Protein AF-0000000082537103 (afdb_homodimer)

Structure (mmCIF, N/CA/C/O backbone):
data_AF-0000000082537103-model_v1
#
loop_
_entity.id
_entity.type
_entity.pdbx_description
1 polymer 'Bleomycin hydrolase (PepC)'
#
loop_
_atom_site.group_PDB
_atom_site.id
_atom_site.type_symbol
_atom_site.label_atom_id
_atom_site.label_alt_id
_atom_site.label_comp_id
_atom_site.label_asym_id
_atom_site.label_entity_id
_atom_site.label_seq_id
_atom_site.pdbx_PDB_ins_code
_atom_site.Cartn_x
_atom_site.Cartn_y
_atom_site.Cartn_z
_atom_site.occupancy
_atom_site.B_iso_or_equiv
_atom_site.auth_seq_id
_atom_site.auth_comp_id
_atom_site.auth_asym_id
_atom_site.auth_atom_id
_atom_site.pdbx_PDB_model_num
ATOM 1 N N . MET A 1 1 ? -29.672 19.719 -20.484 1 39.75 1 MET A N 1
ATOM 2 C CA . MET A 1 1 ? -29.484 18.828 -19.328 1 39.75 1 MET A CA 1
ATOM 3 C C . MET A 1 1 ? -29.109 19.625 -18.094 1 39.75 1 MET A C 1
ATOM 5 O O . MET A 1 1 ? -28.25 20.516 -18.156 1 39.75 1 MET A O 1
ATOM 9 N N . SER A 1 2 ? -29.969 19.797 -17.219 1 52.91 2 SER A N 1
ATOM 10 C CA . SER A 1 2 ? -29.797 20.672 -16.062 1 52.91 2 SER A CA 1
ATOM 11 C C . SER A 1 2 ? -28.438 20.453 -15.414 1 52.91 2 SER A C 1
ATOM 13 O O . SER A 1 2 ? -28 19.312 -15.227 1 52.91 2 SER A O 1
ATOM 15 N N . THR A 1 3 ? -27.625 21.406 -15.469 1 69.75 3 THR A N 1
ATOM 16 C CA . THR A 1 3 ? -26.25 21.422 -15 1 69.75 3 THR A CA 1
ATOM 17 C C . THR A 1 3 ? -26.188 21.203 -13.484 1 69.75 3 THR A C 1
ATOM 19 O O . THR A 1 3 ? -26.906 21.859 -12.734 1 69.75 3 THR A O 1
ATOM 22 N N . TYR A 1 4 ? -25.859 20.062 -13.016 1 80.81 4 TYR A N 1
ATOM 23 C CA . TYR A 1 4 ? -25.641 19.766 -11.609 1 80.81 4 TYR A CA 1
ATOM 24 C C . TYR A 1 4 ? -24.562 20.672 -11.023 1 80.81 4 TYR A C 1
ATOM 26 O O . TYR A 1 4 ? -23.516 20.875 -11.641 1 80.81 4 TYR A O 1
ATOM 34 N N . LYS A 1 5 ? -24.906 21.391 -9.984 1 77.5 5 LYS A N 1
ATOM 35 C CA . LYS A 1 5 ? -23.938 22.203 -9.273 1 77.5 5 LYS A CA 1
ATOM 36 C C . LYS A 1 5 ? -23.578 21.594 -7.922 1 77.5 5 LYS A C 1
ATOM 38 O O . LYS A 1 5 ? -24.453 21.359 -7.09 1 77.5 5 LYS A O 1
ATOM 43 N N . SER A 1 6 ? -22.344 21.328 -7.789 1 82.62 6 SER A N 1
ATOM 44 C CA . SER A 1 6 ? -21.844 20.781 -6.527 1 82.62 6 SER A CA 1
ATOM 45 C C . SER A 1 6 ? -22.109 21.734 -5.371 1 82.62 6 SER A C 1
ATOM 47 O O . SER A 1 6 ? -22.016 22.953 -5.531 1 82.62 6 SER A O 1
ATOM 49 N N . ALA A 1 7 ? -22.531 21.219 -4.242 1 80.19 7 ALA A N 1
ATOM 50 C CA . ALA A 1 7 ? -22.781 22.031 -3.057 1 80.19 7 ALA A CA 1
ATOM 51 C C . ALA A 1 7 ? -21.828 21.672 -1.922 1 80.19 7 ALA A C 1
ATOM 53 O O . ALA A 1 7 ? -21.531 20.5 -1.715 1 80.19 7 ALA A O 1
ATOM 54 N N . PRO A 1 8 ? -21.281 22.719 -1.324 1 85.19 8 PRO A N 1
ATOM 55 C CA . PRO A 1 8 ? -20.516 22.438 -0.11 1 85.19 8 PRO A CA 1
ATOM 56 C C . PRO A 1 8 ? -21.312 21.688 0.939 1 85.19 8 PRO A C 1
ATOM 58 O O . PRO A 1 8 ? -22.547 21.688 0.895 1 85.19 8 PRO A O 1
ATOM 61 N N . LEU A 1 9 ? -20.672 21.047 1.822 1 89.88 9 LEU A N 1
ATOM 62 C CA . LEU A 1 9 ? -21.328 20.297 2.891 1 89.88 9 LEU A CA 1
ATOM 63 C C . LEU A 1 9 ? -22.156 21.219 3.764 1 89.88 9 LEU A C 1
ATOM 65 O O . LEU A 1 9 ? -21.703 22.297 4.164 1 89.88 9 LEU A O 1
ATOM 69 N N . ASP A 1 10 ? -23.391 20.859 3.957 1 89.38 10 ASP A N 1
ATOM 70 C CA . ASP A 1 10 ? -24.312 21.562 4.848 1 89.38 10 ASP A CA 1
ATOM 71 C C . ASP A 1 10 ? -24.297 20.938 6.246 1 89.38 10 ASP A C 1
ATOM 73 O O . ASP A 1 10 ? -24.828 19.844 6.449 1 89.38 10 ASP A O 1
ATOM 77 N N . THR A 1 11 ? -23.797 21.703 7.238 1 91.81 11 THR A N 1
ATOM 78 C CA . THR A 1 11 ? -23.688 21.188 8.594 1 91.81 11 THR A CA 1
ATOM 79 C C . THR A 1 11 ? -25.078 20.906 9.18 1 91.81 11 THR A C 1
ATOM 81 O O . THR A 1 11 ? -25.234 20.047 10.055 1 91.81 11 THR A O 1
ATOM 84 N N . ASP A 1 12 ? -26.109 21.656 8.672 1 93.5 12 ASP A N 1
ATOM 85 C CA . ASP A 1 12 ? -27.469 21.422 9.141 1 93.5 12 ASP A CA 1
ATOM 86 C C . ASP A 1 12 ? -27.984 20.047 8.695 1 93.5 12 ASP A C 1
ATOM 88 O O . ASP A 1 12 ? -28.75 19.406 9.406 1 93.5 12 ASP A O 1
ATOM 92 N N . PHE A 1 13 ? -27.578 19.719 7.527 1 94.75 13 PHE A N 1
ATOM 93 C CA . PHE A 1 13 ? -27.906 18.375 7.07 1 94.75 13 PHE A CA 1
ATOM 94 C C . PHE A 1 13 ? -27.312 17.328 8 1 94.75 13 PHE A C 1
ATOM 96 O O . PHE A 1 13 ? -27.984 16.359 8.367 1 94.75 13 PHE A O 1
ATOM 103 N N . VAL A 1 14 ? -26.047 17.484 8.422 1 96.06 14 VAL A N 1
ATOM 104 C CA . VAL A 1 14 ? -25.375 16.547 9.328 1 96.06 14 VAL A CA 1
ATOM 105 C C . VAL A 1 14 ? -26.125 16.5 10.656 1 96.06 14 VAL A C 1
ATOM 107 O O . VAL A 1 14 ? -26.375 15.422 11.203 1 96.06 14 VAL A O 1
ATOM 110 N N . ARG A 1 15 ? -26.547 17.672 11.133 1 95.94 15 ARG A N 1
ATOM 111 C CA . ARG A 1 15 ? -27.297 17.766 12.391 1 95.94 15 ARG A CA 1
ATOM 112 C C . ARG A 1 15 ? -28.594 16.953 12.312 1 95.94 15 ARG A C 1
ATOM 114 O O . ARG A 1 15 ? -28.953 16.266 13.266 1 95.94 15 ARG A O 1
ATOM 121 N N . LYS A 1 16 ? -29.266 17.125 11.219 1 96.12 16 LYS A N 1
ATOM 122 C CA . LYS A 1 16 ? -30.531 16.422 11.031 1 96.12 16 LYS A CA 1
ATOM 123 C C . LYS A 1 16 ? -30.312 14.914 11.016 1 96.12 16 LYS A C 1
ATOM 125 O O . LYS A 1 16 ? -31.078 14.164 11.633 1 96.12 16 LYS A O 1
ATOM 130 N N . VAL A 1 17 ? -29.344 14.484 10.312 1 95.94 17 VAL A N 1
ATOM 131 C CA . VAL A 1 17 ? -29.047 13.062 10.219 1 95.94 17 VAL A CA 1
ATOM 132 C C . VAL A 1 17 ? -28.703 12.508 11.594 1 95.94 17 VAL A C 1
ATOM 134 O O . VAL A 1 17 ? -29.188 11.445 11.984 1 95.94 17 VAL A O 1
ATOM 137 N N . VAL A 1 18 ? -27.859 13.219 12.336 1 95.44 18 VAL A N 1
ATOM 138 C CA . VAL A 1 18 ? -27.438 12.773 13.664 1 95.44 18 VAL A CA 1
ATOM 139 C C . VAL A 1 18 ? -28.641 12.695 14.594 1 95.44 18 VAL A C 1
ATOM 141 O O . VAL A 1 18 ? -28.766 11.75 15.383 1 95.44 18 VAL A O 1
ATOM 144 N N . ALA A 1 19 ? -29.531 13.664 14.492 1 94.69 19 ALA A N 1
ATOM 145 C CA . ALA A 1 19 ? -30.75 13.633 15.281 1 94.69 19 ALA A CA 1
ATOM 146 C C . ALA A 1 19 ? -31.578 12.398 14.961 1 94.69 19 ALA A C 1
ATOM 148 O O . ALA A 1 19 ? -32.156 11.789 15.859 1 94.69 19 ALA A O 1
ATOM 149 N N . ASP A 1 20 ? -31.641 12.062 13.719 1 94 20 ASP A N 1
ATOM 150 C CA . ASP A 1 20 ? -32.375 10.875 13.297 1 94 20 ASP A CA 1
ATOM 151 C C . ASP A 1 20 ? -31.734 9.602 13.867 1 94 20 ASP A C 1
ATOM 153 O O . ASP A 1 20 ? -32.438 8.672 14.242 1 94 20 ASP A O 1
ATOM 157 N N . ILE A 1 21 ? -30.469 9.555 13.938 1 92.06 21 ILE A N 1
ATOM 158 C CA . ILE A 1 21 ? -29.734 8.422 14.492 1 92.06 21 ILE A CA 1
ATOM 159 C C . ILE A 1 21 ? -30.078 8.273 15.977 1 92.06 21 ILE A C 1
ATOM 161 O O . ILE A 1 21 ? -30.328 7.16 16.453 1 92.06 21 ILE A O 1
ATOM 165 N N . ASP A 1 22 ? -30.109 9.375 16.656 1 92.19 22 ASP A N 1
ATOM 166 C CA . ASP A 1 22 ? -30.312 9.375 18.109 1 92.19 22 ASP A CA 1
ATOM 167 C C . ASP A 1 22 ? -31.75 8.984 18.469 1 92.19 22 ASP A C 1
ATOM 169 O O . ASP A 1 22 ? -32.031 8.594 19.594 1 92.19 22 ASP A O 1
ATOM 173 N N . ASN A 1 23 ? -32.594 9.148 17.516 1 92.88 23 ASN A N 1
ATOM 174 C CA . ASN A 1 23 ? -34 8.828 17.75 1 92.88 23 ASN A CA 1
ATOM 175 C C . ASN A 1 23 ? -34.219 7.32 17.734 1 92.88 23 ASN A C 1
ATOM 177 O O . ASN A 1 23 ? -35.312 6.852 18.109 1 92.88 23 ASN A O 1
ATOM 181 N N . GLU A 1 24 ? -33.219 6.512 17.375 1 91.19 24 GLU A N 1
ATOM 182 C CA . GLU A 1 24 ? -33.312 5.055 17.375 1 91.19 24 GLU A CA 1
ATOM 183 C C . GLU A 1 24 ? -32.469 4.445 18.469 1 91.19 24 GLU A C 1
ATOM 185 O O . GLU A 1 24 ? -31.234 4.375 18.344 1 91.19 24 GLU A O 1
ATOM 190 N N . PRO A 1 25 ? -33.062 3.934 19.453 1 89.19 25 PRO A N 1
ATOM 191 C CA . PRO A 1 25 ? -32.344 3.414 20.609 1 89.19 25 PRO A CA 1
ATOM 192 C C . PRO A 1 25 ? -31.281 2.383 20.219 1 89.19 25 PRO A C 1
ATOM 194 O O . PRO A 1 25 ? -30.219 2.316 20.844 1 89.19 25 PRO A O 1
ATOM 197 N N . LYS A 1 26 ? -31.547 1.601 19.25 1 90.06 26 LYS A N 1
ATOM 198 C CA . LYS A 1 26 ? -30.578 0.593 18.812 1 90.06 26 LYS A CA 1
ATOM 199 C C . LYS A 1 26 ? -29.266 1.237 18.375 1 90.06 26 LYS A C 1
ATOM 201 O O . LYS A 1 26 ? -28.203 0.664 18.562 1 90.06 26 LYS A O 1
ATOM 206 N N . ASN A 1 27 ? -29.344 2.4 17.812 1 91.25 27 ASN A N 1
ATOM 207 C CA . ASN A 1 27 ? -28.156 3.107 17.344 1 91.25 27 ASN A CA 1
ATOM 208 C C . ASN A 1 27 ? -27.297 3.582 18.516 1 91.25 27 ASN A C 1
ATOM 210 O O . ASN A 1 27 ? -26.062 3.602 18.422 1 91.25 27 ASN A O 1
ATOM 214 N N . VAL A 1 28 ? -27.953 3.912 19.547 1 88.06 28 VAL A N 1
ATOM 215 C CA . VAL A 1 28 ? -27.234 4.363 20.734 1 88.06 28 VAL A CA 1
ATOM 216 C C . VAL A 1 28 ? -26.438 3.205 21.328 1 88.06 28 VAL A C 1
ATOM 218 O O . VAL A 1 28 ? -25.266 3.369 21.688 1 88.06 28 VAL A O 1
ATOM 221 N N . VAL A 1 29 ? -27.047 2.078 21.375 1 88.88 29 VAL A N 1
ATOM 222 C CA . VAL A 1 29 ? -26.375 0.89 21.891 1 88.88 29 VAL A CA 1
ATOM 223 C C . VAL A 1 29 ? -25.203 0.519 20.984 1 88.88 29 VAL A C 1
ATOM 225 O O . VAL A 1 29 ? -24.125 0.189 21.469 1 88.88 29 VAL A O 1
ATOM 228 N N . SER A 1 30 ? -25.453 0.594 19.719 1 90.88 30 SER A N 1
ATOM 229 C CA . SER A 1 30 ? -24.406 0.286 18.75 1 90.88 30 SER A CA 1
ATOM 230 C C . SER A 1 30 ? -23.219 1.238 18.891 1 90.88 30 SER A C 1
ATOM 232 O O . SER A 1 30 ? -22.062 0.805 18.906 1 90.88 30 SER A O 1
ATOM 234 N N . ALA A 1 31 ? -23.516 2.488 19 1 90.12 31 ALA A N 1
ATOM 235 C CA . ALA A 1 31 ? -22.469 3.492 19.156 1 90.12 31 ALA A CA 1
ATOM 236 C C . ALA A 1 31 ? -21.641 3.23 20.406 1 90.12 31 ALA A C 1
ATOM 238 O O . ALA A 1 31 ? -20.406 3.295 20.375 1 90.12 31 ALA A O 1
ATOM 239 N N . ASN A 1 32 ? -22.25 2.869 21.516 1 89.25 32 ASN A N 1
ATOM 240 C CA . ASN A 1 32 ? -21.562 2.547 22.75 1 89.25 32 ASN A CA 1
ATOM 241 C C . ASN A 1 32 ? -20.672 1.313 22.594 1 89.25 32 ASN A C 1
ATOM 243 O O . ASN A 1 32 ? -19.578 1.264 23.141 1 89.25 32 ASN A O 1
ATOM 247 N N . ALA A 1 33 ? -21.172 0.396 21.891 1 91.81 33 ALA A N 1
ATOM 248 C CA . ALA A 1 33 ? -20.406 -0.831 21.672 1 91.81 33 ALA A CA 1
ATOM 249 C C . ALA A 1 33 ? -19.125 -0.55 20.891 1 91.81 33 ALA A C 1
ATOM 251 O O . ALA A 1 33 ? -18.047 -1.004 21.266 1 91.81 33 ALA A O 1
ATOM 252 N N . PHE A 1 34 ? -19.234 0.26 19.859 1 91.12 34 PHE A N 1
ATOM 253 C CA . PHE A 1 34 ? -18.078 0.557 19.016 1 91.12 34 PHE A CA 1
ATOM 254 C C . PHE A 1 34 ? -17.062 1.406 19.766 1 91.12 34 PHE A C 1
ATOM 256 O O . PHE A 1 34 ? -15.867 1.357 19.453 1 91.12 34 PHE A O 1
ATOM 263 N N . GLN A 1 35 ? -17.484 2.182 20.688 1 89.44 35 GLN A N 1
ATOM 264 C CA . GLN A 1 35 ? -16.578 2.986 21.5 1 89.44 35 GLN A CA 1
ATOM 265 C C . GLN A 1 35 ? -15.82 2.123 22.5 1 89.44 35 GLN A C 1
ATOM 267 O O . GLN A 1 35 ? -14.781 2.529 23.016 1 89.44 35 GLN A O 1
ATOM 272 N N . SER A 1 36 ? -16.266 0.846 22.719 1 90.5 36 SER A N 1
ATOM 273 C CA . SER A 1 36 ? -15.734 0.029 23.797 1 90.5 36 SER A CA 1
ATOM 274 C C . SER A 1 36 ? -14.992 -1.19 23.266 1 90.5 36 SER A C 1
ATOM 276 O O . SER A 1 36 ? -14.18 -1.787 23.969 1 90.5 36 SER A O 1
ATOM 278 N N . VAL A 1 37 ? -15.391 -1.58 22.078 1 91.06 37 VAL A N 1
ATOM 279 C CA . VAL A 1 37 ? -14.898 -2.85 21.547 1 91.06 37 VAL A CA 1
ATOM 280 C C . VAL A 1 37 ? -14.328 -2.646 20.156 1 91.06 37 VAL A C 1
ATOM 282 O O . VAL A 1 37 ? -14.789 -1.774 19.406 1 91.06 37 VAL A O 1
ATOM 285 N N . GLU A 1 38 ? -13.32 -3.521 19.891 1 90.25 38 GLU A N 1
ATOM 286 C CA . GLU A 1 38 ? -12.734 -3.475 18.562 1 90.25 38 GLU A CA 1
ATOM 287 C C . GLU A 1 38 ? -13.781 -3.799 17.484 1 90.25 38 GLU A C 1
ATOM 289 O O . GLU A 1 38 ? -14.594 -4.703 17.672 1 90.25 38 GLU A O 1
ATOM 294 N N . PHE A 1 39 ? -13.711 -3.115 16.375 1 91.75 39 PHE A N 1
ATOM 295 C CA . PHE A 1 39 ? -14.695 -3.186 15.297 1 91.75 39 PHE A CA 1
ATOM 296 C C . PHE A 1 39 ? -14.898 -4.625 14.852 1 91.75 39 PHE A C 1
ATOM 298 O O . PHE A 1 39 ? -16.031 -5.105 14.781 1 91.75 39 PHE A O 1
ATOM 305 N N . SER A 1 40 ? -13.836 -5.348 14.609 1 88.62 40 SER A N 1
ATOM 306 C CA . SER A 1 40 ? -13.898 -6.684 14.039 1 88.62 40 SER A CA 1
ATOM 307 C C . SER A 1 40 ? -14.594 -7.66 14.977 1 88.62 40 SER A C 1
ATOM 309 O O . SER A 1 40 ? -15.281 -8.586 14.531 1 88.62 40 SER A O 1
ATOM 311 N N . LYS A 1 41 ? -14.445 -7.461 16.219 1 90.56 41 LYS A N 1
ATOM 312 C CA . LYS A 1 41 ? -15.062 -8.328 17.219 1 90.56 41 LYS A CA 1
ATOM 313 C C . LYS A 1 41 ? -16.578 -8.094 17.281 1 90.56 41 LYS A C 1
ATOM 315 O O . LYS A 1 41 ? -17.344 -9.031 17.516 1 90.56 41 LYS A O 1
ATOM 320 N N . LEU A 1 42 ? -16.922 -6.898 17 1 91.31 42 LEU A N 1
ATOM 321 C CA . LEU A 1 42 ? -18.312 -6.527 17.156 1 91.31 42 LEU A CA 1
ATOM 322 C C . LEU A 1 42 ? -19.141 -7.004 15.977 1 91.31 42 LEU A C 1
ATOM 324 O O . LEU A 1 42 ? -20.328 -7.309 16.125 1 91.31 42 LEU A O 1
ATOM 328 N N . VAL A 1 43 ? -18.516 -7.113 14.852 1 94.31 43 VAL A N 1
ATOM 329 C CA . VAL A 1 43 ? -19.312 -7.383 13.656 1 94.31 43 VAL A CA 1
ATOM 330 C C . VAL A 1 43 ? -19.172 -8.859 13.273 1 94.31 43 VAL A C 1
ATOM 332 O O . VAL A 1 43 ? -19.797 -9.312 12.312 1 94.31 43 VAL A O 1
ATOM 335 N N . LEU A 1 44 ? -18.438 -9.648 13.992 1 94.81 44 LEU A N 1
ATOM 336 C CA . LEU A 1 44 ? -18.266 -11.07 13.711 1 94.81 44 LEU A CA 1
ATOM 337 C C . LEU A 1 44 ? -19.578 -11.82 13.922 1 94.81 44 LEU A C 1
ATOM 339 O O . LEU A 1 44 ? -20.234 -11.656 14.945 1 94.81 44 LEU A O 1
ATOM 343 N N . ASN A 1 45 ? -20.016 -12.578 12.898 1 95.62 45 ASN A N 1
ATOM 344 C CA . ASN A 1 45 ? -21.219 -13.391 12.977 1 95.62 45 ASN A CA 1
ATOM 345 C C . ASN A 1 45 ? -20.953 -14.734 13.656 1 95.62 45 ASN A C 1
ATOM 347 O O . ASN A 1 45 ? -20.5 -15.68 13 1 95.62 45 ASN A O 1
ATOM 351 N N . HIS A 1 46 ? -21.359 -14.867 14.867 1 93.88 46 HIS A N 1
ATOM 352 C CA . HIS A 1 46 ? -21.031 -16.047 15.656 1 93.88 46 HIS A CA 1
ATOM 353 C C . HIS A 1 46 ? -21.844 -17.25 15.195 1 93.88 46 HIS A C 1
ATOM 355 O O . HIS A 1 46 ? -21.422 -18.391 15.383 1 93.88 46 HIS A O 1
ATOM 361 N N . SER A 1 47 ? -22.984 -17 14.586 1 93.81 47 SER A N 1
ATOM 362 C CA . SER A 1 47 ? -23.781 -18.109 14.07 1 93.81 47 SER A CA 1
ATOM 363 C C . SER A 1 47 ? -23.047 -18.828 12.938 1 93.81 47 SER A C 1
ATOM 365 O O . SER A 1 47 ? -23.172 -20.047 12.789 1 93.81 47 SER A O 1
ATOM 367 N N . VAL A 1 48 ? -22.312 -18.109 12.172 1 92.88 48 VAL A N 1
ATOM 368 C CA . VAL A 1 48 ? -21.516 -18.672 11.086 1 92.88 48 VAL A CA 1
ATOM 369 C C . VAL A 1 48 ? -20.281 -19.375 11.656 1 92.88 48 VAL A C 1
ATOM 371 O O . VAL A 1 48 ? -19.953 -20.484 11.25 1 92.88 48 VAL A O 1
ATOM 374 N N . LEU A 1 49 ? -19.734 -18.766 12.656 1 92.31 49 LEU A N 1
ATOM 375 C CA . LEU A 1 49 ? -18.547 -19.328 13.289 1 92.31 49 LEU A CA 1
ATOM 376 C C . LEU A 1 49 ? -18.859 -20.672 13.953 1 92.31 49 LEU A C 1
ATOM 378 O O . LEU A 1 49 ? -18.078 -21.609 13.844 1 92.31 49 LEU A O 1
ATOM 382 N N . ASP A 1 50 ? -20 -20.734 14.555 1 92.25 50 ASP A N 1
ATOM 383 C CA . ASP A 1 50 ? -20.375 -21.922 15.312 1 92.25 50 ASP A CA 1
ATOM 384 C C . ASP A 1 50 ? -20.656 -23.109 14.383 1 92.25 50 ASP A C 1
ATOM 386 O O . ASP A 1 50 ? -20.5 -24.266 14.781 1 92.25 50 ASP A O 1
ATOM 390 N N . LYS A 1 51 ? -21 -22.797 13.18 1 90.75 51 LYS A N 1
ATOM 391 C CA . LYS A 1 51 ? -21.359 -23.859 12.234 1 90.75 51 LYS A CA 1
ATOM 392 C C . LYS A 1 51 ? -20.156 -24.25 11.375 1 90.75 51 LYS A C 1
ATOM 394 O O . LYS A 1 51 ? -20.188 -25.281 10.703 1 90.75 51 LYS A O 1
ATOM 399 N N . ALA A 1 52 ? -19.203 -23.453 11.43 1 91.12 52 ALA A N 1
ATOM 400 C CA . ALA A 1 52 ? -18.047 -23.688 10.57 1 91.12 52 ALA A CA 1
ATOM 401 C C . ALA A 1 52 ? -17.203 -24.859 11.078 1 91.12 52 ALA A C 1
ATOM 403 O O . ALA A 1 52 ? -16.984 -24.984 12.281 1 91.12 52 ALA A O 1
ATOM 404 N N . ASP A 1 53 ? -16.844 -25.797 10.203 1 91.69 53 ASP A N 1
ATOM 405 C CA . ASP A 1 53 ? -15.914 -26.875 10.516 1 91.69 53 ASP A CA 1
ATOM 406 C C . ASP A 1 53 ? -14.969 -27.125 9.344 1 91.69 53 ASP A C 1
ATOM 408 O O . ASP A 1 53 ? -15.305 -26.859 8.195 1 91.69 53 ASP A O 1
ATOM 412 N N . HIS A 1 54 ? -13.945 -27.656 9.609 1 93.62 54 HIS A N 1
ATOM 413 C CA . HIS A 1 54 ? -12.93 -27.922 8.602 1 93.62 54 HIS A CA 1
ATOM 414 C C . HIS A 1 54 ? -12.938 -29.391 8.188 1 93.62 54 HIS A C 1
ATOM 416 O O . HIS A 1 54 ? -11.875 -30 8.039 1 93.62 54 HIS A O 1
ATOM 422 N N . VAL A 1 55 ? -14.086 -30.016 8.078 1 91.94 55 VAL A N 1
ATOM 423 C CA . VAL A 1 55 ? -14.25 -31.391 7.633 1 91.94 55 VAL A CA 1
ATOM 424 C C . VAL A 1 55 ? -14.758 -31.422 6.191 1 91.94 55 VAL A C 1
ATOM 426 O O . VAL A 1 55 ? -15.719 -30.719 5.852 1 91.94 55 VAL A O 1
ATOM 429 N N . PHE A 1 56 ? -14.125 -32.188 5.379 1 93.06 56 PHE A N 1
ATOM 430 C CA . PHE A 1 56 ? -14.43 -32.188 3.955 1 93.06 56 PHE A CA 1
ATOM 431 C C . PHE A 1 56 ? -14.656 -33.625 3.467 1 93.06 56 PHE A C 1
ATOM 433 O O . PHE A 1 56 ? -13.953 -34.531 3.891 1 93.06 56 PHE A O 1
ATOM 440 N N . SER A 1 57 ? -15.547 -33.781 2.609 1 90.81 57 SER A N 1
ATOM 441 C CA . SER A 1 57 ? -15.891 -35.094 2.102 1 90.81 57 SER A CA 1
ATOM 442 C C . SER A 1 57 ? -14.836 -35.594 1.128 1 90.81 57 SER A C 1
ATOM 444 O O . SER A 1 57 ? -14.594 -36.812 1.038 1 90.81 57 SER A O 1
ATOM 446 N N . HIS A 1 58 ? -14.242 -34.719 0.333 1 90.19 58 HIS A N 1
ATOM 447 C CA . HIS A 1 58 ? -13.242 -35.062 -0.669 1 90.19 58 HIS A CA 1
ATOM 448 C C . HIS A 1 58 ? -12.008 -34.156 -0.533 1 90.19 58 HIS A C 1
ATOM 450 O O . HIS A 1 58 ? -12.125 -32.938 -0.404 1 90.19 58 HIS A O 1
ATOM 456 N N . GLN A 1 59 ? -10.953 -34.75 -0.414 1 90.81 59 GLN A N 1
ATOM 457 C CA . GLN A 1 59 ? -9.711 -33.969 -0.362 1 90.81 59 GLN A CA 1
ATOM 458 C C . GLN A 1 59 ? -8.555 -34.781 -0.961 1 90.81 59 GLN A C 1
ATOM 460 O O . GLN A 1 59 ? -8.586 -36 -0.985 1 90.81 59 GLN A O 1
ATOM 465 N N . ILE A 1 60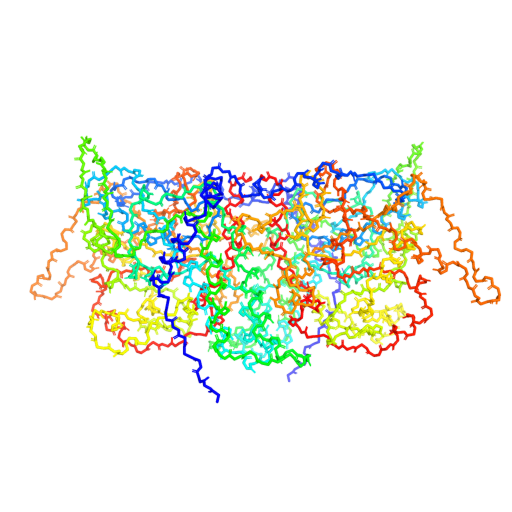 ? -7.648 -34.062 -1.472 1 89.06 60 ILE A N 1
ATOM 466 C CA . ILE A 1 60 ? -6.438 -34.688 -1.976 1 89.06 60 ILE A CA 1
ATOM 467 C C . ILE A 1 60 ? -5.695 -35.375 -0.828 1 89.06 60 ILE A C 1
ATOM 469 O O . ILE A 1 60 ? -5.578 -34.812 0.264 1 89.06 60 ILE A O 1
ATOM 473 N N . THR A 1 61 ? -5.488 -36.562 -0.756 1 68.38 61 THR A N 1
ATOM 474 C CA . THR A 1 61 ? -5.129 -37.531 0.277 1 68.38 61 THR A CA 1
ATOM 475 C C . THR A 1 61 ? -3.867 -37.094 1.015 1 68.38 61 THR A C 1
ATOM 477 O O . THR A 1 61 ? -3.676 -37.438 2.186 1 68.38 61 THR A O 1
ATOM 480 N N . ASP A 1 62 ? -2.93 -36.562 0.493 1 64.31 62 ASP A N 1
ATOM 481 C CA . ASP A 1 62 ? -1.68 -36.406 1.235 1 64.31 62 ASP A CA 1
ATOM 482 C C . ASP A 1 62 ? -1.679 -35.156 2.086 1 64.31 62 ASP A C 1
ATOM 484 O O . ASP A 1 62 ? -2.078 -34.094 1.62 1 64.31 62 ASP A O 1
ATOM 488 N N . GLU A 1 63 ? -1.679 -35.469 3.404 1 67.62 63 GLU A N 1
ATOM 489 C CA . GLU A 1 63 ? -1.598 -34.406 4.395 1 67.62 63 GLU A CA 1
ATOM 490 C C . GLU A 1 63 ? -0.297 -33.625 4.254 1 67.62 63 GLU A C 1
ATOM 492 O O . GLU A 1 63 ? 0.789 -34.219 4.234 1 67.62 63 GLU A O 1
ATOM 497 N N . VAL A 1 64 ? -0.338 -32.5 3.871 1 86.31 64 VAL A N 1
ATOM 498 C CA . VAL A 1 64 ? 0.842 -31.641 3.816 1 86.31 64 VAL A CA 1
ATOM 499 C C . VAL A 1 64 ? 0.63 -30.406 4.699 1 86.31 64 VAL A C 1
ATOM 501 O O . VAL A 1 64 ? -0.508 -30.047 5 1 86.31 64 VAL A O 1
ATOM 504 N N . GLU A 1 65 ? 1.725 -30 5.219 1 88.81 65 GLU A N 1
ATOM 505 C CA . GLU A 1 65 ? 1.676 -28.703 5.898 1 88.81 65 GLU A CA 1
ATOM 506 C C . GLU A 1 65 ? 1.482 -27.562 4.906 1 88.81 65 GLU A C 1
ATOM 508 O O . GLU A 1 65 ? 2.012 -27.609 3.795 1 88.81 65 GLU A O 1
ATOM 513 N N . ALA A 1 66 ? 0.757 -26.578 5.375 1 92.62 66 ALA A N 1
ATOM 514 C CA . ALA A 1 66 ? 0.553 -25.422 4.504 1 92.62 66 ALA A CA 1
ATOM 515 C C . ALA A 1 66 ? 1.875 -24.734 4.195 1 92.62 66 ALA A C 1
ATOM 517 O O . ALA A 1 66 ? 2.738 -24.609 5.066 1 92.62 66 ALA A O 1
ATOM 518 N N . VAL A 1 67 ? 2.014 -24.312 3.016 1 92.38 67 VAL A N 1
ATOM 519 C CA . VAL A 1 67 ? 3.215 -23.594 2.58 1 92.38 67 VAL A CA 1
ATOM 520 C C . VAL A 1 67 ? 3.275 -22.234 3.244 1 92.38 67 VAL A C 1
ATOM 522 O O . VAL A 1 67 ? 2.242 -21.672 3.615 1 92.38 67 VAL A O 1
ATOM 525 N N . ASP A 1 68 ? 4.477 -21.734 3.445 1 92 68 ASP A N 1
ATOM 526 C CA . ASP A 1 68 ? 4.684 -20.438 4.082 1 92 68 ASP A CA 1
ATOM 527 C C . ASP A 1 68 ? 5.578 -19.531 3.227 1 92 68 ASP A C 1
ATOM 529 O O . ASP A 1 68 ? 6.777 -19.781 3.102 1 92 68 ASP A O 1
ATOM 533 N N . GLN A 1 69 ? 4.965 -18.516 2.754 1 91.75 69 GLN A N 1
ATOM 534 C CA . GLN A 1 69 ? 5.723 -17.562 1.949 1 91.75 69 GLN A CA 1
ATOM 535 C C . GLN A 1 69 ? 6.527 -16.609 2.832 1 91.75 69 GLN A C 1
ATOM 537 O O . GLN A 1 69 ? 7.402 -15.891 2.346 1 91.75 69 GLN A O 1
ATOM 542 N N . GLU A 1 70 ? 6.25 -16.625 4.156 1 90.44 70 GLU A N 1
ATOM 543 C CA . GLU A 1 70 ? 6.867 -15.695 5.098 1 90.44 70 GLU A CA 1
ATOM 544 C C . GLU A 1 70 ? 6.602 -14.25 4.691 1 90.44 70 GLU A C 1
ATOM 546 O O . GLU A 1 70 ? 5.527 -13.93 4.18 1 90.44 70 GLU A O 1
ATOM 551 N N . SER A 1 71 ? 7.434 -13.328 5.039 1 88.06 71 SER A N 1
ATOM 552 C CA . SER A 1 71 ? 7.215 -11.922 4.707 1 88.06 71 SER A CA 1
ATOM 553 C C . SER A 1 71 ? 7.699 -11.602 3.299 1 88.06 71 SER A C 1
ATOM 555 O O . SER A 1 71 ? 8.594 -10.773 3.115 1 88.06 71 SER A O 1
ATOM 557 N N . ALA A 1 72 ? 7.074 -12.32 2.342 1 90.38 72 ALA A N 1
ATOM 558 C CA . ALA A 1 72 ? 7.398 -12.164 0.926 1 90.38 72 ALA A CA 1
ATOM 559 C C . ALA A 1 72 ? 6.141 -12.266 0.064 1 90.38 72 ALA A C 1
ATOM 561 O O . ALA A 1 72 ? 5.227 -13.031 0.375 1 90.38 72 ALA A O 1
ATOM 562 N N . GLY A 1 73 ? 6 -11.484 -0.962 1 90.12 73 GLY A N 1
ATOM 563 C CA . GLY A 1 73 ? 4.855 -11.5 -1.859 1 90.12 73 GLY A CA 1
ATOM 564 C C . GLY A 1 73 ? 4.934 -12.594 -2.91 1 90.12 73 GLY A C 1
ATOM 565 O O . GLY A 1 73 ? 4.969 -12.305 -4.109 1 90.12 73 GLY A O 1
ATOM 566 N N . LEU A 1 74 ? 4.887 -13.812 -2.465 1 93.94 74 LEU A N 1
ATOM 567 C CA . LEU A 1 74 ? 5.148 -14.938 -3.357 1 93.94 74 LEU A CA 1
ATOM 568 C C . LEU A 1 74 ? 3.939 -15.859 -3.438 1 93.94 74 LEU A C 1
ATOM 570 O O . LEU A 1 74 ? 4.074 -17.047 -3.758 1 93.94 74 LEU A O 1
ATOM 574 N N . CYS A 1 75 ? 2.719 -15.383 -3.156 1 94.62 75 CYS A N 1
ATOM 575 C CA . CYS A 1 75 ? 1.524 -16.219 -3.121 1 94.62 75 CYS A CA 1
ATOM 576 C C . CYS A 1 75 ? 1.327 -16.938 -4.449 1 94.62 75 CYS A C 1
ATOM 578 O O . CYS A 1 75 ? 0.935 -18.109 -4.473 1 94.62 75 CYS A O 1
ATOM 580 N N . TRP A 1 76 ? 1.584 -16.344 -5.555 1 93.69 76 TRP A N 1
ATOM 581 C CA . TRP A 1 76 ? 1.425 -16.906 -6.887 1 93.69 76 TRP A CA 1
ATOM 582 C C . TRP A 1 76 ? 2.395 -18.062 -7.105 1 93.69 76 TRP A C 1
ATOM 584 O O . TRP A 1 76 ? 2.041 -19.062 -7.73 1 93.69 76 TRP A O 1
ATOM 594 N N . MET A 1 77 ? 3.518 -17.922 -6.629 1 95.56 77 MET A N 1
ATOM 595 C CA . MET A 1 77 ? 4.547 -18.953 -6.711 1 95.56 77 MET A CA 1
ATOM 596 C C . MET A 1 77 ? 4.219 -20.125 -5.789 1 95.56 77 MET A C 1
ATOM 598 O O . MET A 1 77 ? 4.375 -21.281 -6.168 1 95.56 77 MET A O 1
ATOM 602 N N . CYS A 1 78 ? 3.74 -19.781 -4.555 1 95.75 78 CYS A N 1
ATOM 603 C CA . CYS A 1 78 ? 3.316 -20.828 -3.619 1 95.75 78 CYS A CA 1
ATOM 604 C C . CYS A 1 78 ? 2.195 -21.672 -4.211 1 95.75 78 CYS A C 1
ATOM 606 O O . CYS A 1 78 ? 2.213 -22.891 -4.105 1 95.75 78 CYS A O 1
ATOM 608 N N . GLY A 1 79 ? 1.27 -20.969 -4.805 1 95 79 GLY A N 1
ATOM 609 C CA . GLY A 1 79 ? 0.18 -21.703 -5.438 1 95 79 GLY A CA 1
ATOM 610 C C . GLY A 1 79 ? 0.646 -22.641 -6.523 1 95 79 GLY A C 1
ATOM 611 O O . GLY A 1 79 ? 0.254 -23.812 -6.547 1 95 79 GLY A O 1
ATOM 612 N N . GLY A 1 80 ? 1.488 -22.156 -7.395 1 95.06 80 GLY A N 1
ATOM 613 C CA . GLY A 1 80 ? 2.006 -23 -8.469 1 95.06 80 GLY A CA 1
ATOM 614 C C . GLY A 1 80 ? 2.812 -24.172 -7.965 1 95.06 80 GLY A C 1
ATOM 615 O O . GLY A 1 80 ? 2.631 -25.312 -8.438 1 95.06 80 GLY A O 1
ATOM 616 N N . LEU A 1 81 ? 3.66 -23.953 -7.051 1 96.06 81 LEU A N 1
ATOM 617 C CA . LEU A 1 81 ? 4.512 -25 -6.516 1 96.06 81 LEU A CA 1
ATOM 618 C C . LEU A 1 81 ? 3.686 -26.031 -5.742 1 96.06 81 LEU A C 1
ATOM 620 O O . LEU A 1 81 ? 4.039 -27.203 -5.695 1 96.06 81 LEU A O 1
ATOM 624 N N . SER A 1 82 ? 2.598 -25.594 -5.172 1 93.38 82 SER A N 1
ATOM 625 C CA . SER A 1 82 ? 1.725 -26.516 -4.457 1 93.38 82 SER A CA 1
ATOM 626 C C . SER A 1 82 ? 1.096 -27.531 -5.402 1 93.38 82 SER A C 1
ATOM 628 O O . SER A 1 82 ? 0.85 -28.672 -5.023 1 93.38 82 SER A O 1
ATOM 630 N N . MET A 1 83 ? 0.821 -27.156 -6.586 1 92.94 83 MET A N 1
ATOM 631 C CA . MET A 1 83 ? 0.324 -28.109 -7.582 1 92.94 83 MET A CA 1
ATOM 632 C C . MET A 1 83 ? 1.353 -29.203 -7.859 1 92.94 83 MET A C 1
ATOM 634 O O . MET A 1 83 ? 1.009 -30.375 -7.918 1 92.94 83 MET A O 1
ATOM 638 N N . CYS A 1 84 ? 2.605 -28.797 -7.945 1 92.69 84 CYS A N 1
ATOM 639 C CA . CYS A 1 84 ? 3.697 -29.719 -8.234 1 92.69 84 CYS A CA 1
ATOM 640 C C . CYS A 1 84 ? 4.027 -30.578 -7.016 1 92.69 84 CYS A C 1
ATOM 642 O O . CYS A 1 84 ? 4.32 -31.766 -7.148 1 92.69 84 CYS A O 1
ATOM 644 N N . ARG A 1 85 ? 4.016 -29.953 -5.902 1 93.62 85 ARG A N 1
ATOM 645 C CA . ARG A 1 85 ? 4.473 -30.547 -4.648 1 93.62 85 ARG A CA 1
ATOM 646 C C . ARG A 1 85 ? 3.752 -31.875 -4.371 1 93.62 85 ARG A C 1
ATOM 648 O O . ARG A 1 85 ? 4.391 -32.875 -4.062 1 93.62 85 ARG A O 1
ATOM 655 N N . ARG A 1 86 ? 2.492 -31.875 -4.508 1 87 86 ARG A N 1
ATOM 656 C CA . ARG A 1 86 ? 1.71 -33.062 -4.227 1 87 86 ARG A CA 1
ATOM 657 C C . ARG A 1 86 ? 2.053 -34.188 -5.203 1 87 86 ARG A C 1
ATOM 659 O O . ARG A 1 86 ? 2.117 -35.375 -4.816 1 87 86 ARG A O 1
ATOM 666 N N . SER A 1 87 ? 2.219 -33.844 -6.363 1 86.94 87 SER A N 1
ATOM 667 C CA . SER A 1 87 ? 2.594 -34.812 -7.379 1 86.94 87 SER A CA 1
ATOM 668 C C . SER A 1 87 ? 3.947 -35.469 -7.062 1 86.94 87 SER A C 1
ATOM 670 O O . SER A 1 87 ? 4.117 -36.656 -7.195 1 86.94 87 SER A O 1
ATOM 672 N N . VAL A 1 88 ? 4.898 -34.688 -6.621 1 92 88 VAL A N 1
ATOM 673 C CA . VAL A 1 88 ? 6.23 -35.156 -6.281 1 92 88 VAL A CA 1
ATOM 674 C C . VAL A 1 88 ? 6.152 -36.094 -5.062 1 92 88 VAL A C 1
ATOM 676 O O . VAL A 1 88 ? 6.754 -37.156 -5.051 1 92 88 VAL A O 1
ATOM 679 N N . ILE A 1 89 ? 5.41 -35.688 -4.105 1 90.44 89 ILE A N 1
ATOM 680 C CA . ILE A 1 89 ? 5.234 -36.469 -2.889 1 90.44 89 ILE A CA 1
ATOM 681 C C . ILE A 1 89 ? 4.676 -37.844 -3.244 1 90.44 89 ILE A C 1
ATOM 683 O O . ILE A 1 89 ? 5.184 -38.875 -2.779 1 90.44 89 ILE A O 1
ATOM 687 N N . ASN A 1 90 ? 3.693 -37.812 -4.07 1 84.38 90 ASN A N 1
ATOM 688 C CA . ASN A 1 90 ? 3.047 -39.062 -4.453 1 84.38 90 ASN A CA 1
ATOM 689 C C . ASN A 1 90 ? 3.969 -39.938 -5.301 1 84.38 90 ASN A C 1
ATOM 691 O O . ASN A 1 90 ? 4.039 -41.156 -5.102 1 84.38 90 ASN A O 1
ATOM 695 N N . SER A 1 91 ? 4.625 -39.344 -6.199 1 84.62 91 SER A N 1
ATOM 696 C CA . SER A 1 91 ? 5.473 -40.094 -7.133 1 84.62 91 SER A CA 1
ATOM 697 C C . SER A 1 91 ? 6.664 -40.719 -6.422 1 84.62 91 SER A C 1
ATOM 699 O O . SER A 1 91 ? 7.102 -41.812 -6.785 1 84.62 91 SER A O 1
ATOM 701 N N . LEU A 1 92 ? 7.16 -40.062 -5.383 1 90.12 92 LEU A N 1
ATOM 702 C CA . LEU A 1 92 ? 8.383 -40.531 -4.734 1 90.12 92 LEU A CA 1
ATOM 703 C C . LEU A 1 92 ? 8.078 -41.125 -3.357 1 90.12 92 LEU A C 1
ATOM 705 O O . LEU A 1 92 ? 8.969 -41.656 -2.705 1 90.12 92 LEU A O 1
ATOM 709 N N . GLY A 1 93 ? 6.836 -40.969 -2.936 1 88.31 93 GLY A N 1
ATOM 710 C CA . GLY A 1 93 ? 6.449 -41.438 -1.623 1 88.31 93 GLY A CA 1
ATOM 711 C C . GLY A 1 93 ? 7.098 -40.688 -0.485 1 88.31 93 GLY A C 1
ATOM 712 O O . GLY A 1 93 ? 7.598 -41.281 0.468 1 88.31 93 GLY A O 1
ATOM 713 N N . LEU A 1 94 ? 7.086 -39.406 -0.575 1 90.38 94 LEU A N 1
ATOM 714 C CA . LEU A 1 94 ? 7.781 -38.562 0.385 1 90.38 94 LEU A CA 1
ATOM 715 C C . LEU A 1 94 ? 6.902 -38.281 1.599 1 90.38 94 LEU A C 1
ATOM 717 O O . LEU A 1 94 ? 5.707 -38.562 1.587 1 90.38 94 LEU A O 1
ATOM 721 N N . ASP A 1 95 ? 7.625 -37.719 2.607 1 82.44 95 ASP A N 1
ATOM 722 C CA . ASP A 1 95 ? 6.926 -37.312 3.82 1 82.44 95 ASP A CA 1
ATOM 723 C C . ASP A 1 95 ? 6.137 -36.031 3.594 1 82.44 95 ASP A C 1
ATOM 725 O O . ASP A 1 95 ? 6.387 -35.281 2.629 1 82.44 95 ASP A O 1
ATOM 729 N N . LYS A 1 96 ? 5.25 -35.688 4.621 1 76.06 96 LYS A N 1
ATOM 730 C CA . LYS A 1 96 ? 4.293 -34.594 4.531 1 76.06 96 LYS A CA 1
ATOM 731 C C . LYS A 1 96 ? 5 -33.219 4.609 1 76.06 96 LYS A C 1
ATOM 733 O O . LYS A 1 96 ? 4.43 -32.219 4.223 1 76.06 96 LYS A O 1
ATOM 738 N N . ASP A 1 97 ? 6.203 -33.25 4.996 1 79.75 97 ASP A N 1
ATOM 739 C CA . ASP A 1 97 ? 6.871 -31.969 5.238 1 79.75 97 ASP A CA 1
ATOM 740 C C . ASP A 1 97 ? 7.758 -31.578 4.059 1 79.75 97 ASP A C 1
ATOM 742 O O . ASP A 1 97 ? 8.547 -30.641 4.156 1 79.75 97 ASP A O 1
ATOM 746 N N . PHE A 1 98 ? 7.586 -32.344 2.947 1 90.94 98 PHE A N 1
ATOM 747 C CA . PHE A 1 98 ? 8.359 -32.031 1.759 1 90.94 98 PHE A CA 1
ATOM 748 C C . PHE A 1 98 ? 7.879 -30.719 1.145 1 90.94 98 PHE A C 1
ATOM 750 O O . PHE A 1 98 ? 6.676 -30.516 0.973 1 90.94 98 PHE A O 1
ATOM 757 N N . HIS A 1 99 ? 8.828 -29.844 0.812 1 93.25 99 HIS A N 1
ATOM 758 C CA . HIS A 1 99 ? 8.539 -28.578 0.126 1 93.25 99 HIS A CA 1
ATOM 759 C C . HIS A 1 99 ? 9.461 -28.375 -1.069 1 93.25 99 HIS A C 1
ATOM 761 O O . HIS A 1 99 ? 10.555 -28.938 -1.115 1 93.25 99 HIS A O 1
ATOM 767 N N . LEU A 1 100 ? 8.945 -27.672 -2.012 1 96.12 100 LEU A N 1
ATOM 768 C CA . LEU A 1 100 ? 9.75 -27.203 -3.133 1 96.12 100 LEU A CA 1
ATOM 769 C C . LEU A 1 100 ? 10.312 -25.812 -2.855 1 96.12 100 LEU A C 1
ATOM 771 O O . LEU A 1 100 ? 9.719 -25.047 -2.094 1 96.12 100 LEU A O 1
ATOM 775 N N . SER A 1 101 ? 11.414 -25.484 -3.455 1 96.69 101 SER A N 1
ATOM 776 C CA . SER A 1 101 ? 12.18 -24.297 -3.121 1 96.69 101 SER A CA 1
ATOM 777 C C . SER A 1 101 ? 11.547 -23.047 -3.729 1 96.69 101 SER A C 1
ATOM 779 O O . SER A 1 101 ? 11.547 -22.875 -4.949 1 96.69 101 SER A O 1
ATOM 781 N N . LEU A 1 102 ? 11.062 -22.156 -2.896 1 95.75 102 LEU A N 1
ATOM 782 C CA . LEU A 1 102 ? 10.648 -20.828 -3.326 1 95.75 102 LEU A CA 1
ATOM 783 C C . LEU A 1 102 ? 11.852 -19.969 -3.703 1 95.75 102 LEU A C 1
ATOM 785 O O . LEU A 1 102 ? 11.781 -19.156 -4.629 1 95.75 102 LEU A O 1
ATOM 789 N N . ASN A 1 103 ? 12.891 -20.219 -3.027 1 95.81 103 ASN A N 1
ATOM 790 C CA . ASN A 1 103 ? 14.117 -19.453 -3.186 1 95.81 103 ASN A CA 1
ATOM 791 C C . ASN A 1 103 ? 14.672 -19.547 -4.605 1 95.81 103 ASN A C 1
ATOM 793 O O . ASN A 1 103 ? 15.164 -18.562 -5.156 1 95.81 103 ASN A O 1
ATOM 797 N N . HIS A 1 104 ? 14.602 -20.75 -5.148 1 97.25 104 HIS A N 1
ATOM 798 C CA . HIS A 1 104 ? 15.109 -20.984 -6.492 1 97.25 104 HIS A CA 1
ATOM 799 C C . HIS A 1 104 ? 14.414 -20.094 -7.516 1 97.25 104 HIS A C 1
ATOM 801 O O . HIS A 1 104 ? 15.07 -19.375 -8.266 1 97.25 104 HIS A O 1
ATOM 807 N N . LEU A 1 105 ? 13.148 -20.078 -7.488 1 96.5 105 LEU A N 1
ATOM 808 C CA . LEU A 1 105 ? 12.391 -19.328 -8.469 1 96.5 105 LEU A CA 1
ATOM 809 C C . LEU A 1 105 ? 12.422 -17.828 -8.141 1 96.5 105 LEU A C 1
ATOM 811 O O . LEU A 1 105 ? 12.438 -17 -9.047 1 96.5 105 LEU A O 1
ATOM 815 N N . MET A 1 106 ? 12.422 -17.484 -6.875 1 96.06 106 MET A N 1
ATOM 816 C CA . MET A 1 106 ? 12.484 -16.078 -6.477 1 96.06 106 MET A CA 1
ATOM 817 C C . MET A 1 106 ? 13.773 -15.43 -6.973 1 96.06 106 MET A C 1
ATOM 819 O O . MET A 1 106 ? 13.75 -14.297 -7.465 1 96.06 106 MET A O 1
ATOM 823 N N . PHE A 1 107 ? 14.945 -16.141 -6.816 1 96.94 107 PHE A N 1
ATOM 824 C CA . PHE A 1 107 ? 16.219 -15.617 -7.289 1 96.94 107 PHE A CA 1
ATOM 825 C C . PHE A 1 107 ? 16.156 -15.273 -8.773 1 96.94 107 PHE A C 1
ATOM 827 O O . PHE A 1 107 ? 16.438 -14.148 -9.172 1 96.94 107 PHE A O 1
ATOM 834 N N . TRP A 1 108 ? 15.711 -16.188 -9.531 1 96.62 108 TRP A N 1
ATOM 835 C CA . TRP A 1 108 ? 15.695 -16.016 -10.984 1 96.62 108 TRP A CA 1
ATOM 836 C C . TRP A 1 108 ? 14.656 -14.977 -11.398 1 96.62 108 TRP A C 1
ATOM 838 O O . TRP A 1 108 ? 14.859 -14.242 -12.367 1 96.62 108 TRP A O 1
ATOM 848 N N . ASP A 1 109 ? 13.555 -14.922 -10.719 1 94.94 109 ASP A N 1
ATOM 849 C CA . ASP A 1 109 ? 12.539 -13.906 -10.992 1 94.94 109 ASP A CA 1
ATOM 850 C C . ASP A 1 109 ? 13.109 -12.5 -10.836 1 94.94 109 ASP A C 1
ATOM 852 O O . ASP A 1 109 ? 12.898 -11.641 -11.695 1 94.94 109 ASP A O 1
ATOM 856 N N . LYS A 1 110 ? 13.836 -12.297 -9.742 1 96.31 110 LYS A N 1
ATOM 857 C CA . LYS A 1 110 ? 14.391 -10.977 -9.477 1 96.31 110 LYS A CA 1
ATOM 858 C C . LYS A 1 110 ? 15.422 -10.586 -10.531 1 96.31 110 LYS A C 1
ATOM 860 O O . LYS A 1 110 ? 15.477 -9.438 -10.961 1 96.31 110 LYS A O 1
ATOM 865 N N . VAL A 1 111 ? 16.203 -11.531 -10.938 1 97 111 VAL A N 1
ATOM 866 C CA . VAL A 1 111 ? 17.219 -11.25 -11.953 1 97 111 VAL A CA 1
ATOM 867 C C . VAL A 1 111 ? 16.531 -10.93 -13.281 1 97 111 VAL A C 1
ATOM 869 O O . VAL A 1 111 ? 16.891 -9.969 -13.961 1 97 111 VAL A O 1
ATOM 872 N N . GLU A 1 112 ? 15.539 -11.75 -13.617 1 94.25 112 GLU A N 1
ATOM 873 C CA . GLU A 1 112 ? 14.805 -11.539 -14.859 1 94.25 112 GLU A CA 1
ATOM 874 C C . GLU A 1 112 ? 14.125 -10.18 -14.883 1 94.25 112 GLU A C 1
ATOM 876 O O . GLU A 1 112 ? 14.203 -9.453 -15.875 1 94.25 112 GLU A O 1
ATOM 881 N N . ARG A 1 113 ? 13.492 -9.844 -13.828 1 93.25 113 ARG A N 1
ATOM 882 C CA . ARG A 1 113 ? 12.797 -8.562 -13.734 1 93.25 113 ARG A CA 1
ATOM 883 C C . ARG A 1 113 ? 13.781 -7.398 -13.836 1 93.25 113 ARG A C 1
ATOM 885 O O . ARG A 1 113 ? 13.484 -6.379 -14.461 1 93.25 113 ARG A O 1
ATOM 892 N N . SER A 1 114 ? 14.891 -7.566 -13.172 1 96.5 114 SER A N 1
ATOM 893 C CA . SER A 1 114 ? 15.914 -6.527 -13.242 1 96.5 114 SER A CA 1
ATOM 894 C C . SER A 1 114 ? 16.438 -6.359 -14.664 1 96.5 114 SER A C 1
ATOM 896 O O . SER A 1 114 ? 16.562 -5.234 -15.156 1 96.5 114 SER A O 1
ATOM 898 N N . ASN A 1 115 ? 16.688 -7.469 -15.305 1 95.69 115 ASN A N 1
ATOM 899 C CA . ASN A 1 115 ? 17.125 -7.43 -16.703 1 95.69 115 ASN A CA 1
ATOM 900 C C . ASN A 1 115 ? 16.078 -6.77 -17.594 1 95.69 115 ASN A C 1
ATOM 902 O O . ASN A 1 115 ? 16.422 -5.98 -18.484 1 95.69 115 ASN A O 1
ATOM 906 N N . TYR A 1 116 ? 14.898 -7.109 -17.359 1 91.88 116 TYR A N 1
ATOM 907 C CA . TYR A 1 116 ? 13.805 -6.531 -18.125 1 91.88 116 TYR A CA 1
ATOM 908 C C . TYR A 1 116 ? 13.758 -5.02 -17.969 1 91.88 116 TYR A C 1
ATOM 910 O O . TYR A 1 116 ? 13.648 -4.281 -18.953 1 91.88 116 TYR A O 1
ATOM 918 N N . PHE A 1 117 ? 13.789 -4.586 -16.766 1 94.31 117 PHE A N 1
ATOM 919 C CA . PHE A 1 117 ? 13.734 -3.154 -16.469 1 94.31 117 PHE A CA 1
ATOM 920 C C . PHE A 1 117 ? 14.883 -2.424 -17.156 1 94.31 117 PHE A C 1
ATOM 922 O O . PHE A 1 117 ? 14.672 -1.39 -17.797 1 94.31 117 PHE A O 1
ATOM 929 N N . LEU A 1 118 ? 16.094 -2.951 -16.984 1 96 118 LEU A N 1
ATOM 930 C CA . LEU A 1 118 ? 17.266 -2.318 -17.562 1 96 118 LEU A CA 1
ATOM 931 C C . LEU A 1 118 ? 17.109 -2.197 -19.078 1 96 118 LEU A C 1
ATOM 933 O O . LEU A 1 118 ? 17.375 -1.139 -19.656 1 96 118 LEU A O 1
ATOM 937 N N . ASN A 1 119 ? 16.672 -3.24 -19.75 1 92.69 119 ASN A N 1
ATOM 938 C CA . ASN A 1 119 ? 16.406 -3.201 -21.188 1 92.69 119 ASN A CA 1
ATOM 939 C C . ASN A 1 119 ? 15.328 -2.188 -21.531 1 92.69 119 ASN A C 1
ATOM 941 O O . ASN A 1 119 ? 15.445 -1.464 -22.531 1 92.69 119 ASN A O 1
ATOM 945 N N . PHE A 1 120 ? 14.305 -2.158 -20.766 1 90.31 120 PHE A N 1
ATOM 946 C CA . PHE A 1 120 ? 13.203 -1.24 -21 1 90.31 120 PHE A CA 1
ATOM 947 C C . PHE A 1 120 ? 13.688 0.205 -21 1 90.31 120 PHE A C 1
ATOM 949 O O . PHE A 1 120 ? 13.32 0.988 -21.891 1 90.31 120 PHE A O 1
ATOM 956 N N . ILE A 1 121 ? 14.492 0.563 -20 1 93 121 ILE A N 1
ATOM 957 C CA . ILE A 1 121 ? 15.016 1.922 -19.891 1 93 121 ILE A CA 1
ATOM 958 C C . ILE A 1 121 ? 15.883 2.24 -21.109 1 93 121 ILE A C 1
ATOM 960 O O . ILE A 1 121 ? 15.766 3.32 -21.703 1 93 121 ILE A O 1
ATOM 964 N N . ILE A 1 122 ? 16.719 1.339 -21.531 1 93.25 122 ILE A N 1
ATOM 965 C CA . ILE A 1 122 ? 17.609 1.555 -22.672 1 93.25 122 ILE A CA 1
ATOM 966 C C . ILE A 1 122 ? 16.766 1.745 -23.938 1 93.25 122 ILE A C 1
ATOM 968 O O . ILE A 1 122 ? 17.016 2.668 -24.719 1 93.25 122 ILE A O 1
ATOM 972 N N . GLU A 1 123 ? 15.758 0.938 -24.125 1 89.38 123 GLU A N 1
ATOM 973 C CA . GLU A 1 123 ? 14.914 1.008 -25.312 1 89.38 123 GLU A CA 1
ATOM 974 C C . GLU A 1 123 ? 14.164 2.334 -25.375 1 89.38 123 GLU A C 1
ATOM 976 O O . GLU A 1 123 ? 13.875 2.838 -26.469 1 89.38 123 GLU A O 1
ATOM 981 N N . ASN A 1 124 ? 13.867 2.871 -24.234 1 88.44 124 ASN A N 1
ATOM 982 C CA . ASN A 1 124 ? 13.047 4.082 -24.188 1 88.44 124 ASN A CA 1
ATOM 983 C C . ASN A 1 124 ? 13.867 5.293 -23.75 1 88.44 124 ASN A C 1
ATOM 985 O O . ASN A 1 124 ? 13.312 6.309 -23.344 1 88.44 124 ASN A O 1
ATOM 989 N N . ARG A 1 125 ? 15.18 5.23 -23.859 1 89.62 125 ARG A N 1
ATOM 990 C CA . ARG A 1 125 ? 16.094 6.25 -23.359 1 89.62 125 ARG A CA 1
ATOM 991 C C . ARG A 1 125 ? 15.922 7.566 -24.109 1 89.62 125 ARG A C 1
ATOM 993 O O . ARG A 1 125 ? 16.375 8.617 -23.641 1 89.62 125 ARG A O 1
ATOM 1000 N N . HIS A 1 126 ? 15.227 7.555 -25.25 1 86.31 126 HIS A N 1
ATOM 1001 C CA . HIS A 1 126 ? 15.023 8.742 -26.062 1 86.31 126 HIS A CA 1
ATOM 1002 C C . HIS A 1 126 ? 13.82 9.547 -25.594 1 86.31 126 HIS A C 1
ATOM 1004 O O . HIS A 1 126 ? 13.633 10.695 -26 1 86.31 126 HIS A O 1
ATOM 1010 N N . LEU A 1 127 ? 13.016 8.953 -24.766 1 87.44 127 LEU A N 1
ATOM 1011 C CA . LEU A 1 127 ? 11.844 9.648 -24.234 1 87.44 127 LEU A CA 1
ATOM 1012 C C . LEU A 1 127 ? 12.25 10.633 -23.156 1 87.44 127 LEU A C 1
ATOM 1014 O O . LEU A 1 127 ? 13.297 10.477 -22.516 1 87.44 127 LEU A O 1
ATOM 1018 N N . PRO A 1 128 ? 11.375 11.672 -23.016 1 86.44 128 PRO A N 1
ATOM 1019 C CA . PRO A 1 128 ? 11.609 12.5 -21.844 1 86.44 128 PRO A CA 1
ATOM 1020 C C . PRO A 1 128 ? 11.594 11.703 -20.547 1 86.44 128 PRO A C 1
ATOM 1022 O O . PRO A 1 128 ? 10.805 10.766 -20.391 1 86.44 128 PRO A O 1
ATOM 1025 N N . PHE A 1 129 ? 12.469 12.031 -19.578 1 85.12 129 PHE A N 1
ATOM 1026 C CA . PHE A 1 129 ? 12.609 11.281 -18.328 1 85.12 129 PHE A CA 1
ATOM 1027 C C . PHE A 1 129 ? 11.305 11.305 -17.547 1 85.12 129 PHE A C 1
ATOM 1029 O O . PHE A 1 129 ? 11.047 10.406 -16.734 1 85.12 129 PHE A O 1
ATOM 1036 N N . ASP A 1 130 ? 10.5 12.336 -17.781 1 82.12 130 ASP A N 1
ATOM 1037 C CA . ASP A 1 130 ? 9.266 12.477 -17.016 1 82.12 130 ASP A CA 1
ATOM 1038 C C . ASP A 1 130 ? 8.062 12.008 -17.828 1 82.12 130 ASP A C 1
ATOM 1040 O O . ASP A 1 130 ? 6.922 12.375 -17.516 1 82.12 130 ASP A O 1
ATOM 1044 N N . SER A 1 131 ? 8.352 11.367 -18.891 1 84.81 131 SER A N 1
ATOM 1045 C CA . SER A 1 131 ? 7.258 10.758 -19.641 1 84.81 131 SER A CA 1
ATOM 1046 C C . SER A 1 131 ? 6.488 9.758 -18.781 1 84.81 131 SER A C 1
ATOM 1048 O O . SER A 1 131 ? 7.031 9.219 -17.812 1 84.81 131 SER A O 1
ATOM 1050 N N . ARG A 1 132 ? 5.258 9.531 -19.141 1 81.56 132 ARG A N 1
ATOM 1051 C CA . ARG A 1 132 ? 4.402 8.609 -18.406 1 81.56 132 ARG A CA 1
ATOM 1052 C C . ARG A 1 132 ? 5.004 7.211 -18.375 1 81.56 132 ARG A C 1
ATOM 1054 O O . ARG A 1 132 ? 4.918 6.516 -17.359 1 81.56 132 ARG A O 1
ATOM 1061 N N . LYS A 1 133 ? 5.551 6.816 -19.438 1 83.62 133 LYS A N 1
ATOM 1062 C CA . LYS A 1 133 ? 6.141 5.484 -19.547 1 83.62 133 LYS A CA 1
ATOM 1063 C C . LYS A 1 133 ? 7.289 5.312 -18.547 1 83.62 133 LYS A C 1
ATOM 1065 O O . LYS A 1 133 ? 7.359 4.309 -17.844 1 83.62 133 LYS A O 1
ATOM 1070 N N . ILE A 1 134 ? 8.156 6.293 -18.516 1 87.56 134 ILE A N 1
ATOM 1071 C CA . ILE A 1 134 ? 9.32 6.219 -17.641 1 87.56 134 ILE A CA 1
ATOM 1072 C C . ILE A 1 134 ? 8.875 6.375 -16.188 1 87.56 134 ILE A C 1
ATOM 1074 O O . ILE A 1 134 ? 9.359 5.664 -15.297 1 87.56 134 ILE A O 1
ATOM 1078 N N . ASP A 1 135 ? 7.902 7.238 -15.984 1 86.62 135 ASP A N 1
ATOM 1079 C CA . ASP A 1 135 ? 7.359 7.449 -14.641 1 86.62 135 ASP A CA 1
ATOM 1080 C C . ASP A 1 135 ? 6.738 6.168 -14.094 1 86.62 135 ASP A C 1
ATOM 1082 O O . ASP A 1 135 ? 6.992 5.789 -12.945 1 86.62 135 ASP A O 1
ATOM 1086 N N . SER A 1 136 ? 6.02 5.527 -14.867 1 82.88 136 SER A N 1
ATOM 1087 C CA . SER A 1 136 ? 5.379 4.277 -14.469 1 82.88 136 SER A CA 1
ATOM 1088 C C . SER A 1 136 ? 6.418 3.201 -14.156 1 82.88 136 SER A C 1
ATOM 1090 O O . SER A 1 136 ? 6.301 2.488 -13.156 1 82.88 136 SER A O 1
ATOM 1092 N N . ALA A 1 137 ? 7.438 3.121 -14.969 1 87.25 137 ALA A N 1
ATOM 1093 C CA . ALA A 1 137 ? 8.469 2.105 -14.797 1 87.25 137 ALA A CA 1
ATOM 1094 C C . ALA A 1 137 ? 9.266 2.348 -13.516 1 87.25 137 ALA A C 1
ATOM 1096 O O . ALA A 1 137 ? 9.641 1.398 -12.82 1 87.25 137 ALA A O 1
ATOM 1097 N N . THR A 1 138 ? 9.492 3.602 -13.188 1 91.56 138 THR A N 1
ATOM 1098 C CA . THR A 1 138 ? 10.352 3.914 -12.055 1 91.56 138 THR A CA 1
ATOM 1099 C C . THR A 1 138 ? 9.547 3.992 -10.766 1 91.56 138 THR A C 1
ATOM 1101 O O . THR A 1 138 ? 10.117 3.979 -9.672 1 91.56 138 THR A O 1
ATOM 1104 N N . SER A 1 139 ? 8.234 4.074 -10.828 1 86.44 139 SER A N 1
ATOM 1105 C CA . SER A 1 139 ? 7.391 4.074 -9.641 1 86.44 139 SER A CA 1
ATOM 1106 C C . SER A 1 139 ? 7.426 2.723 -8.938 1 86.44 139 SER A C 1
ATOM 1108 O O . SER A 1 139 ? 7.387 2.656 -7.707 1 86.44 139 SER A O 1
ATOM 1110 N N . HIS A 1 140 ? 7.539 1.67 -9.695 1 84 140 HIS A N 1
ATOM 1111 C CA . HIS A 1 140 ? 7.656 0.317 -9.164 1 84 140 HIS A CA 1
ATOM 1112 C C . HIS A 1 140 ? 8.562 -0.542 -10.039 1 84 140 HIS A C 1
ATOM 1114 O O . HIS A 1 140 ? 8.094 -1.487 -10.68 1 84 140 HIS A O 1
ATOM 1120 N N . PRO A 1 141 ? 9.812 -0.305 -9.883 1 90.88 141 PRO A N 1
ATOM 1121 C CA . PRO A 1 141 ? 10.742 -1.005 -10.773 1 90.88 141 PRO A CA 1
ATOM 1122 C C . PRO A 1 141 ? 10.656 -2.523 -10.633 1 90.88 141 PRO A C 1
ATOM 1124 O O . PRO A 1 141 ? 10.766 -3.246 -11.633 1 90.88 141 PRO A O 1
ATOM 1127 N N . ILE A 1 142 ? 10.516 -2.951 -9.406 1 90 142 ILE A N 1
ATOM 1128 C CA . ILE A 1 142 ? 10.375 -4.383 -9.164 1 90 142 ILE A CA 1
ATOM 1129 C C . ILE A 1 142 ? 9.516 -4.613 -7.926 1 90 142 ILE A C 1
ATOM 1131 O O . ILE A 1 142 ? 9.445 -3.756 -7.039 1 90 142 ILE A O 1
ATOM 1135 N N . SER A 1 143 ? 8.805 -5.715 -7.895 1 86.12 143 SER A N 1
ATOM 1136 C CA . SER A 1 143 ? 8.039 -6.195 -6.754 1 86.12 143 SER A CA 1
ATOM 1137 C C . SER A 1 143 ? 8.023 -7.719 -6.695 1 86.12 143 SER A C 1
ATOM 1139 O O . SER A 1 143 ? 8.594 -8.383 -7.562 1 86.12 143 SER A O 1
ATOM 1141 N N . ASP A 1 144 ? 7.484 -8.234 -5.641 1 89.75 144 ASP A N 1
ATOM 1142 C CA . ASP A 1 144 ? 7.398 -9.68 -5.488 1 89.75 144 ASP A CA 1
ATOM 1143 C C . ASP A 1 144 ? 6.246 -10.25 -6.316 1 89.75 144 ASP A C 1
ATOM 1145 O O . ASP A 1 144 ? 6.281 -11.422 -6.715 1 89.75 144 ASP A O 1
ATOM 1149 N N . GLY A 1 145 ? 5.328 -9.453 -6.551 1 87.19 145 GLY A N 1
ATOM 1150 C CA . GLY A 1 145 ? 4.059 -9.945 -7.07 1 87.19 145 GLY A CA 1
ATOM 1151 C C . GLY A 1 145 ? 4.18 -10.578 -8.438 1 87.19 145 GLY A C 1
ATOM 1152 O O . GLY A 1 145 ? 5.004 -10.164 -9.258 1 87.19 145 GLY A O 1
ATOM 1153 N N . GLY A 1 146 ? 3.34 -11.508 -8.727 1 88 146 GLY A N 1
ATOM 1154 C CA . GLY A 1 146 ? 3.24 -12.219 -9.992 1 88 146 GLY A CA 1
ATOM 1155 C C . GLY A 1 146 ? 1.91 -12.922 -10.18 1 88 146 GLY A C 1
ATOM 1156 O O . GLY A 1 146 ? 0.955 -12.656 -9.445 1 88 146 GLY A O 1
ATOM 1157 N N . TYR A 1 147 ? 1.931 -13.703 -11.227 1 89.31 147 TYR A N 1
ATOM 1158 C CA . TYR A 1 147 ? 0.708 -14.414 -11.578 1 89.31 147 TYR A CA 1
ATOM 1159 C C . TYR A 1 147 ? 1.029 -15.773 -12.203 1 89.31 147 TYR A C 1
ATOM 1161 O O . TYR A 1 147 ? 2.15 -16.266 -12.086 1 89.31 147 TYR A O 1
ATOM 1169 N N . TRP A 1 148 ? 0.028 -16.391 -12.68 1 91.69 148 TRP A N 1
ATOM 1170 C CA . TRP A 1 148 ? 0.193 -17.734 -13.25 1 91.69 148 TRP A CA 1
ATOM 1171 C C . TRP A 1 148 ? 1.204 -17.703 -14.391 1 91.69 148 TRP A C 1
ATOM 1173 O O . TRP A 1 148 ? 2.086 -18.562 -14.469 1 91.69 148 TRP A O 1
ATOM 1183 N N . HIS A 1 149 ? 1.109 -16.688 -15.25 1 87.75 149 HIS A N 1
ATOM 1184 C CA . HIS A 1 149 ? 1.995 -16.641 -16.406 1 87.75 149 HIS A CA 1
ATOM 1185 C C . HIS A 1 149 ? 3.449 -16.453 -15.984 1 87.75 149 HIS A C 1
ATOM 1187 O O . HIS A 1 149 ? 4.355 -17 -16.609 1 87.75 149 HIS A O 1
ATOM 1193 N N . THR A 1 150 ? 3.646 -15.656 -14.945 1 88.81 150 THR A N 1
ATOM 1194 C CA . THR A 1 150 ? 5 -15.469 -14.438 1 88.81 150 THR A CA 1
ATOM 1195 C C . THR A 1 150 ? 5.559 -16.781 -13.891 1 88.81 150 THR A C 1
ATOM 1197 O O . THR A 1 150 ? 6.711 -17.125 -14.156 1 88.81 150 THR A O 1
ATOM 1200 N N . PHE A 1 151 ? 4.742 -17.453 -13.156 1 92.81 151 PHE A N 1
ATOM 1201 C CA . PHE A 1 151 ? 5.148 -18.75 -12.609 1 92.81 151 PHE A CA 1
ATOM 1202 C C . PHE A 1 151 ? 5.488 -19.719 -13.727 1 92.81 151 PHE A C 1
ATOM 1204 O O . PHE A 1 151 ? 6.535 -20.375 -13.688 1 92.81 151 PHE A O 1
ATOM 1211 N N . TYR A 1 152 ? 4.574 -19.781 -14.656 1 91.38 152 TYR A N 1
ATOM 1212 C CA . TYR A 1 152 ? 4.746 -20.672 -15.789 1 91.38 152 TYR A CA 1
ATOM 1213 C C . TYR A 1 152 ? 6.066 -20.406 -16.5 1 91.38 152 TYR A C 1
ATOM 1215 O O . TYR A 1 152 ? 6.848 -21.328 -16.75 1 91.38 152 TYR A O 1
ATOM 1223 N N . ASP A 1 153 ? 6.332 -19.156 -16.781 1 89.31 153 ASP A N 1
ATOM 1224 C CA . ASP A 1 153 ? 7.543 -18.781 -17.5 1 89.31 153 ASP A CA 1
ATOM 1225 C C . ASP A 1 153 ? 8.797 -19.156 -16.719 1 89.31 153 ASP A C 1
ATOM 1227 O O . ASP A 1 153 ? 9.766 -19.672 -17.281 1 89.31 153 ASP A O 1
ATOM 1231 N N . LEU A 1 154 ? 8.789 -18.938 -15.477 1 93.19 154 LEU A N 1
ATOM 1232 C CA . LEU A 1 154 ? 9.945 -19.234 -14.633 1 93.19 154 LEU A CA 1
ATOM 1233 C C . LEU A 1 154 ? 10.227 -20.719 -14.578 1 93.19 154 LEU A C 1
ATOM 1235 O O . LEU A 1 154 ? 11.383 -21.156 -14.703 1 93.19 154 LEU A O 1
ATOM 1239 N N . VAL A 1 155 ? 9.203 -21.531 -14.422 1 93.75 155 VAL A N 1
ATOM 1240 C CA . VAL A 1 155 ? 9.391 -22.969 -14.305 1 93.75 155 VAL A CA 1
ATOM 1241 C C . VAL A 1 155 ? 9.875 -23.547 -15.633 1 93.75 155 VAL A C 1
ATOM 1243 O O . VAL A 1 155 ? 10.734 -24.422 -15.656 1 93.75 155 VAL A O 1
ATOM 1246 N N . GLN A 1 156 ? 9.305 -23 -16.703 1 90.38 156 GLN A N 1
ATOM 1247 C CA . GLN A 1 156 ? 9.703 -23.484 -18.016 1 90.38 156 GLN A CA 1
ATOM 1248 C C . GLN A 1 156 ? 11.18 -23.188 -18.297 1 90.38 156 GLN A C 1
ATOM 1250 O O . GLN A 1 156 ? 11.859 -23.969 -18.953 1 90.38 156 GLN A O 1
ATOM 1255 N N . LYS A 1 157 ? 11.617 -22.078 -17.781 1 91.56 157 LYS A N 1
ATOM 1256 C CA . LYS A 1 157 ? 12.977 -21.641 -18.094 1 91.56 157 LYS A CA 1
ATOM 1257 C C . LYS A 1 157 ? 13.969 -22.156 -17.062 1 91.56 157 LYS A C 1
ATOM 1259 O O . LYS A 1 157 ? 15.102 -22.5 -17.406 1 91.56 157 LYS A O 1
ATOM 1264 N N . TYR A 1 158 ? 13.586 -22.297 -15.773 1 95.31 158 TYR A N 1
ATOM 1265 C CA . TYR A 1 158 ? 14.57 -22.531 -14.719 1 95.31 158 TYR A CA 1
ATOM 1266 C C . TYR A 1 158 ? 14.258 -23.812 -13.953 1 95.31 158 TYR A C 1
ATOM 1268 O O . TYR A 1 158 ? 15.039 -24.234 -13.102 1 95.31 158 TYR A O 1
ATOM 1276 N N . GLY A 1 159 ? 13.125 -24.469 -14.203 1 95.12 159 GLY A N 1
ATOM 1277 C CA . GLY A 1 159 ? 12.75 -25.688 -13.508 1 95.12 159 GLY A CA 1
ATOM 1278 C C . GLY A 1 159 ? 12.43 -25.469 -12.047 1 95.12 159 GLY A C 1
ATOM 1279 O O . GLY A 1 159 ? 12.016 -24.375 -11.648 1 95.12 159 GLY A O 1
ATOM 1280 N N . ILE A 1 160 ? 12.453 -26.594 -11.273 1 96.69 160 ILE A N 1
ATOM 1281 C CA . ILE A 1 160 ? 12.18 -26.562 -9.844 1 96.69 160 ILE A CA 1
ATOM 1282 C C . ILE A 1 160 ? 13.164 -27.484 -9.117 1 96.69 160 ILE A C 1
ATOM 1284 O O . ILE A 1 160 ? 13.781 -28.359 -9.727 1 96.69 160 ILE A O 1
ATOM 1288 N N . VAL A 1 161 ? 13.391 -27.219 -7.852 1 97.25 161 VAL A N 1
ATOM 1289 C CA . VAL A 1 161 ? 14.266 -28.047 -7.016 1 97.25 161 VAL A CA 1
ATOM 1290 C C . VAL A 1 161 ? 13.633 -28.219 -5.637 1 97.25 161 VAL A C 1
ATOM 1292 O O . VAL A 1 161 ? 12.773 -27.438 -5.23 1 97.25 161 VAL A O 1
ATOM 1295 N N . PRO A 1 162 ? 14.008 -29.297 -4.922 1 96 162 PRO A N 1
ATOM 1296 C CA . PRO A 1 162 ? 13.562 -29.422 -3.533 1 96 162 PRO A CA 1
ATOM 1297 C C . PRO A 1 162 ? 14.039 -28.266 -2.656 1 96 162 PRO A C 1
ATOM 1299 O O . PRO A 1 162 ? 15.086 -27.672 -2.926 1 96 162 PRO A O 1
ATOM 1302 N N . ASP A 1 163 ? 13.281 -27.969 -1.655 1 95.12 163 ASP A N 1
ATOM 1303 C CA . ASP A 1 163 ? 13.594 -26.859 -0.75 1 95.12 163 ASP A CA 1
ATOM 1304 C C . ASP A 1 163 ? 14.969 -27.047 -0.112 1 95.12 163 ASP A C 1
ATOM 1306 O O . ASP A 1 163 ? 15.688 -26.078 0.113 1 95.12 163 ASP A O 1
ATOM 1310 N N . THR A 1 164 ? 15.375 -28.266 0.174 1 93.5 164 THR A N 1
ATOM 1311 C CA . THR A 1 164 ? 16.625 -28.562 0.872 1 93.5 164 THR A CA 1
ATOM 1312 C C . THR A 1 164 ? 17.828 -28.312 -0.037 1 93.5 164 THR A C 1
ATOM 1314 O O . THR A 1 164 ? 18.953 -28.234 0.434 1 93.5 164 THR A O 1
ATOM 1317 N N . VAL A 1 165 ? 17.578 -28.25 -1.288 1 94.69 165 VAL A N 1
ATOM 1318 C CA . VAL A 1 165 ? 18.641 -28 -2.252 1 94.69 165 VAL A CA 1
ATOM 1319 C C . VAL A 1 165 ? 18.953 -26.516 -2.305 1 94.69 165 VAL A C 1
ATOM 1321 O O . VAL A 1 165 ? 20.094 -26.109 -2.535 1 94.69 165 VAL A O 1
ATOM 1324 N N . PHE A 1 166 ? 18 -25.688 -2.16 1 95.12 166 PHE A N 1
ATOM 1325 C CA . PHE A 1 166 ? 18.141 -24.234 -2.115 1 95.12 166 PHE A CA 1
ATOM 1326 C C . PHE A 1 166 ? 17.172 -23.641 -1.103 1 95.12 166 PHE A C 1
ATOM 1328 O O . PHE A 1 166 ? 16.172 -23.016 -1.481 1 95.12 166 PHE A O 1
ATOM 1335 N N . LYS A 1 167 ? 17.562 -23.688 0.098 1 91.94 167 LYS A N 1
ATOM 1336 C CA . LYS A 1 167 ? 16.719 -23.344 1.229 1 91.94 167 LYS A CA 1
ATOM 1337 C C . LYS A 1 167 ? 16.75 -21.844 1.504 1 91.94 167 LYS A C 1
ATOM 1339 O O . LYS A 1 167 ? 17.812 -21.219 1.433 1 91.94 167 LYS A O 1
ATOM 1344 N N . ARG A 1 168 ? 15.617 -21.344 1.711 1 90.31 168 ARG A N 1
ATOM 1345 C CA . ARG A 1 168 ? 15.523 -19.953 2.121 1 90.31 168 ARG A CA 1
ATOM 1346 C C . ARG A 1 168 ? 15.961 -19.781 3.572 1 90.31 168 ARG A C 1
ATOM 1348 O O . ARG A 1 168 ? 15.523 -20.516 4.453 1 90.31 168 ARG A O 1
ATOM 1355 N N . ARG A 1 169 ? 16.703 -18.797 3.785 1 90.06 169 ARG A N 1
ATOM 1356 C CA . ARG A 1 169 ? 17.234 -18.547 5.121 1 90.06 169 ARG A CA 1
ATOM 1357 C C . ARG A 1 169 ? 16.812 -17.188 5.637 1 90.06 169 ARG A C 1
ATOM 1359 O O . ARG A 1 169 ? 15.969 -16.516 5.023 1 90.06 169 ARG A O 1
ATOM 1366 N N . VAL A 1 170 ? 17.328 -16.688 6.695 1 86.88 170 VAL A N 1
ATOM 1367 C CA . VAL A 1 170 ? 16.797 -15.648 7.555 1 86.88 170 VAL A CA 1
ATOM 1368 C C . VAL A 1 170 ? 16.516 -14.398 6.73 1 86.88 170 VAL A C 1
ATOM 1370 O O . VAL A 1 170 ? 15.359 -13.977 6.594 1 86.88 170 VAL A O 1
ATOM 1373 N N . SER A 1 171 ? 17.453 -13.875 6.023 1 81.62 171 SER A N 1
ATOM 1374 C CA . SER A 1 171 ? 17.281 -12.594 5.336 1 81.62 171 SER A CA 1
ATOM 1375 C C . SER A 1 171 ? 16.453 -12.766 4.07 1 81.62 171 SER A C 1
ATOM 1377 O O . SER A 1 171 ? 15.867 -11.797 3.57 1 81.62 171 SER A O 1
ATOM 1379 N N . GLY A 1 172 ? 16.406 -14.031 3.621 1 85.19 172 GLY A N 1
ATOM 1380 C CA . GLY A 1 172 ? 15.625 -14.305 2.428 1 85.19 172 GLY A CA 1
ATOM 1381 C C . GLY A 1 172 ? 14.141 -14.438 2.713 1 85.19 172 GLY A C 1
ATOM 1382 O O . GLY A 1 172 ? 13.32 -14.43 1.791 1 85.19 172 GLY A O 1
ATOM 1383 N N . LYS A 1 173 ? 13.859 -14.43 3.998 1 88.81 173 LYS A N 1
ATOM 1384 C CA . LYS A 1 173 ? 12.477 -14.633 4.406 1 88.81 173 LYS A CA 1
ATOM 1385 C C . LYS A 1 173 ? 11.688 -13.328 4.355 1 88.81 173 LYS A C 1
ATOM 1387 O O . LYS A 1 173 ? 10.453 -13.336 4.348 1 88.81 173 LYS A O 1
ATOM 1392 N N . ASN A 1 174 ? 12.367 -12.227 4.395 1 88.38 174 ASN A N 1
ATOM 1393 C CA . ASN A 1 174 ? 11.781 -10.898 4.25 1 88.38 174 ASN A CA 1
ATOM 1394 C C . ASN A 1 174 ? 12.352 -10.164 3.041 1 88.38 174 ASN A C 1
ATOM 1396 O O . ASN A 1 174 ? 13.508 -9.75 3.051 1 88.38 174 ASN A O 1
ATOM 1400 N N . THR A 1 175 ? 11.477 -9.945 2.051 1 92 175 THR A N 1
ATOM 1401 C CA . THR A 1 175 ? 12 -9.477 0.772 1 92 175 THR A CA 1
ATOM 1402 C C . THR A 1 175 ? 11.969 -7.953 0.699 1 92 175 THR A C 1
ATOM 1404 O O . THR A 1 175 ? 12.469 -7.359 -0.258 1 92 175 THR A O 1
ATOM 1407 N N . SER A 1 176 ? 11.445 -7.254 1.66 1 89 176 SER A N 1
ATOM 1408 C CA . SER A 1 176 ? 11.242 -5.809 1.587 1 89 176 SER A CA 1
ATOM 1409 C C . SER A 1 176 ? 12.57 -5.07 1.421 1 89 176 SER A C 1
ATOM 1411 O O . SER A 1 176 ? 12.711 -4.242 0.522 1 89 176 SER A O 1
ATOM 1413 N N . SER A 1 177 ? 13.531 -5.398 2.271 1 88.94 177 SER A N 1
ATOM 1414 C CA . SER A 1 177 ? 14.812 -4.691 2.248 1 88.94 177 SER A CA 1
ATOM 1415 C C . SER A 1 177 ? 15.562 -4.961 0.95 1 88.94 177 SER A C 1
ATOM 1417 O O . SER A 1 177 ? 16.125 -4.043 0.348 1 88.94 177 SER A O 1
ATOM 1419 N N . MET A 1 178 ? 15.594 -6.152 0.558 1 92.44 178 MET A N 1
ATOM 1420 C CA . MET A 1 178 ? 16.266 -6.512 -0.689 1 92.44 178 MET A CA 1
ATOM 1421 C C . MET A 1 178 ? 15.617 -5.805 -1.876 1 92.44 178 MET A C 1
ATOM 1423 O O . MET A 1 178 ? 16.312 -5.285 -2.748 1 92.44 178 MET A O 1
ATOM 1427 N N . ASN A 1 179 ? 14.312 -5.789 -1.903 1 93.88 179 ASN A N 1
ATOM 1428 C CA . ASN A 1 179 ? 13.594 -5.098 -2.969 1 93.88 179 ASN A CA 1
ATOM 1429 C C . ASN A 1 179 ? 13.953 -3.613 -3.016 1 93.88 179 ASN A C 1
ATOM 1431 O O . ASN A 1 179 ? 14.164 -3.055 -4.094 1 93.88 179 ASN A O 1
ATOM 1435 N N . LYS A 1 180 ? 14.039 -3.029 -1.887 1 93.38 180 LYS A N 1
ATOM 1436 C CA . LYS A 1 180 ? 14.367 -1.607 -1.822 1 93.38 180 LYS A CA 1
ATOM 1437 C C . LYS A 1 180 ? 15.75 -1.336 -2.408 1 93.38 180 LYS A C 1
ATOM 1439 O O . LYS A 1 180 ? 15.945 -0.349 -3.123 1 93.38 180 LYS A O 1
ATOM 1444 N N . LEU A 1 181 ? 16.703 -2.16 -2.078 1 95.94 181 LEU A N 1
ATOM 1445 C CA . LEU A 1 181 ? 18.047 -2.002 -2.596 1 95.94 181 LEU A CA 1
ATOM 1446 C C . LEU A 1 181 ? 18.078 -2.162 -4.113 1 95.94 181 LEU A C 1
ATOM 1448 O O . LEU A 1 181 ? 18.703 -1.362 -4.816 1 95.94 181 LEU A O 1
ATOM 1452 N N . ILE A 1 182 ? 17.375 -3.191 -4.559 1 97.38 182 ILE A N 1
ATOM 1453 C CA . ILE A 1 182 ? 17.344 -3.439 -5.996 1 97.38 182 ILE A CA 1
ATOM 1454 C C . ILE A 1 182 ? 16.641 -2.285 -6.703 1 97.38 182 ILE A C 1
ATOM 1456 O O . ILE A 1 182 ? 17.109 -1.796 -7.73 1 97.38 182 ILE A O 1
ATOM 1460 N N . GLN A 1 183 ? 15.555 -1.805 -6.164 1 96.69 183 GLN A N 1
ATOM 1461 C CA . GLN A 1 183 ? 14.82 -0.681 -6.73 1 96.69 183 GLN A CA 1
ATOM 1462 C C . GLN A 1 183 ? 15.703 0.561 -6.832 1 96.69 183 GLN A C 1
ATOM 1464 O O . GLN A 1 183 ? 15.672 1.269 -7.84 1 96.69 183 GLN A O 1
ATOM 1469 N N . TYR A 1 184 ? 16.438 0.829 -5.805 1 97.5 184 TYR A N 1
ATOM 1470 C CA . TYR A 1 184 ? 17.344 1.976 -5.824 1 97.5 184 TYR A CA 1
ATOM 1471 C C . TYR A 1 184 ? 18.312 1.884 -6.996 1 97.5 184 TYR A C 1
ATOM 1473 O O . TYR A 1 184 ? 18.5 2.855 -7.734 1 97.5 184 TYR A O 1
ATOM 1481 N N . LYS A 1 185 ? 18.938 0.72 -7.148 1 98.31 185 LYS A N 1
ATOM 1482 C CA . LYS A 1 185 ? 19.938 0.548 -8.203 1 98.31 185 LYS A CA 1
ATOM 1483 C C . LYS A 1 185 ? 19.297 0.669 -9.586 1 98.31 185 LYS A C 1
ATOM 1485 O O . LYS A 1 185 ? 19.906 1.225 -10.508 1 98.31 185 LYS A O 1
ATOM 1490 N N . LEU A 1 186 ? 18.125 0.152 -9.734 1 97.94 186 LEU A N 1
ATOM 1491 C CA . LEU A 1 186 ? 17.438 0.257 -11.008 1 97.94 186 LEU A CA 1
ATOM 1492 C C . LEU A 1 186 ? 17.078 1.709 -11.32 1 97.94 186 LEU A C 1
ATOM 1494 O O . LEU A 1 186 ? 17.266 2.166 -12.453 1 97.94 186 LEU A O 1
ATOM 1498 N N . ARG A 1 187 ? 16.609 2.43 -10.344 1 97.25 187 ARG A N 1
ATOM 1499 C CA . ARG A 1 187 ? 16.312 3.846 -10.523 1 97.25 187 ARG A CA 1
ATOM 1500 C C . ARG A 1 187 ? 17.578 4.645 -10.812 1 97.25 187 ARG A C 1
ATOM 1502 O O . ARG A 1 187 ? 17.578 5.566 -11.633 1 97.25 187 ARG A O 1
ATOM 1509 N N . GLU A 1 188 ? 18.641 4.309 -10.078 1 97.5 188 GLU A N 1
ATOM 1510 C CA . GLU A 1 188 ? 19.938 4.953 -10.32 1 97.5 188 GLU A CA 1
ATOM 1511 C C . GLU A 1 188 ? 20.375 4.762 -11.766 1 97.5 188 GLU A C 1
ATOM 1513 O O . GLU A 1 188 ? 20.812 5.711 -12.414 1 97.5 188 GLU A O 1
ATOM 1518 N N . PHE A 1 189 ? 20.266 3.561 -12.289 1 96.69 189 PHE A N 1
ATOM 1519 C CA . PHE A 1 189 ? 20.578 3.279 -13.688 1 96.69 189 PHE A CA 1
ATOM 1520 C C . PHE A 1 189 ? 19.75 4.164 -14.609 1 96.69 189 PHE A C 1
ATOM 1522 O O . PHE A 1 189 ? 20.281 4.781 -15.531 1 96.69 189 PHE A O 1
ATOM 1529 N N . ALA A 1 190 ? 18.469 4.188 -14.344 1 96 190 ALA A N 1
ATOM 1530 C CA . ALA A 1 190 ? 17.578 5 -15.164 1 96 190 ALA A CA 1
ATOM 1531 C C . ALA A 1 190 ? 18 6.465 -15.148 1 96 190 ALA A C 1
ATOM 1533 O O . ALA A 1 190 ? 18.016 7.125 -16.188 1 96 190 ALA A O 1
ATOM 1534 N N . SER A 1 191 ? 18.359 6.973 -14.008 1 95.19 191 SER A N 1
ATOM 1535 C CA . SER A 1 191 ? 18.75 8.375 -13.875 1 95.19 191 SER A CA 1
ATOM 1536 C C . SER A 1 191 ? 20 8.688 -14.695 1 95.19 191 SER A C 1
ATOM 1538 O O . SER A 1 191 ? 20.125 9.773 -15.266 1 95.19 191 SER A O 1
ATOM 1540 N N . ILE A 1 192 ? 20.922 7.777 -14.773 1 94.12 192 ILE A N 1
ATOM 1541 C CA . ILE A 1 192 ? 22.172 7.973 -15.5 1 94.12 192 ILE A CA 1
ATOM 1542 C C . ILE A 1 192 ? 21.906 7.891 -17 1 94.12 192 ILE A C 1
ATOM 1544 O O . ILE A 1 192 ? 22.344 8.758 -17.766 1 94.12 192 ILE A O 1
ATOM 1548 N N . VAL A 1 193 ? 21.156 6.883 -17.422 1 93.75 193 VAL A N 1
ATOM 1549 C CA . VAL A 1 193 ? 20.938 6.621 -18.844 1 93.75 193 VAL A CA 1
ATOM 1550 C C . VAL A 1 193 ? 20.047 7.715 -19.438 1 93.75 193 VAL A C 1
ATOM 1552 O O . VAL A 1 193 ? 20.219 8.117 -20.594 1 93.75 193 VAL A O 1
ATOM 1555 N N . MET A 1 194 ? 19.188 8.25 -18.641 1 90.44 194 MET A N 1
ATOM 1556 C CA . MET A 1 194 ? 18.219 9.234 -19.141 1 90.44 194 MET A CA 1
ATOM 1557 C C . MET A 1 194 ? 18.766 10.656 -18.969 1 90.44 194 MET A C 1
ATOM 1559 O O . MET A 1 194 ? 18.109 11.617 -19.359 1 90.44 194 MET A O 1
ATOM 1563 N N . SER A 1 195 ? 19.875 10.828 -18.266 1 79.62 195 SER A N 1
ATOM 1564 C CA . SER A 1 195 ? 20.453 12.125 -17.906 1 79.62 195 SER A CA 1
ATOM 1565 C C . SER A 1 195 ? 20.547 13.039 -19.109 1 79.62 195 SER A C 1
ATOM 1567 O O . SER A 1 195 ? 20.25 14.234 -19.031 1 79.62 195 SER A O 1
ATOM 1569 N N . PRO A 1 196 ? 21.047 12.469 -20.234 1 59.69 196 PRO A N 1
ATOM 1570 C CA . PRO A 1 196 ? 21.141 13.398 -21.359 1 59.69 196 PRO A CA 1
ATOM 1571 C C . PRO A 1 196 ? 19.812 14.039 -21.719 1 59.69 196 PRO A C 1
ATOM 1573 O O . PRO A 1 196 ? 19.766 15.07 -22.391 1 59.69 196 PRO A O 1
ATOM 1576 N N . ASN A 1 197 ? 18.781 13.445 -21.359 1 54.28 197 ASN A N 1
ATOM 1577 C CA . ASN A 1 197 ? 17.453 13.945 -21.656 1 54.28 197 ASN A CA 1
ATOM 1578 C C . ASN A 1 197 ? 16.906 14.82 -20.531 1 54.28 197 ASN A C 1
ATOM 1580 O O . ASN A 1 197 ? 15.734 15.195 -20.531 1 54.28 197 ASN A O 1
ATOM 1584 N N . LYS A 1 198 ? 17.969 14.969 -19.625 1 58.38 198 LYS A N 1
ATOM 1585 C CA . LYS A 1 198 ? 17.672 15.984 -18.625 1 58.38 198 LYS A CA 1
ATOM 1586 C C . LYS A 1 198 ? 18.047 17.375 -19.125 1 58.38 198 LYS A C 1
ATOM 1588 O O . LYS A 1 198 ? 18.859 17.516 -20.047 1 58.38 198 LYS A O 1
ATOM 1593 N N . PRO A 1 199 ? 17.266 18.312 -18.797 1 50.28 199 PRO A N 1
ATOM 1594 C CA . PRO A 1 199 ? 17.547 19.641 -19.359 1 50.28 199 PRO A CA 1
ATOM 1595 C C . PRO A 1 199 ? 19.031 19.969 -19.391 1 50.28 199 PRO A C 1
ATOM 1597 O O . PRO A 1 199 ? 19.469 20.828 -20.172 1 50.28 199 PRO A O 1
ATOM 1600 N N . VAL A 1 200 ? 19.797 19.312 -18.484 1 50 200 VAL A N 1
ATOM 1601 C CA . VAL A 1 200 ? 21.203 19.719 -18.531 1 50 200 VAL A CA 1
ATOM 1602 C C . VAL A 1 200 ? 21.969 18.812 -19.5 1 50 200 VAL A C 1
ATOM 1604 O O . VAL A 1 200 ? 21.672 17.625 -19.609 1 50 200 VAL A O 1
ATOM 1607 N N . ASN A 1 201 ? 22.656 19.312 -20.516 1 51.66 201 ASN A N 1
ATOM 1608 C CA . ASN A 1 201 ? 23.422 18.844 -21.656 1 51.66 201 ASN A CA 1
ATOM 1609 C C . ASN A 1 201 ? 24.422 17.75 -21.266 1 51.66 201 ASN A C 1
ATOM 1611 O O . ASN A 1 201 ? 25.578 18.031 -20.969 1 51.66 201 ASN A O 1
ATOM 1615 N N . THR A 1 202 ? 24 16.75 -20.625 1 59.22 202 THR A N 1
ATOM 1616 C CA . THR A 1 202 ? 25 15.711 -20.406 1 59.22 202 THR A CA 1
ATOM 1617 C C . THR A 1 202 ? 25.234 14.898 -21.672 1 59.22 202 THR A C 1
ATOM 1619 O O . THR A 1 202 ? 24.297 14.641 -22.438 1 59.22 202 THR A O 1
ATOM 1622 N N . PRO A 1 203 ? 26.516 14.766 -22.031 1 60.56 203 PRO A N 1
ATOM 1623 C CA . PRO A 1 203 ? 26.812 13.977 -23.219 1 60.56 203 PRO A CA 1
ATOM 1624 C C . PRO A 1 203 ? 26.062 12.641 -23.25 1 60.56 203 PRO A C 1
ATOM 1626 O O . PRO A 1 203 ? 25.891 12.008 -22.203 1 60.56 203 PRO A O 1
ATOM 1629 N N . GLN A 1 204 ? 25.5 12.398 -24.406 1 71.5 204 GLN A N 1
ATOM 1630 C CA . GLN A 1 204 ? 24.797 11.133 -24.609 1 71.5 204 GLN A CA 1
ATOM 1631 C C . GLN A 1 204 ? 25.766 9.953 -24.562 1 71.5 204 GLN A C 1
ATOM 1633 O O . GLN A 1 204 ? 26.844 10 -25.156 1 71.5 204 GLN A O 1
ATOM 1638 N N . LEU A 1 205 ? 25.531 9.055 -23.703 1 83.25 205 LEU A N 1
ATOM 1639 C CA . LEU A 1 205 ? 26.297 7.82 -23.609 1 83.25 205 LEU A CA 1
ATOM 1640 C C . LEU A 1 205 ? 26.188 7.02 -24.906 1 83.25 205 LEU A C 1
ATOM 1642 O O . LEU A 1 205 ? 25.125 6.98 -25.516 1 83.25 205 LEU A O 1
ATOM 1646 N N . SER A 1 206 ? 27.312 6.449 -25.375 1 86.69 206 SER A N 1
ATOM 1647 C CA . SER A 1 206 ? 27.266 5.527 -26.5 1 86.69 206 SER A CA 1
ATOM 1648 C C . SER A 1 206 ? 26.516 4.246 -26.141 1 86.69 206 SER A C 1
ATOM 1650 O O . SER A 1 206 ? 26.359 3.932 -24.953 1 86.69 206 SER A O 1
ATOM 1652 N N . LEU A 1 207 ? 26.016 3.596 -27.125 1 88.5 207 LEU A N 1
ATOM 1653 C CA . LEU A 1 207 ? 25.328 2.332 -26.891 1 88.5 207 LEU A CA 1
ATOM 1654 C C . LEU A 1 207 ? 26.25 1.333 -26.203 1 88.5 207 LEU A C 1
ATOM 1656 O O . LEU A 1 207 ? 25.812 0.531 -25.375 1 88.5 207 LEU A O 1
ATOM 1660 N N . SER A 1 208 ? 27.484 1.349 -26.625 1 90.69 208 SER A N 1
ATOM 1661 C CA . SER A 1 208 ? 28.469 0.478 -25.984 1 90.69 208 SER A CA 1
ATOM 1662 C C . SER A 1 208 ? 28.625 0.828 -24.516 1 90.69 208 SER A C 1
ATOM 1664 O O . SER A 1 208 ? 28.719 -0.063 -23.656 1 90.69 208 SER A O 1
ATOM 1666 N N . ASP A 1 209 ? 28.656 2.076 -24.234 1 91.69 209 ASP A N 1
ATOM 1667 C CA . ASP A 1 209 ? 28.75 2.52 -22.844 1 91.69 209 ASP A CA 1
ATOM 1668 C C . ASP A 1 209 ? 27.516 2.096 -22.062 1 91.69 209 ASP A C 1
ATOM 1670 O O . ASP A 1 209 ? 27.625 1.663 -20.906 1 91.69 209 ASP A O 1
ATOM 1674 N N . ILE A 1 210 ? 26.422 2.225 -22.688 1 93.69 210 ILE A N 1
ATOM 1675 C CA . ILE A 1 210 ? 25.156 1.879 -22.031 1 93.69 210 ILE A CA 1
ATOM 1676 C C . ILE A 1 210 ? 25.109 0.378 -21.75 1 93.69 210 ILE A C 1
ATOM 1678 O O . ILE A 1 210 ? 24.656 -0.052 -20.688 1 93.69 210 ILE A O 1
ATOM 1682 N N . GLN A 1 211 ? 25.547 -0.368 -22.672 1 92.88 211 GLN A N 1
ATOM 1683 C CA . GLN A 1 211 ? 25.594 -1.814 -22.484 1 92.88 211 GLN A CA 1
ATOM 1684 C C . GLN A 1 211 ? 26.531 -2.189 -21.344 1 92.88 211 GLN A C 1
ATOM 1686 O O . GLN A 1 211 ? 26.234 -3.092 -20.562 1 92.88 211 GLN A O 1
ATOM 1691 N N . GLY A 1 212 ? 27.688 -1.578 -21.344 1 94.81 212 GLY A N 1
ATOM 1692 C CA . GLY A 1 212 ? 28.594 -1.788 -20.219 1 94.81 212 GLY A CA 1
ATOM 1693 C C . GLY A 1 212 ? 27.984 -1.439 -18.875 1 94.81 212 GLY A C 1
ATOM 1694 O O . GLY A 1 212 ? 28.141 -2.174 -17.906 1 94.81 212 GLY A O 1
ATOM 1695 N N . LEU A 1 213 ? 27.297 -0.319 -18.844 1 95.62 213 LEU A N 1
ATOM 1696 C CA . LEU A 1 213 ? 26.609 0.109 -17.641 1 95.62 213 LEU A CA 1
ATOM 1697 C C . LEU A 1 213 ? 25.547 -0.901 -17.234 1 95.62 213 LEU A C 1
ATOM 1699 O O . LEU A 1 213 ? 25.391 -1.208 -16.047 1 95.62 213 LEU A O 1
ATOM 1703 N N . LYS A 1 214 ? 24.75 -1.361 -18.188 1 96.5 214 LYS A N 1
ATOM 1704 C CA . LYS A 1 214 ? 23.719 -2.371 -17.922 1 96.5 214 LYS A CA 1
ATOM 1705 C C . LYS A 1 214 ? 24.328 -3.602 -17.25 1 96.5 214 LYS A C 1
ATOM 1707 O O . LYS A 1 214 ? 23.781 -4.098 -16.266 1 96.5 214 LYS A O 1
ATOM 1712 N N . ASN A 1 215 ? 25.406 -4.086 -17.812 1 97 215 ASN A N 1
ATOM 1713 C CA . ASN A 1 215 ? 26.078 -5.262 -17.25 1 97 215 ASN A CA 1
ATOM 1714 C C . ASN A 1 215 ? 26.562 -5.004 -15.828 1 97 215 ASN A C 1
ATOM 1716 O O . ASN A 1 215 ? 26.453 -5.879 -14.969 1 97 215 ASN A O 1
ATOM 1720 N N . GLN A 1 216 ? 27.078 -3.855 -15.617 1 97.19 216 GLN A N 1
ATOM 1721 C CA . GLN A 1 216 ? 27.578 -3.492 -14.297 1 97.19 216 GLN A CA 1
ATOM 1722 C C . GLN A 1 216 ? 26.438 -3.479 -13.273 1 97.19 216 GLN A C 1
ATOM 1724 O O . GLN A 1 216 ? 26.578 -4.004 -12.172 1 97.19 216 GLN A O 1
ATOM 1729 N N . TYR A 1 217 ? 25.359 -2.855 -13.609 1 97.94 217 TYR A N 1
ATOM 1730 C CA . TYR A 1 217 ? 24.234 -2.768 -12.68 1 97.94 217 TYR A CA 1
ATOM 1731 C C . TYR A 1 217 ? 23.594 -4.133 -12.477 1 97.94 217 TYR A C 1
ATOM 1733 O O . TYR A 1 217 ? 23.203 -4.477 -11.359 1 97.94 217 TYR A O 1
ATOM 1741 N N . LEU A 1 218 ? 23.406 -4.898 -13.539 1 97.88 218 LEU A N 1
ATOM 1742 C CA . LEU A 1 218 ? 22.891 -6.246 -13.383 1 97.88 218 LEU A CA 1
ATOM 1743 C C . LEU A 1 218 ? 23.781 -7.086 -12.484 1 97.88 218 LEU A C 1
ATOM 1745 O O . LEU A 1 218 ? 23.297 -7.848 -11.648 1 97.88 218 LEU A O 1
ATOM 1749 N N . ALA A 1 219 ? 25.109 -6.957 -12.641 1 97.62 219 ALA A N 1
ATOM 1750 C CA . ALA A 1 219 ? 26.047 -7.66 -11.781 1 97.62 219 ALA A CA 1
ATOM 1751 C C . ALA A 1 219 ? 25.891 -7.254 -10.32 1 97.62 219 ALA A C 1
ATOM 1753 O O . ALA A 1 219 ? 25.969 -8.094 -9.422 1 97.62 219 ALA A O 1
ATOM 1754 N N . THR A 1 220 ? 25.719 -5.984 -10.086 1 97.44 220 THR A N 1
ATOM 1755 C CA . THR A 1 220 ? 25.5 -5.488 -8.734 1 97.44 220 THR A CA 1
ATOM 1756 C C . THR A 1 220 ? 24.234 -6.117 -8.125 1 97.44 220 THR A C 1
ATOM 1758 O O . THR A 1 220 ? 24.25 -6.539 -6.969 1 97.44 220 THR A O 1
ATOM 1761 N N . ILE A 1 221 ? 23.172 -6.184 -8.867 1 98.06 221 ILE A N 1
ATOM 1762 C CA . ILE A 1 221 ? 21.906 -6.75 -8.398 1 98.06 221 ILE A CA 1
ATOM 1763 C C . ILE A 1 221 ? 22.078 -8.242 -8.109 1 98.06 221 ILE A C 1
ATOM 1765 O O . ILE A 1 221 ? 21.609 -8.742 -7.086 1 98.06 221 ILE A O 1
ATOM 1769 N N . ILE A 1 222 ? 22.781 -8.906 -9.008 1 97.75 222 ILE A N 1
ATOM 1770 C CA . ILE A 1 222 ? 23.062 -10.32 -8.789 1 97.75 222 ILE A CA 1
ATOM 1771 C C . ILE A 1 222 ? 23.875 -10.484 -7.504 1 97.75 222 ILE A C 1
ATOM 1773 O O . ILE A 1 222 ? 23.641 -11.422 -6.73 1 97.75 222 ILE A O 1
ATOM 1777 N N . THR A 1 223 ? 24.828 -9.609 -7.246 1 96.5 223 THR A N 1
ATOM 1778 C CA . THR A 1 223 ? 25.625 -9.648 -6.023 1 96.5 223 THR A CA 1
ATOM 1779 C C . THR A 1 223 ? 24.734 -9.523 -4.793 1 96.5 223 THR A C 1
ATOM 1781 O O . THR A 1 223 ? 24.875 -10.281 -3.832 1 96.5 223 THR A O 1
ATOM 1784 N N . ILE A 1 224 ? 23.781 -8.602 -4.805 1 96.12 224 ILE A N 1
ATOM 1785 C CA . ILE A 1 224 ? 22.844 -8.414 -3.713 1 96.12 224 ILE A CA 1
ATOM 1786 C C . ILE A 1 224 ? 22.062 -9.703 -3.486 1 96.12 224 ILE A C 1
ATOM 1788 O O . ILE A 1 224 ? 21.938 -10.172 -2.352 1 96.12 224 ILE A O 1
ATOM 1792 N N . LEU A 1 225 ? 21.594 -10.273 -4.547 1 96.81 225 LEU A N 1
ATOM 1793 C CA . LEU A 1 225 ? 20.766 -11.469 -4.473 1 96.81 225 LEU A CA 1
ATOM 1794 C C . LEU A 1 225 ? 21.562 -12.656 -3.955 1 96.81 225 LEU A C 1
ATOM 1796 O O . LEU A 1 225 ? 21.094 -13.422 -3.115 1 96.81 225 LEU A O 1
ATOM 1800 N N . VAL A 1 226 ? 22.75 -12.812 -4.445 1 95.69 226 VAL A N 1
ATOM 1801 C CA . VAL A 1 226 ? 23.594 -13.938 -4.027 1 95.69 226 VAL A CA 1
ATOM 1802 C C . VAL A 1 226 ? 23.891 -13.836 -2.533 1 95.69 226 VAL A C 1
ATOM 1804 O O . VAL A 1 226 ? 23.875 -14.836 -1.817 1 95.69 226 VAL A O 1
ATOM 1807 N N . GLN A 1 227 ? 24.141 -12.68 -2.08 1 93.75 227 GLN A N 1
ATOM 1808 C CA . GLN A 1 227 ? 24.484 -12.484 -0.675 1 93.75 227 GLN A CA 1
ATOM 1809 C C . GLN A 1 227 ? 23.266 -12.711 0.222 1 93.75 227 GLN A C 1
ATOM 1811 O O . GLN A 1 227 ? 23.391 -13.336 1.28 1 93.75 227 GLN A O 1
ATOM 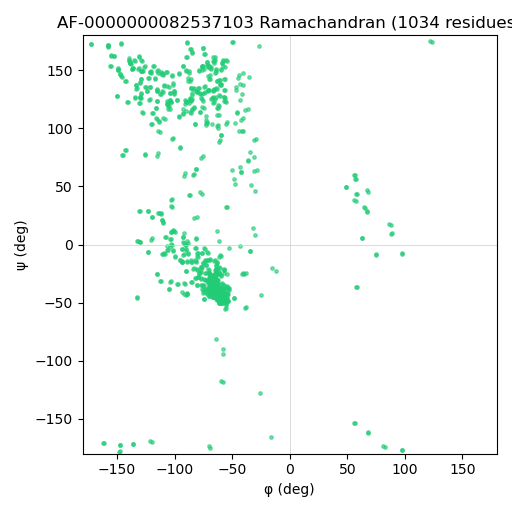1816 N N . ILE A 1 228 ? 22.109 -12.266 -0.161 1 94.31 228 ILE A N 1
ATOM 1817 C CA . ILE A 1 228 ? 20.938 -12.289 0.702 1 94.31 228 ILE A CA 1
ATOM 1818 C C . ILE A 1 228 ? 20.172 -13.602 0.505 1 94.31 228 ILE A C 1
ATOM 1820 O O . ILE A 1 228 ? 19.75 -14.227 1.477 1 94.31 228 ILE A O 1
ATOM 1824 N N . VAL A 1 229 ? 20 -14.039 -0.723 1 94.44 229 VAL A N 1
ATOM 1825 C CA . VAL A 1 229 ? 19.188 -15.188 -1.063 1 94.44 229 VAL A CA 1
ATOM 1826 C C . VAL A 1 229 ? 20.047 -16.453 -1.089 1 94.44 229 VAL A C 1
ATOM 1828 O O . VAL A 1 229 ? 19.625 -17.516 -0.613 1 94.44 229 VAL A O 1
ATOM 1831 N N . GLY A 1 230 ? 21.203 -16.328 -1.646 1 93.69 230 GLY A N 1
ATOM 1832 C CA . GLY A 1 230 ? 22.109 -17.469 -1.762 1 93.69 230 GLY A CA 1
ATOM 1833 C C . GLY A 1 230 ? 22.516 -17.75 -3.193 1 93.69 230 GLY A C 1
ATOM 1834 O O . GLY A 1 230 ? 22.047 -17.094 -4.125 1 93.69 230 GLY A O 1
ATOM 1835 N N . HIS A 1 231 ? 23.469 -18.734 -3.311 1 94.25 231 HIS A N 1
ATOM 1836 C CA . HIS A 1 231 ? 23.969 -19.125 -4.625 1 94.25 231 HIS A CA 1
ATOM 1837 C C . HIS A 1 231 ? 22.891 -19.812 -5.445 1 94.25 231 HIS A C 1
ATOM 1839 O O . HIS A 1 231 ? 22.281 -20.781 -4.992 1 94.25 231 HIS A O 1
ATOM 1845 N N . PRO A 1 232 ? 22.656 -19.297 -6.672 1 95.56 232 PRO A N 1
ATOM 1846 C CA . PRO A 1 232 ? 21.609 -19.906 -7.488 1 95.56 232 PRO A CA 1
ATOM 1847 C C . PRO A 1 232 ? 22 -21.281 -8.023 1 95.56 232 PRO A C 1
ATOM 1849 O O . PRO A 1 232 ? 23.188 -21.578 -8.141 1 95.56 232 PRO A O 1
ATOM 1852 N N . ILE A 1 233 ? 20.969 -22.031 -8.266 1 96.19 233 ILE A N 1
ATOM 1853 C CA . ILE A 1 233 ? 21.141 -23.266 -9.047 1 96.19 233 ILE A CA 1
ATOM 1854 C C . ILE A 1 233 ? 20.766 -23 -10.5 1 96.19 233 ILE A C 1
ATOM 1856 O O . ILE A 1 233 ? 19.656 -22.531 -10.797 1 96.19 233 ILE A O 1
ATOM 1860 N N . TYR A 1 234 ? 21.672 -23.281 -11.352 1 95.12 234 TYR A N 1
ATOM 1861 C CA . TYR A 1 234 ? 21.438 -23.016 -12.766 1 95.12 234 TYR A CA 1
ATOM 1862 C C . TYR A 1 234 ? 20.562 -24.094 -13.391 1 95.12 234 TYR A C 1
ATOM 1864 O O . TYR A 1 234 ? 20.562 -25.234 -12.922 1 95.12 234 TYR A O 1
ATOM 1872 N N . PRO A 1 235 ? 19.781 -23.703 -14.43 1 91.69 235 PRO A N 1
ATOM 1873 C CA . PRO A 1 235 ? 18.844 -24.656 -15.016 1 91.69 235 PRO A CA 1
ATOM 1874 C C . PRO A 1 235 ? 19.531 -25.891 -15.578 1 91.69 235 PRO A C 1
ATOM 1876 O O . PRO A 1 235 ? 18.938 -26.969 -15.633 1 91.69 235 PRO A O 1
ATOM 1879 N N . ASP A 1 236 ? 20.812 -25.75 -15.984 1 92.12 236 ASP A N 1
ATOM 1880 C CA . ASP A 1 236 ? 21.562 -26.844 -16.578 1 92.12 236 ASP A CA 1
ATOM 1881 C C . ASP A 1 236 ? 22.547 -27.438 -15.586 1 92.12 236 ASP A C 1
ATOM 1883 O O . ASP A 1 236 ? 23.328 -28.328 -15.93 1 92.12 236 ASP A O 1
ATOM 1887 N N . GLU A 1 237 ? 22.5 -26.953 -14.375 1 94.88 237 GLU A N 1
ATOM 1888 C CA . GLU A 1 237 ? 23.391 -27.469 -13.336 1 94.88 237 GLU A CA 1
ATOM 1889 C C . GLU A 1 237 ? 22.828 -28.734 -12.703 1 94.88 237 GLU A C 1
ATOM 1891 O O . GLU A 1 237 ? 21.641 -28.797 -12.383 1 94.88 237 GLU A O 1
ATOM 1896 N N . LYS A 1 238 ? 23.688 -29.688 -12.562 1 96.56 238 LYS A N 1
ATOM 1897 C CA . LYS A 1 238 ? 23.234 -30.938 -11.961 1 96.56 238 LYS A CA 1
ATOM 1898 C C . LYS A 1 238 ? 23.359 -30.906 -10.438 1 96.56 238 LYS A C 1
ATOM 1900 O O . LYS A 1 238 ? 24.297 -30.297 -9.906 1 96.56 238 LYS A O 1
ATOM 1905 N N . PHE A 1 239 ? 22.375 -31.469 -9.742 1 96.19 239 PHE A N 1
ATOM 1906 C CA . PHE A 1 239 ? 22.406 -31.656 -8.289 1 96.19 239 PHE A CA 1
ATOM 1907 C C . PHE A 1 239 ? 21.938 -33.062 -7.914 1 96.19 239 PHE A C 1
ATOM 1909 O O . PHE A 1 239 ? 21.359 -33.781 -8.734 1 96.19 239 PHE A O 1
ATOM 1916 N N . SER A 1 240 ? 22.359 -33.438 -6.754 1 95.81 240 SER A N 1
ATOM 1917 C CA . SER A 1 240 ? 21.859 -34.688 -6.172 1 95.81 240 SER A CA 1
ATOM 1918 C C . SER A 1 240 ? 21.031 -34.406 -4.922 1 95.81 240 SER A C 1
ATOM 1920 O O . SER A 1 240 ? 21.234 -33.406 -4.238 1 95.81 240 SER A O 1
ATOM 1922 N N . TRP A 1 241 ? 20.078 -35.281 -4.695 1 95.06 241 TRP A N 1
ATOM 1923 C CA . TRP A 1 241 ? 19.141 -35.062 -3.59 1 95.06 241 TRP A CA 1
ATOM 1924 C C . TRP A 1 241 ? 18.828 -36.406 -2.895 1 95.06 241 TRP A C 1
ATOM 1926 O O . TRP A 1 241 ? 18.484 -37.375 -3.547 1 95.06 241 TRP A O 1
ATOM 1936 N N . THR A 1 242 ? 19.109 -36.375 -1.615 1 93.62 242 THR A N 1
ATOM 1937 C CA . THR A 1 242 ? 18.766 -37.5 -0.762 1 93.62 242 THR A CA 1
ATOM 1938 C C . THR A 1 242 ? 17.5 -37.219 0.027 1 93.62 242 THR A C 1
ATOM 1940 O O . THR A 1 242 ? 17.312 -36.094 0.542 1 93.62 242 THR A O 1
ATOM 1943 N N . TYR A 1 243 ? 16.594 -38.188 0.011 1 92.31 243 TYR A N 1
ATOM 1944 C CA . TYR A 1 243 ? 15.32 -38 0.701 1 92.31 243 TYR A CA 1
ATOM 1945 C C . TYR A 1 243 ? 14.891 -39.281 1.429 1 92.31 243 TYR A C 1
ATOM 1947 O O . TYR A 1 243 ? 15.461 -40.344 1.205 1 92.31 243 TYR A O 1
ATOM 1955 N N . SER A 1 244 ? 14.047 -39.062 2.365 1 89.94 244 SER A N 1
ATOM 1956 C CA . SER A 1 244 ? 13.43 -40.156 3.078 1 89.94 244 SER A CA 1
ATOM 1957 C C . SER A 1 244 ? 11.984 -40.375 2.645 1 89.94 244 SER A C 1
ATOM 1959 O O . SER A 1 244 ? 11.242 -39.406 2.465 1 89.94 244 SER A O 1
ATOM 1961 N N . THR A 1 245 ? 11.586 -41.594 2.436 1 89.62 245 THR A N 1
ATOM 1962 C CA . THR A 1 245 ? 10.211 -41.906 2.09 1 89.62 245 THR A CA 1
ATOM 1963 C C . THR A 1 245 ? 9.352 -42.031 3.346 1 89.62 245 THR A C 1
ATOM 1965 O O . THR A 1 245 ? 9.883 -42.125 4.457 1 89.62 245 THR A O 1
ATOM 1968 N N . LYS A 1 246 ? 8.055 -42 3.174 1 85.25 246 LYS A N 1
ATOM 1969 C CA . LYS A 1 246 ? 7.102 -42.188 4.266 1 85.25 246 LYS A CA 1
ATOM 1970 C C . LYS A 1 246 ? 7.352 -43.5 5.02 1 85.25 246 LYS A C 1
ATOM 1972 O O . LYS A 1 246 ? 7.051 -43.594 6.211 1 85.25 246 LYS A O 1
ATOM 1977 N N . LYS A 1 247 ? 7.922 -44.438 4.422 1 86.31 247 LYS A N 1
ATOM 1978 C CA . LYS A 1 247 ? 8.211 -45.719 5.012 1 86.31 247 LYS A CA 1
ATOM 1979 C C . LYS A 1 247 ? 9.586 -45.75 5.672 1 86.31 247 LYS A C 1
ATOM 1981 O O . LYS A 1 247 ? 10.062 -46.781 6.109 1 86.31 247 LYS A O 1
ATOM 1986 N N . GLY A 1 248 ? 10.273 -44.625 5.582 1 86.44 248 GLY A N 1
ATOM 1987 C CA . GLY A 1 248 ? 11.555 -44.5 6.254 1 86.44 248 GLY A CA 1
ATOM 1988 C C . GLY A 1 248 ? 12.719 -44.969 5.406 1 86.44 248 GLY A C 1
ATOM 1989 O O . GLY A 1 248 ? 13.812 -45.219 5.926 1 86.44 248 GLY A O 1
ATOM 1990 N N . LYS A 1 249 ? 12.5 -45.219 4.215 1 90.19 249 LYS A N 1
ATOM 1991 C CA . LYS A 1 249 ? 13.578 -45.688 3.33 1 90.19 249 LYS A CA 1
ATOM 1992 C C . LYS A 1 249 ? 14.312 -44.469 2.721 1 90.19 249 LYS A C 1
ATOM 1994 O O . LYS A 1 249 ? 13.703 -43.469 2.412 1 90.19 249 LYS A O 1
ATOM 1999 N N . LYS A 1 250 ? 15.539 -44.781 2.545 1 91.5 250 LYS A N 1
ATOM 2000 C CA . LYS A 1 250 ? 16.391 -43.75 1.932 1 91.5 250 LYS A CA 1
ATOM 2001 C C . LYS A 1 250 ? 16.281 -43.812 0.409 1 91.5 250 LYS A C 1
ATOM 2003 O O . LYS A 1 250 ? 16.406 -44.875 -0.192 1 91.5 250 LYS A O 1
ATOM 2008 N N . GLY A 1 251 ? 15.938 -42.688 -0.224 1 91.81 251 GLY A N 1
ATOM 2009 C CA . GLY A 1 251 ? 16 -42.5 -1.666 1 91.81 251 GLY A CA 1
ATOM 2010 C C . GLY A 1 251 ? 17.078 -41.531 -2.098 1 91.81 251 GLY A C 1
ATOM 2011 O O . GLY A 1 251 ? 17.453 -40.625 -1.326 1 91.81 251 GLY A O 1
ATOM 2012 N N . ILE A 1 252 ? 17.656 -41.812 -3.334 1 93.19 252 ILE A N 1
ATOM 2013 C CA . ILE A 1 252 ? 18.672 -40.906 -3.867 1 93.19 252 ILE A CA 1
ATOM 2014 C C . ILE A 1 252 ? 18.391 -40.625 -5.336 1 93.19 252 ILE A C 1
ATOM 2016 O O . ILE A 1 252 ? 18.109 -41.531 -6.117 1 93.19 252 ILE A O 1
ATOM 2020 N N . ILE A 1 253 ? 18.312 -39.406 -5.664 1 94.31 253 ILE A N 1
ATOM 2021 C CA . ILE A 1 253 ? 18.312 -38.938 -7.043 1 94.31 253 ILE A CA 1
ATOM 2022 C C . ILE A 1 253 ? 19.672 -38.312 -7.367 1 94.31 253 ILE A C 1
ATOM 2024 O O . ILE A 1 253 ? 20.109 -37.375 -6.691 1 94.31 253 ILE A O 1
ATOM 2028 N N . THR A 1 254 ? 20.359 -38.906 -8.367 1 94.62 254 THR A N 1
ATOM 2029 C CA . THR A 1 254 ? 21.703 -38.438 -8.664 1 94.62 254 THR A CA 1
ATOM 2030 C C . THR A 1 254 ? 21.75 -37.688 -9.977 1 94.62 254 THR A C 1
ATOM 2032 O O . THR A 1 254 ? 21.141 -38.094 -10.969 1 94.62 254 THR A O 1
ATOM 2035 N N . ASP A 1 255 ? 22.422 -36.625 -10.008 1 95.44 255 ASP A N 1
ATOM 2036 C CA . ASP A 1 255 ? 22.812 -35.875 -11.188 1 95.44 255 ASP A CA 1
ATOM 2037 C C . ASP A 1 255 ? 21.594 -35.469 -12.023 1 95.44 255 ASP A C 1
ATOM 2039 O O . ASP A 1 255 ? 21.531 -35.781 -13.219 1 95.44 255 ASP A O 1
ATOM 2043 N N . ILE A 1 256 ? 20.75 -34.75 -11.438 1 96.62 256 ILE A N 1
ATOM 2044 C CA . ILE A 1 256 ? 19.547 -34.25 -12.125 1 96.62 256 ILE A CA 1
ATOM 2045 C C . ILE A 1 256 ? 19.578 -32.75 -12.188 1 96.62 256 ILE A C 1
ATOM 2047 O O . ILE A 1 256 ? 20.094 -32.094 -11.281 1 96.62 256 ILE A O 1
ATOM 2051 N N . THR A 1 257 ? 19.125 -32.188 -13.258 1 97.62 257 THR A N 1
ATOM 2052 C CA . THR A 1 257 ? 19.016 -30.734 -13.359 1 97.62 257 THR A CA 1
ATOM 2053 C C . THR A 1 257 ? 17.656 -30.25 -12.852 1 97.62 257 THR A C 1
ATOM 2055 O O . THR A 1 257 ? 16.719 -31.031 -12.734 1 97.62 257 THR A O 1
ATOM 2058 N N . PRO A 1 258 ? 17.531 -28.953 -12.523 1 97.06 258 PRO A N 1
ATOM 2059 C CA . PRO A 1 258 ? 16.234 -28.406 -12.141 1 97.06 258 PRO A CA 1
ATOM 2060 C C . PRO A 1 258 ? 15.148 -28.672 -13.188 1 97.06 258 PRO A C 1
ATOM 2062 O O . PRO A 1 258 ? 14.016 -29 -12.836 1 97.06 258 PRO A O 1
ATOM 2065 N N . LEU A 1 259 ? 15.492 -28.516 -14.438 1 94.88 259 LEU A N 1
ATOM 2066 C CA . LEU A 1 259 ? 14.547 -28.75 -15.523 1 94.88 259 LEU A CA 1
ATOM 2067 C C . LEU A 1 259 ? 14.156 -30.234 -15.578 1 94.88 259 LEU A C 1
ATOM 2069 O O . LEU A 1 259 ? 12.992 -30.562 -15.789 1 94.88 259 LEU A O 1
ATOM 2073 N N . GLU A 1 260 ? 15.133 -31.078 -15.398 1 95.25 260 GLU A N 1
ATOM 2074 C CA . GLU A 1 260 ? 14.852 -32.531 -15.391 1 95.25 260 GLU A CA 1
ATOM 2075 C C . GLU A 1 260 ? 13.992 -32.906 -14.188 1 95.25 260 GLU A C 1
ATOM 2077 O O . GLU A 1 260 ? 13.117 -33.75 -14.289 1 95.25 260 GLU A O 1
ATOM 2082 N N . PHE A 1 261 ? 14.312 -32.344 -13.047 1 95.56 261 PHE A N 1
ATOM 2083 C CA . PHE A 1 261 ? 13.492 -32.625 -11.867 1 95.56 261 PHE A CA 1
ATOM 2084 C C . PHE A 1 261 ? 12.039 -32.25 -12.133 1 95.56 261 PHE A C 1
ATOM 2086 O O . PHE A 1 261 ? 11.133 -33.031 -11.797 1 95.56 261 PHE A O 1
ATOM 2093 N N . TYR A 1 262 ? 11.789 -31.125 -12.742 1 93.88 262 TYR A N 1
ATOM 2094 C CA . TYR A 1 262 ? 10.445 -30.688 -13.109 1 93.88 262 TYR A CA 1
ATOM 2095 C C . TYR A 1 262 ? 9.797 -31.672 -14.07 1 93.88 262 TYR A C 1
ATOM 2097 O O . TYR A 1 262 ? 8.68 -32.156 -13.828 1 93.88 262 TYR A O 1
ATOM 2105 N N . THR A 1 263 ? 10.43 -32.062 -15.117 1 91.88 263 THR A N 1
ATOM 2106 C CA . THR A 1 263 ? 9.828 -32.844 -16.188 1 91.88 263 THR A CA 1
ATOM 2107 C C . THR A 1 263 ? 9.688 -34.312 -15.766 1 91.88 263 THR A C 1
ATOM 2109 O O . THR A 1 263 ? 8.727 -35 -16.156 1 91.88 263 THR A O 1
ATOM 2112 N N . GLN A 1 264 ? 10.594 -34.781 -14.898 1 92.12 264 GLN A N 1
ATOM 2113 C CA . GLN A 1 264 ? 10.625 -36.219 -14.625 1 92.12 264 GLN A CA 1
ATOM 2114 C C . GLN A 1 264 ? 9.977 -36.531 -13.281 1 92.12 264 GLN A C 1
ATOM 2116 O O . GLN A 1 264 ? 9.391 -37.625 -13.109 1 92.12 264 GLN A O 1
ATOM 2121 N N . LYS A 1 265 ? 10.102 -35.625 -12.414 1 90.44 265 LYS A N 1
ATOM 2122 C CA . LYS A 1 265 ? 9.672 -35.969 -11.062 1 90.44 265 LYS A CA 1
ATOM 2123 C C . LYS A 1 265 ? 8.344 -35.312 -10.727 1 90.44 265 LYS A C 1
ATOM 2125 O O . LYS A 1 265 ? 7.562 -35.812 -9.922 1 90.44 265 LYS A O 1
ATOM 2130 N N . CYS A 1 266 ? 7.98 -34.125 -11.07 1 87.69 266 CYS A N 1
ATOM 2131 C CA . CYS A 1 266 ? 6.73 -33.438 -10.805 1 87.69 266 CYS A CA 1
ATOM 2132 C C . CYS A 1 266 ? 5.57 -34.094 -11.547 1 87.69 266 CYS A C 1
ATOM 2134 O O . CYS A 1 266 ? 4.461 -34.156 -11.016 1 87.69 266 CYS A O 1
ATOM 2136 N N . LYS A 1 267 ? 5.645 -34.656 -12.648 1 80.31 267 LYS A N 1
ATOM 2137 C CA . LYS A 1 267 ? 4.656 -35.375 -13.461 1 80.31 267 LYS A CA 1
ATOM 2138 C C . LYS A 1 267 ? 3.525 -34.438 -13.883 1 80.31 267 LYS A C 1
ATOM 2140 O O . LYS A 1 267 ? 2.418 -34.875 -14.18 1 80.31 267 LYS A O 1
ATOM 2145 N N . ILE A 1 268 ? 3.592 -33.219 -13.625 1 89.31 268 ILE A N 1
ATOM 2146 C CA . ILE A 1 268 ? 2.674 -32.188 -14.109 1 89.31 268 ILE A CA 1
ATOM 2147 C C . ILE A 1 268 ? 3.352 -31.359 -15.203 1 89.31 268 ILE A C 1
ATOM 2149 O O . ILE A 1 268 ? 4.438 -30.812 -15 1 89.31 268 ILE A O 1
ATOM 2153 N N . ASN A 1 269 ? 2.775 -31.453 -16.344 1 91.56 269 ASN A N 1
ATOM 2154 C CA . ASN A 1 269 ? 3.201 -30.578 -17.422 1 91.56 269 ASN A CA 1
ATOM 2155 C C . ASN A 1 269 ? 2.314 -29.344 -17.531 1 91.56 269 ASN A C 1
ATOM 2157 O O . ASN A 1 269 ? 1.177 -29.422 -18 1 91.56 269 ASN A O 1
ATOM 2161 N N . PHE A 1 270 ? 2.838 -28.219 -17.203 1 92.12 270 PHE A N 1
ATOM 2162 C CA . PHE A 1 270 ? 2.033 -27 -17.109 1 92.12 270 PHE A CA 1
ATOM 2163 C C . PHE A 1 270 ? 1.58 -26.547 -18.484 1 92.12 270 PHE A C 1
ATOM 2165 O O . PHE A 1 270 ? 0.675 -25.719 -18.609 1 92.12 270 PHE A O 1
ATOM 2172 N N . ASP A 1 271 ? 2.135 -27.078 -19.562 1 90.12 271 ASP A N 1
ATOM 2173 C CA . ASP A 1 271 ? 1.666 -26.797 -20.922 1 90.12 271 ASP A CA 1
ATOM 2174 C C . ASP A 1 271 ? 0.247 -27.312 -21.141 1 90.12 271 ASP A C 1
ATOM 2176 O O . ASP A 1 271 ? -0.456 -26.875 -22.047 1 90.12 271 ASP A O 1
ATOM 2180 N N . ASP A 1 272 ? -0.107 -28.25 -20.328 1 93.31 272 ASP A N 1
ATOM 2181 C CA . ASP A 1 272 ? -1.415 -28.875 -20.484 1 93.31 272 ASP A CA 1
ATOM 2182 C C . ASP A 1 272 ? -2.48 -28.125 -19.688 1 93.31 272 ASP A C 1
ATOM 2184 O O . ASP A 1 272 ? -3.648 -28.516 -19.672 1 93.31 272 ASP A O 1
ATOM 2188 N N . TYR A 1 273 ? -2.131 -27.094 -19.078 1 94.56 273 TYR A N 1
ATOM 2189 C CA . TYR A 1 273 ? -3.072 -26.391 -18.219 1 94.56 273 TYR A CA 1
ATOM 2190 C C . TYR A 1 273 ? -3.473 -25.047 -18.812 1 94.56 273 TYR A C 1
ATOM 2192 O O . TYR A 1 273 ? -2.688 -24.422 -19.531 1 94.56 273 TYR A O 1
ATOM 2200 N N . VAL A 1 274 ? -4.688 -24.688 -18.562 1 95.06 274 VAL A N 1
ATOM 2201 C CA . VAL A 1 274 ? -5.234 -23.438 -19.094 1 95.06 274 VAL A CA 1
ATOM 2202 C C . VAL A 1 274 ? -5.82 -22.609 -17.953 1 95.06 274 VAL A C 1
ATOM 2204 O O . VAL A 1 274 ? -6.199 -23.156 -16.906 1 95.06 274 VAL A O 1
ATOM 2207 N N . LEU A 1 275 ? -5.832 -21.328 -18.141 1 95.25 275 LEU A N 1
ATOM 2208 C CA . LEU A 1 275 ? -6.461 -20.406 -17.203 1 95.25 275 LEU A CA 1
ATOM 2209 C C . LEU A 1 275 ? -7.945 -20.25 -17.516 1 95.25 275 LEU A C 1
ATOM 2211 O O . LEU A 1 275 ? -8.32 -19.984 -18.656 1 95.25 275 LEU A O 1
ATOM 2215 N N . ILE A 1 276 ? -8.766 -20.5 -16.516 1 97.44 276 ILE A N 1
ATOM 2216 C CA . ILE A 1 276 ? -10.211 -20.312 -16.594 1 97.44 276 ILE A CA 1
ATOM 2217 C C . ILE A 1 276 ? -10.633 -19.172 -15.672 1 97.44 276 ILE A C 1
ATOM 2219 O O . ILE A 1 276 ? -10.219 -19.109 -14.516 1 97.44 276 ILE A O 1
ATOM 2223 N N . MET A 1 277 ? -11.391 -18.234 -16.203 1 96.69 277 MET A N 1
ATOM 2224 C CA . MET A 1 277 ? -11.844 -17.141 -15.344 1 96.69 277 MET A CA 1
ATOM 2225 C C . MET A 1 277 ? -13.367 -17.109 -15.25 1 96.69 277 MET A C 1
ATOM 2227 O O . MET A 1 277 ? -14.055 -17.719 -16.078 1 96.69 277 MET A O 1
ATOM 2231 N N . ASN A 1 278 ? -13.891 -16.625 -14.242 1 98 278 ASN A N 1
ATOM 2232 C CA . ASN A 1 278 ? -15.297 -16.25 -14.094 1 98 278 ASN A CA 1
ATOM 2233 C C . ASN A 1 278 ? -15.469 -14.742 -13.953 1 98 278 ASN A C 1
ATOM 2235 O O . ASN A 1 278 ? -15.258 -14.188 -12.875 1 98 278 ASN A O 1
ATOM 2239 N N . ASP A 1 279 ? -15.758 -14.148 -15.016 1 96.5 279 ASP A N 1
ATOM 2240 C CA . ASP A 1 279 ? -16 -12.711 -15.141 1 96.5 279 ASP A CA 1
ATOM 2241 C C . ASP A 1 279 ? -17.422 -12.445 -15.656 1 96.5 279 ASP A C 1
ATOM 2243 O O . ASP A 1 279 ? -17.688 -12.578 -16.859 1 96.5 279 ASP A O 1
ATOM 2247 N N . PRO A 1 280 ? -18.297 -12.039 -14.75 1 96.81 280 PRO A N 1
ATOM 2248 C CA . PRO A 1 280 ? -19.703 -11.875 -15.156 1 96.81 280 PRO A CA 1
ATOM 2249 C C . PRO A 1 280 ? -19.953 -10.539 -15.852 1 96.81 280 PRO A C 1
ATOM 2251 O O . PRO A 1 280 ? -21.109 -10.227 -16.188 1 96.81 280 PRO A O 1
ATOM 2254 N N . ARG A 1 281 ? -18.953 -9.734 -16.109 1 93.62 281 ARG A N 1
ATOM 2255 C CA . ARG A 1 281 ? -19.172 -8.438 -16.75 1 93.62 281 ARG A CA 1
ATOM 2256 C C . ARG A 1 281 ? -19.609 -8.602 -18.203 1 93.62 281 ARG A C 1
ATOM 2258 O O . ARG A 1 281 ? -19.062 -9.438 -18.922 1 93.62 281 ARG A O 1
ATOM 2265 N N . GLN A 1 282 ? -20.484 -7.758 -18.625 1 89.56 282 GLN A N 1
ATOM 2266 C CA . GLN A 1 282 ? -21.094 -7.891 -19.938 1 89.56 282 GLN A CA 1
ATOM 2267 C C . GLN A 1 282 ? -20.062 -7.754 -21.062 1 89.56 282 GLN A C 1
ATOM 2269 O O . GLN A 1 282 ? -20.172 -8.391 -22.109 1 89.56 282 GLN A O 1
ATOM 2274 N N . ARG A 1 283 ? -19.094 -7 -20.844 1 89.06 283 ARG A N 1
ATOM 2275 C CA . ARG A 1 283 ? -18.094 -6.762 -21.859 1 89.06 283 ARG A CA 1
ATOM 2276 C C . ARG A 1 283 ? -17.203 -7.992 -22.062 1 89.06 283 ARG A C 1
ATOM 2278 O O . ARG A 1 283 ? -16.438 -8.062 -23.016 1 89.06 283 ARG A O 1
ATOM 2285 N N . HIS A 1 284 ? -17.375 -9 -21.219 1 93.62 284 HIS A N 1
ATOM 2286 C CA . HIS A 1 284 ? -16.609 -10.242 -21.328 1 93.62 284 HIS A CA 1
ATOM 2287 C C . HIS A 1 284 ? -17.547 -11.453 -21.391 1 93.62 284 HIS A C 1
ATOM 2289 O O . HIS A 1 284 ? -17.641 -12.219 -20.422 1 93.62 284 HIS A O 1
ATOM 2295 N N . PRO A 1 285 ? -18.094 -11.625 -22.562 1 95.94 285 PRO A N 1
ATOM 2296 C CA . PRO A 1 285 ? -19 -12.758 -22.688 1 95.94 285 PRO A CA 1
ATOM 2297 C C . PRO A 1 285 ? -18.344 -14.094 -22.344 1 95.94 285 PRO A C 1
ATOM 2299 O O . PRO A 1 285 ? -17.125 -14.258 -22.547 1 95.94 285 PRO A O 1
ATOM 2302 N N . TYR A 1 286 ? -19.156 -15.055 -21.906 1 97.56 286 TYR A N 1
ATOM 2303 C CA . TYR A 1 286 ? -18.688 -16.391 -21.578 1 97.56 286 TYR A CA 1
ATOM 2304 C C . TYR A 1 286 ? -18.328 -17.172 -22.844 1 97.56 286 TYR A C 1
ATOM 2306 O O . TYR A 1 286 ? -18.75 -16.812 -23.938 1 97.56 286 TYR A O 1
ATOM 2314 N N . ASN A 1 287 ? -17.5 -18.141 -22.688 1 97.62 287 ASN A N 1
ATOM 2315 C CA . ASN A 1 287 ? -17.047 -19.031 -23.75 1 97.62 287 ASN A CA 1
ATOM 2316 C C . ASN A 1 287 ? -16.25 -18.281 -24.797 1 97.62 287 ASN A C 1
ATOM 2318 O O . ASN A 1 287 ? -16.359 -18.578 -26 1 97.62 287 ASN A O 1
ATOM 2322 N N . ARG A 1 288 ? -15.586 -17.328 -24.375 1 96.75 288 ARG A N 1
ATOM 2323 C CA . ARG A 1 288 ? -14.609 -16.562 -25.156 1 96.75 288 ARG A CA 1
ATOM 2324 C C . ARG A 1 288 ? -13.297 -16.422 -24.406 1 96.75 288 ARG A C 1
ATOM 2326 O O . ARG A 1 288 ? -13.25 -16.625 -23.188 1 96.75 288 ARG A O 1
ATOM 2333 N N . THR A 1 289 ? -12.281 -16.109 -25.156 1 95.56 289 THR A N 1
ATOM 2334 C CA . THR A 1 289 ? -10.961 -15.984 -24.531 1 95.56 289 THR A CA 1
ATOM 2335 C C . THR A 1 289 ? -10.539 -14.523 -24.422 1 95.56 289 THR A C 1
ATOM 2337 O O . THR A 1 289 ? -10.938 -13.695 -25.25 1 95.56 289 THR A O 1
ATOM 2340 N N . TYR A 1 290 ? -9.789 -14.242 -23.406 1 93.44 290 TYR A N 1
ATOM 2341 C CA . TYR A 1 290 ? -9.297 -12.898 -23.125 1 93.44 290 TYR A CA 1
ATOM 2342 C C . TYR A 1 290 ? -7.805 -12.922 -22.797 1 93.44 290 TYR A C 1
ATOM 2344 O O . TYR A 1 290 ? -7.324 -13.82 -22.109 1 93.44 290 TYR A O 1
ATOM 2352 N N . GLU A 1 291 ? -7.102 -11.969 -23.359 1 88.44 291 GLU A N 1
ATOM 2353 C CA . GLU A 1 291 ? -5.656 -11.883 -23.172 1 88.44 291 GLU A CA 1
ATOM 2354 C C . GLU A 1 291 ? -5.301 -10.773 -22.188 1 88.44 291 GLU A C 1
ATOM 2356 O O . GLU A 1 291 ? -5.719 -9.625 -22.359 1 88.44 291 GLU A O 1
ATOM 2361 N N . LYS A 1 292 ? -4.621 -11.141 -21.234 1 82.44 292 LYS A N 1
ATOM 2362 C CA . LYS A 1 292 ? -4.152 -10.172 -20.234 1 82.44 292 LYS A CA 1
ATOM 2363 C C . LYS A 1 292 ? -2.928 -9.422 -20.75 1 82.44 292 LYS A C 1
ATOM 2365 O O . LYS A 1 292 ? -2.057 -10 -21.391 1 82.44 292 LYS A O 1
ATOM 2370 N N . ILE A 1 293 ? -2.953 -8.078 -20.547 1 64.38 293 ILE A N 1
ATOM 2371 C CA . ILE A 1 293 ? -1.852 -7.246 -21.016 1 64.38 293 ILE A CA 1
ATOM 2372 C C . ILE A 1 293 ? -0.758 -7.188 -19.953 1 64.38 293 ILE A C 1
ATOM 2374 O O . ILE A 1 293 ? -0.734 -6.27 -19.125 1 64.38 293 ILE A O 1
ATOM 2378 N N . THR A 1 294 ? -0.558 -8.273 -19.453 1 58.53 294 THR A N 1
ATOM 2379 C CA . THR A 1 294 ? 0.421 -8.25 -18.375 1 58.53 294 THR A CA 1
ATOM 2380 C C . THR A 1 294 ? 1.797 -7.848 -18.906 1 58.53 294 THR A C 1
ATOM 2382 O O . THR A 1 294 ? 2.129 -8.117 -20.062 1 58.53 294 THR A O 1
ATOM 2385 N N . THR A 1 295 ? 2.406 -6.852 -18.297 1 54.94 295 THR A N 1
ATOM 2386 C CA . THR A 1 295 ? 3.799 -6.551 -18.609 1 54.94 295 THR A CA 1
ATOM 2387 C C . THR A 1 295 ? 4.699 -7.734 -18.266 1 54.94 295 THR A C 1
ATOM 2389 O O . THR A 1 295 ? 4.785 -8.141 -17.109 1 54.94 295 THR A O 1
ATOM 2392 N N . ARG A 1 296 ? 4.848 -8.648 -19.281 1 55.94 296 ARG A N 1
ATOM 2393 C CA . ARG A 1 296 ? 5.871 -9.664 -19.047 1 55.94 296 ARG A CA 1
ATOM 2394 C C . ARG A 1 296 ? 7.109 -9.062 -18.406 1 55.94 296 ARG A C 1
ATOM 2396 O O . ARG A 1 296 ? 7.633 -8.047 -18.875 1 55.94 296 ARG A O 1
ATOM 2403 N N . GLN A 1 297 ? 7.316 -9.359 -17.203 1 62.12 297 GLN A N 1
ATOM 2404 C CA . GLN A 1 297 ? 8.477 -8.82 -16.516 1 62.12 297 GLN A CA 1
ATOM 2405 C C . GLN A 1 297 ? 9.727 -9.648 -16.797 1 62.12 297 GLN A C 1
ATOM 2407 O O . GLN A 1 297 ? 10.539 -9.875 -15.891 1 62.12 297 GLN A O 1
ATOM 2412 N N . MET A 1 298 ? 9.75 -10.492 -18.047 1 69.25 298 MET A N 1
ATOM 2413 C CA . MET A 1 298 ? 10.93 -11.203 -18.547 1 69.25 298 MET A CA 1
ATOM 2414 C C . MET A 1 298 ? 11.125 -10.969 -20.031 1 69.25 298 MET A C 1
ATOM 2416 O O . MET A 1 298 ? 10.156 -10.828 -20.781 1 69.25 298 MET A O 1
ATOM 2420 N N . VAL A 1 299 ? 12.398 -10.68 -20.406 1 58.88 299 VAL A N 1
ATOM 2421 C CA . VAL A 1 299 ? 12.703 -10.57 -21.828 1 58.88 299 VAL A CA 1
ATOM 2422 C C . VAL A 1 299 ? 12.703 -11.961 -22.469 1 58.88 299 VAL A C 1
ATOM 2424 O O . VAL A 1 299 ? 13.5 -12.82 -22.078 1 58.88 299 VAL A O 1
ATOM 2427 N N . VAL A 1 300 ? 11.734 -12.289 -23.172 1 53.09 300 VAL A N 1
ATOM 2428 C CA . VAL A 1 300 ? 11.656 -13.586 -23.828 1 53.09 300 VAL A CA 1
ATOM 2429 C C . VAL A 1 300 ? 12.219 -13.469 -25.25 1 53.09 300 VAL A C 1
ATOM 2431 O O . VAL A 1 300 ? 11.984 -12.477 -25.938 1 53.09 300 VAL A O 1
ATOM 2434 N N . PRO A 1 301 ? 13.547 -14.328 -25.594 1 45.34 301 PRO A N 1
ATOM 2435 C CA . PRO A 1 301 ? 14.094 -14.258 -26.953 1 45.34 301 PRO A CA 1
ATOM 2436 C C . PRO A 1 301 ? 13.016 -14.32 -28.031 1 45.34 301 PRO A C 1
ATOM 2438 O O . PRO A 1 301 ? 11.953 -14.898 -27.797 1 45.34 301 PRO A O 1
ATOM 2441 N N . ASP A 1 302 ? 13.312 -13.406 -29 1 38.06 302 ASP A N 1
ATOM 2442 C CA . ASP A 1 302 ? 12.555 -13.641 -30.234 1 38.06 302 ASP A CA 1
ATOM 2443 C C . ASP A 1 302 ? 12.773 -15.062 -30.75 1 38.06 302 ASP A C 1
ATOM 2445 O O . ASP A 1 302 ? 13.828 -15.359 -31.312 1 38.06 302 ASP A O 1
ATOM 2449 N N . VAL A 1 303 ? 12.969 -16.078 -30.109 1 31.8 303 VAL A N 1
ATOM 2450 C CA . VAL A 1 303 ? 13.328 -17.359 -30.703 1 31.8 303 VAL A CA 1
ATOM 2451 C C . VAL A 1 303 ? 12.656 -17.516 -32.062 1 31.8 303 VAL A C 1
ATOM 2453 O O . VAL A 1 303 ? 11.508 -17.953 -32.156 1 31.8 303 VAL A O 1
ATOM 2456 N N . VAL A 1 304 ? 12.672 -16.672 -33.031 1 31.11 304 VAL A N 1
ATOM 2457 C CA . VAL A 1 304 ? 12.523 -17.312 -34.344 1 31.11 304 VAL A CA 1
ATOM 2458 C C . VAL A 1 304 ? 13.773 -18.141 -34.656 1 31.11 304 VAL A C 1
ATOM 2460 O O . VAL A 1 304 ? 13.898 -18.688 -35.75 1 31.11 304 VAL A O 1
ATOM 2463 N N . GLY A 1 305 ? 15.062 -17.938 -34.219 1 28.03 305 GLY A N 1
ATOM 2464 C CA . GLY A 1 305 ? 16.094 -18.719 -34.906 1 28.03 305 GLY A CA 1
ATOM 2465 C C . GLY A 1 305 ? 16.016 -20.203 -34.594 1 28.03 305 GLY A C 1
ATOM 2466 O O . GLY A 1 305 ? 15.266 -20.625 -33.719 1 28.03 305 GLY A O 1
ATOM 2467 N N . LYS A 1 306 ? 17.203 -21.078 -35.219 1 28.95 306 LYS A N 1
ATOM 2468 C CA . LYS A 1 306 ? 17.328 -22.469 -35.594 1 28.95 306 LYS A CA 1
ATOM 2469 C C . LYS A 1 306 ? 17.062 -23.406 -34.406 1 28.95 306 LYS A C 1
ATOM 2471 O O . LYS A 1 306 ? 16.359 -24.406 -34.531 1 28.95 306 LYS A O 1
ATOM 2476 N N . THR A 1 307 ? 18.266 -23.734 -33.625 1 27.91 307 THR A N 1
ATOM 2477 C CA . THR A 1 307 ? 18.344 -25.109 -33.125 1 27.91 307 THR A CA 1
ATOM 2478 C C . THR A 1 307 ? 17.156 -25.422 -32.25 1 27.91 307 THR A C 1
ATOM 2480 O O . THR A 1 307 ? 16.453 -26.422 -32.438 1 27.91 307 THR A O 1
ATOM 2483 N N . ASN A 1 308 ? 17.562 -25.766 -30.812 1 27.02 308 ASN A N 1
ATOM 2484 C CA . ASN A 1 308 ? 16.562 -26.688 -30.266 1 27.02 308 ASN A CA 1
ATOM 2485 C C . ASN A 1 308 ? 15.156 -26.109 -30.359 1 27.02 308 ASN A C 1
ATOM 2487 O O . ASN A 1 308 ? 14.93 -24.953 -30.016 1 27.02 308 ASN A O 1
ATOM 2491 N N . LYS A 1 309 ? 14.281 -26.5 -31.25 1 27.64 309 LYS A N 1
ATOM 2492 C CA . LYS A 1 309 ? 12.859 -26.688 -31.516 1 27.64 309 LYS A CA 1
ATOM 2493 C C . LYS A 1 309 ? 12.039 -26.578 -30.234 1 27.64 309 LYS A C 1
ATOM 2495 O O . LYS A 1 309 ? 10.883 -27.016 -30.188 1 27.64 309 LYS A O 1
ATOM 2500 N N . VAL A 1 310 ? 12.758 -26.812 -29.125 1 26.97 310 VAL A N 1
ATOM 2501 C CA . VAL A 1 310 ? 11.672 -26.891 -28.156 1 26.97 310 VAL A CA 1
ATOM 2502 C C . VAL A 1 310 ? 10.75 -25.688 -28.312 1 26.97 310 VAL A C 1
ATOM 2504 O O . VAL A 1 310 ? 11.133 -24.672 -28.891 1 26.97 310 VAL A O 1
ATOM 2507 N N . ALA A 1 311 ? 9.68 -25.812 -27.516 1 27.3 311 ALA A N 1
ATOM 2508 C CA . ALA A 1 311 ? 8.297 -25.359 -27.359 1 27.3 311 ALA A CA 1
ATOM 2509 C C . ALA A 1 311 ? 8.227 -23.844 -27.172 1 27.3 311 ALA A C 1
ATOM 2511 O O . ALA A 1 311 ? 7.828 -23.375 -26.094 1 27.3 311 ALA A O 1
ATOM 2512 N N . THR A 1 312 ? 9.289 -23.188 -27.234 1 30.84 312 THR A N 1
ATOM 2513 C CA . THR A 1 312 ? 8.805 -21.828 -27.031 1 30.84 312 THR A CA 1
ATOM 2514 C C . THR A 1 312 ? 7.805 -21.453 -28.109 1 30.84 312 THR A C 1
ATOM 2516 O O . THR A 1 312 ? 7.574 -20.266 -28.359 1 30.84 312 THR A O 1
ATOM 2519 N N . SER A 1 313 ? 7.613 -22.328 -29.281 1 29.75 313 SER A N 1
ATOM 2520 C CA . SER A 1 313 ? 6.508 -22.109 -30.203 1 29.75 313 SER A CA 1
ATOM 2521 C C . SER A 1 313 ? 5.344 -21.406 -29.516 1 29.75 313 SER A C 1
ATOM 2523 O O . SER A 1 313 ? 5.547 -20.609 -28.594 1 29.75 313 SER A O 1
ATOM 2525 N N . LYS A 1 314 ? 3.965 -22.109 -29.672 1 33.91 314 LYS A N 1
ATOM 2526 C CA . LYS A 1 314 ? 2.59 -22 -29.188 1 33.91 314 LYS A CA 1
ATOM 2527 C C . LYS A 1 314 ? 2.533 -22.062 -27.672 1 33.91 314 LYS A C 1
ATOM 2529 O O . LYS A 1 314 ? 1.503 -22.438 -27.094 1 33.91 314 LYS A O 1
ATOM 2534 N N . LEU A 1 315 ? 3.49 -22.562 -27.156 1 38.38 315 LEU A N 1
ATOM 2535 C CA . LEU A 1 315 ? 3.391 -22.562 -25.703 1 38.38 315 LEU A CA 1
ATOM 2536 C C . LEU A 1 315 ? 2.484 -21.438 -25.219 1 38.38 315 LEU A C 1
ATOM 2538 O O . LEU A 1 315 ? 2.322 -21.25 -24 1 38.38 315 LEU A O 1
ATOM 2542 N N . ASN A 1 316 ? 2.811 -20.328 -25.938 1 47.22 316 ASN A N 1
ATOM 2543 C CA . ASN A 1 316 ? 3.346 -18.969 -25.891 1 47.22 316 ASN A CA 1
ATOM 2544 C C . ASN A 1 316 ? 2.447 -18.031 -25.094 1 47.22 316 ASN A C 1
ATOM 2546 O O . ASN A 1 316 ? 2.914 -17.359 -24.172 1 47.22 316 ASN A O 1
ATOM 2550 N N . ASN A 1 317 ? 1.436 -17.469 -25.484 1 60.44 317 ASN A N 1
ATOM 2551 C CA . ASN A 1 317 ? 0.569 -16.469 -24.875 1 60.44 317 ASN A CA 1
ATOM 2552 C C . ASN A 1 317 ? -0.58 -17.109 -24.109 1 60.44 317 ASN A C 1
ATOM 2554 O O . ASN A 1 317 ? -1.477 -16.422 -23.625 1 60.44 317 ASN A O 1
ATOM 2558 N N . ARG A 1 318 ? -0.357 -18.719 -23.984 1 73 318 ARG A N 1
ATOM 2559 C CA . ARG A 1 318 ? -1.528 -19.344 -23.375 1 73 318 ARG A CA 1
ATOM 2560 C C . ARG A 1 318 ? -1.656 -18.953 -21.906 1 73 318 ARG A C 1
ATOM 2562 O O . ARG A 1 318 ? -2.768 -18.797 -21.391 1 73 318 ARG A O 1
ATOM 2569 N N . ALA A 1 319 ? -0.505 -18.953 -21.312 1 78.25 319 ALA A N 1
ATOM 2570 C CA . ALA A 1 319 ? -0.519 -18.594 -19.891 1 78.25 319 ALA A CA 1
ATOM 2571 C C . ALA A 1 319 ? -1.057 -17.188 -19.688 1 78.25 319 ALA A C 1
ATOM 2573 O O . ALA A 1 319 ? -1.406 -16.812 -18.562 1 78.25 319 ALA A O 1
ATOM 2574 N N . HIS A 1 320 ? -1.219 -16.516 -20.781 1 81.75 320 HIS A N 1
ATOM 2575 C CA . HIS A 1 320 ? -1.711 -15.141 -20.688 1 81.75 320 HIS A CA 1
ATOM 2576 C C . HIS A 1 320 ? -3.168 -15.055 -21.141 1 81.75 320 HIS A C 1
ATOM 2578 O O . HIS A 1 320 ? -3.746 -13.961 -21.156 1 81.75 320 HIS A O 1
ATOM 2584 N N . ILE A 1 321 ? -3.715 -16.172 -21.547 1 89.25 321 ILE A N 1
ATOM 2585 C CA . ILE A 1 321 ? -5.07 -16.203 -22.094 1 89.25 321 ILE A CA 1
ATOM 2586 C C . ILE A 1 321 ? -5.996 -16.938 -21.109 1 89.25 321 ILE A C 1
ATOM 2588 O O . ILE A 1 321 ? -5.652 -18 -20.609 1 89.25 321 ILE A O 1
ATOM 2592 N N . SER A 1 322 ? -7.121 -16.312 -20.844 1 93.75 322 SER A N 1
ATOM 2593 C CA . SER A 1 322 ? -8.117 -16.906 -19.969 1 93.75 322 SER A CA 1
ATOM 2594 C C . SER A 1 322 ? -9.414 -17.203 -20.734 1 93.75 322 SER A C 1
ATOM 2596 O O . SER A 1 322 ? -9.852 -16.406 -21.547 1 93.75 322 SER A O 1
ATOM 2598 N N . LEU A 1 323 ? -9.914 -18.391 -20.547 1 97.19 323 LEU A N 1
ATOM 2599 C CA . LEU A 1 323 ? -11.258 -18.719 -21.016 1 97.19 323 LEU A CA 1
ATOM 2600 C C . LEU A 1 323 ? -12.305 -18.344 -19.969 1 97.19 323 LEU A C 1
ATOM 2602 O O . LEU A 1 323 ? -12.211 -18.766 -18.812 1 97.19 323 LEU A O 1
ATOM 2606 N N . ASN A 1 324 ? -13.297 -17.547 -20.375 1 97.94 324 ASN A N 1
ATOM 2607 C CA . ASN A 1 324 ? -14.336 -17.109 -19.438 1 97.94 324 ASN A CA 1
ATOM 2608 C C . ASN A 1 324 ? -15.5 -18.109 -19.406 1 97.94 324 ASN A C 1
ATOM 2610 O O . ASN A 1 324 ? -16.094 -18.406 -20.453 1 97.94 324 ASN A O 1
ATOM 2614 N N . LEU A 1 325 ? -15.797 -18.625 -18.25 1 98.38 325 LEU A N 1
ATOM 2615 C CA . LEU A 1 325 ? -16.891 -19.578 -18.094 1 98.38 325 LEU A CA 1
ATOM 2616 C C . LEU A 1 325 ? -17.828 -19.156 -16.969 1 98.38 325 LEU A C 1
ATOM 2618 O O . LEU A 1 325 ? -17.438 -18.359 -16.109 1 98.38 325 LEU A O 1
ATOM 2622 N N . GLU A 1 326 ? -19.062 -19.688 -17.047 1 97.19 326 GLU A N 1
ATOM 2623 C CA . GLU A 1 326 ? -20 -19.516 -15.93 1 97.19 326 GLU A CA 1
ATOM 2624 C C . GLU A 1 326 ? -19.5 -20.234 -14.672 1 97.19 326 GLU A C 1
ATOM 2626 O O . GLU A 1 326 ? -18.766 -21.219 -14.766 1 97.19 326 GLU A O 1
ATOM 2631 N N . PHE A 1 327 ? -20 -19.812 -13.578 1 96.94 327 PHE A N 1
ATOM 2632 C CA . PHE A 1 327 ? -19.438 -20.25 -12.305 1 96.94 327 PHE A CA 1
ATOM 2633 C C . PHE A 1 327 ? -19.672 -21.75 -12.109 1 96.94 327 PHE A C 1
ATOM 2635 O O . PHE A 1 327 ? -18.781 -22.453 -11.633 1 96.94 327 PHE A O 1
ATOM 2642 N N . ASP A 1 328 ? -20.812 -22.219 -12.445 1 96.19 328 ASP A N 1
ATOM 2643 C CA . ASP A 1 328 ? -21.094 -23.641 -12.266 1 96.19 328 ASP A CA 1
ATOM 2644 C C . ASP A 1 328 ? -20.125 -24.5 -13.062 1 96.19 328 ASP A C 1
ATOM 2646 O O . ASP A 1 328 ? -19.734 -25.578 -12.617 1 96.19 328 ASP A O 1
ATOM 2650 N N . GLU A 1 329 ? -19.797 -24.047 -14.25 1 97 329 GLU A N 1
ATOM 2651 C CA . GLU A 1 329 ? -18.828 -24.781 -15.062 1 97 329 GLU A CA 1
ATOM 2652 C C . GLU A 1 329 ? -17.453 -24.766 -14.422 1 97 329 GLU A C 1
ATOM 2654 O O . GLU A 1 329 ? -16.734 -25.766 -14.469 1 97 329 GLU A O 1
ATOM 2659 N N . VAL A 1 330 ? -17.078 -23.656 -13.836 1 98 330 VAL A N 1
ATOM 2660 C CA . VAL A 1 330 ? -15.797 -23.547 -13.133 1 98 330 VAL A CA 1
ATOM 2661 C C . VAL A 1 330 ? -15.75 -24.547 -11.984 1 98 330 VAL A C 1
ATOM 2663 O O . VAL A 1 330 ? -14.758 -25.266 -11.812 1 98 330 VAL A O 1
ATOM 2666 N N . VAL A 1 331 ? -16.828 -24.625 -11.234 1 97.69 331 VAL A N 1
ATOM 2667 C CA . VAL A 1 331 ? -16.891 -25.516 -10.078 1 97.69 331 VAL A CA 1
ATOM 2668 C C . VAL A 1 331 ? -16.75 -26.969 -10.539 1 97.69 331 VAL A C 1
ATOM 2670 O O . VAL A 1 331 ? -16.016 -27.75 -9.922 1 97.69 331 VAL A O 1
ATOM 2673 N N . LYS A 1 332 ? -17.375 -27.344 -11.641 1 96.88 332 LYS A N 1
ATOM 2674 C CA . LYS A 1 332 ? -17.266 -28.703 -12.18 1 96.88 332 LYS A CA 1
ATOM 2675 C C . LYS A 1 332 ? -15.812 -29.047 -12.5 1 96.88 332 LYS A C 1
ATOM 2677 O O . LYS A 1 332 ? -15.336 -30.125 -12.172 1 96.88 332 LYS A O 1
ATOM 2682 N N . LEU A 1 333 ? -15.188 -28.109 -13.125 1 97.81 333 LEU A N 1
ATOM 2683 C CA . LEU A 1 333 ? -13.805 -28.312 -13.523 1 97.81 333 LEU A CA 1
ATOM 2684 C C . LEU A 1 333 ? -12.898 -28.438 -12.305 1 97.81 333 LEU A C 1
ATOM 2686 O O . LEU A 1 333 ? -11.984 -29.266 -12.281 1 97.81 333 LEU A O 1
ATOM 2690 N N . VAL A 1 334 ? -13.148 -27.609 -11.281 1 97.94 334 VAL A N 1
ATOM 2691 C CA . VAL A 1 334 ? -12.383 -27.656 -10.039 1 97.94 334 VAL A CA 1
ATOM 2692 C C . VAL A 1 334 ? -12.547 -29.031 -9.383 1 97.94 334 VAL A C 1
ATOM 2694 O O . VAL A 1 334 ? -11.562 -29.656 -8.984 1 97.94 334 VAL A O 1
ATOM 2697 N N . ILE A 1 335 ? -13.766 -29.516 -9.336 1 96 335 ILE A N 1
ATOM 2698 C CA . ILE A 1 335 ? -14.055 -30.812 -8.727 1 96 335 ILE A CA 1
ATOM 2699 C C . ILE A 1 335 ? -13.344 -31.922 -9.484 1 96 335 ILE A C 1
ATOM 2701 O O . ILE A 1 335 ? -12.703 -32.781 -8.883 1 96 335 ILE A O 1
ATOM 2705 N N . LYS A 1 336 ? -13.383 -31.875 -10.805 1 96 336 LYS A N 1
ATOM 2706 C CA . LYS A 1 336 ? -12.727 -32.875 -11.641 1 96 336 LYS A CA 1
ATOM 2707 C C . LYS A 1 336 ? -11.227 -32.938 -11.352 1 96 336 LYS A C 1
ATOM 2709 O O . LYS A 1 336 ? -10.656 -34.031 -11.211 1 96 336 LYS A O 1
ATOM 2714 N N . GLN A 1 337 ? -10.672 -31.781 -11.289 1 95.94 337 GLN A N 1
ATOM 2715 C CA . GLN A 1 337 ? -9.227 -31.734 -11.086 1 95.94 337 GLN A CA 1
ATOM 2716 C C . GLN A 1 337 ? -8.852 -32.188 -9.68 1 95.94 337 GLN A C 1
ATOM 2718 O O . GLN A 1 337 ? -7.859 -32.906 -9.5 1 95.94 337 GLN A O 1
ATOM 2723 N N . ILE A 1 338 ? -9.625 -31.828 -8.68 1 94.88 338 ILE A N 1
ATOM 2724 C CA . ILE A 1 338 ? -9.383 -32.312 -7.32 1 94.88 338 ILE A CA 1
ATOM 2725 C C . ILE A 1 338 ? -9.516 -33.812 -7.262 1 94.88 338 ILE A C 1
ATOM 2727 O O . ILE A 1 338 ? -8.695 -34.5 -6.629 1 94.88 338 ILE A O 1
ATOM 2731 N N . ASP A 1 339 ? -10.477 -34.344 -7.934 1 92.44 339 ASP A N 1
ATOM 2732 C CA . ASP A 1 339 ? -10.688 -35.781 -7.961 1 92.44 339 ASP A CA 1
ATOM 2733 C C . ASP A 1 339 ? -9.516 -36.5 -8.633 1 92.44 339 ASP A C 1
ATOM 2735 O O . ASP A 1 339 ? -9.242 -37.656 -8.344 1 92.44 339 ASP A O 1
ATOM 2739 N N . ALA A 1 340 ? -8.883 -35.781 -9.508 1 91.44 340 ALA A N 1
ATOM 2740 C CA . ALA A 1 340 ? -7.715 -36.312 -10.195 1 91.44 340 ALA A CA 1
ATOM 2741 C C . ALA A 1 340 ? -6.461 -36.188 -9.336 1 91.44 340 ALA A C 1
ATOM 2743 O O . ALA A 1 340 ? -5.371 -36.625 -9.742 1 91.44 340 ALA A O 1
ATOM 2744 N N . GLY A 1 341 ? -6.574 -35.594 -8.18 1 90.19 341 GLY A N 1
ATOM 2745 C CA . GLY A 1 341 ? -5.48 -35.5 -7.23 1 90.19 341 GLY A CA 1
ATOM 2746 C C . GLY A 1 341 ? -4.566 -34.312 -7.457 1 90.19 341 GLY A C 1
ATOM 2747 O O . GLY A 1 341 ? -3.414 -34.312 -7.016 1 90.19 341 GLY A O 1
ATOM 2748 N N . VAL A 1 342 ? -5.016 -33.344 -8.188 1 93.12 342 VAL A N 1
ATOM 2749 C CA . VAL A 1 342 ? -4.191 -32.188 -8.477 1 93.12 342 VAL A CA 1
ATOM 2750 C C . VAL A 1 342 ? -4.812 -30.953 -7.844 1 93.12 342 VAL A C 1
ATOM 2752 O O . VAL A 1 342 ? -5.977 -30.625 -8.102 1 93.12 342 VAL A O 1
ATOM 2755 N N . PRO A 1 343 ? -4.043 -30.25 -6.992 1 95.44 343 PRO A N 1
ATOM 2756 C CA . PRO A 1 343 ? -4.555 -28.984 -6.449 1 95.44 343 PRO A CA 1
ATOM 2757 C C . PRO A 1 343 ? -4.914 -27.984 -7.539 1 95.44 343 PRO A C 1
ATOM 2759 O O . PRO A 1 343 ? -4.387 -28.062 -8.656 1 95.44 343 PRO A O 1
ATOM 2762 N N . VAL A 1 344 ? -5.754 -27.062 -7.18 1 97.81 344 VAL A N 1
ATOM 2763 C CA . VAL A 1 344 ? -6.203 -26.078 -8.156 1 97.81 344 VAL A CA 1
ATOM 2764 C C . VAL A 1 344 ? -5.719 -24.688 -7.75 1 97.81 344 VAL A C 1
ATOM 2766 O O . VAL A 1 344 ? -6.199 -24.109 -6.766 1 97.81 344 VAL A O 1
ATOM 2769 N N . TRP A 1 345 ? -4.73 -24.141 -8.492 1 97.44 345 TRP A N 1
ATOM 2770 C CA . TRP A 1 345 ? -4.32 -22.75 -8.375 1 97.44 345 TRP A CA 1
ATOM 2771 C C . TRP A 1 345 ? -5.496 -21.812 -8.625 1 97.44 345 TRP A C 1
ATOM 2773 O O . TRP A 1 345 ? -6.219 -21.969 -9.617 1 97.44 345 TRP A O 1
ATOM 2783 N N . PHE A 1 346 ? -5.805 -20.844 -7.703 1 97.88 346 PHE A N 1
ATOM 2784 C CA . PHE A 1 346 ? -6.895 -19.922 -8 1 97.88 346 PHE A CA 1
ATOM 2785 C C . PHE A 1 346 ? -6.605 -18.547 -7.422 1 97.88 346 PHE A C 1
ATOM 2787 O O . PHE A 1 346 ? -5.965 -18.422 -6.379 1 97.88 346 PHE A O 1
ATOM 2794 N N . SER A 1 347 ? -7 -17.531 -8.094 1 95.94 347 SER A N 1
ATOM 2795 C CA . SER A 1 347 ? -6.871 -16.156 -7.645 1 95.94 347 SER A CA 1
ATOM 2796 C C . SER A 1 347 ? -8.156 -15.664 -6.984 1 95.94 347 SER A C 1
ATOM 2798 O O . SER A 1 347 ? -9.25 -16.078 -7.363 1 95.94 347 SER A O 1
ATOM 2800 N N . CYS A 1 348 ? -7.984 -14.812 -6.023 1 96.5 348 CYS A N 1
ATOM 2801 C CA . CYS A 1 348 ? -9.141 -14.352 -5.262 1 96.5 348 CYS A CA 1
ATOM 2802 C C . CYS A 1 348 ? -8.852 -13.016 -4.586 1 96.5 348 CYS A C 1
ATOM 2804 O O . CYS A 1 348 ? -7.742 -12.492 -4.688 1 96.5 348 CYS A O 1
ATOM 2806 N N . ASP A 1 349 ? -9.867 -12.438 -4.027 1 94.81 349 ASP A N 1
ATOM 2807 C CA . ASP A 1 349 ? -9.734 -11.289 -3.139 1 94.81 349 ASP A C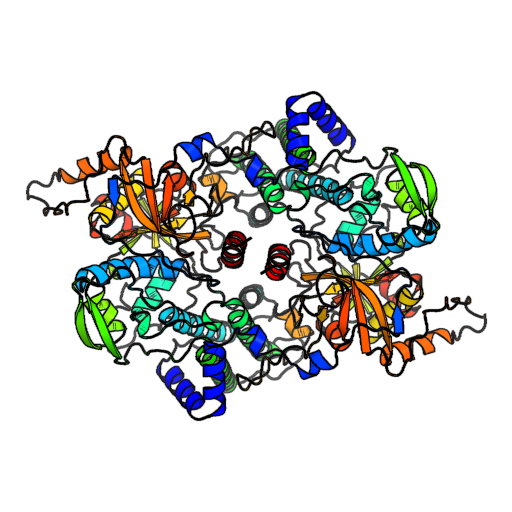A 1
ATOM 2808 C C . ASP A 1 349 ? -9.852 -11.711 -1.675 1 94.81 349 ASP A C 1
ATOM 2810 O O . ASP A 1 349 ? -10.938 -11.633 -1.089 1 94.81 349 ASP A O 1
ATOM 2814 N N . VAL A 1 350 ? -8.742 -12.008 -1.088 1 93.5 350 VAL A N 1
ATOM 2815 C CA . VAL A 1 350 ? -8.727 -12.633 0.232 1 93.5 350 VAL A CA 1
ATOM 2816 C C . VAL A 1 350 ? -9.062 -11.594 1.299 1 93.5 350 VAL A C 1
ATOM 2818 O O . VAL A 1 350 ? -9.367 -11.938 2.441 1 93.5 350 VAL A O 1
ATOM 2821 N N . GLY A 1 351 ? -8.984 -10.352 0.962 1 90.44 351 GLY A N 1
ATOM 2822 C CA . GLY A 1 351 ? -9.281 -9.289 1.911 1 90.44 351 GLY A CA 1
ATOM 2823 C C . GLY A 1 351 ? -10.766 -9.133 2.193 1 90.44 351 GLY A C 1
ATOM 2824 O O . GLY A 1 351 ? -11.156 -8.352 3.057 1 90.44 351 GLY A O 1
ATOM 2825 N N . LYS A 1 352 ? -11.578 -9.914 1.526 1 94.56 352 LYS A N 1
ATOM 2826 C CA . LYS A 1 352 ? -13.023 -9.789 1.669 1 94.56 352 LYS A CA 1
ATOM 2827 C C . LYS A 1 352 ? -13.594 -10.945 2.49 1 94.56 352 LYS A C 1
ATOM 2829 O O . LYS A 1 352 ? -13.375 -12.109 2.168 1 94.56 352 LYS A O 1
ATOM 2834 N N . TYR A 1 353 ? -14.289 -10.617 3.586 1 95.5 353 TYR A N 1
ATOM 2835 C CA . TYR A 1 353 ? -15.023 -11.562 4.422 1 95.5 353 TYR A CA 1
ATOM 2836 C C . TYR A 1 353 ? -14.148 -12.758 4.777 1 95.5 353 TYR A C 1
ATOM 2838 O O . TYR A 1 353 ? -14.562 -13.906 4.59 1 95.5 353 TYR A O 1
ATOM 2846 N N . ALA A 1 354 ? -13 -12.508 5.227 1 95.12 354 ALA A N 1
ATOM 2847 C CA . ALA A 1 354 ? -12.016 -13.523 5.602 1 95.12 354 ALA A CA 1
ATOM 2848 C C . ALA A 1 354 ? -11.586 -13.359 7.059 1 95.12 354 ALA A C 1
ATOM 2850 O O . ALA A 1 354 ? -11.562 -12.242 7.582 1 95.12 354 ALA A O 1
ATOM 2851 N N . ASN A 1 355 ? -11.359 -14.391 7.75 1 95.69 355 ASN A N 1
ATOM 2852 C CA . ASN A 1 355 ? -10.766 -14.406 9.086 1 95.69 355 ASN A CA 1
ATOM 2853 C C . ASN A 1 355 ? -9.625 -15.422 9.18 1 95.69 355 ASN A C 1
ATOM 2855 O O . ASN A 1 355 ? -9.844 -16.625 8.984 1 95.69 355 ASN A O 1
ATOM 2859 N N . HIS A 1 356 ? -8.508 -14.984 9.516 1 93.38 356 HIS A N 1
ATOM 2860 C CA . HIS A 1 356 ? -7.305 -15.805 9.43 1 93.38 356 HIS A CA 1
ATOM 2861 C C . HIS A 1 356 ? -7.066 -16.578 10.719 1 93.38 356 HIS A C 1
ATOM 2863 O O . HIS A 1 356 ? -6.363 -17.594 10.719 1 93.38 356 HIS A O 1
ATOM 2869 N N . LYS A 1 357 ? -7.605 -16.125 11.812 1 93.81 357 LYS A N 1
ATOM 2870 C CA . LYS A 1 357 ? -7.555 -16.891 13.055 1 93.81 357 LYS A CA 1
ATOM 2871 C C . LYS A 1 357 ? -8.383 -18.172 12.961 1 93.81 357 LYS A C 1
ATOM 2873 O O . LYS A 1 357 ? -7.949 -19.219 13.422 1 93.81 357 LYS A O 1
ATOM 2878 N N . TYR A 1 358 ? -9.508 -18.078 12.297 1 95.69 358 TYR A N 1
ATOM 2879 C CA . TYR A 1 358 ? -10.414 -19.219 12.219 1 95.69 358 TYR A CA 1
ATOM 2880 C C . TYR A 1 358 ? -10.266 -19.953 10.891 1 95.69 358 TYR A C 1
ATOM 2882 O O . TYR A 1 358 ? -10.852 -21.016 10.688 1 95.69 358 TYR A O 1
ATOM 2890 N N . ASN A 1 359 ? -9.508 -19.344 9.93 1 96.88 359 ASN A N 1
ATOM 2891 C CA . ASN A 1 359 ? -9.305 -19.891 8.586 1 96.88 359 ASN A CA 1
ATOM 2892 C C . ASN A 1 359 ? -10.625 -20.125 7.863 1 96.88 359 ASN A C 1
ATOM 2894 O O . ASN A 1 359 ? -10.867 -21.203 7.336 1 96.88 359 ASN A O 1
ATOM 2898 N N . ILE A 1 360 ? -11.359 -19 7.793 1 97.62 360 ILE A N 1
ATOM 2899 C CA . ILE A 1 360 ? -12.695 -19.078 7.199 1 97.62 360 ILE A CA 1
ATOM 2900 C C . ILE A 1 360 ? -12.852 -18 6.137 1 97.62 360 ILE A C 1
ATOM 2902 O O . ILE A 1 360 ? -12.484 -16.844 6.363 1 97.62 360 ILE A O 1
ATOM 2906 N N . LEU A 1 361 ? -13.297 -18.359 4.988 1 97.88 361 LEU A N 1
ATOM 2907 C CA . LEU A 1 361 ? -13.773 -17.484 3.92 1 97.88 361 LEU A CA 1
ATOM 2908 C C . LEU A 1 361 ? -15.266 -17.688 3.686 1 97.88 361 LEU A C 1
ATOM 2910 O O . LEU A 1 361 ? -15.68 -18.688 3.104 1 97.88 361 LEU A O 1
ATOM 2914 N N . ASP A 1 362 ? -16.031 -16.734 4.125 1 97.88 362 ASP A N 1
ATOM 2915 C CA . ASP A 1 362 ? -17.5 -16.844 4.086 1 97.88 362 ASP A CA 1
ATOM 2916 C C . ASP A 1 362 ? -18.141 -15.477 3.932 1 97.88 362 ASP A C 1
ATOM 2918 O O . ASP A 1 362 ? -17.891 -14.57 4.734 1 97.88 362 ASP A O 1
ATOM 2922 N N . THR A 1 363 ? -19.016 -15.328 2.947 1 96.44 363 THR A N 1
ATOM 2923 C CA . THR A 1 363 ? -19.641 -14.055 2.637 1 96.44 363 THR A CA 1
ATOM 2924 C C . THR A 1 363 ? -20.5 -13.578 3.801 1 96.44 363 THR A C 1
ATOM 2926 O O . THR A 1 363 ? -20.875 -12.406 3.869 1 96.44 363 THR A O 1
ATOM 2929 N N . ASN A 1 364 ? -20.797 -14.461 4.723 1 95.88 364 ASN A N 1
ATOM 2930 C CA . ASN A 1 364 ? -21.672 -14.125 5.84 1 95.88 364 ASN A CA 1
ATOM 2931 C C . ASN A 1 364 ? -20.906 -14.016 7.148 1 95.88 364 ASN A C 1
ATOM 2933 O O . ASN A 1 364 ? -21.5 -13.898 8.219 1 95.88 364 ASN A O 1
ATOM 2937 N N . LEU A 1 365 ? -19.656 -14.094 7.066 1 95.94 365 LEU A N 1
ATOM 2938 C CA . LEU A 1 365 ? -18.812 -14.156 8.25 1 95.94 365 LEU A CA 1
ATOM 2939 C C . LEU A 1 365 ? -18.953 -12.898 9.094 1 95.94 365 LEU A C 1
ATOM 2941 O O . LEU A 1 365 ? -18.828 -12.953 10.32 1 95.94 365 LEU A O 1
ATOM 2945 N N . TYR A 1 366 ? -19.234 -11.742 8.508 1 95.69 366 TYR A N 1
ATOM 2946 C CA . TYR A 1 366 ? -19.344 -10.469 9.211 1 95.69 366 TYR A CA 1
ATOM 2947 C C . TYR A 1 366 ? -20.688 -9.805 8.922 1 95.69 366 TYR A C 1
ATOM 2949 O O . TYR A 1 366 ? -21.156 -9.82 7.781 1 95.69 366 TYR A O 1
ATOM 2957 N N . ASN A 1 367 ? -21.281 -9.32 9.945 1 94 367 ASN A N 1
ATOM 2958 C CA . ASN A 1 367 ? -22.484 -8.508 9.82 1 94 367 ASN A CA 1
ATOM 2959 C C . ASN A 1 367 ? -22.141 -7.016 9.812 1 94 367 ASN A C 1
ATOM 2961 O O . ASN A 1 367 ? -22.422 -6.305 10.781 1 94 367 ASN A O 1
ATOM 2965 N N . PHE A 1 368 ? -21.797 -6.531 8.695 1 93.12 368 PHE A N 1
ATOM 2966 C CA . PHE A 1 368 ? -21.375 -5.145 8.57 1 93.12 368 PHE A CA 1
ATOM 2967 C C . PHE A 1 368 ? -22.562 -4.207 8.516 1 93.12 368 PHE A C 1
ATOM 2969 O O . PHE A 1 368 ? -22.438 -3.01 8.789 1 93.12 368 PHE A O 1
ATOM 2976 N N . GLY A 1 369 ? -23.688 -4.691 8.172 1 93 369 GLY A N 1
ATOM 2977 C CA . GLY A 1 369 ? -24.812 -3.842 7.828 1 93 369 GLY A CA 1
ATOM 2978 C C . GLY A 1 369 ? -25.672 -3.469 9.023 1 93 369 GLY A C 1
ATOM 2979 O O . GLY A 1 369 ? -26.016 -2.299 9.203 1 93 369 GLY A O 1
ATOM 2980 N N . SER A 1 370 ? -25.953 -4.363 9.906 1 90.69 370 SER A N 1
ATOM 2981 C CA . SER A 1 370 ? -26.969 -4.215 10.953 1 90.69 370 SER A CA 1
ATOM 2982 C C . SER A 1 370 ? -26.641 -3.037 11.867 1 90.69 370 SER A C 1
ATOM 2984 O O . SER A 1 370 ? -27.531 -2.262 12.227 1 90.69 370 SER A O 1
ATOM 2986 N N . PRO A 1 371 ? -25.391 -2.902 12.219 1 91.06 371 PRO A N 1
ATOM 2987 C CA . PRO A 1 371 ? -25.109 -1.796 13.133 1 91.06 371 PRO A CA 1
ATOM 2988 C C . PRO A 1 371 ? -25.406 -0.43 12.516 1 91.06 371 PRO A C 1
ATOM 2990 O O . PRO A 1 371 ? -25.594 0.548 13.242 1 91.06 371 PRO A O 1
ATOM 2993 N N . PHE A 1 372 ? -25.516 -0.333 11.234 1 92.69 372 PHE A N 1
ATOM 2994 C CA . PHE A 1 372 ? -25.625 0.957 10.562 1 92.69 372 PHE A CA 1
ATOM 2995 C C . PHE A 1 372 ? -26.938 1.043 9.781 1 92.69 372 PHE A C 1
ATOM 2997 O O . PHE A 1 372 ? -27.141 1.991 9.023 1 92.69 372 PHE A O 1
ATOM 3004 N N . ASN A 1 373 ? -27.766 0.074 9.867 1 90.5 373 ASN A N 1
ATOM 3005 C CA . ASN A 1 373 ? -29.047 0.009 9.188 1 90.5 373 ASN A CA 1
ATOM 3006 C C . ASN A 1 373 ? -28.891 0.113 7.668 1 90.5 373 ASN A C 1
ATOM 3008 O O . ASN A 1 373 ? -29.562 0.921 7.023 1 90.5 373 ASN A O 1
ATOM 3012 N N . THR A 1 374 ? -27.922 -0.594 7.203 1 93.88 374 THR A N 1
ATOM 3013 C CA . THR A 1 374 ? -27.641 -0.639 5.773 1 93.88 374 THR A CA 1
ATOM 3014 C C . THR A 1 374 ? -27.078 -2.004 5.375 1 93.88 374 THR A C 1
ATOM 3016 O O . THR A 1 374 ? -27.203 -2.973 6.125 1 93.88 374 THR A O 1
ATOM 3019 N N . SER A 1 375 ? -26.75 -2.156 4.102 1 93.88 375 SER A N 1
ATOM 3020 C CA . SER A 1 375 ? -26.188 -3.408 3.605 1 93.88 375 SER A CA 1
ATOM 3021 C C . SER A 1 375 ? -24.891 -3.168 2.838 1 93.88 375 SER A C 1
ATOM 3023 O O . SER A 1 375 ? -24.688 -2.09 2.277 1 93.88 375 SER A O 1
ATOM 3025 N N . PHE A 1 376 ? -24.047 -4.152 2.908 1 94.31 376 PHE A N 1
ATOM 3026 C CA . PHE A 1 376 ? -22.766 -4.047 2.215 1 94.31 376 PHE A CA 1
ATOM 3027 C C . PHE A 1 376 ? -22.594 -5.203 1.236 1 94.31 376 PHE A C 1
ATOM 3029 O O . PHE A 1 376 ? -21.469 -5.645 0.991 1 94.31 376 PHE A O 1
ATOM 3036 N N . ASN A 1 377 ? -23.609 -5.723 0.731 1 89.94 377 ASN A N 1
ATOM 3037 C CA . ASN A 1 377 ? -23.594 -6.812 -0.237 1 89.94 377 ASN A CA 1
ATOM 3038 C C . ASN A 1 377 ? -24.469 -6.504 -1.447 1 89.94 377 ASN A C 1
ATOM 3040 O O . ASN A 1 377 ? -24.953 -7.418 -2.115 1 89.94 377 ASN A O 1
ATOM 3044 N N . ASN A 1 378 ? -24.578 -5.238 -1.723 1 92.81 378 ASN A N 1
ATOM 3045 C CA . ASN A 1 378 ? -25.516 -4.836 -2.762 1 92.81 378 ASN A CA 1
ATOM 3046 C C . ASN A 1 378 ? -24.828 -4.723 -4.121 1 92.81 378 ASN A C 1
ATOM 3048 O O . ASN A 1 378 ? -25.5 -4.668 -5.156 1 92.81 378 ASN A O 1
ATOM 3052 N N . MET A 1 379 ? -23.625 -4.688 -4.16 1 95.75 379 MET A N 1
ATOM 3053 C CA . MET A 1 379 ? -22.922 -4.613 -5.445 1 95.75 379 MET A CA 1
ATOM 3054 C C . MET A 1 379 ? -22.734 -6.008 -6.035 1 95.75 379 MET A C 1
ATOM 3056 O O . MET A 1 379 ? -22.281 -6.922 -5.344 1 95.75 379 MET A O 1
ATOM 3060 N N . SER A 1 380 ? -23.094 -6.141 -7.27 1 95.88 380 SER A N 1
ATOM 3061 C CA . SER A 1 380 ? -22.828 -7.398 -7.957 1 95.88 380 SER A CA 1
ATOM 3062 C C . SER A 1 380 ? -21.328 -7.621 -8.141 1 95.88 380 SER A C 1
ATOM 3064 O O . SER A 1 380 ? -20.547 -6.684 -8.016 1 95.88 380 SER A O 1
ATOM 3066 N N . LYS A 1 381 ? -21 -8.867 -8.391 1 96.69 381 LYS A N 1
ATOM 3067 C CA . LYS A 1 381 ? -19.609 -9.164 -8.695 1 96.69 381 LYS A CA 1
ATOM 3068 C C . LYS A 1 381 ? -19.109 -8.312 -9.859 1 96.69 381 LYS A C 1
ATOM 3070 O O . LYS A 1 381 ? -17.984 -7.793 -9.812 1 96.69 381 LYS A O 1
ATOM 3075 N N . ALA A 1 382 ? -19.891 -8.133 -10.914 1 95.06 382 ALA A N 1
ATOM 3076 C CA . ALA A 1 382 ? -19.547 -7.305 -12.062 1 95.06 382 ALA A CA 1
ATOM 3077 C C . ALA A 1 382 ? -19.281 -5.859 -11.648 1 95.06 382 ALA A C 1
ATOM 3079 O O . ALA A 1 382 ? -18.281 -5.262 -12.039 1 95.06 382 ALA A O 1
ATOM 3080 N N . ASP A 1 383 ? -20.156 -5.301 -10.82 1 94.81 383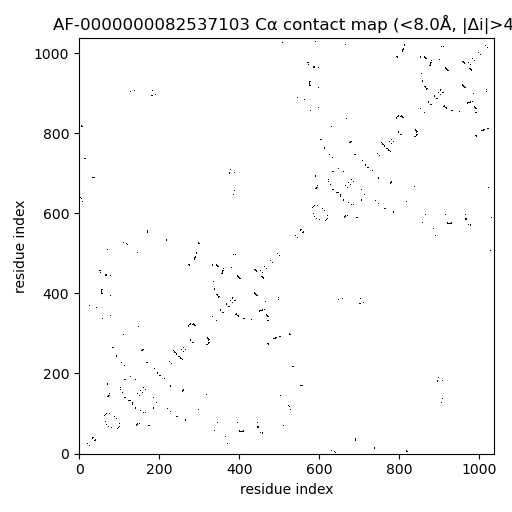 ASP A N 1
ATOM 3081 C CA . ASP A 1 383 ? -20.016 -3.92 -10.375 1 94.81 383 ASP A CA 1
ATOM 3082 C C . ASP A 1 383 ? -18.766 -3.744 -9.5 1 94.81 383 ASP A C 1
ATOM 3084 O O . ASP A 1 383 ? -18.078 -2.727 -9.594 1 94.81 383 ASP A O 1
ATOM 3088 N N . ARG A 1 384 ? -18.562 -4.73 -8.656 1 96.62 384 ARG A N 1
ATOM 3089 C CA . ARG A 1 384 ? -17.391 -4.645 -7.785 1 96.62 384 ARG A CA 1
ATOM 3090 C C . ARG A 1 384 ? -16.109 -4.621 -8.602 1 96.62 384 ARG A C 1
ATOM 3092 O O . ARG A 1 384 ? -15.156 -3.916 -8.258 1 96.62 384 ARG A O 1
ATOM 3099 N N . LEU A 1 385 ? -16.047 -5.355 -9.68 1 93.94 385 LEU A N 1
ATOM 3100 C CA . LEU A 1 385 ? -14.906 -5.332 -10.578 1 93.94 385 LEU A CA 1
ATOM 3101 C C . LEU A 1 385 ? -14.828 -4.008 -11.328 1 93.94 385 LEU A C 1
ATOM 3103 O O . LEU A 1 385 ? -13.758 -3.395 -11.406 1 93.94 385 LEU A O 1
ATOM 3107 N N . ASP A 1 386 ? -15.922 -3.523 -11.789 1 92.5 386 ASP A N 1
ATOM 3108 C CA . ASP A 1 386 ? -15.953 -2.32 -12.617 1 92.5 386 ASP A CA 1
ATOM 3109 C C . ASP A 1 386 ? -15.586 -1.083 -11.797 1 92.5 386 ASP A C 1
ATOM 3111 O O . ASP A 1 386 ? -14.984 -0.147 -12.32 1 92.5 386 ASP A O 1
ATOM 3115 N N . PHE A 1 387 ? -15.984 -1.093 -10.555 1 94 387 PHE A N 1
ATOM 3116 C CA . PHE A 1 387 ? -15.797 0.114 -9.758 1 94 387 PHE A CA 1
ATOM 3117 C C . PHE A 1 387 ? -14.742 -0.107 -8.68 1 94 387 PHE A C 1
ATOM 3119 O O . PHE A 1 387 ? -14.766 0.541 -7.633 1 94 387 PHE A O 1
ATOM 3126 N N . ASN A 1 388 ? -13.875 -1.109 -8.867 1 92 388 ASN A N 1
ATOM 3127 C CA . ASN A 1 388 ? -12.633 -1.315 -8.125 1 92 388 ASN A CA 1
ATOM 3128 C C . ASN A 1 388 ? -12.898 -1.654 -6.664 1 92 388 ASN A C 1
ATOM 3130 O O . ASN A 1 388 ? -12.148 -1.239 -5.781 1 92 388 ASN A O 1
ATOM 3134 N N . GLU A 1 389 ? -14.047 -2.266 -6.406 1 94.94 389 GLU A N 1
ATOM 3135 C CA . GLU A 1 389 ? -14.352 -2.693 -5.047 1 94.94 389 GLU A CA 1
ATOM 3136 C C . GLU A 1 389 ? -13.68 -4.023 -4.719 1 94.94 389 GLU A C 1
ATOM 3138 O O . GLU A 1 389 ? -13.383 -4.305 -3.557 1 94.94 389 GLU A O 1
ATOM 3143 N N . SER A 1 390 ? -13.477 -4.793 -5.695 1 93.31 390 SER A N 1
ATOM 3144 C CA . SER A 1 390 ? -12.828 -6.094 -5.531 1 93.31 390 SER A CA 1
ATOM 3145 C C . SER A 1 390 ? -12 -6.453 -6.758 1 93.31 390 SER A C 1
ATOM 3147 O O . SER A 1 390 ? -12.297 -6.016 -7.871 1 93.31 390 SER A O 1
ATOM 3149 N N . TYR A 1 391 ? -10.922 -7.145 -6.559 1 89.69 391 TYR A N 1
ATOM 3150 C CA . TYR A 1 391 ? -10.047 -7.656 -7.605 1 89.69 391 TYR A CA 1
ATOM 3151 C C . TYR A 1 391 ? -9.219 -8.836 -7.098 1 89.69 391 TYR A C 1
ATOM 3153 O O . TYR A 1 391 ? -9.25 -9.156 -5.91 1 89.69 391 TYR A O 1
ATOM 3161 N N . ALA A 1 392 ? -8.547 -9.484 -7.965 1 90.56 392 ALA A N 1
ATOM 3162 C CA . ALA A 1 392 ? -7.691 -10.602 -7.57 1 90.56 392 ALA A CA 1
ATOM 3163 C C . ALA A 1 392 ? -6.449 -10.109 -6.836 1 90.56 392 ALA A C 1
ATOM 3165 O O . ALA A 1 392 ? -5.48 -9.672 -7.469 1 90.56 392 ALA A O 1
ATOM 3166 N N . SER A 1 393 ? -6.438 -10.281 -5.547 1 87.94 393 SER A N 1
ATOM 3167 C CA . SER A 1 393 ? -5.359 -9.727 -4.738 1 87.94 393 SER A CA 1
ATOM 3168 C C . SER A 1 393 ? -4.465 -10.828 -4.176 1 87.94 393 SER A C 1
ATOM 3170 O O . SER A 1 393 ? -3.418 -10.547 -3.59 1 87.94 393 SER A O 1
ATOM 3172 N N . HIS A 1 394 ? -4.809 -12.047 -4.305 1 93.12 394 HIS A N 1
ATOM 3173 C CA . HIS A 1 394 ? -4.102 -13.164 -3.689 1 93.12 394 HIS A CA 1
ATOM 3174 C C . HIS A 1 394 ? -4.34 -14.461 -4.457 1 93.12 394 HIS A C 1
ATOM 3176 O O . HIS A 1 394 ? -5.293 -14.555 -5.238 1 93.12 394 HIS A O 1
ATOM 3182 N N . VAL A 1 395 ? -3.373 -15.312 -4.328 1 95.25 395 VAL A N 1
ATOM 3183 C CA . VAL A 1 395 ? -3.496 -16.625 -4.934 1 95.25 395 VAL A CA 1
ATOM 3184 C C . VAL A 1 395 ? -3.371 -17.703 -3.855 1 95.25 395 VAL A C 1
ATOM 3186 O O . VAL A 1 395 ? -2.531 -17.594 -2.959 1 95.25 395 VAL A O 1
ATOM 3189 N N . MET A 1 396 ? -4.207 -18.672 -3.9 1 96.44 396 MET A N 1
ATOM 3190 C CA . MET A 1 396 ? -4.16 -19.859 -3.057 1 96.44 396 MET A CA 1
ATOM 3191 C C . MET A 1 396 ? -4.43 -21.125 -3.875 1 96.44 396 MET A C 1
ATOM 3193 O O . MET A 1 396 ? -4.414 -21.078 -5.105 1 96.44 396 MET A O 1
ATOM 3197 N N . CYS A 1 397 ? -4.598 -22.297 -3.188 1 96.81 397 CYS A N 1
ATOM 3198 C CA . CYS A 1 397 ? -4.859 -23.562 -3.879 1 96.81 397 CYS A CA 1
ATOM 3199 C C . CYS A 1 397 ? -6.059 -24.266 -3.27 1 96.81 397 CYS A C 1
ATOM 3201 O O . CYS A 1 397 ? -6.109 -24.484 -2.057 1 96.81 397 CYS A O 1
ATOM 3203 N N . ILE A 1 398 ? -6.98 -24.609 -4.098 1 97.88 398 ILE A N 1
ATOM 3204 C CA . ILE A 1 398 ? -8.07 -25.469 -3.658 1 97.88 398 ILE A CA 1
ATOM 3205 C C . ILE A 1 398 ? -7.609 -26.938 -3.643 1 97.88 398 ILE A C 1
ATOM 3207 O O . ILE A 1 398 ? -7.07 -27.422 -4.633 1 97.88 398 ILE A O 1
ATOM 3211 N N . VAL A 1 399 ? -7.883 -27.672 -2.49 1 96.62 399 VAL A N 1
ATOM 3212 C CA . VAL A 1 399 ? -7.316 -29 -2.355 1 96.62 399 VAL A CA 1
ATOM 3213 C C . VAL A 1 399 ? -8.406 -29.984 -1.919 1 96.62 399 VAL A C 1
ATOM 3215 O O . VAL A 1 399 ? -8.133 -31.156 -1.67 1 96.62 399 VAL A O 1
ATOM 3218 N N . GLY A 1 400 ? -9.594 -29.562 -1.804 1 95.88 400 GLY A N 1
ATOM 3219 C CA . GLY A 1 400 ? -10.719 -30.406 -1.433 1 95.88 400 GLY A CA 1
ATOM 3220 C C . GLY A 1 400 ? -12.062 -29.703 -1.539 1 95.88 400 GLY A C 1
ATOM 3221 O O . GLY A 1 400 ? -12.117 -28.516 -1.88 1 95.88 400 GLY A O 1
ATOM 3222 N N . TYR A 1 401 ? -13.109 -30.484 -1.352 1 96.06 401 TYR A N 1
ATOM 3223 C CA . TYR A 1 401 ? -14.469 -29.938 -1.334 1 96.06 401 TYR A CA 1
ATOM 3224 C C . TYR A 1 401 ? -15.383 -30.812 -0.476 1 96.06 401 TYR A C 1
ATOM 3226 O O . TYR A 1 401 ? -15 -31.891 -0.047 1 96.06 401 TYR A O 1
ATOM 3234 N N . ASP A 1 402 ? -16.438 -30.188 -0.153 1 94.31 402 ASP A N 1
ATOM 3235 C CA . ASP A 1 402 ? -17.453 -30.859 0.658 1 94.31 402 ASP A CA 1
ATOM 3236 C C . ASP A 1 402 ? -18.812 -30.844 -0.037 1 94.31 402 ASP A C 1
ATOM 3238 O O . ASP A 1 402 ? -19.234 -29.828 -0.584 1 94.31 402 ASP A O 1
ATOM 3242 N N . LEU A 1 403 ? -19.453 -31.969 -0.085 1 91.69 403 LEU A N 1
ATOM 3243 C CA . LEU A 1 403 ? -20.797 -32.094 -0.65 1 91.69 403 LEU A CA 1
ATOM 3244 C C . LEU A 1 403 ? -21.844 -32.156 0.453 1 91.69 403 LEU A C 1
ATOM 3246 O O . LEU A 1 403 ? -21.625 -32.812 1.485 1 91.69 403 LEU A O 1
ATOM 3250 N N . ASP A 1 404 ? -22.891 -31.438 0.13 1 84.5 404 ASP A N 1
ATOM 3251 C CA . ASP A 1 404 ? -24 -31.469 1.074 1 84.5 404 ASP A CA 1
ATOM 3252 C C . ASP A 1 404 ? -24.484 -32.906 1.298 1 84.5 404 ASP A C 1
ATOM 3254 O O . ASP A 1 404 ? -24.734 -33.625 0.339 1 84.5 404 ASP A O 1
ATOM 3258 N N . GLY A 1 405 ? -24.672 -33.312 2.479 1 71.38 405 GLY A N 1
ATOM 3259 C CA . GLY A 1 405 ? -25.219 -34.625 2.842 1 71.38 405 GLY A CA 1
ATOM 3260 C C . GLY A 1 405 ? -24.234 -35.75 2.664 1 71.38 405 GLY A C 1
ATOM 3261 O O . GLY A 1 405 ? -24.547 -36.906 2.967 1 71.38 405 GLY A O 1
ATOM 3262 N N . ALA A 1 406 ? -23.141 -35.406 2.061 1 61.31 406 ALA A N 1
ATOM 3263 C CA . ALA A 1 406 ? -22.156 -36.469 1.824 1 61.31 406 ALA A CA 1
ATOM 3264 C C . ALA A 1 406 ? -21.438 -36.844 3.113 1 61.31 406 ALA A C 1
ATOM 3266 O O . ALA A 1 406 ? -21.109 -35.969 3.93 1 61.31 406 ALA A O 1
ATOM 3267 N N . VAL A 1 407 ? -21.547 -38.031 3.592 1 52.44 407 VAL A N 1
ATOM 3268 C CA . VAL A 1 407 ? -20.75 -38.594 4.688 1 52.44 407 VAL A CA 1
ATOM 3269 C C . VAL A 1 407 ? -19.359 -38.969 4.18 1 52.44 407 VAL A C 1
ATOM 3271 O O . VAL A 1 407 ? -19.203 -39.312 3.01 1 52.44 407 VAL A O 1
ATOM 3274 N N . GLY A 1 408 ? -18.25 -38.625 4.625 1 49.97 408 GLY A N 1
ATOM 3275 C CA . GLY A 1 408 ? -16.828 -38.594 4.395 1 49.97 408 GLY A CA 1
ATOM 3276 C C . GLY A 1 408 ? -16.344 -39.75 3.527 1 49.97 408 GLY A C 1
ATOM 3277 O O . GLY A 1 408 ? -16.453 -40.906 3.908 1 49.97 408 GLY A O 1
ATOM 3278 N N . HIS A 1 409 ? -16.703 -39.938 2.254 1 38.5 409 HIS A N 1
ATOM 3279 C CA . HIS A 1 409 ? -15.992 -40.969 1.486 1 38.5 409 HIS A CA 1
ATOM 3280 C C . HIS A 1 409 ? -14.578 -40.5 1.145 1 38.5 409 HIS A C 1
ATOM 3282 O O . HIS A 1 409 ? -14.367 -39.344 0.757 1 38.5 409 HIS A O 1
ATOM 3288 N N . ARG A 1 410 ? -13.594 -41.031 1.679 1 36.78 410 ARG A N 1
ATOM 3289 C CA . ARG A 1 410 ? -12.227 -40.906 1.186 1 36.78 410 ARG A CA 1
ATOM 3290 C C . ARG A 1 410 ? -12.188 -40.938 -0.338 1 36.78 410 ARG A C 1
ATOM 3292 O O . ARG A 1 410 ? -12.867 -41.75 -0.964 1 36.78 410 ARG A O 1
ATOM 3299 N N . ALA A 1 411 ? -11.789 -39.938 -1.127 1 40.22 411 ALA A N 1
ATOM 3300 C CA . ALA A 1 411 ? -11.633 -39.812 -2.574 1 40.22 411 ALA A CA 1
ATOM 3301 C C . ALA A 1 411 ? -11.133 -41.125 -3.18 1 40.22 411 ALA A C 1
ATOM 3303 O O . ALA A 1 411 ? -10.016 -41.562 -2.904 1 40.22 411 ALA A O 1
ATOM 3304 N N . LYS A 1 412 ? -11.797 -42.25 -3.338 1 33.62 412 LYS A N 1
ATOM 3305 C CA . LYS A 1 412 ? -11.336 -43.344 -4.164 1 33.62 412 LYS A CA 1
ATOM 3306 C C . LYS A 1 412 ? -11.07 -42.906 -5.598 1 33.62 412 LYS A C 1
ATOM 3308 O O . LYS A 1 412 ? -11.828 -42.094 -6.148 1 33.62 412 LYS A O 1
ATOM 3313 N N . LYS A 1 413 ? -9.852 -43.156 -6.188 1 35.5 413 LYS A N 1
ATOM 3314 C CA . LYS A 1 413 ? -9.43 -43.062 -7.582 1 35.5 413 LYS A CA 1
ATOM 3315 C C . LYS A 1 413 ? -10.562 -43.438 -8.531 1 35.5 413 LYS A C 1
ATOM 3317 O O . LYS A 1 413 ? -10.906 -44.625 -8.648 1 35.5 413 LYS A O 1
ATOM 3322 N N . ARG A 1 414 ? -11.523 -42.594 -8.836 1 38.81 414 ARG A N 1
ATOM 3323 C CA . ARG A 1 414 ? -12.445 -42.969 -9.914 1 38.81 414 ARG A CA 1
ATOM 3324 C C . ARG A 1 414 ? -11.719 -43 -11.25 1 38.81 414 ARG A C 1
ATOM 3326 O O . ARG A 1 414 ? -11.039 -42.062 -11.633 1 38.81 414 ARG A O 1
ATOM 3333 N N . LYS A 1 415 ? -11.406 -44.156 -11.758 1 33.38 415 LYS A N 1
ATOM 3334 C CA . LYS A 1 415 ? -10.875 -44.344 -13.102 1 33.38 415 LYS A CA 1
ATOM 3335 C C . LYS A 1 415 ? -11.703 -43.562 -14.125 1 33.38 415 LYS A C 1
ATOM 3337 O O . LYS A 1 415 ? -12.922 -43.75 -14.203 1 33.38 415 LYS A O 1
ATOM 3342 N N . ILE A 1 416 ? -11.141 -42.438 -14.586 1 37 416 ILE A N 1
ATOM 3343 C CA . ILE A 1 416 ? -11.711 -41.875 -15.789 1 37 416 ILE A CA 1
ATOM 3344 C C . ILE A 1 416 ? -11.844 -42.938 -16.875 1 37 416 ILE A C 1
ATOM 3346 O O . ILE A 1 416 ? -10.844 -43.469 -17.359 1 37 416 ILE A O 1
ATOM 3350 N N . SER A 1 417 ? -12.617 -44.031 -16.844 1 28.36 417 SER A N 1
ATOM 3351 C CA . SER A 1 417 ? -12.719 -44.875 -18.031 1 28.36 417 SER A CA 1
ATOM 3352 C C . SER A 1 417 ? -12.828 -44.031 -19.297 1 28.36 417 SER A C 1
ATOM 3354 O O . SER A 1 417 ? -13.422 -42.938 -19.281 1 28.36 417 SER A O 1
ATOM 3356 N N . LYS A 1 418 ? -11.945 -44.406 -20.234 1 33.69 418 LYS A N 1
ATOM 3357 C CA . LYS A 1 418 ? -12.016 -43.906 -21.594 1 33.69 418 LYS A CA 1
ATOM 3358 C C . LYS A 1 418 ? -13.453 -43.844 -22.094 1 33.69 418 LYS A C 1
ATOM 3360 O O . LYS A 1 418 ? -14.297 -44.625 -21.656 1 33.69 418 LYS A O 1
ATOM 3365 N N . THR A 1 419 ? -13.812 -42.938 -22.922 1 31.05 419 THR A N 1
ATOM 3366 C CA . THR A 1 419 ? -15.016 -42.844 -23.734 1 31.05 419 THR A CA 1
ATOM 3367 C C . THR A 1 419 ? -15.547 -44.219 -24.078 1 31.05 419 THR A C 1
ATOM 3369 O O . THR A 1 419 ? -14.812 -45.062 -24.609 1 31.05 419 THR A O 1
ATOM 3372 N N . ASP A 1 420 ? -16.391 -44.875 -23.406 1 30.2 420 ASP A N 1
ATOM 3373 C CA . ASP A 1 420 ? -17.047 -45.906 -24.156 1 30.2 420 ASP A CA 1
ATOM 3374 C C . ASP A 1 420 ? -17.5 -45.406 -25.531 1 30.2 420 ASP A C 1
ATOM 3376 O O . ASP A 1 420 ? -17.641 -44.219 -25.734 1 30.2 420 ASP A O 1
ATOM 3380 N N . SER A 1 421 ? -17.438 -46.25 -26.688 1 32.72 421 SER A N 1
ATOM 3381 C CA . SER A 1 421 ? -17.719 -45.969 -28.094 1 32.72 421 SER A CA 1
ATOM 3382 C C . SER A 1 421 ? -18.922 -45.031 -28.234 1 32.72 421 SER A C 1
ATOM 3384 O O . SER A 1 421 ? -19.125 -44.438 -29.297 1 32.72 421 SER A O 1
ATOM 3386 N N . ASN A 1 422 ? -20.094 -45.469 -27.578 1 34.12 422 ASN A N 1
ATOM 3387 C CA . ASN A 1 422 ? -21.344 -44.906 -28.062 1 34.12 422 ASN A CA 1
ATOM 3388 C C . ASN A 1 422 ? -21.531 -43.469 -27.562 1 34.12 422 ASN A C 1
ATOM 3390 O O . ASN A 1 422 ? -22.609 -42.875 -27.688 1 34.12 422 ASN A O 1
ATOM 3394 N N . GLY A 1 423 ? -20.578 -42.469 -27.516 1 34 423 GLY A N 1
ATOM 3395 C CA . GLY A 1 423 ? -20.422 -41 -27.422 1 34 423 GLY A CA 1
ATOM 3396 C C . GLY A 1 423 ? -21.062 -40.438 -26.172 1 34 423 GLY A C 1
ATOM 3397 O O . GLY A 1 423 ? -21.062 -39.219 -25.984 1 34 423 GLY A O 1
ATOM 3398 N N . GLU A 1 424 ? -22.188 -40.906 -25.672 1 34.09 424 GLU A N 1
ATOM 3399 C CA . GLU A 1 424 ? -22.906 -40.219 -24.594 1 34.09 424 GLU A CA 1
ATOM 3400 C C . GLU A 1 424 ? -22.219 -40.406 -23.25 1 34.09 424 GLU A C 1
ATOM 3402 O O . GLU A 1 424 ? -22.062 -41.562 -22.797 1 34.09 424 GLU A O 1
ATOM 3407 N N . ASP A 1 425 ? -21.109 -39.812 -22.797 1 36 425 ASP A N 1
ATOM 3408 C CA . ASP A 1 425 ? -20.312 -40 -21.594 1 36 425 ASP A CA 1
ATOM 3409 C C . ASP A 1 425 ? -21.156 -39.75 -20.344 1 36 425 ASP A C 1
ATOM 3411 O O . ASP A 1 425 ? -21.672 -38.656 -20.141 1 36 425 ASP A O 1
ATOM 3415 N N . SER A 1 426 ? -21.75 -40.594 -19.688 1 39.16 426 SER A N 1
ATOM 3416 C CA . SER A 1 426 ? -22.375 -40.656 -18.375 1 39.16 426 SER A CA 1
ATOM 3417 C C . SER A 1 426 ? -21.531 -39.906 -17.344 1 39.16 426 SER A C 1
ATOM 3419 O O . SER A 1 426 ? -21.984 -39.688 -16.219 1 39.16 426 SER A O 1
ATOM 3421 N N . ALA A 1 427 ? -20.312 -39.719 -17.438 1 41.22 427 ALA A N 1
ATOM 3422 C CA . ALA A 1 427 ? -19.422 -39.062 -16.5 1 41.22 427 ALA A CA 1
ATOM 3423 C C . ALA A 1 427 ? -19.734 -37.562 -16.406 1 41.22 427 ALA A C 1
ATOM 3425 O O . ALA A 1 427 ? -19.484 -36.938 -15.375 1 41.22 427 ALA A O 1
ATOM 3426 N N . SER A 1 428 ? -20.297 -36.875 -17.406 1 49.16 428 SER A N 1
ATOM 3427 C CA . SER A 1 428 ? -20.672 -35.469 -17.359 1 49.16 428 SER A CA 1
ATOM 3428 C C . SER A 1 428 ? -21.75 -35.219 -16.297 1 49.16 428 SER A C 1
ATOM 3430 O O . SER A 1 428 ? -21.703 -34.219 -15.602 1 49.16 428 SER A O 1
ATOM 3432 N N . ASP A 1 429 ? -22.672 -36.25 -16.016 1 54.06 429 ASP A N 1
ATOM 3433 C CA . ASP A 1 429 ? -23.812 -36.094 -15.125 1 54.06 429 ASP A CA 1
ATOM 3434 C C . ASP A 1 429 ? -23.375 -36.062 -13.664 1 54.06 429 ASP A C 1
ATOM 3436 O O . ASP A 1 429 ? -23.922 -35.344 -12.852 1 54.06 429 ASP A O 1
ATOM 3440 N N . VAL A 1 430 ? -22.266 -36.781 -13.391 1 54.75 430 VAL A N 1
ATOM 3441 C CA . VAL A 1 430 ? -21.859 -36.875 -11.992 1 54.75 430 VAL A CA 1
ATOM 3442 C C . VAL A 1 430 ? -21.266 -35.562 -11.523 1 54.75 430 VAL A C 1
ATOM 3444 O O . VAL A 1 430 ? -21.531 -35.094 -10.406 1 54.75 430 VAL A O 1
ATOM 3447 N N . TYR A 1 431 ? -20.578 -34.969 -12.305 1 74.94 431 TYR A N 1
ATOM 3448 C CA . TYR A 1 431 ? -19.953 -33.719 -11.891 1 74.94 431 TYR A CA 1
ATOM 3449 C C . TYR A 1 431 ? -20.969 -32.562 -11.898 1 74.94 431 TYR A C 1
ATOM 3451 O O . TYR A 1 431 ? -20.828 -31.609 -11.133 1 74.94 431 TYR A O 1
ATOM 3459 N N . ASP A 1 432 ? -22.047 -32.781 -12.734 1 71 432 ASP A N 1
ATOM 3460 C CA . ASP A 1 432 ? -23.125 -31.797 -12.688 1 71 432 ASP A CA 1
ATOM 3461 C C . ASP A 1 432 ? -23.812 -31.812 -11.328 1 71 432 ASP A C 1
ATOM 3463 O O . ASP A 1 432 ? -24.047 -30.766 -10.734 1 71 432 ASP A O 1
ATOM 3467 N N . GLU A 1 433 ? -24.047 -32.969 -10.914 1 68.38 433 GLU A N 1
ATOM 3468 C CA . GLU A 1 433 ? -24.703 -33.125 -9.617 1 68.38 433 GLU A CA 1
ATOM 3469 C C . GLU A 1 433 ? -23.797 -32.656 -8.484 1 68.38 433 GLU A C 1
ATOM 3471 O O . GLU A 1 433 ? -24.234 -31.953 -7.57 1 68.38 433 GLU A O 1
ATOM 3476 N N . SER A 1 434 ? -22.594 -32.969 -8.562 1 73.56 434 SER A N 1
ATOM 3477 C CA . SER A 1 434 ? -21.656 -32.594 -7.512 1 73.56 434 SER A CA 1
ATOM 3478 C C . SER A 1 434 ? -21.469 -31.094 -7.449 1 73.56 434 SER A C 1
ATOM 3480 O O . SER A 1 434 ? -21.375 -30.516 -6.363 1 73.56 434 SER A O 1
ATOM 3482 N N . ALA A 1 435 ? -21.422 -30.562 -8.555 1 78.31 435 ALA A N 1
ATOM 3483 C CA . ALA A 1 435 ? -21.188 -29.125 -8.602 1 78.31 435 ALA A CA 1
ATOM 3484 C C . ALA A 1 435 ? -22.328 -28.375 -7.934 1 78.31 435 ALA A C 1
ATOM 3486 O O . ALA A 1 435 ? -22.109 -27.328 -7.312 1 78.31 435 ALA A O 1
ATOM 3487 N N . THR A 1 436 ? -23.5 -28.922 -8.047 1 77.38 436 THR A N 1
ATOM 3488 C CA . THR A 1 436 ? -24.641 -28.234 -7.457 1 77.38 436 THR A CA 1
ATOM 3489 C C . THR A 1 436 ? -24.734 -28.531 -5.961 1 77.38 436 THR A C 1
ATOM 3491 O O . THR A 1 436 ? -25.375 -27.781 -5.215 1 77.38 436 THR A O 1
ATOM 3494 N N . LYS A 1 437 ? -24 -29.5 -5.574 1 85.44 437 LYS A N 1
ATOM 3495 C CA . LYS A 1 437 ? -24.141 -29.922 -4.184 1 85.44 437 LYS A CA 1
ATOM 3496 C C . LYS A 1 437 ? -22.938 -29.484 -3.35 1 85.44 437 LYS A C 1
ATOM 3498 O O . LYS A 1 437 ? -22.922 -29.688 -2.133 1 85.44 437 LYS A O 1
ATOM 3503 N N . VAL A 1 438 ? -21.969 -28.922 -3.982 1 94.25 438 VAL A N 1
ATOM 3504 C CA . VAL A 1 438 ? -20.797 -28.484 -3.234 1 94.25 438 VAL A CA 1
ATOM 3505 C C . VAL A 1 438 ? -21.188 -27.344 -2.295 1 94.25 438 VAL A C 1
ATOM 3507 O O . VAL A 1 438 ? -21.828 -26.391 -2.711 1 94.25 438 VAL A O 1
ATOM 3510 N N . VAL A 1 439 ? -20.75 -27.453 -1.037 1 94.25 439 VAL A N 1
ATOM 3511 C CA . VAL A 1 439 ? -21.125 -26.422 -0.076 1 94.25 439 VAL A CA 1
ATOM 3512 C C . VAL A 1 439 ? -19.891 -25.625 0.337 1 94.25 439 VAL A C 1
ATOM 3514 O O . VAL A 1 439 ? -19.984 -24.469 0.719 1 94.25 439 VAL A O 1
ATOM 3517 N N . LYS A 1 440 ? -18.766 -26.281 0.35 1 96.62 440 LYS A N 1
ATOM 3518 C CA . LYS A 1 440 ? -17.531 -25.578 0.72 1 96.62 440 LYS A CA 1
ATOM 3519 C C . LYS A 1 440 ? -16.312 -26.266 0.117 1 96.62 440 LYS A C 1
ATOM 3521 O O . LYS A 1 440 ? -16.391 -27.406 -0.33 1 96.62 440 LYS A O 1
ATOM 3526 N N . PHE A 1 441 ? -15.242 -25.562 0.078 1 97.62 441 PHE A N 1
ATOM 3527 C CA . PHE A 1 441 ? -13.953 -26.031 -0.425 1 97.62 441 PHE A CA 1
ATOM 3528 C C . PHE A 1 441 ? -12.883 -25.922 0.653 1 97.62 441 PHE A C 1
ATOM 3530 O O . PHE A 1 441 ? -12.977 -25.078 1.549 1 97.62 441 PHE A O 1
ATOM 3537 N N . LYS A 1 442 ? -11.938 -26.812 0.619 1 96.94 442 LYS A N 1
ATOM 3538 C CA . LYS A 1 442 ? -10.711 -26.734 1.409 1 96.94 442 LYS A CA 1
ATOM 3539 C C . LYS A 1 442 ? -9.625 -25.984 0.646 1 96.94 442 LYS A C 1
ATOM 3541 O O . LYS A 1 442 ? -9.289 -26.344 -0.486 1 96.94 442 LYS A O 1
ATOM 3546 N N . VAL A 1 443 ? -9.094 -24.922 1.253 1 97.62 443 VAL A N 1
ATOM 3547 C CA . VAL A 1 443 ? -8.141 -24.062 0.557 1 97.62 443 VAL A CA 1
ATOM 3548 C C . VAL A 1 443 ? -6.828 -24 1.337 1 97.62 443 VAL A C 1
ATOM 3550 O O . VAL A 1 443 ? -6.824 -23.734 2.541 1 97.62 443 VAL A O 1
ATOM 3553 N N . GLU A 1 444 ? -5.73 -24.328 0.692 1 95.88 444 GLU A N 1
ATOM 3554 C CA . GLU A 1 444 ? -4.398 -24.141 1.266 1 95.88 444 GLU A CA 1
ATOM 3555 C C . GLU A 1 444 ? -3.889 -22.719 1.027 1 95.88 444 GLU A C 1
ATOM 3557 O O . GLU A 1 444 ? -3.707 -22.312 -0.119 1 95.88 444 GLU A O 1
ATOM 3562 N N . ASN A 1 445 ? -3.709 -22.016 2.096 1 95.25 445 ASN A N 1
ATOM 3563 C CA . ASN A 1 445 ? -3.104 -20.703 1.999 1 95.25 445 ASN A CA 1
ATOM 3564 C C . ASN A 1 445 ? -1.582 -20.766 2.098 1 95.25 445 ASN A C 1
ATOM 3566 O O . ASN A 1 445 ? -1.019 -21.844 2.316 1 95.25 445 ASN A O 1
ATOM 3570 N N . SER A 1 446 ? -0.95 -19.625 1.899 1 94.06 446 SER A N 1
ATOM 3571 C CA . SER A 1 446 ? 0.508 -19.578 1.851 1 94.06 446 SER A CA 1
ATOM 3572 C C . SER A 1 446 ? 1.083 -18.828 3.047 1 94.06 446 SER A C 1
ATOM 3574 O O . SER A 1 446 ? 2.148 -18.219 2.949 1 94.06 446 SER A O 1
ATOM 3576 N N . TRP A 1 447 ? 0.369 -18.828 4.121 1 91.94 447 TRP A N 1
ATOM 3577 C CA . TRP A 1 447 ? 0.819 -18.047 5.273 1 91.94 447 TRP A CA 1
ATOM 3578 C C . TRP A 1 447 ? 1.167 -18.969 6.441 1 91.94 447 TRP A C 1
ATOM 3580 O O . TRP A 1 447 ? 1.013 -18.578 7.605 1 91.94 447 TRP A O 1
ATOM 3590 N N . GLY A 1 448 ? 1.553 -20.172 6.141 1 91.56 448 GLY A N 1
ATOM 3591 C CA . GLY A 1 448 ? 1.992 -21.109 7.164 1 91.56 448 GLY A CA 1
ATOM 3592 C C . GLY A 1 448 ? 0.844 -21.797 7.871 1 91.56 448 GLY A C 1
ATOM 3593 O O . GLY A 1 448 ? -0.306 -21.703 7.438 1 91.56 448 GLY A O 1
ATOM 3594 N N . ASP A 1 449 ? 1.191 -22.562 8.898 1 91.62 449 ASP A N 1
ATOM 3595 C CA . ASP A 1 449 ? 0.225 -23.406 9.609 1 91.62 449 ASP A CA 1
ATOM 3596 C C . ASP A 1 449 ? -0.383 -22.656 10.789 1 91.62 449 ASP A C 1
ATOM 3598 O O . ASP A 1 449 ? -0.367 -23.156 11.922 1 91.62 449 ASP A O 1
ATOM 3602 N N . ILE A 1 450 ? -0.982 -21.594 10.5 1 91.19 450 ILE A N 1
ATOM 3603 C CA . ILE A 1 450 ? -1.537 -20.75 11.547 1 91.19 450 ILE A CA 1
ATOM 3604 C C . ILE A 1 450 ? -3.062 -20.781 11.477 1 91.19 450 ILE A C 1
ATOM 3606 O O . ILE A 1 450 ? -3.639 -20.969 10.406 1 91.19 450 ILE A O 1
ATOM 3610 N N . GLY A 1 451 ? -3.721 -20.672 12.664 1 93.19 451 GLY A N 1
ATOM 3611 C CA . GLY A 1 451 ? -5.172 -20.625 12.766 1 93.19 451 GLY A CA 1
ATOM 3612 C C . GLY A 1 451 ? -5.797 -21.969 13.086 1 93.19 451 GLY A C 1
ATOM 3613 O O . GLY A 1 451 ? -5.086 -22.969 13.242 1 93.19 451 GLY A O 1
ATOM 3614 N N . ASP A 1 452 ? -7.105 -22.031 13.141 1 93.5 452 ASP A N 1
ATOM 3615 C CA . ASP A 1 452 ? -7.848 -23.203 13.578 1 93.5 452 ASP A CA 1
ATOM 3616 C C . ASP A 1 452 ? -7.75 -24.328 12.547 1 93.5 452 ASP A C 1
ATOM 3618 O O . ASP A 1 452 ? -7.887 -25.5 12.891 1 93.5 452 ASP A O 1
ATOM 3622 N N . GLY A 1 453 ? -7.504 -24 11.344 1 93.94 453 GLY A N 1
ATOM 3623 C CA . GLY A 1 453 ? -7.391 -25 10.281 1 93.94 453 GLY A CA 1
ATOM 3624 C C . GLY A 1 453 ? -5.953 -25.281 9.891 1 93.94 453 GLY A C 1
ATOM 3625 O O . GLY A 1 453 ? -5.699 -25.891 8.844 1 93.94 453 GLY A O 1
ATOM 3626 N N . ASP A 1 454 ? -4.996 -24.797 10.664 1 93.44 454 ASP A N 1
ATOM 3627 C CA . ASP A 1 454 ? -3.57 -25.016 10.445 1 93.44 454 ASP A CA 1
ATOM 3628 C C . ASP A 1 454 ? -3.148 -24.562 9.047 1 93.44 454 ASP A C 1
ATOM 3630 O O . ASP A 1 454 ? -2.447 -25.297 8.336 1 93.44 454 ASP A O 1
ATOM 3634 N N . GLY A 1 455 ? -3.703 -23.5 8.617 1 94.5 455 GLY A N 1
ATOM 3635 C CA . GLY A 1 455 ? -3.318 -22.922 7.344 1 94.5 455 GLY A CA 1
ATOM 3636 C C . GLY A 1 455 ? -4.246 -23.312 6.207 1 94.5 455 GLY A C 1
ATOM 3637 O O . GLY A 1 455 ? -4.121 -22.797 5.094 1 94.5 455 GLY A O 1
ATOM 3638 N N . PHE A 1 456 ? -5.168 -24.25 6.477 1 95.88 456 PHE A N 1
ATOM 3639 C CA . PHE A 1 456 ? -6.188 -24.625 5.504 1 95.88 456 PHE A CA 1
ATOM 3640 C C . PHE A 1 456 ? -7.516 -23.953 5.824 1 95.88 456 PHE A C 1
ATOM 3642 O O . PHE A 1 456 ? -7.98 -23.984 6.965 1 95.88 456 PHE A O 1
ATOM 3649 N N . TYR A 1 457 ? -8.086 -23.359 4.84 1 97.12 457 TYR A N 1
ATOM 3650 C CA . TYR A 1 457 ? -9.289 -22.547 5.027 1 97.12 457 TYR A CA 1
ATOM 3651 C C . TYR A 1 457 ? -10.531 -23.312 4.57 1 97.12 457 TYR A C 1
ATOM 3653 O O . TYR A 1 457 ? -10.469 -24.094 3.625 1 97.12 457 TYR A O 1
ATOM 3661 N N . LEU A 1 458 ? -11.555 -23.062 5.277 1 97.44 458 LEU A N 1
ATOM 3662 C CA . LEU A 1 458 ? -12.898 -23.344 4.773 1 97.44 458 LEU A CA 1
ATOM 3663 C C . LEU A 1 458 ? -13.398 -22.203 3.896 1 97.44 458 LEU A C 1
ATOM 3665 O O . LEU A 1 458 ? -13.453 -21.047 4.344 1 97.44 458 LEU A O 1
ATOM 3669 N N . MET A 1 459 ? -13.656 -22.453 2.676 1 98.5 459 MET A N 1
ATOM 3670 C CA . MET A 1 459 ? -14.211 -21.469 1.749 1 98.5 459 MET A CA 1
ATOM 3671 C C . MET A 1 459 ? -15.594 -21.891 1.272 1 98.5 459 MET A C 1
ATOM 3673 O O . MET A 1 459 ? -15.742 -22.922 0.613 1 98.5 459 MET A O 1
ATOM 3677 N N . THR A 1 460 ? -16.594 -21.109 1.572 1 97.81 460 THR A N 1
ATOM 3678 C CA . THR A 1 460 ? -17.938 -21.453 1.111 1 97.81 460 THR A CA 1
ATOM 3679 C C . THR A 1 460 ? -18.031 -21.312 -0.404 1 97.81 460 THR A C 1
ATOM 3681 O O . THR A 1 460 ? -17.312 -20.516 -1.007 1 97.81 460 THR A O 1
ATOM 3684 N N . ARG A 1 461 ? -18.938 -22.109 -0.966 1 97.25 461 ARG A N 1
ATOM 3685 C CA . ARG A 1 461 ? -19.203 -22 -2.398 1 97.25 461 ARG A CA 1
ATOM 3686 C C . ARG A 1 461 ? -19.562 -20.578 -2.793 1 97.25 461 ARG A C 1
ATOM 3688 O O . ARG A 1 461 ? -19.109 -20.078 -3.824 1 97.25 461 ARG A O 1
ATOM 3695 N N . GLU A 1 462 ? -20.375 -19.922 -1.998 1 96.94 462 GLU A N 1
ATOM 3696 C CA . GLU A 1 462 ? -20.797 -18.562 -2.285 1 96.94 462 GLU A CA 1
ATOM 3697 C C . GLU A 1 462 ? -19.609 -17.594 -2.273 1 96.94 462 GLU A C 1
ATOM 3699 O O . GLU A 1 462 ? -19.531 -16.703 -3.117 1 96.94 462 GLU A O 1
ATOM 3704 N N . TRP A 1 463 ? -18.719 -17.734 -1.288 1 98.25 463 TRP A N 1
ATOM 3705 C CA . TRP A 1 463 ? -17.547 -16.875 -1.238 1 98.25 463 TRP A CA 1
ATOM 3706 C C . TRP A 1 463 ? -16.703 -17.031 -2.5 1 98.25 463 TRP A C 1
ATOM 3708 O O . TRP A 1 463 ? -16.25 -16.047 -3.078 1 98.25 463 TRP A O 1
ATOM 3718 N N . PHE A 1 464 ? -16.531 -18.297 -2.914 1 98.56 464 PHE A N 1
ATOM 3719 C CA . PHE A 1 464 ? -15.797 -18.578 -4.141 1 98.56 464 PHE A CA 1
ATOM 3720 C C . PHE A 1 464 ? -16.453 -17.891 -5.332 1 98.56 464 PHE A C 1
ATOM 3722 O O . PHE A 1 464 ? -15.773 -17.281 -6.16 1 98.56 464 PHE A O 1
ATOM 3729 N N . GLU A 1 465 ? -17.656 -17.922 -5.402 1 97.88 465 GLU A N 1
ATOM 3730 C CA . GLU A 1 465 ? -18.406 -17.312 -6.508 1 97.88 465 GLU A CA 1
ATOM 3731 C C . GLU A 1 465 ? -18.203 -15.797 -6.543 1 97.88 465 GLU A C 1
ATOM 3733 O O . GLU A 1 465 ? -18.062 -15.219 -7.617 1 97.88 465 GLU A O 1
ATOM 3738 N N . GLN A 1 466 ? -18.219 -15.219 -5.402 1 97.94 466 GLN A N 1
ATOM 3739 C CA . GLN A 1 466 ? -18.219 -13.758 -5.32 1 97.94 466 GLN A CA 1
ATOM 3740 C C . GLN A 1 466 ? -16.797 -13.211 -5.398 1 97.94 466 GLN A C 1
ATOM 3742 O O . GLN A 1 466 ? -16.562 -12.148 -5.984 1 97.94 466 GLN A O 1
ATOM 3747 N N . TYR A 1 467 ? -15.797 -13.953 -4.871 1 97.62 467 TYR A N 1
ATOM 3748 C CA . TYR A 1 467 ? -14.492 -13.328 -4.684 1 97.62 467 TYR A CA 1
ATOM 3749 C C . TYR A 1 467 ? -13.383 -14.188 -5.281 1 97.62 467 TYR A C 1
ATOM 3751 O O . TYR A 1 467 ? -12.203 -13.859 -5.152 1 97.62 467 TYR A O 1
ATOM 3759 N N . GLY A 1 468 ? -13.734 -15.305 -5.895 1 97.75 468 GLY A N 1
ATOM 3760 C CA . GLY A 1 468 ? -12.82 -16.031 -6.758 1 97.75 468 GLY A CA 1
ATOM 3761 C C . GLY A 1 468 ? -12.883 -15.586 -8.203 1 97.75 468 GLY A C 1
ATOM 3762 O O . GLY A 1 468 ? -13.953 -15.266 -8.719 1 97.75 468 GLY A O 1
ATOM 3763 N N . TYR A 1 469 ? -11.727 -15.695 -8.906 1 97.25 469 TYR A N 1
ATOM 3764 C CA . TYR A 1 469 ? -11.742 -15.07 -10.219 1 97.25 469 TYR A CA 1
ATOM 3765 C C . TYR A 1 469 ? -11.188 -16 -11.281 1 97.25 469 TYR A C 1
ATOM 3767 O O . TYR A 1 469 ? -11.727 -16.094 -12.383 1 97.25 469 TYR A O 1
ATOM 3775 N N . GLU A 1 470 ? -10.078 -16.625 -10.977 1 97 470 GLU A N 1
ATOM 3776 C CA . GLU A 1 470 ? -9.469 -17.5 -11.977 1 97 470 GLU A CA 1
ATOM 3777 C C . GLU A 1 470 ? -8.977 -18.797 -11.344 1 97 470 GLU A C 1
ATOM 3779 O O . GLU A 1 470 ? -8.625 -18.812 -10.156 1 97 470 GLU A O 1
ATOM 3784 N N . VAL A 1 471 ? -8.984 -19.828 -12.156 1 98.06 471 VAL A N 1
ATOM 3785 C CA . VAL A 1 471 ? -8.453 -21.125 -11.75 1 98.06 471 VAL A CA 1
ATOM 3786 C C . VAL A 1 471 ? -7.609 -21.703 -12.883 1 98.06 471 VAL A C 1
ATOM 3788 O O . VAL A 1 471 ? -7.824 -21.391 -14.055 1 98.06 471 VAL A O 1
ATOM 3791 N N . VAL A 1 472 ? -6.664 -22.5 -12.539 1 97.31 472 VAL A N 1
ATOM 3792 C CA . VAL A 1 472 ? -5.844 -23.203 -13.523 1 97.31 472 VAL A CA 1
ATOM 3793 C C . VAL A 1 472 ? -6.285 -24.656 -13.609 1 97.31 472 VAL A C 1
ATOM 3795 O O . VAL A 1 472 ? -6.258 -25.391 -12.609 1 97.31 472 VAL A O 1
ATOM 3798 N N . ILE A 1 473 ? -6.664 -25.078 -14.844 1 97.5 473 ILE A N 1
ATOM 3799 C CA . ILE A 1 473 ? -7.285 -26.375 -15.055 1 97.5 473 ILE A CA 1
ATOM 3800 C C . ILE A 1 473 ? -6.57 -27.109 -16.188 1 97.5 473 ILE A C 1
ATOM 3802 O O . ILE A 1 473 ? -6.219 -26.5 -17.203 1 97.5 473 ILE A O 1
ATOM 3806 N N . LYS A 1 474 ? -6.395 -28.391 -15.969 1 96.12 474 LYS A N 1
ATOM 3807 C CA . LYS A 1 474 ? -5.895 -29.203 -17.078 1 96.12 474 LYS A CA 1
ATOM 3808 C C . LYS A 1 474 ? -6.887 -29.234 -18.234 1 96.12 474 LYS A C 1
ATOM 3810 O O . LYS A 1 474 ? -8.094 -29.375 -18.016 1 96.12 474 LYS A O 1
ATOM 3815 N N . ASP A 1 475 ? -6.383 -29.062 -19.422 1 94.69 475 ASP A N 1
ATOM 3816 C CA . ASP A 1 475 ? -7.258 -28.922 -20.578 1 94.69 475 ASP A CA 1
ATOM 3817 C C . ASP A 1 475 ? -8.039 -30.219 -20.828 1 94.69 475 ASP A C 1
ATOM 3819 O O . ASP A 1 475 ? -9.125 -30.188 -21.406 1 94.69 475 ASP A O 1
ATOM 3823 N N . GLU A 1 476 ? -7.559 -31.375 -20.391 1 95.12 476 GLU A N 1
ATOM 3824 C CA . GLU A 1 476 ? -8.203 -32.656 -20.578 1 95.12 476 GLU A CA 1
ATOM 3825 C C . GLU A 1 476 ? -9.562 -32.719 -19.875 1 95.12 476 GLU A C 1
ATOM 3827 O O . GLU A 1 476 ? -10.422 -33.531 -20.219 1 95.12 476 GLU A O 1
ATOM 3832 N N . TYR A 1 477 ? -9.758 -31.859 -18.906 1 96 477 TYR A N 1
ATOM 3833 C CA . TYR A 1 477 ? -10.992 -31.891 -18.125 1 96 477 TYR A CA 1
ATOM 3834 C C . TYR A 1 477 ? -12.07 -31.031 -18.781 1 96 477 TYR A C 1
ATOM 3836 O O . TYR A 1 477 ? -13.234 -31.078 -18.391 1 96 477 TYR A O 1
ATOM 3844 N N . LEU A 1 478 ? -11.742 -30.297 -19.797 1 96.81 478 LEU A N 1
ATOM 3845 C CA . LEU A 1 478 ? -12.688 -29.406 -20.469 1 96.81 478 LEU A CA 1
ATOM 3846 C C . LEU A 1 478 ? -13.648 -30.219 -21.359 1 96.81 478 LEU A C 1
ATOM 3848 O O . LEU A 1 478 ? -13.281 -31.266 -21.875 1 96.81 478 LEU A O 1
ATOM 3852 N N . THR A 1 479 ? -14.836 -29.719 -21.531 1 95.62 479 THR A N 1
ATOM 3853 C CA . THR A 1 479 ? -15.766 -30.297 -22.5 1 95.62 479 THR A CA 1
ATOM 3854 C C . THR A 1 479 ? -15.352 -29.969 -23.922 1 95.62 479 THR A C 1
ATOM 3856 O O . THR A 1 479 ? -14.562 -29.047 -24.141 1 95.62 479 THR A O 1
ATOM 3859 N N . PRO A 1 480 ? -15.922 -30.719 -24.844 1 95.81 480 PRO A N 1
ATOM 3860 C CA . PRO A 1 480 ? -15.617 -30.391 -26.234 1 95.81 480 PRO A CA 1
ATOM 3861 C C . PRO A 1 480 ? -15.969 -28.953 -26.594 1 95.81 480 PRO A C 1
ATOM 3863 O O . PRO A 1 480 ? -15.195 -28.281 -27.297 1 95.81 480 PRO A O 1
ATOM 3866 N N . ASP A 1 481 ? -17.031 -28.438 -26.094 1 96.56 481 ASP A N 1
ATOM 3867 C CA . ASP A 1 481 ? -17.438 -27.062 -26.359 1 96.56 481 ASP A CA 1
ATOM 3868 C C . ASP A 1 481 ? -16.422 -26.078 -25.766 1 96.56 481 ASP A C 1
ATOM 3870 O O . ASP A 1 481 ? -16.125 -25.047 -26.391 1 96.56 481 ASP A O 1
ATOM 3874 N N . GLN A 1 482 ? -15.961 -26.391 -24.641 1 96.5 482 GLN A N 1
ATOM 3875 C CA . GLN A 1 482 ? -14.984 -25.516 -23.984 1 96.5 482 GLN A CA 1
ATOM 3876 C C . GLN A 1 482 ? -13.648 -25.531 -24.719 1 96.5 482 GLN A C 1
ATOM 3878 O O . GLN A 1 482 ? -12.984 -24.5 -24.812 1 96.5 482 GLN A O 1
ATOM 3883 N N . ILE A 1 483 ? -13.234 -26.641 -25.203 1 96.56 483 ILE A N 1
ATOM 3884 C CA . ILE A 1 483 ? -12.016 -26.75 -26 1 96.56 483 ILE A CA 1
ATOM 3885 C C . ILE A 1 483 ? -12.148 -25.891 -27.266 1 96.56 483 ILE A C 1
ATOM 3887 O O . ILE A 1 483 ? -11.211 -25.188 -27.641 1 96.56 483 ILE A O 1
ATOM 3891 N N . GLU A 1 484 ? -13.336 -25.969 -27.891 1 95.62 484 GLU A N 1
ATOM 3892 C CA . GLU A 1 484 ? -13.578 -25.125 -29.062 1 95.62 484 GLU A CA 1
ATOM 3893 C C . GLU A 1 484 ? -13.539 -23.641 -28.703 1 95.62 484 GLU A C 1
ATOM 3895 O O . GLU A 1 484 ? -13.016 -22.828 -29.453 1 95.62 484 GLU A O 1
ATOM 3900 N N . ALA A 1 485 ? -14.078 -23.328 -27.547 1 96.06 485 ALA A N 1
ATOM 3901 C CA . ALA A 1 485 ? -14.078 -21.938 -27.078 1 96.06 485 ALA A CA 1
ATOM 3902 C C . ALA A 1 485 ? -12.664 -21.438 -26.844 1 96.06 485 ALA A C 1
ATOM 3904 O O . ALA A 1 485 ? -12.375 -20.25 -27.047 1 96.06 485 ALA A O 1
ATOM 3905 N N . LEU A 1 486 ? -11.797 -22.266 -26.406 1 94.5 486 LEU A N 1
ATOM 3906 C CA . LEU A 1 486 ? -10.406 -21.922 -26.141 1 94.5 486 LEU A CA 1
ATOM 3907 C C . LEU A 1 486 ? -9.711 -21.453 -27.422 1 94.5 486 LEU A C 1
ATOM 3909 O O . LEU A 1 486 ? -8.695 -20.766 -27.359 1 94.5 486 LEU A O 1
ATOM 3913 N N . LYS A 1 487 ? -10.25 -21.766 -28.578 1 92.12 487 LYS A N 1
ATOM 3914 C CA . LYS A 1 487 ? -9.633 -21.453 -29.875 1 92.12 487 LYS A CA 1
ATOM 3915 C C . LYS A 1 487 ? -10.094 -20.094 -30.375 1 92.12 487 LYS A C 1
ATOM 3917 O O . LYS A 1 487 ? -9.586 -19.594 -31.391 1 92.12 487 LYS A O 1
ATOM 3922 N N . THR A 1 488 ? -10.992 -19.5 -29.672 1 93.56 488 THR A N 1
ATOM 3923 C CA . THR A 1 488 ? -11.453 -18.188 -30.109 1 93.56 488 THR A CA 1
ATOM 3924 C C . THR A 1 488 ? -10.328 -17.172 -30.047 1 93.56 488 THR A C 1
ATOM 3926 O O . THR A 1 488 ? -9.406 -17.297 -29.234 1 93.56 488 THR A O 1
ATOM 3929 N N . LYS A 1 489 ? -10.352 -16.219 -30.953 1 91.94 489 LYS A N 1
ATOM 3930 C CA . LYS A 1 489 ? -9.375 -15.133 -30.906 1 91.94 489 LYS A CA 1
ATOM 3931 C C . LYS A 1 489 ? -9.5 -14.336 -29.609 1 91.94 489 LYS A C 1
ATOM 3933 O O . LYS A 1 489 ? -10.555 -13.781 -29.312 1 91.94 489 LYS A O 1
ATOM 3938 N N . PRO A 1 490 ? -8.484 -14.305 -28.844 1 92.69 490 PRO A N 1
ATOM 3939 C CA . PRO A 1 490 ? -8.57 -13.625 -27.562 1 92.69 490 PRO A CA 1
ATOM 3940 C C . PRO A 1 490 ? -8.781 -12.117 -27.703 1 92.69 490 PRO A C 1
ATOM 3942 O O . PRO A 1 490 ? -8.172 -11.484 -28.562 1 92.69 490 PRO A O 1
ATOM 3945 N N . THR A 1 491 ? -9.68 -11.594 -26.984 1 91.44 491 THR A N 1
ATOM 3946 C CA . THR A 1 491 ? -9.836 -10.148 -26.859 1 91.44 491 THR A CA 1
ATOM 3947 C C . THR A 1 491 ? -8.828 -9.586 -25.859 1 91.44 491 THR A C 1
ATOM 3949 O O . THR A 1 491 ? -8.719 -10.086 -24.734 1 91.44 491 THR A O 1
ATOM 3952 N N . LYS A 1 492 ? -8.141 -8.539 -26.234 1 86.75 492 LYS A N 1
ATOM 3953 C CA . LYS A 1 492 ? -7.172 -7.922 -25.344 1 86.75 492 LYS A CA 1
ATOM 3954 C C . LYS A 1 492 ? -7.867 -7.105 -24.25 1 86.75 492 LYS A C 1
ATOM 3956 O O . LYS A 1 492 ? -8.703 -6.25 -24.547 1 86.75 492 LYS A O 1
ATOM 3961 N N . MET A 1 493 ? -7.547 -7.449 -23.062 1 85.75 493 MET A N 1
ATOM 3962 C CA . MET A 1 493 ? -8.109 -6.68 -21.953 1 85.75 493 MET A CA 1
ATOM 3963 C C . MET A 1 493 ? -7.398 -5.336 -21.812 1 85.75 493 MET A C 1
ATOM 3965 O O . MET A 1 493 ? -6.227 -5.211 -22.172 1 85.75 493 MET A O 1
ATOM 3969 N N . LYS A 1 494 ? -8.109 -4.395 -21.281 1 78.06 494 LYS A N 1
ATOM 3970 C CA . LYS A 1 494 ? -7.504 -3.09 -21.031 1 78.06 494 LYS A CA 1
ATOM 3971 C C . LYS A 1 494 ? -6.48 -3.17 -19.906 1 78.06 494 LYS A C 1
ATOM 3973 O O . LYS A 1 494 ? -6.625 -3.973 -18.984 1 78.06 494 LYS A O 1
ATOM 3978 N N . PHE A 1 495 ? -5.516 -2.293 -19.906 1 72.12 495 PHE A N 1
ATOM 3979 C CA . PHE A 1 495 ? -4.449 -2.262 -18.922 1 72.12 495 PHE A CA 1
ATOM 3980 C C . PHE A 1 495 ? -5 -1.926 -17.531 1 72.12 495 PHE A C 1
ATOM 3982 O O . PHE A 1 495 ? -4.48 -2.4 -16.531 1 72.12 495 PHE A O 1
ATOM 3989 N N . THR A 1 496 ? -6.047 -1.227 -17.5 1 72.56 496 THR A N 1
ATOM 3990 C CA . THR A 1 496 ? -6.598 -0.78 -16.234 1 72.56 496 THR A CA 1
ATOM 3991 C C . THR A 1 496 ? -7.633 -1.774 -15.703 1 72.56 496 THR A C 1
ATOM 3993 O O . THR A 1 496 ? -8.203 -1.578 -14.633 1 72.56 496 THR A O 1
ATOM 3996 N N . ASP A 1 497 ? -7.809 -2.822 -16.438 1 83.38 497 ASP A N 1
ATOM 3997 C CA . ASP A 1 497 ? -8.805 -3.801 -16.016 1 83.38 497 ASP A CA 1
ATOM 3998 C C . ASP A 1 497 ? -8.336 -4.555 -14.773 1 83.38 497 ASP A C 1
ATOM 4000 O O . ASP A 1 497 ? -7.207 -5.043 -14.727 1 83.38 497 ASP A O 1
ATOM 4004 N N . PRO A 1 498 ? -9.18 -4.676 -13.805 1 83.94 498 PRO A N 1
ATOM 4005 C CA . PRO A 1 498 ? -8.789 -5.344 -12.562 1 83.94 498 PRO A CA 1
ATOM 4006 C C . PRO A 1 498 ? -8.398 -6.801 -12.773 1 83.94 498 PRO A C 1
ATOM 4008 O O . PRO A 1 498 ? -7.676 -7.375 -11.953 1 83.94 498 PRO A O 1
ATOM 4011 N N . LEU A 1 499 ? -8.852 -7.438 -13.781 1 85.44 499 LEU A N 1
ATOM 4012 C CA . LEU A 1 499 ? -8.5 -8.828 -14.047 1 85.44 499 LEU A CA 1
ATOM 4013 C C . LEU A 1 499 ? -7.43 -8.922 -15.133 1 85.44 499 LEU A C 1
ATOM 4015 O O . LEU A 1 499 ? -6.98 -10.023 -15.469 1 85.44 499 LEU A O 1
ATOM 4019 N N . GLY A 1 500 ? -7.066 -7.793 -15.734 1 71.94 500 GLY A N 1
ATOM 4020 C CA . GLY A 1 500 ? -6.125 -7.793 -16.844 1 71.94 500 GLY A CA 1
ATOM 4021 C C . GLY A 1 500 ? -4.703 -7.477 -16.422 1 71.94 500 GLY A C 1
ATOM 4022 O O . GLY A 1 500 ? -3.758 -7.73 -17.172 1 71.94 500 GLY A O 1
ATOM 4023 N N . SER A 1 501 ? -4.562 -6.664 -15.469 1 58.69 501 SER A N 1
ATOM 4024 C CA . SER A 1 501 ? -3.221 -6.211 -15.117 1 58.69 501 SER A CA 1
ATOM 4025 C C . SER A 1 501 ? -2.82 -6.695 -13.727 1 58.69 501 SER A C 1
ATOM 4027 O O . SER A 1 501 ? -3.426 -6.301 -12.727 1 58.69 501 SER A O 1
ATOM 4029 N N . PHE A 1 502 ? -2.426 -7.91 -13.625 1 52 502 PHE A N 1
ATOM 4030 C CA . PHE A 1 502 ? -2.1 -8.438 -12.305 1 52 502 PHE A CA 1
ATOM 4031 C C . PHE A 1 502 ? -0.666 -8.094 -11.922 1 52 502 PHE A C 1
ATOM 4033 O O . PHE A 1 502 ? -0.234 -8.367 -10.797 1 52 502 PHE A O 1
ATOM 4040 N N . GLY A 1 503 ? 0.081 -7.699 -12.867 1 42.81 503 GLY A N 1
ATOM 4041 C CA . GLY A 1 503 ? 1.498 -7.648 -12.547 1 42.81 503 GLY A CA 1
ATOM 4042 C C . GLY A 1 503 ? 1.796 -6.836 -11.297 1 42.81 503 GLY A C 1
ATOM 4043 O O . GLY A 1 503 ? 2.818 -7.047 -10.641 1 42.81 503 GLY A O 1
ATOM 4044 N N . GLU A 1 504 ? 1.136 -5.738 -11.031 1 44.62 504 GLU A N 1
ATOM 4045 C CA . GLU A 1 504 ? 1.681 -4.875 -9.992 1 44.62 504 GLU A CA 1
ATOM 4046 C C . GLU A 1 504 ? 0.895 -5.016 -8.688 1 44.62 504 GLU A C 1
ATOM 4048 O O . GLU A 1 504 ? 0.106 -4.141 -8.336 1 44.62 504 GLU A O 1
ATOM 4053 N N . CYS A 1 505 ? 0.416 -6.242 -8.484 1 41.69 505 CYS A N 1
ATOM 4054 C CA . CYS A 1 505 ? -0.23 -6.328 -7.184 1 41.69 505 CYS A CA 1
ATOM 4055 C C . CYS A 1 505 ? 0.575 -5.586 -6.125 1 41.69 505 CYS A C 1
ATOM 4057 O O . CYS A 1 505 ? 1.775 -5.816 -5.973 1 41.69 505 CYS A O 1
ATOM 4059 N N . ASP A 1 506 ? 0.256 -4.441 -5.82 1 42.91 506 ASP A N 1
ATOM 4060 C CA . ASP A 1 506 ? 0.873 -3.732 -4.703 1 42.91 506 ASP A CA 1
ATOM 4061 C C . ASP A 1 506 ? 1.046 -4.652 -3.496 1 42.91 506 ASP A C 1
ATOM 4063 O O . ASP A 1 506 ? 0.105 -4.855 -2.727 1 42.91 506 ASP A O 1
ATOM 4067 N N . CYS A 1 507 ? 1.856 -5.703 -3.684 1 43.09 507 CYS A N 1
ATOM 4068 C CA . CYS A 1 507 ? 2.199 -6.711 -2.688 1 43.09 507 CYS A CA 1
ATOM 4069 C C . CYS A 1 507 ? 2.287 -6.098 -1.296 1 43.09 507 CYS A C 1
ATOM 4071 O O . CYS A 1 507 ? 2.455 -6.812 -0.306 1 43.09 507 CYS A O 1
ATOM 4073 N N . ASP A 1 508 ? 2.16 -4.773 -1.226 1 44.22 508 ASP A N 1
ATOM 4074 C CA . ASP A 1 508 ? 2.164 -4.184 0.11 1 44.22 508 ASP A CA 1
ATOM 4075 C C . ASP A 1 508 ? 0.972 -4.676 0.93 1 44.22 508 ASP A C 1
ATOM 4077 O O . ASP A 1 508 ? 1.069 -4.82 2.15 1 44.22 508 ASP A O 1
ATOM 4081 N N . SER A 1 509 ? -0.049 -5.059 0.144 1 39.28 509 SER A N 1
ATOM 4082 C CA . SER A 1 509 ? -1.197 -5.629 0.844 1 39.28 509 SER A CA 1
ATOM 4083 C C . SER A 1 509 ? -0.865 -6.996 1.433 1 39.28 509 SER A C 1
ATOM 4085 O O . SER A 1 509 ? -1.248 -7.297 2.564 1 39.28 509 SER A O 1
ATOM 4087 N N . CYS A 1 510 ? -0.168 -7.797 0.53 1 42.03 510 CYS A N 1
ATOM 4088 C CA . CYS A 1 510 ? 0.186 -9.117 1.043 1 42.03 510 CYS A CA 1
ATOM 4089 C C . CYS A 1 510 ? 1.086 -9 2.268 1 42.03 510 CYS A C 1
ATOM 4091 O O . CYS A 1 510 ? 0.907 -9.727 3.246 1 42.03 510 CYS A O 1
ATOM 4093 N N . HIS A 1 511 ? 1.963 -8.023 2.225 1 41.5 511 HIS A N 1
ATOM 4094 C CA . HIS A 1 511 ? 2.848 -7.797 3.361 1 41.5 511 HIS A CA 1
ATOM 4095 C C . HIS A 1 511 ? 2.064 -7.328 4.582 1 41.5 511 HIS A C 1
ATOM 4097 O O . HIS A 1 511 ? 2.328 -7.773 5.703 1 41.5 511 HIS A O 1
ATOM 4103 N N . SER A 1 512 ? 1.069 -6.422 4.297 1 42.22 512 SER A N 1
ATOM 4104 C CA . SER A 1 512 ? 0.291 -5.863 5.395 1 42.22 512 SER A CA 1
ATOM 4105 C C . SER A 1 512 ? -0.629 -6.914 6.008 1 42.22 512 SER A C 1
ATOM 4107 O O . SER A 1 512 ? -0.768 -6.988 7.234 1 42.22 512 SER A O 1
ATOM 4109 N N . GLN A 1 513 ? -1.251 -7.746 5.152 1 37.59 513 GLN A N 1
ATOM 4110 C CA . GLN A 1 513 ? -2.182 -8.742 5.672 1 37.59 513 GLN A CA 1
ATOM 4111 C C . GLN A 1 513 ? -1.455 -9.789 6.516 1 37.59 513 GLN A C 1
ATOM 4113 O O . GLN A 1 513 ? -1.948 -10.195 7.57 1 37.59 513 GLN A O 1
ATOM 4118 N N . GLU A 1 514 ? -0.302 -10.203 6 1 38.47 514 GLU A N 1
ATOM 4119 C CA . GLU A 1 514 ? 0.48 -11.156 6.781 1 38.47 514 GLU A CA 1
ATOM 4120 C C . GLU A 1 514 ? 0.879 -10.57 8.133 1 38.47 514 GLU A C 1
ATOM 4122 O O . GLU A 1 514 ? 0.835 -11.258 9.156 1 38.47 514 GLU A O 1
ATOM 4127 N N . ALA A 1 515 ? 1.206 -9.227 8.133 1 41.94 515 ALA A N 1
ATOM 4128 C CA . ALA A 1 515 ? 1.638 -8.578 9.367 1 41.94 515 ALA A CA 1
ATOM 4129 C C . ALA A 1 515 ? 0.486 -8.461 10.359 1 41.94 515 ALA A C 1
ATOM 4131 O O . ALA A 1 515 ? 0.704 -8.469 11.578 1 41.94 515 ALA A O 1
ATOM 4132 N N . ASN A 1 516 ? -0.698 -8.406 9.805 1 38.97 516 ASN A N 1
ATOM 4133 C CA . ASN A 1 516 ? -1.86 -8.312 10.68 1 38.97 516 ASN A CA 1
ATOM 4134 C C . ASN A 1 516 ? -2.193 -9.656 11.32 1 38.97 516 ASN A C 1
ATOM 4136 O O . ASN A 1 516 ? -3.074 -9.742 12.172 1 38.97 516 ASN A O 1
ATOM 4140 N N . LEU A 1 517 ? -1.7 -10.727 10.742 1 36.38 517 LEU A N 1
ATOM 4141 C CA . LEU A 1 517 ? -1.95 -12.039 11.328 1 36.38 517 LEU A CA 1
ATOM 4142 C C . LEU A 1 517 ? -1.259 -12.172 12.688 1 36.38 517 LEU A C 1
ATOM 4144 O O . LEU A 1 517 ? -1.686 -12.961 13.531 1 36.38 517 LEU A O 1
ATOM 4148 N N . THR A 1 518 ? -0.118 -11.453 12.836 1 36.03 518 THR A N 1
ATOM 4149 C CA . THR A 1 518 ? 0.64 -11.641 14.07 1 36.03 518 THR A CA 1
ATOM 4150 C C . THR A 1 518 ? 0.247 -10.602 15.109 1 36.03 518 THR A C 1
ATOM 4152 O O . THR A 1 518 ? 0.722 -10.641 16.25 1 36.03 518 THR A O 1
ATOM 4155 N N . SER A 1 519 ? -0.447 -9.547 14.719 1 33.34 519 SER A N 1
ATOM 4156 C CA . SER A 1 519 ? -0.827 -8.633 15.789 1 33.34 519 SER A CA 1
ATOM 4157 C C . SER A 1 519 ? -2.139 -9.055 16.438 1 33.34 519 SER A C 1
ATOM 4159 O O . SER A 1 519 ? -3.045 -9.547 15.766 1 33.34 519 SER A O 1
ATOM 4161 N N . MET B 1 1 ? 20.328 5.906 -35.625 1 40 1 MET B N 1
ATOM 4162 C CA . MET B 1 1 ? 20.641 5.605 -34.25 1 40 1 MET B CA 1
ATOM 4163 C C . MET B 1 1 ? 20.516 4.109 -33.969 1 40 1 MET B C 1
ATOM 4165 O O . MET B 1 1 ? 19.562 3.469 -34.438 1 40 1 MET B O 1
ATOM 4169 N N . SER B 1 2 ? 21.562 3.461 -33.812 1 52.97 2 SER B N 1
ATOM 4170 C CA . SER B 1 2 ? 21.594 2.006 -33.719 1 52.97 2 SER B CA 1
ATOM 4171 C C . SER B 1 2 ? 20.516 1.484 -32.781 1 52.97 2 SER B C 1
ATOM 4173 O O . SER B 1 2 ? 20.312 2.047 -31.703 1 52.97 2 SER B O 1
ATOM 4175 N N . THR B 1 3 ? 19.594 0.812 -33.281 1 69.94 3 THR B N 1
ATOM 4176 C CA . THR B 1 3 ? 18.406 0.278 -32.594 1 69.94 3 THR B CA 1
ATOM 4177 C C . THR B 1 3 ? 18.812 -0.719 -31.531 1 69.94 3 THR B C 1
ATOM 4179 O O . THR B 1 3 ? 19.609 -1.634 -31.781 1 69.94 3 THR B O 1
ATOM 4182 N N . TYR B 1 4 ? 18.812 -0.355 -30.297 1 80.69 4 TYR B N 1
ATOM 4183 C CA . TYR B 1 4 ? 19.047 -1.251 -29.172 1 80.69 4 TYR B CA 1
ATOM 4184 C C . TYR B 1 4 ? 18.078 -2.424 -29.188 1 80.69 4 TYR B C 1
ATOM 4186 O O . TYR B 1 4 ? 16.875 -2.238 -29.406 1 80.69 4 TYR B O 1
ATOM 4194 N N . LYS B 1 5 ? 18.625 -3.613 -29.219 1 77.81 5 LYS B N 1
ATOM 4195 C CA . LYS B 1 5 ? 17.781 -4.809 -29.125 1 77.81 5 LYS B CA 1
ATOM 4196 C C . LYS B 1 5 ? 17.906 -5.465 -27.766 1 77.81 5 LYS B C 1
ATOM 4198 O O . LYS B 1 5 ? 19 -5.816 -27.328 1 77.81 5 LYS B O 1
ATOM 4203 N N . SER B 1 6 ? 16.797 -5.547 -27.141 1 83 6 SER B N 1
ATOM 4204 C CA . SER B 1 6 ? 16.75 -6.191 -25.828 1 83 6 SER B CA 1
ATOM 4205 C C . SER B 1 6 ? 17.188 -7.648 -25.922 1 83 6 SER B C 1
ATOM 4207 O O . SER B 1 6 ? 16.875 -8.336 -26.891 1 83 6 SER B O 1
ATOM 4209 N N . ALA B 1 7 ? 17.984 -8.102 -24.984 1 81.12 7 ALA B N 1
ATOM 4210 C CA . ALA B 1 7 ? 18.453 -9.484 -24.953 1 81.12 7 ALA B CA 1
ATOM 4211 C C . ALA B 1 7 ? 17.906 -10.219 -23.719 1 81.12 7 ALA B C 1
ATOM 4213 O O . ALA B 1 7 ? 17.828 -9.648 -22.641 1 81.12 7 ALA B O 1
ATOM 4214 N N . PRO B 1 8 ? 17.406 -11.422 -24 1 86.12 8 PRO B N 1
ATOM 4215 C CA . PRO B 1 8 ? 17.047 -12.25 -22.844 1 86.12 8 PRO B CA 1
ATOM 4216 C C . PRO B 1 8 ? 18.203 -12.438 -21.859 1 86.12 8 PRO B C 1
ATOM 4218 O O . PRO B 1 8 ? 19.375 -12.242 -22.234 1 86.12 8 PRO B O 1
ATOM 4221 N N . LEU B 1 9 ? 17.906 -12.758 -20.656 1 90.38 9 LEU B N 1
ATOM 4222 C CA . LEU B 1 9 ? 18.938 -12.984 -19.641 1 90.38 9 LEU B CA 1
ATOM 4223 C C . LEU B 1 9 ? 19.859 -14.133 -20.031 1 90.38 9 LEU B C 1
ATOM 4225 O O . LEU B 1 9 ? 19.391 -15.195 -20.453 1 90.38 9 LEU B O 1
ATOM 4229 N N . ASP B 1 10 ? 21.125 -13.875 -20 1 89.62 10 ASP B N 1
ATOM 4230 C CA . ASP B 1 10 ? 22.156 -14.883 -20.234 1 89.62 10 ASP B CA 1
ATOM 4231 C C . ASP B 1 10 ? 22.625 -15.523 -18.938 1 89.62 10 ASP B C 1
ATOM 4233 O O . ASP B 1 10 ? 23.312 -14.891 -18.125 1 89.62 10 ASP B O 1
ATOM 4237 N N . THR B 1 11 ? 22.312 -16.828 -18.766 1 92 11 THR B N 1
ATOM 4238 C CA . THR B 1 11 ? 22.672 -17.516 -17.531 1 92 11 THR B CA 1
ATOM 4239 C C . THR B 1 11 ? 24.172 -17.594 -17.359 1 92 11 THR B C 1
ATOM 4241 O O . THR B 1 11 ? 24.688 -17.656 -16.234 1 92 11 THR B O 1
ATOM 4244 N N . ASP B 1 12 ? 24.922 -17.578 -18.516 1 93.69 12 ASP B N 1
ATOM 4245 C CA . ASP B 1 12 ? 26.391 -17.594 -18.438 1 93.69 12 ASP B CA 1
ATOM 4246 C C . ASP B 1 12 ? 26.922 -16.297 -17.828 1 93.69 12 ASP B C 1
ATOM 4248 O O . ASP B 1 12 ? 27.938 -16.297 -17.125 1 93.69 12 ASP B O 1
ATOM 4252 N N . PHE B 1 13 ? 26.234 -15.25 -18.156 1 94.88 13 PHE B N 1
ATOM 4253 C CA . PHE B 1 13 ? 26.594 -13.992 -17.516 1 94.88 13 PHE B CA 1
ATOM 4254 C C . PHE B 1 13 ? 26.438 -14.078 -16 1 94.88 13 PHE B C 1
ATOM 4256 O O . PHE B 1 13 ? 27.297 -13.641 -15.258 1 94.88 13 PHE B O 1
ATOM 4263 N N . VAL B 1 14 ? 25.328 -14.664 -15.523 1 96.31 14 VAL B N 1
ATOM 4264 C CA . VAL B 1 14 ? 25.078 -14.82 -14.094 1 96.31 14 VAL B CA 1
ATOM 4265 C C . VAL B 1 14 ? 26.172 -15.688 -13.469 1 96.31 14 VAL B C 1
ATOM 4267 O O . VAL B 1 14 ? 26.703 -15.359 -12.406 1 96.31 14 VAL B O 1
ATOM 4270 N N . ARG B 1 15 ? 26.547 -16.75 -14.18 1 96.12 15 ARG B N 1
ATOM 4271 C CA . ARG B 1 15 ? 27.594 -17.641 -13.703 1 96.12 15 ARG B CA 1
ATOM 4272 C C . ARG B 1 15 ? 28.906 -16.891 -13.5 1 96.12 15 ARG B C 1
ATOM 4274 O O . ARG B 1 15 ? 29.609 -17.109 -12.508 1 96.12 15 ARG B O 1
ATOM 4281 N N . LYS B 1 16 ? 29.234 -16.109 -14.477 1 96.31 16 LYS B N 1
ATOM 4282 C CA . LYS B 1 16 ? 30.469 -15.344 -14.414 1 96.31 16 LYS B CA 1
ATOM 4283 C C . LYS B 1 16 ? 30.453 -14.375 -13.234 1 96.31 16 LYS B C 1
ATOM 4285 O O . LYS B 1 16 ? 31.453 -14.25 -12.516 1 96.31 16 LYS B O 1
ATOM 4290 N N . VAL B 1 17 ? 29.391 -13.695 -13.078 1 96.06 17 VAL B N 1
ATOM 4291 C CA . VAL B 1 17 ? 29.266 -12.734 -11.984 1 96.06 17 VAL B CA 1
ATOM 4292 C C . VAL B 1 17 ? 29.391 -13.445 -10.648 1 96.06 17 VAL B C 1
ATOM 4294 O O . VAL B 1 17 ? 30.109 -12.984 -9.758 1 96.06 17 VAL B O 1
ATOM 4297 N N . VAL B 1 18 ? 28.719 -14.57 -10.484 1 95.56 18 VAL B N 1
ATOM 4298 C CA . VAL B 1 18 ? 28.734 -15.328 -9.234 1 95.56 18 VAL B CA 1
ATOM 4299 C C . VAL B 1 18 ? 30.156 -15.812 -8.953 1 95.56 18 VAL B C 1
ATOM 4301 O O . VAL B 1 18 ? 30.625 -15.773 -7.809 1 95.56 18 VAL B O 1
ATOM 4304 N N . ALA B 1 19 ? 30.844 -16.25 -9.992 1 94.88 19 ALA B N 1
ATOM 4305 C CA . ALA B 1 19 ? 32.25 -16.672 -9.836 1 94.88 19 ALA B CA 1
ATOM 4306 C C . ALA B 1 19 ? 33.094 -15.508 -9.336 1 94.88 19 ALA B C 1
ATOM 4308 O O . ALA B 1 19 ? 34 -15.703 -8.508 1 94.88 19 ALA B O 1
ATOM 4309 N N . ASP B 1 20 ? 32.844 -14.359 -9.859 1 94.19 20 ASP B N 1
ATOM 4310 C CA . ASP B 1 20 ? 33.594 -13.172 -9.43 1 94.19 20 ASP B CA 1
ATOM 4311 C C . ASP B 1 20 ? 33.312 -12.852 -7.965 1 94.19 20 ASP B C 1
ATOM 4313 O O . ASP B 1 20 ? 34.219 -12.438 -7.234 1 94.19 20 ASP B O 1
ATOM 4317 N N . ILE B 1 21 ? 32.125 -13.039 -7.531 1 92.25 21 ILE B N 1
ATOM 4318 C CA . ILE B 1 21 ? 31.734 -12.812 -6.141 1 92.25 21 ILE B CA 1
ATOM 4319 C C . ILE B 1 21 ? 32.5 -13.773 -5.23 1 92.25 21 ILE B C 1
ATOM 4321 O O . ILE B 1 21 ? 33 -13.375 -4.188 1 92.25 21 ILE B O 1
ATOM 4325 N N . ASP B 1 22 ? 32.562 -15 -5.645 1 92.25 22 ASP B N 1
ATOM 4326 C CA . ASP B 1 22 ? 33.156 -16.062 -4.832 1 92.25 22 ASP B CA 1
ATOM 4327 C C . ASP B 1 22 ? 34.688 -15.883 -4.727 1 92.25 22 ASP B C 1
ATOM 4329 O O . ASP B 1 22 ? 35.312 -16.438 -3.826 1 92.25 22 ASP B O 1
ATOM 4333 N N . ASN B 1 23 ? 35.188 -15.18 -5.66 1 92.88 23 ASN B N 1
ATOM 4334 C CA . ASN B 1 23 ? 36.625 -14.961 -5.668 1 92.88 23 ASN B CA 1
ATOM 4335 C C . ASN B 1 23 ? 37.062 -13.93 -4.625 1 92.88 23 ASN B C 1
ATOM 4337 O O . ASN B 1 23 ? 38.25 -13.773 -4.344 1 92.88 23 ASN B O 1
ATOM 4341 N N . GLU B 1 24 ? 36.125 -13.258 -3.961 1 91.25 24 GLU B N 1
ATOM 4342 C CA . GLU B 1 24 ? 36.375 -12.289 -2.9 1 91.25 24 GLU B CA 1
ATOM 4343 C C . GLU B 1 24 ? 35.969 -12.836 -1.538 1 91.25 24 GLU B C 1
ATOM 4345 O O . GLU B 1 24 ? 34.781 -12.859 -1.221 1 91.25 24 GLU B O 1
ATOM 4350 N N . PRO B 1 25 ? 36.875 -13.156 -0.729 1 89.25 25 PRO B N 1
ATOM 4351 C CA . PRO B 1 25 ? 36.594 -13.781 0.562 1 89.25 25 PRO B CA 1
ATOM 4352 C C . PRO B 1 25 ? 35.594 -12.953 1.397 1 89.25 25 PRO B C 1
ATOM 4354 O O . PRO B 1 25 ? 34.781 -13.516 2.121 1 89.25 25 PRO B O 1
ATOM 4357 N N . LYS B 1 26 ? 35.688 -11.672 1.323 1 90.19 26 LYS B N 1
ATOM 4358 C CA . LYS B 1 26 ? 34.781 -10.812 2.082 1 90.19 26 LYS B CA 1
ATOM 4359 C C . LYS B 1 26 ? 33.312 -11.078 1.704 1 90.19 26 LYS B C 1
ATOM 4361 O O . LYS B 1 26 ? 32.438 -10.984 2.551 1 90.19 26 LYS B O 1
ATOM 4366 N N . ASN B 1 27 ? 33.062 -11.422 0.48 1 91.31 27 ASN B N 1
ATOM 4367 C CA . ASN B 1 27 ? 31.719 -11.688 0.01 1 91.31 27 ASN B CA 1
ATOM 4368 C C . ASN B 1 27 ? 31.172 -12.984 0.602 1 91.31 27 ASN B C 1
ATOM 4370 O O . ASN B 1 27 ? 29.969 -13.086 0.877 1 91.31 27 ASN B O 1
ATOM 4374 N N . VAL B 1 28 ? 32.031 -13.883 0.791 1 88.06 28 VAL B N 1
ATOM 4375 C CA . VAL B 1 28 ? 31.625 -15.156 1.368 1 88.06 28 VAL B CA 1
ATOM 4376 C C . VAL B 1 28 ? 31.188 -14.945 2.812 1 88.06 28 VAL B C 1
ATOM 4378 O O . VAL B 1 28 ? 30.141 -15.477 3.232 1 88.06 28 VAL B O 1
ATOM 4381 N N . VAL B 1 29 ? 31.922 -14.172 3.516 1 88.81 29 VAL B N 1
ATOM 4382 C CA . VAL B 1 29 ? 31.594 -13.883 4.902 1 88.81 29 VAL B CA 1
ATOM 4383 C C . VAL B 1 29 ? 30.281 -13.109 4.965 1 88.81 29 VAL B C 1
ATOM 4385 O O . VAL B 1 29 ? 29.422 -13.391 5.809 1 88.81 29 VAL B O 1
ATOM 4388 N N . SER B 1 30 ? 30.156 -12.172 4.074 1 91 30 SER B N 1
ATOM 4389 C CA . SER B 1 30 ? 28.922 -11.375 4.012 1 91 30 SER B CA 1
ATOM 4390 C C . SER B 1 30 ? 27.719 -12.25 3.717 1 91 30 SER B C 1
ATOM 4392 O O . SER B 1 30 ? 26.672 -12.125 4.371 1 91 30 SER B O 1
ATOM 4394 N N . ALA B 1 31 ? 27.859 -13.117 2.781 1 90.25 31 ALA B N 1
ATOM 4395 C CA . ALA B 1 31 ? 26.781 -14.023 2.426 1 90.25 31 ALA B CA 1
ATOM 4396 C C . ALA B 1 31 ? 26.375 -14.898 3.613 1 90.25 31 ALA B C 1
ATOM 4398 O O . ALA B 1 31 ? 25.188 -15.07 3.893 1 90.25 31 ALA B O 1
ATOM 4399 N N . ASN B 1 32 ? 27.312 -15.406 4.363 1 89.38 32 ASN B N 1
ATOM 4400 C CA . ASN B 1 32 ? 27.047 -16.203 5.555 1 89.38 32 ASN B CA 1
ATOM 4401 C C . ASN B 1 32 ? 26.312 -15.391 6.625 1 89.38 32 ASN B C 1
ATOM 4403 O O . ASN B 1 32 ? 25.422 -15.906 7.301 1 89.38 32 ASN B O 1
ATOM 4407 N N . ALA B 1 33 ? 26.719 -14.211 6.754 1 92 33 ALA B N 1
ATOM 4408 C CA . ALA B 1 33 ? 26.094 -13.344 7.746 1 92 33 ALA B CA 1
ATOM 4409 C C . ALA B 1 33 ? 24.609 -13.102 7.422 1 92 33 ALA B C 1
ATOM 4411 O O . ALA B 1 33 ? 23.75 -13.227 8.289 1 92 33 ALA B O 1
ATOM 4412 N N . PHE B 1 34 ? 24.312 -12.852 6.16 1 91.31 34 PHE B N 1
ATOM 4413 C CA . PHE B 1 34 ? 22.953 -12.57 5.75 1 91.31 34 PHE B CA 1
ATOM 4414 C C . PHE B 1 34 ? 22.078 -13.812 5.859 1 91.31 34 PHE B C 1
ATOM 4416 O O . PHE B 1 34 ? 20.859 -13.719 6.059 1 91.31 34 PHE B O 1
ATOM 4423 N N . GLN B 1 35 ? 22.656 -14.953 5.707 1 89.5 35 GLN B N 1
ATOM 4424 C CA . GLN B 1 35 ? 21.906 -16.203 5.848 1 89.5 35 GLN B CA 1
ATOM 4425 C C . GLN B 1 35 ? 21.594 -16.484 7.312 1 89.5 35 GLN B C 1
ATOM 4427 O O . GLN B 1 35 ? 20.688 -17.281 7.617 1 89.5 35 GLN B O 1
ATOM 4432 N N . SER B 1 36 ? 22.234 -15.766 8.258 1 90.56 36 SER B N 1
ATOM 4433 C CA . SER B 1 36 ? 22.141 -16.109 9.672 1 90.56 36 SER B CA 1
ATOM 4434 C C . SER B 1 36 ? 21.453 -15.016 10.469 1 90.56 36 SER B C 1
ATOM 4436 O O . SER B 1 36 ? 20.953 -15.266 11.57 1 90.56 36 SER B O 1
ATOM 4438 N N . VAL B 1 37 ? 21.531 -13.82 9.938 1 91.25 37 VAL B N 1
ATOM 4439 C CA . VAL B 1 37 ? 21.078 -12.664 10.711 1 91.25 37 VAL B CA 1
ATOM 4440 C C . VAL B 1 37 ? 20.109 -11.828 9.875 1 91.25 37 VAL B C 1
ATOM 4442 O O . VAL B 1 37 ? 20.219 -11.781 8.648 1 91.25 37 VAL B O 1
ATOM 4445 N N . GLU B 1 38 ? 19.188 -11.203 10.664 1 90.25 38 GLU B N 1
ATOM 4446 C CA . GLU B 1 38 ? 18.25 -10.305 9.984 1 90.25 38 GLU B CA 1
ATOM 4447 C C . GLU B 1 38 ? 18.984 -9.164 9.289 1 90.25 38 GLU B C 1
ATOM 4449 O O . GLU B 1 38 ? 19.938 -8.602 9.844 1 90.25 38 GLU B O 1
ATOM 4454 N N . PHE B 1 39 ? 18.531 -8.789 8.125 1 91.81 39 PHE B N 1
ATOM 4455 C CA . PHE B 1 39 ? 19.172 -7.812 7.25 1 91.81 39 PHE B CA 1
ATOM 4456 C C . PHE B 1 39 ? 19.438 -6.512 7.992 1 91.81 39 PHE B C 1
ATOM 4458 O O . PHE B 1 39 ? 20.547 -6 7.988 1 91.81 39 PHE B O 1
ATOM 4465 N N . SER B 1 40 ? 18.438 -5.996 8.688 1 88.81 40 SER B N 1
ATOM 4466 C CA . SER B 1 40 ? 18.516 -4.684 9.32 1 88.81 40 SER B CA 1
ATOM 4467 C C . SER B 1 40 ? 19.578 -4.66 10.422 1 88.81 40 SER B C 1
ATOM 4469 O O . SER B 1 40 ? 20.219 -3.637 10.648 1 88.81 40 SER B O 1
ATOM 4471 N N . LYS B 1 41 ? 19.75 -5.734 11.07 1 90.62 41 LYS B N 1
ATOM 4472 C CA . LYS B 1 41 ? 20.734 -5.832 12.148 1 90.62 41 LYS B CA 1
ATOM 4473 C C . LYS B 1 41 ? 22.156 -5.844 11.594 1 90.62 41 LYS B C 1
ATOM 4475 O O . LYS B 1 41 ? 23.078 -5.301 12.211 1 90.62 41 LYS B O 1
ATOM 4480 N N . LEU B 1 42 ? 22.25 -6.371 10.43 1 91.31 42 LEU B N 1
ATOM 4481 C CA . LEU B 1 42 ? 23.578 -6.547 9.859 1 91.31 42 LEU B CA 1
ATOM 4482 C C . LEU B 1 42 ? 24.094 -5.238 9.266 1 91.31 42 LEU B C 1
ATOM 4484 O O . LEU B 1 42 ? 25.297 -4.992 9.25 1 91.31 42 LEU B O 1
ATOM 4488 N N . VAL B 1 43 ? 23.188 -4.418 8.844 1 94.31 43 VAL B N 1
ATOM 4489 C CA . VAL B 1 43 ? 23.641 -3.244 8.102 1 94.31 43 VAL B CA 1
ATOM 4490 C C . VAL B 1 43 ? 23.609 -2.016 9.008 1 94.31 43 VAL B C 1
ATOM 4492 O O . VAL B 1 43 ? 23.984 -0.919 8.594 1 94.31 43 VAL B O 1
ATOM 4495 N N . LEU B 1 44 ? 23.219 -2.123 10.234 1 94.88 44 LEU B N 1
ATOM 4496 C CA . LEU B 1 44 ? 23.156 -1.01 11.18 1 94.88 44 LEU B CA 1
ATOM 4497 C C . LEU B 1 44 ? 24.562 -0.502 11.5 1 94.88 44 LEU B C 1
ATOM 4499 O O . LEU B 1 44 ? 25.453 -1.291 11.82 1 94.88 44 LEU B O 1
ATOM 4503 N N . ASN B 1 45 ? 24.781 0.804 11.312 1 95.75 45 ASN B N 1
ATOM 4504 C CA . ASN B 1 45 ? 26.062 1.437 11.625 1 95.75 45 ASN B CA 1
ATOM 4505 C C . ASN B 1 45 ? 26.172 1.774 13.109 1 95.75 45 ASN B C 1
ATOM 4507 O O . ASN B 1 45 ? 25.688 2.818 13.555 1 95.75 45 ASN B O 1
ATOM 4511 N N . HIS B 1 46 ? 26.906 1.01 13.836 1 93.94 46 HIS B N 1
ATOM 4512 C CA . HIS B 1 46 ? 26.984 1.15 15.289 1 93.94 46 HIS B CA 1
ATOM 4513 C C . HIS B 1 46 ? 27.781 2.389 15.68 1 93.94 46 HIS B C 1
ATOM 4515 O O . HIS B 1 46 ? 27.562 2.943 16.766 1 93.94 46 HIS B O 1
ATOM 4521 N N . SER B 1 47 ? 28.656 2.834 14.805 1 93.75 47 SER B N 1
ATOM 4522 C CA . SER B 1 47 ? 29.422 4.051 15.094 1 93.75 47 SER B CA 1
ATOM 4523 C C . SER B 1 47 ? 28.5 5.266 15.156 1 93.75 47 SER B C 1
ATOM 4525 O O . SER B 1 47 ? 28.734 6.191 15.938 1 93.75 47 SER B O 1
ATOM 4527 N N . VAL B 1 48 ? 27.484 5.262 14.367 1 92.88 48 VAL B N 1
ATOM 4528 C CA . VAL B 1 48 ? 26.5 6.336 14.352 1 92.88 48 VAL B CA 1
ATOM 4529 C C . VAL B 1 48 ? 25.578 6.211 15.562 1 92.88 48 VAL B C 1
ATOM 4531 O O . VAL B 1 48 ? 25.297 7.207 16.234 1 92.88 48 VAL B O 1
ATOM 4534 N N . LEU B 1 49 ? 25.266 5.004 15.867 1 92.38 49 LEU B N 1
ATOM 4535 C CA . LEU B 1 49 ? 24.375 4.746 17 1 92.38 49 LEU B CA 1
ATOM 4536 C C . LEU B 1 49 ? 25.031 5.168 18.312 1 92.38 49 LEU B C 1
ATOM 4538 O O . LEU B 1 49 ? 24.391 5.766 19.172 1 92.38 49 LEU B O 1
ATOM 4542 N N . ASP B 1 50 ? 26.297 4.906 18.422 1 92.38 50 ASP B N 1
ATOM 4543 C CA . ASP B 1 50 ? 27.031 5.164 19.656 1 92.38 50 ASP B CA 1
ATOM 4544 C C . ASP B 1 50 ? 27.172 6.664 19.891 1 92.38 50 ASP B C 1
ATOM 4546 O O . ASP B 1 50 ? 27.297 7.102 21.047 1 92.38 50 ASP B O 1
ATOM 4550 N N . LYS B 1 51 ? 27.125 7.41 18.844 1 90.81 51 LYS B N 1
ATOM 4551 C CA . LYS B 1 51 ? 27.328 8.852 18.953 1 90.81 51 LYS B CA 1
ATOM 4552 C C . LYS B 1 51 ? 26 9.594 19.062 1 90.81 51 LYS B C 1
ATOM 4554 O O . LYS B 1 51 ? 25.984 10.773 19.422 1 90.81 51 LYS B O 1
ATOM 4559 N N . ALA B 1 52 ? 25.016 8.914 18.781 1 91.19 52 ALA B N 1
ATOM 4560 C CA . ALA B 1 52 ? 23.703 9.555 18.766 1 91.19 52 ALA B CA 1
ATOM 4561 C C . ALA B 1 52 ? 23.203 9.828 20.172 1 91.19 52 ALA B C 1
ATOM 4563 O O . ALA B 1 52 ? 23.344 8.984 21.062 1 91.19 52 ALA B O 1
ATOM 4564 N N . ASP B 1 53 ? 22.75 11.047 20.438 1 91.69 53 ASP B N 1
ATOM 4565 C CA . ASP B 1 53 ? 22.094 11.398 21.688 1 91.69 53 ASP B CA 1
ATOM 4566 C C . ASP B 1 53 ? 20.891 12.305 21.438 1 91.69 53 ASP B C 1
ATOM 4568 O O . ASP B 1 53 ? 20.859 13.031 20.453 1 91.69 53 ASP B O 1
ATOM 4572 N N . HIS B 1 54 ? 20.062 12.305 22.281 1 93.56 54 HIS B N 1
ATOM 4573 C CA . HIS B 1 54 ? 18.844 13.102 22.156 1 93.56 54 HIS B CA 1
ATOM 4574 C C . HIS B 1 54 ? 18.922 14.367 23 1 93.56 54 HIS B C 1
ATOM 4576 O O . HIS B 1 54 ? 17.953 14.742 23.672 1 93.56 54 HIS B O 1
ATOM 4582 N N . VAL B 1 55 ? 20.062 15.023 23.078 1 91.94 55 VAL B N 1
ATOM 4583 C CA . VAL B 1 55 ? 20.281 16.281 23.797 1 91.94 55 VAL B CA 1
ATOM 4584 C C . VAL B 1 55 ? 20.359 17.438 22.797 1 91.94 55 VAL B C 1
ATOM 4586 O O . VAL B 1 55 ? 21.094 17.359 21.812 1 91.94 55 VAL B O 1
ATOM 4589 N N . PHE B 1 56 ? 19.625 18.453 23.047 1 93.06 56 PHE B N 1
ATOM 4590 C CA . PHE B 1 56 ? 19.531 19.562 22.109 1 93.06 56 PHE B CA 1
ATOM 4591 C C . PHE B 1 56 ? 19.781 20.891 22.812 1 93.06 56 PHE B C 1
ATOM 4593 O O . PHE B 1 56 ? 19.359 21.094 23.953 1 93.06 56 PHE B O 1
ATOM 4600 N N . SER B 1 57 ? 20.422 21.75 22.156 1 90.62 57 SER B N 1
ATOM 4601 C CA . SER B 1 57 ? 20.766 23.047 22.75 1 90.62 57 SER B CA 1
ATOM 4602 C C . SER B 1 57 ? 19.562 23.953 22.828 1 90.62 57 SER B C 1
ATOM 4604 O O . SER B 1 57 ? 19.453 24.781 23.75 1 90.62 57 SER B O 1
ATOM 4606 N N . HIS B 1 58 ? 18.656 23.891 21.859 1 90.06 58 HIS B N 1
ATOM 4607 C CA . HIS B 1 58 ? 17.469 24.719 21.781 1 90.06 58 HIS B CA 1
ATOM 4608 C C . HIS B 1 58 ? 16.219 23.875 21.562 1 90.06 58 HIS B C 1
ATOM 4610 O O . HIS B 1 58 ? 16.203 23 20.703 1 90.06 58 HIS B O 1
ATOM 4616 N N . GLN B 1 59 ? 15.32 24.031 22.344 1 90.69 59 GLN B N 1
ATOM 4617 C CA . GLN B 1 59 ? 14.055 23.328 22.172 1 90.69 59 GLN B CA 1
ATOM 4618 C C . GLN B 1 59 ? 12.883 24.156 22.719 1 90.69 59 GLN B C 1
ATOM 4620 O O . GLN B 1 59 ? 13.07 24.984 23.609 1 90.69 59 GLN B O 1
ATOM 4625 N N . ILE B 1 60 ? 11.789 23.953 22.141 1 89.06 60 ILE B N 1
ATOM 4626 C CA . ILE B 1 60 ? 10.578 24.578 22.641 1 89.06 60 ILE B CA 1
ATOM 4627 C C . ILE B 1 60 ? 10.281 24.078 24.047 1 89.06 60 ILE B C 1
ATOM 4629 O O . ILE B 1 60 ? 10.414 22.875 24.328 1 89.06 60 ILE B O 1
ATOM 4633 N N . THR B 1 61 ? 10.258 24.781 25.031 1 68.38 61 THR B N 1
ATOM 4634 C CA . THR B 1 61 ? 10.32 24.594 26.484 1 68.38 61 THR B CA 1
ATOM 4635 C C . THR B 1 61 ? 9.281 23.578 26.953 1 68.38 61 THR B C 1
ATOM 4637 O O . THR B 1 61 ? 9.469 22.906 27.969 1 68.38 61 THR B O 1
ATOM 4640 N N . ASP B 1 62 ? 8.18 23.484 26.484 1 64.06 62 ASP B N 1
ATOM 4641 C CA . ASP B 1 62 ? 7.184 22.672 27.172 1 64.06 62 ASP B CA 1
ATOM 4642 C C . ASP B 1 62 ? 7.266 21.219 26.75 1 64.06 62 ASP B C 1
ATOM 4644 O O . ASP B 1 62 ? 7.375 20.922 25.562 1 64.06 62 ASP B O 1
ATOM 4648 N N . GLU B 1 63 ? 7.664 20.453 27.797 1 67.25 63 GLU B N 1
ATOM 4649 C CA . GLU B 1 63 ? 7.73 19 27.609 1 67.25 63 GLU B CA 1
ATOM 4650 C C . GLU B 1 63 ? 6.352 18.422 27.312 1 67.25 63 GLU B C 1
ATOM 4652 O O . GLU B 1 63 ? 5.398 18.672 28.047 1 67.25 63 GLU B O 1
ATOM 4657 N N . VAL B 1 64 ? 6.148 17.984 26.234 1 86.12 64 VAL B N 1
ATOM 4658 C CA . VAL B 1 64 ? 4.898 17.312 25.906 1 86.12 64 VAL B CA 1
ATOM 4659 C C . VAL B 1 64 ? 5.191 15.875 25.453 1 86.12 64 VAL B C 1
ATOM 4661 O O . VAL B 1 64 ? 6.309 15.562 25.047 1 86.12 64 VAL B O 1
ATOM 4664 N N . GLU B 1 65 ? 4.238 15.078 25.75 1 88.75 65 GLU B N 1
ATOM 4665 C CA . GLU B 1 65 ? 4.309 13.734 25.188 1 88.75 65 GLU B CA 1
ATOM 4666 C C . GLU B 1 65 ? 4.059 13.758 23.688 1 88.75 65 GLU B C 1
ATOM 4668 O O . GLU B 1 65 ? 3.25 14.547 23.188 1 88.75 65 GLU B O 1
ATOM 4673 N N . ALA B 1 66 ? 4.762 12.859 23.031 1 92.62 66 ALA B N 1
ATOM 4674 C CA . ALA B 1 66 ? 4.559 12.781 21.578 1 92.62 66 ALA B CA 1
ATOM 4675 C C . ALA B 1 66 ? 3.123 12.383 21.25 1 92.62 66 ALA B C 1
ATOM 4677 O O . ALA B 1 66 ? 2.533 11.547 21.938 1 92.62 66 ALA B O 1
ATOM 4678 N N . VAL B 1 67 ? 2.598 12.969 20.266 1 92.38 67 VAL B N 1
ATOM 4679 C CA . VAL B 1 67 ? 1.24 12.672 19.812 1 92.38 67 VAL B CA 1
ATOM 4680 C C . VAL B 1 67 ? 1.19 11.273 19.203 1 92.38 67 VAL B C 1
ATOM 4682 O O . VAL B 1 67 ? 2.207 10.758 18.734 1 92.38 67 VAL B O 1
ATOM 4685 N N . ASP B 1 68 ? 0.039 10.641 19.281 1 92.06 68 ASP B N 1
ATOM 4686 C CA . ASP B 1 68 ? -0.149 9.289 18.75 1 92.06 68 ASP B CA 1
ATOM 4687 C C . ASP B 1 68 ? -1.354 9.227 17.828 1 92.06 68 ASP B C 1
ATOM 4689 O O . ASP B 1 68 ? -2.5 9.328 18.266 1 92.06 68 ASP B O 1
ATOM 4693 N N . GLN B 1 69 ? -1.036 8.984 16.594 1 91.88 69 GLN B N 1
ATOM 4694 C CA . GLN B 1 69 ? -2.107 8.867 15.617 1 91.88 69 GLN B CA 1
ATOM 4695 C C . GLN B 1 69 ? -2.75 7.484 15.664 1 91.88 69 GLN B C 1
ATOM 4697 O O . GLN B 1 69 ? -3.814 7.266 15.086 1 91.88 69 GLN B O 1
ATOM 4702 N N . GLU B 1 70 ? -2.125 6.551 16.406 1 90.75 70 GLU B N 1
ATOM 4703 C CA . GLU B 1 70 ? -2.57 5.16 16.453 1 90.75 70 GLU B CA 1
ATOM 4704 C C . GLU B 1 70 ? -2.619 4.559 15.047 1 90.75 70 GLU B C 1
ATOM 4706 O O . GLU B 1 70 ? -1.781 4.871 14.195 1 90.75 70 GLU B O 1
ATOM 4711 N N . SER B 1 71 ? -3.428 3.574 14.797 1 88.25 71 SER B N 1
ATOM 4712 C CA . SER B 1 71 ? -3.496 2.938 13.484 1 88.25 71 SER B CA 1
ATOM 4713 C C . SER B 1 71 ? -4.395 3.721 12.539 1 88.25 71 SER B C 1
ATOM 4715 O O . SER B 1 71 ? -5.414 3.207 12.07 1 88.25 71 SER B O 1
ATOM 4717 N N . ALA B 1 72 ? -3.971 4.977 12.32 1 90.5 72 ALA B N 1
ATOM 4718 C CA . ALA B 1 72 ? -4.695 5.895 11.445 1 90.5 72 ALA B CA 1
ATOM 4719 C C . ALA B 1 72 ? -3.73 6.773 10.648 1 90.5 72 ALA B C 1
ATOM 4721 O O . ALA B 1 72 ? -2.674 7.156 11.156 1 90.5 72 ALA B O 1
ATOM 4722 N N . GLY B 1 73 ? -3.984 7.051 9.414 1 90.31 73 GLY B N 1
ATOM 4723 C CA . GLY B 1 73 ? -3.145 7.879 8.562 1 90.31 73 GLY B CA 1
ATOM 4724 C C . GLY B 1 73 ? -3.369 9.367 8.766 1 90.31 73 GLY B C 1
ATOM 4725 O O . GLY B 1 73 ? -3.775 10.07 7.836 1 90.31 73 GLY B O 1
ATOM 4726 N N . LEU B 1 74 ? -3.039 9.844 9.945 1 94 74 LEU B N 1
ATOM 4727 C CA . LEU B 1 74 ? -3.393 11.211 10.32 1 94 74 LEU B CA 1
ATOM 4728 C C . LEU B 1 74 ? -2.143 12.031 10.625 1 94 74 LEU B C 1
ATOM 4730 O O . LEU B 1 74 ? -2.209 13.023 11.352 1 94 74 LEU B O 1
ATOM 4734 N N . CYS B 1 75 ? -0.961 11.664 10.086 1 94.69 75 CYS B N 1
ATOM 4735 C CA . CYS B 1 75 ? 0.294 12.336 10.398 1 94.69 75 CYS B CA 1
ATOM 4736 C C . CYS B 1 75 ? 0.205 13.828 10.086 1 94.69 75 CYS B C 1
ATOM 4738 O O . CYS B 1 75 ? 0.723 14.656 10.836 1 94.69 75 CYS B O 1
ATOM 4740 N N . TRP B 1 76 ? -0.434 14.219 9.039 1 93.62 76 TRP B N 1
ATOM 4741 C CA . TRP B 1 76 ? -0.583 15.609 8.609 1 93.62 76 TRP B CA 1
ATOM 4742 C C . TRP B 1 76 ? -1.413 16.406 9.609 1 93.62 76 TRP B C 1
ATOM 4744 O O . TRP B 1 76 ? -1.12 17.562 9.883 1 93.62 76 TRP B O 1
ATOM 4754 N N . MET B 1 77 ? -2.367 15.812 10.109 1 95.5 77 MET B N 1
ATOM 4755 C CA . MET B 1 77 ? -3.232 16.406 11.117 1 95.5 77 MET B CA 1
ATOM 4756 C C . MET B 1 77 ? -2.508 16.531 12.453 1 95.5 77 MET B C 1
ATOM 4758 O O . MET B 1 77 ? -2.617 17.547 13.133 1 95.5 77 MET B O 1
ATOM 4762 N N . CYS B 1 78 ? -1.755 15.453 12.812 1 95.75 78 CYS B N 1
ATOM 4763 C CA . CYS B 1 78 ? -0.953 15.484 14.031 1 95.75 78 CYS B CA 1
ATOM 4764 C C . CYS B 1 78 ? 0.058 16.625 13.992 1 95.75 78 CYS B C 1
ATOM 4766 O O . CYS B 1 78 ? 0.23 17.344 14.977 1 95.75 78 CYS B O 1
ATOM 4768 N N . GLY B 1 79 ? 0.675 16.734 12.852 1 95.06 79 GLY B N 1
ATOM 4769 C CA . GLY B 1 79 ? 1.628 17.828 12.703 1 95.06 79 GLY B CA 1
ATOM 4770 C C . GLY B 1 79 ? 1.003 19.203 12.891 1 95.06 79 GLY B C 1
ATOM 4771 O O . GLY B 1 79 ? 1.523 20.031 13.633 1 95.06 79 GLY B O 1
ATOM 4772 N N . GLY B 1 80 ? -0.104 19.422 12.242 1 95 80 GLY B N 1
ATOM 4773 C CA . GLY B 1 80 ? -0.79 20.688 12.359 1 95 80 GLY B CA 1
ATOM 4774 C C . GLY B 1 80 ? -1.263 20.984 13.773 1 95 80 GLY B C 1
ATOM 4775 O O . GLY B 1 80 ? -1.07 22.094 14.281 1 95 80 GLY B O 1
ATOM 4776 N N . LEU B 1 81 ? -1.838 20.047 14.391 1 96.06 81 LEU B N 1
ATOM 4777 C CA . LEU B 1 81 ? -2.361 20.219 15.742 1 96.06 81 LEU B CA 1
ATOM 4778 C C . LEU B 1 81 ? -1.229 20.422 16.734 1 96.06 81 LEU B C 1
ATOM 4780 O O . LEU B 1 81 ? -1.401 21.094 17.75 1 96.06 81 LEU B O 1
ATOM 4784 N N . SER B 1 82 ? -0.086 19.844 16.453 1 93.38 82 SER B N 1
ATOM 4785 C CA . SER B 1 82 ? 1.063 20.031 17.328 1 93.38 82 SER B CA 1
ATOM 4786 C C . SER B 1 82 ? 1.528 21.484 17.344 1 93.38 82 SER B C 1
ATOM 4788 O O . SER B 1 82 ? 2.018 21.984 18.359 1 93.38 82 SER B O 1
ATOM 4790 N N . MET B 1 83 ? 1.412 22.156 16.281 1 92.94 83 MET B N 1
ATOM 4791 C CA . MET B 1 83 ? 1.725 23.594 16.234 1 92.94 83 MET B CA 1
ATOM 4792 C C . MET B 1 83 ? 0.805 24.375 17.172 1 92.94 83 MET B C 1
ATOM 4794 O O . MET B 1 83 ? 1.264 25.234 17.922 1 92.94 83 MET B O 1
ATOM 4798 N N . CYS B 1 84 ? -0.458 24 17.172 1 92.69 84 CYS B N 1
ATOM 4799 C CA . CYS B 1 84 ? -1.464 24.672 17.984 1 92.69 84 CYS B CA 1
ATOM 4800 C C . CYS B 1 84 ? -1.324 24.281 19.453 1 92.69 84 CYS B C 1
ATOM 4802 O O . CYS B 1 84 ? -1.486 25.125 20.344 1 92.69 84 CYS B O 1
ATOM 4804 N N . ARG B 1 85 ? -1.082 23.047 19.672 1 93.56 85 ARG B N 1
ATOM 4805 C CA . ARG B 1 85 ? -1.086 22.453 20.984 1 93.56 85 ARG B CA 1
ATOM 4806 C C . ARG B 1 85 ? -0.151 23.188 21.938 1 93.56 85 ARG B C 1
ATOM 4808 O O . ARG B 1 85 ? -0.536 23.531 23.062 1 93.56 85 ARG B O 1
ATOM 4815 N N . ARG B 1 86 ? 1.01 23.469 21.5 1 87 86 ARG B N 1
ATOM 4816 C CA . ARG B 1 86 ? 1.991 24.141 22.344 1 87 86 ARG B CA 1
ATOM 4817 C C . ARG B 1 86 ? 1.537 25.562 22.688 1 87 86 ARG B C 1
ATOM 4819 O O . ARG B 1 86 ? 1.742 26.031 23.797 1 87 86 ARG B O 1
ATOM 4826 N N . SER B 1 87 ? 1.001 26.172 21.766 1 87 87 SER B N 1
ATOM 4827 C CA . SER B 1 87 ? 0.486 27.516 22 1 87 87 SER B CA 1
ATOM 4828 C C . SER B 1 87 ? -0.626 27.516 23.031 1 87 87 SER B C 1
ATOM 4830 O O . SER B 1 87 ? -0.666 28.391 23.906 1 87 87 SER B O 1
ATOM 4832 N N . VAL B 1 88 ? -1.507 26.562 23 1 92 88 VAL B N 1
ATOM 4833 C CA . VAL B 1 88 ? -2.613 26.453 23.938 1 92 88 VAL B CA 1
ATOM 4834 C C . VAL B 1 88 ? -2.076 26.156 25.344 1 92 88 VAL B C 1
ATOM 4836 O O . VAL B 1 88 ? -2.51 26.75 26.328 1 92 88 VAL B O 1
ATOM 4839 N N . ILE B 1 89 ? -1.158 25.266 25.406 1 90.38 89 ILE B N 1
ATOM 4840 C CA . ILE B 1 89 ? -0.546 24.906 26.688 1 90.38 89 ILE B CA 1
ATOM 4841 C C . ILE B 1 89 ? 0.067 26.141 27.328 1 90.38 89 ILE B C 1
ATOM 4843 O O . ILE B 1 89 ? -0.154 26.391 28.516 1 90.38 89 ILE B O 1
ATOM 4847 N N . ASN B 1 90 ? 0.772 26.875 26.547 1 84.31 90 ASN B N 1
ATOM 4848 C CA . ASN B 1 90 ? 1.443 28.062 27.062 1 84.31 90 ASN B CA 1
ATOM 4849 C C . ASN B 1 90 ? 0.441 29.141 27.453 1 84.31 90 ASN B C 1
ATOM 4851 O O . ASN B 1 90 ? 0.599 29.781 28.5 1 84.31 90 ASN B O 1
ATOM 4855 N N . SER B 1 91 ? -0.517 29.328 26.656 1 84.56 91 SER B N 1
ATOM 4856 C CA . SER B 1 91 ? -1.49 30.391 26.891 1 84.56 91 SER B CA 1
ATOM 4857 C C . SER B 1 91 ? -2.334 30.125 28.125 1 84.56 91 SER B C 1
ATOM 4859 O O . SER B 1 91 ? -2.723 31.047 28.828 1 84.56 91 SER B O 1
ATOM 4861 N N . LEU B 1 92 ? -2.598 28.844 28.406 1 90.06 92 LEU B N 1
ATOM 4862 C CA . LEU B 1 92 ? -3.516 28.516 29.484 1 90.06 92 LEU B CA 1
ATOM 4863 C C . LEU B 1 92 ? -2.764 27.906 30.672 1 90.06 92 LEU B C 1
ATOM 4865 O O . LEU B 1 92 ? -3.348 27.672 31.734 1 90.06 92 LEU B O 1
ATOM 4869 N N . GLY B 1 93 ? -1.48 27.656 30.453 1 88.31 93 GLY B N 1
ATOM 4870 C CA . GLY B 1 93 ? -0.678 27.047 31.5 1 88.31 93 GLY B CA 1
ATOM 4871 C C . GLY B 1 93 ? -1.075 25.609 31.797 1 88.31 93 GLY B C 1
ATOM 4872 O O . GLY B 1 93 ? -1.207 25.234 32.969 1 88.31 93 GLY B O 1
ATOM 4873 N N . LEU B 1 94 ? -1.262 24.844 30.797 1 90.31 94 LEU B N 1
ATOM 4874 C CA . LEU B 1 94 ? -1.769 23.484 30.938 1 90.31 94 LEU B CA 1
ATOM 4875 C C . LEU B 1 94 ? -0.631 22.5 31.203 1 90.31 94 LEU B C 1
ATOM 4877 O O . LEU B 1 94 ? 0.543 22.859 31.078 1 90.31 94 LEU B O 1
ATOM 4881 N N . ASP B 1 95 ? -1.111 21.297 31.594 1 82.25 95 ASP B N 1
ATOM 4882 C CA . ASP B 1 95 ? -0.161 20.219 31.828 1 82.25 95 ASP B CA 1
ATOM 4883 C C . ASP B 1 95 ? 0.353 19.641 30.516 1 82.25 95 ASP B C 1
ATOM 4885 O O . ASP B 1 95 ? -0.251 19.859 29.453 1 82.25 95 ASP B O 1
ATOM 4889 N N . LYS B 1 96 ? 1.437 18.781 30.641 1 76.12 96 LYS B N 1
ATOM 4890 C CA . LYS B 1 96 ? 2.18 18.25 29.5 1 76.12 96 LYS B CA 1
ATOM 4891 C C . LYS B 1 96 ? 1.355 17.219 28.734 1 76.12 96 LYS B C 1
ATOM 4893 O O . LYS B 1 96 ? 1.654 16.906 27.578 1 76.12 96 LYS B O 1
ATOM 4898 N N . ASP B 1 97 ? 0.316 16.797 29.328 1 79.62 97 ASP B N 1
ATOM 4899 C CA . ASP B 1 97 ? -0.413 15.688 28.703 1 79.62 97 ASP B CA 1
ATOM 4900 C C . ASP B 1 97 ? -1.639 16.203 27.953 1 79.62 97 ASP B C 1
ATOM 4902 O O . ASP B 1 97 ? -2.492 15.406 27.531 1 79.62 97 ASP B O 1
ATOM 4906 N N . PHE B 1 98 ? -1.688 17.547 27.797 1 91 98 PHE B N 1
ATOM 4907 C CA . PHE B 1 98 ? -2.801 18.109 27.047 1 91 98 PHE B CA 1
ATOM 4908 C C . PHE B 1 98 ? -2.682 17.781 25.562 1 91 98 PHE B C 1
ATOM 4910 O O . PHE B 1 98 ? -1.609 17.938 24.984 1 91 98 PHE B O 1
ATOM 4917 N N . HIS B 1 99 ? -3.795 17.328 24.969 1 93.25 99 HIS B N 1
ATOM 4918 C CA . HIS B 1 99 ? -3.869 17.062 23.531 1 93.25 99 HIS B CA 1
ATOM 4919 C C . HIS B 1 99 ? -5.109 17.703 22.922 1 93.25 99 HIS B C 1
ATOM 4921 O O . HIS B 1 99 ? -6.094 17.969 23.625 1 93.25 99 HIS B O 1
ATOM 4927 N N . LEU B 1 100 ? -4.973 18.016 21.688 1 96.19 100 LEU B N 1
ATOM 4928 C CA . LEU B 1 100 ? -6.117 18.438 20.891 1 96.19 100 LEU B CA 1
ATOM 4929 C C . LEU B 1 100 ? -6.754 17.25 20.172 1 96.19 100 LEU B C 1
ATOM 4931 O O . LEU B 1 100 ? -6.078 16.266 19.891 1 96.19 100 LEU B O 1
ATOM 4935 N N . SER B 1 101 ? -8.008 17.344 19.875 1 96.75 101 SER B N 1
ATOM 4936 C CA . SER B 1 101 ? -8.797 16.219 19.391 1 96.75 101 SER B CA 1
ATOM 4937 C C . SER B 1 101 ? -8.523 15.938 17.922 1 96.75 101 SER B C 1
ATOM 4939 O O . SER B 1 101 ? -8.898 16.734 17.062 1 96.75 101 SER B O 1
ATOM 4941 N N . LEU B 1 102 ? -7.949 14.805 17.625 1 95.81 102 LEU B N 1
ATOM 4942 C CA . LEU B 1 102 ? -7.848 14.305 16.25 1 95.81 102 LEU B CA 1
ATOM 4943 C C . LEU B 1 102 ? -9.211 13.867 15.734 1 95.81 102 LEU B C 1
ATOM 4945 O O . LEU B 1 102 ? -9.508 14.039 14.547 1 95.81 102 LEU B O 1
ATOM 4949 N N . ASN B 1 103 ? -9.984 13.398 16.625 1 95.88 103 ASN B N 1
ATOM 4950 C CA . ASN B 1 103 ? -11.297 12.852 16.281 1 95.88 103 ASN B CA 1
ATOM 4951 C C . ASN B 1 103 ? -12.195 13.906 15.656 1 95.88 103 ASN B C 1
ATOM 4953 O O . ASN B 1 103 ? -12.953 13.609 14.734 1 95.88 103 ASN B O 1
ATOM 4957 N N . HIS B 1 104 ? -12.133 15.094 16.203 1 97.19 104 HIS B N 1
ATOM 4958 C CA . HIS B 1 104 ? -12.961 16.188 15.719 1 97.19 104 HIS B CA 1
ATOM 4959 C C . HIS B 1 104 ? -12.695 16.469 14.242 1 97.19 104 HIS B C 1
ATOM 4961 O O . HIS B 1 104 ? -13.625 16.469 13.43 1 97.19 104 HIS B O 1
ATOM 4967 N N . LEU B 1 105 ? -11.484 16.609 13.898 1 96.38 105 LEU B N 1
ATOM 4968 C CA . LEU B 1 105 ? -11.133 16.938 12.523 1 96.38 105 LEU B CA 1
ATOM 4969 C C . LEU B 1 105 ? -11.266 15.719 11.617 1 96.38 105 LEU B C 1
ATOM 4971 O O . LEU B 1 105 ? -11.648 15.844 10.453 1 96.38 105 LEU B O 1
ATOM 4975 N N . MET B 1 106 ? -10.961 14.547 12.117 1 96.06 106 MET B N 1
ATOM 4976 C CA . MET B 1 106 ? -11.094 13.32 11.328 1 96.06 106 MET B CA 1
ATOM 4977 C C . MET B 1 106 ? -12.539 13.102 10.898 1 96.06 106 MET B C 1
ATOM 4979 O O . MET B 1 106 ? -12.805 12.742 9.758 1 96.06 106 MET B O 1
ATOM 4983 N N . PHE B 1 107 ? -13.516 13.289 11.859 1 96.88 107 PHE B N 1
ATOM 4984 C CA . PHE B 1 107 ? -14.93 13.141 11.539 1 96.88 107 PHE B CA 1
ATOM 4985 C C . PHE B 1 107 ? -15.32 14.039 10.367 1 96.88 107 PHE B C 1
ATOM 4987 O O . PHE B 1 107 ? -15.859 13.562 9.367 1 96.88 107 PHE B O 1
ATOM 4994 N N . TRP B 1 108 ? -15 15.266 10.477 1 96.5 108 TRP B N 1
ATOM 4995 C CA . TRP B 1 108 ? -15.414 16.234 9.469 1 96.5 108 TRP B CA 1
ATOM 4996 C C . TRP B 1 108 ? -14.68 16 8.148 1 96.5 108 TRP B C 1
ATOM 4998 O O . TRP B 1 108 ? -15.234 16.219 7.074 1 96.5 108 TRP B O 1
ATOM 5008 N N . ASP B 1 109 ? -13.445 15.602 8.211 1 94.75 109 ASP B N 1
ATOM 5009 C CA . ASP B 1 109 ? -12.688 15.273 7.004 1 94.75 109 ASP B CA 1
ATOM 5010 C C . ASP B 1 109 ? -13.367 14.164 6.207 1 94.75 109 ASP B C 1
ATOM 5012 O O . ASP B 1 109 ? -13.516 14.266 4.988 1 94.75 109 ASP B O 1
ATOM 5016 N N . LYS B 1 110 ? -13.781 13.125 6.918 1 96.19 110 LYS B N 1
ATOM 5017 C CA . LYS B 1 110 ? -14.406 11.984 6.25 1 96.19 110 LYS B CA 1
ATOM 5018 C C . LYS B 1 110 ? -15.734 12.391 5.613 1 96.19 110 LYS B C 1
ATOM 5020 O O . LYS B 1 110 ? -16.062 11.945 4.508 1 96.19 110 LYS B O 1
ATOM 5025 N N . VAL B 1 111 ? -16.469 13.203 6.293 1 96.94 111 VAL B N 1
ATOM 5026 C CA . VAL B 1 111 ? -17.75 13.648 5.75 1 96.94 111 VAL B CA 1
ATOM 5027 C C . VAL B 1 111 ? -17.516 14.523 4.516 1 96.94 111 VAL B C 1
ATOM 5029 O O . VAL B 1 111 ? -18.188 14.352 3.492 1 96.94 111 VAL B O 1
ATOM 5032 N N . GLU B 1 112 ? -16.562 15.43 4.645 1 93.94 112 GLU B N 1
ATOM 5033 C CA . GLU B 1 112 ? -16.234 16.312 3.533 1 93.94 112 GLU B CA 1
ATOM 5034 C C . GLU B 1 112 ? -15.773 15.531 2.311 1 93.94 112 GLU B C 1
ATOM 5036 O O . GLU B 1 112 ? -16.219 15.789 1.19 1 93.94 112 GLU B O 1
ATOM 5041 N N . ARG B 1 113 ? -14.922 14.609 2.52 1 92.94 113 ARG B N 1
ATOM 5042 C CA . ARG B 1 113 ? -14.398 13.789 1.427 1 92.94 113 ARG B CA 1
ATOM 5043 C C . ARG B 1 113 ? -15.516 12.984 0.771 1 92.94 113 ARG B C 1
ATOM 5045 O O . ARG B 1 113 ? -15.539 12.828 -0.452 1 92.94 113 ARG B O 1
ATOM 5052 N N . SER B 1 114 ? -16.359 12.453 1.607 1 96.31 114 SER B N 1
ATOM 5053 C CA . SER B 1 114 ? -17.484 11.695 1.075 1 96.31 114 SER B CA 1
ATOM 5054 C C . SER B 1 114 ? -18.406 12.578 0.238 1 96.31 114 SER B C 1
ATOM 5056 O O . SER B 1 114 ? -18.812 12.195 -0.859 1 96.31 114 SER B O 1
ATOM 5058 N N . ASN B 1 115 ? -18.688 13.75 0.76 1 95.5 115 ASN B N 1
ATOM 5059 C CA . ASN B 1 115 ? -19.5 14.711 0.013 1 95.5 115 ASN B CA 1
ATOM 5060 C C . ASN B 1 115 ? -18.828 15.086 -1.313 1 95.5 115 ASN B C 1
ATOM 5062 O O . ASN B 1 115 ? -19.516 15.188 -2.338 1 95.5 115 ASN B O 1
ATOM 5066 N N . TYR B 1 116 ? -17.594 15.281 -1.254 1 91.5 116 TYR B N 1
ATOM 5067 C CA . TYR B 1 116 ? -16.844 15.625 -2.457 1 91.5 116 TYR B CA 1
ATOM 5068 C C . TYR B 1 116 ? -16.953 14.516 -3.5 1 91.5 116 TYR B C 1
ATOM 5070 O O . TYR B 1 116 ? -17.219 14.781 -4.676 1 91.5 116 TYR B O 1
ATOM 5078 N N . PHE B 1 117 ? -16.719 13.328 -3.09 1 94 117 PHE B N 1
ATOM 5079 C CA . PHE B 1 117 ? -16.766 12.195 -4 1 94 117 PHE B CA 1
ATOM 5080 C C . PHE B 1 117 ? -18.156 12.086 -4.641 1 94 117 PHE B C 1
ATOM 5082 O O . PHE B 1 117 ? -18.266 11.914 -5.855 1 94 117 PHE B O 1
ATOM 5089 N N . LEU B 1 118 ? -19.172 12.141 -3.797 1 95.88 118 LEU B N 1
ATOM 5090 C CA . LEU B 1 118 ? -20.531 12.016 -4.301 1 95.88 118 LEU B CA 1
ATOM 5091 C C . LEU B 1 118 ? -20.828 13.094 -5.344 1 95.88 118 LEU B C 1
ATOM 5093 O O . LEU B 1 118 ? -21.375 12.797 -6.406 1 95.88 118 LEU B O 1
ATOM 5097 N N . ASN B 1 119 ? -20.453 14.32 -5.086 1 92.56 119 ASN B N 1
ATOM 5098 C CA . ASN B 1 119 ? -20.609 15.398 -6.051 1 92.56 119 ASN B CA 1
ATOM 5099 C C . ASN B 1 119 ? -19.812 15.141 -7.324 1 92.56 119 ASN B C 1
ATOM 5101 O O . ASN B 1 119 ? -20.297 15.391 -8.43 1 92.56 119 ASN B O 1
ATOM 5105 N N . PHE B 1 120 ? -18.641 14.68 -7.172 1 90.06 120 PHE B N 1
ATOM 5106 C CA . PHE B 1 120 ? -17.766 14.398 -8.312 1 90.06 120 PHE B CA 1
ATOM 5107 C C . PHE B 1 120 ? -18.422 13.391 -9.25 1 90.06 120 PHE B C 1
ATOM 5109 O O . PHE B 1 120 ? -18.422 13.586 -10.469 1 90.06 120 PHE B O 1
ATOM 5116 N N . ILE B 1 121 ? -18.953 12.312 -8.695 1 92.81 121 ILE B N 1
ATOM 5117 C CA . ILE B 1 121 ? -19.609 11.281 -9.5 1 92.81 121 ILE B CA 1
ATOM 5118 C C . ILE B 1 121 ? -20.812 11.875 -10.227 1 92.81 121 ILE B C 1
ATOM 5120 O O . ILE B 1 121 ? -21 11.617 -11.422 1 92.81 121 ILE B O 1
ATOM 5124 N N . ILE B 1 122 ? -21.609 12.664 -9.57 1 93.12 122 ILE B N 1
ATOM 5125 C CA . ILE B 1 122 ? -22.781 13.266 -10.172 1 93.12 122 ILE B CA 1
ATOM 5126 C C . ILE B 1 122 ? -22.375 14.195 -11.312 1 93.12 122 ILE B C 1
ATOM 5128 O O . ILE B 1 122 ? -22.953 14.148 -12.398 1 93.12 122 ILE B O 1
ATOM 5132 N N . GLU B 1 123 ? -21.359 14.992 -11.102 1 89.12 123 GLU B N 1
ATOM 5133 C CA . GLU B 1 123 ? -20.891 15.945 -12.109 1 89.12 123 GLU B CA 1
ATOM 5134 C C . GLU B 1 123 ? -20.359 15.227 -13.344 1 89.12 123 GLU B C 1
ATOM 5136 O O . GLU B 1 123 ? -20.453 15.75 -14.461 1 89.12 123 GLU B O 1
ATOM 5141 N N . ASN B 1 124 ? -19.844 14.062 -13.156 1 88.25 124 ASN B N 1
ATOM 5142 C CA . ASN B 1 124 ? -19.203 13.336 -14.258 1 88.25 124 ASN B CA 1
ATOM 5143 C C . ASN B 1 124 ? -20.031 12.125 -14.672 1 88.25 124 ASN B C 1
ATOM 5145 O O . ASN B 1 124 ? -19.516 11.219 -15.336 1 88.25 124 ASN B O 1
ATOM 5149 N N . ARG B 1 125 ? -21.297 12.078 -14.312 1 89.56 125 ARG B N 1
ATOM 5150 C CA . ARG B 1 125 ? -22.156 10.922 -14.516 1 89.56 125 ARG B CA 1
ATOM 5151 C C . ARG B 1 125 ? -22.375 10.648 -16 1 89.56 125 ARG B C 1
ATOM 5153 O O . ARG B 1 125 ? -22.828 9.57 -16.391 1 89.56 125 ARG B O 1
ATOM 5160 N N . HIS B 1 126 ? -22.016 11.594 -16.891 1 86.25 126 HIS B N 1
ATOM 5161 C CA . HIS B 1 126 ? -22.203 11.469 -18.328 1 86.25 126 HIS B CA 1
ATOM 5162 C C . HIS B 1 126 ? -21.031 10.742 -18.969 1 86.25 126 HIS B C 1
ATOM 5164 O O . HIS B 1 126 ? -21.109 10.32 -20.125 1 86.25 126 HIS B O 1
ATOM 5170 N N . LEU B 1 127 ? -19.969 10.617 -18.266 1 87.38 127 LEU B N 1
ATOM 5171 C CA . LEU B 1 127 ? -18.797 9.906 -18.781 1 87.38 127 LEU B CA 1
ATOM 5172 C C . LEU B 1 127 ? -19.016 8.398 -18.75 1 87.38 127 LEU B C 1
ATOM 5174 O O . LEU B 1 127 ? -19.812 7.902 -17.953 1 87.38 127 LEU B O 1
ATOM 5178 N N . PRO B 1 128 ? -18.266 7.746 -19.688 1 86.5 128 PRO B N 1
ATOM 5179 C CA . PRO B 1 128 ? -18.281 6.289 -19.531 1 86.5 128 PRO B CA 1
ATOM 5180 C C . PRO B 1 128 ? -17.797 5.848 -18.141 1 86.5 128 PRO B C 1
ATOM 5182 O O . PRO B 1 128 ? -16.891 6.449 -17.578 1 86.5 128 PRO B O 1
ATOM 5185 N N . PHE B 1 129 ? -18.422 4.785 -17.562 1 85.25 129 PHE B N 1
ATOM 5186 C CA . PHE B 1 129 ? -18.109 4.332 -16.203 1 85.25 129 PHE B CA 1
ATOM 5187 C C . PHE B 1 129 ? -16.656 3.902 -16.094 1 85.25 129 PHE B C 1
ATOM 5189 O O . PHE B 1 129 ? -16.062 3.93 -15.016 1 85.25 129 PHE B O 1
ATOM 5196 N N . ASP B 1 130 ? -16.078 3.514 -17.25 1 82.5 130 ASP B N 1
ATOM 5197 C CA . ASP B 1 130 ? -14.703 3.008 -17.234 1 82.5 130 ASP B CA 1
ATOM 5198 C C . ASP B 1 130 ? -13.719 4.074 -17.703 1 82.5 130 ASP B C 1
ATOM 5200 O O . ASP B 1 130 ? -12.602 3.754 -18.109 1 82.5 130 ASP B O 1
ATOM 5204 N N . SER B 1 131 ? -14.219 5.258 -17.797 1 85 131 SER B N 1
ATOM 5205 C CA . SER B 1 131 ? -13.297 6.352 -18.109 1 85 131 SER B CA 1
ATOM 5206 C C . SER B 1 131 ? -12.195 6.461 -17.062 1 85 131 SER B C 1
ATOM 5208 O O . SER B 1 131 ? -12.375 6.027 -15.914 1 85 131 SER B O 1
ATOM 5210 N N . ARG B 1 132 ? -11.102 7.031 -17.453 1 81.62 132 ARG B N 1
ATOM 5211 C CA . ARG B 1 132 ? -9.961 7.191 -16.562 1 81.62 132 ARG B CA 1
ATOM 5212 C C . ARG B 1 132 ? -10.344 8 -15.32 1 81.62 132 ARG B C 1
ATOM 5214 O O . ARG B 1 132 ? -9.891 7.703 -14.211 1 81.62 132 ARG B O 1
ATOM 5221 N N . LYS B 1 133 ? -11.117 8.984 -15.508 1 83.56 133 LYS B N 1
ATOM 5222 C CA . LYS B 1 133 ? -11.539 9.852 -14.414 1 83.56 133 LYS B CA 1
ATOM 5223 C C . LYS B 1 133 ? -12.336 9.07 -13.367 1 83.56 133 LYS B C 1
ATOM 5225 O O . LYS B 1 133 ? -12.07 9.188 -12.164 1 83.56 133 LYS B O 1
ATOM 5230 N N . ILE B 1 134 ? -13.273 8.297 -13.836 1 87.5 134 ILE B N 1
ATOM 5231 C CA . ILE B 1 134 ? -14.117 7.531 -12.93 1 87.5 134 ILE B CA 1
ATOM 5232 C C . ILE B 1 134 ? -13.312 6.402 -12.297 1 87.5 134 ILE B C 1
ATOM 5234 O O . ILE B 1 134 ? -13.438 6.137 -11.102 1 87.5 134 ILE B O 1
ATOM 5238 N N . ASP B 1 135 ? -12.453 5.816 -13.086 1 86.56 135 ASP B N 1
ATOM 5239 C CA . ASP B 1 135 ? -11.586 4.75 -12.594 1 86.56 135 ASP B CA 1
ATOM 5240 C C . ASP B 1 135 ? -10.672 5.254 -11.477 1 86.56 135 ASP B C 1
ATOM 5242 O O . ASP B 1 135 ? -10.547 4.613 -10.438 1 86.56 135 ASP B O 1
ATOM 5246 N N . SER B 1 136 ? -10.109 6.336 -11.672 1 82.75 136 SER B N 1
ATOM 5247 C CA . SER B 1 136 ? -9.227 6.934 -10.672 1 82.75 136 SER B CA 1
ATOM 5248 C C . SER B 1 136 ? -9.992 7.266 -9.391 1 82.75 136 SER B C 1
ATOM 5250 O O . SER B 1 136 ? -9.508 6.996 -8.289 1 82.75 136 S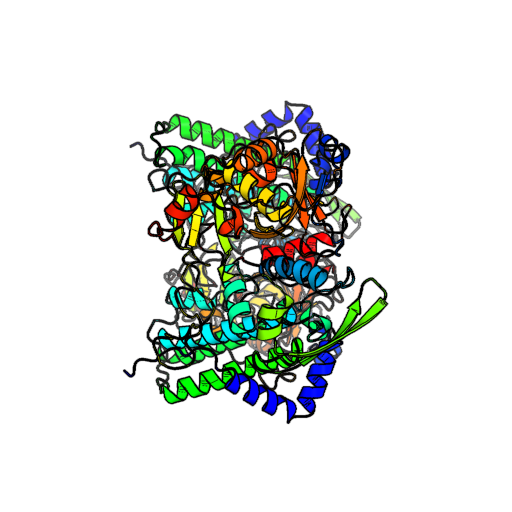ER B O 1
ATOM 5252 N N . ALA B 1 137 ? -11.18 7.793 -9.531 1 87.06 137 ALA B N 1
ATOM 5253 C CA . ALA B 1 137 ? -11.977 8.188 -8.375 1 87.06 137 ALA B CA 1
ATOM 5254 C C . ALA B 1 137 ? -12.406 6.969 -7.562 1 87.06 137 ALA B C 1
ATOM 5256 O O . ALA B 1 137 ? -12.438 7.016 -6.332 1 87.06 137 ALA B O 1
ATOM 5257 N N . THR B 1 138 ? -12.695 5.879 -8.25 1 91.5 138 THR B N 1
ATOM 5258 C CA . THR B 1 138 ? -13.242 4.719 -7.559 1 91.5 138 THR B CA 1
ATOM 5259 C C . THR B 1 138 ? -12.125 3.807 -7.059 1 91.5 138 THR B C 1
ATOM 5261 O O . THR B 1 138 ? -12.352 2.926 -6.23 1 91.5 138 THR B O 1
ATOM 5264 N N . SER B 1 139 ? -10.906 3.969 -7.531 1 86.31 139 SER B N 1
ATOM 5265 C CA . SER B 1 139 ? -9.773 3.189 -7.051 1 86.31 139 SER B CA 1
ATOM 5266 C C . SER B 1 139 ? -9.43 3.549 -5.609 1 86.31 139 SER B C 1
ATOM 5268 O O . SER B 1 139 ? -9.039 2.682 -4.824 1 86.31 139 SER B O 1
ATOM 5270 N N . HIS B 1 140 ? -9.609 4.793 -5.258 1 83.75 140 HIS B N 1
ATOM 5271 C CA . HIS B 1 140 ? -9.391 5.27 -3.898 1 83.75 140 HIS B CA 1
ATOM 5272 C C . HIS B 1 140 ? -10.391 6.359 -3.529 1 83.75 140 HIS B C 1
ATOM 5274 O O . HIS B 1 140 ? -10.016 7.52 -3.34 1 83.75 140 HIS B O 1
ATOM 5280 N N . PRO B 1 141 ? -11.555 5.918 -3.248 1 90.69 141 PRO B N 1
ATOM 5281 C CA . PRO B 1 141 ? -12.602 6.918 -3.002 1 90.69 141 PRO B CA 1
ATOM 5282 C C . PRO B 1 141 ? -12.289 7.812 -1.805 1 90.69 141 PRO B C 1
ATOM 5284 O O . PRO B 1 141 ? -12.594 9.008 -1.829 1 90.69 141 PRO B O 1
ATOM 5287 N N . ILE B 1 142 ? -11.75 7.191 -0.785 1 89.75 142 ILE B N 1
ATOM 5288 C CA . ILE B 1 142 ? -11.359 7.961 0.393 1 89.75 142 ILE B CA 1
ATOM 5289 C C . ILE B 1 142 ? -10.164 7.305 1.074 1 89.75 142 ILE B C 1
ATOM 5291 O O . ILE B 1 142 ? -9.969 6.094 0.956 1 89.75 142 ILE B O 1
ATOM 5295 N N . SER B 1 143 ? -9.352 8.102 1.707 1 86.06 143 SER B N 1
ATOM 5296 C CA . SER B 1 143 ? -8.234 7.664 2.537 1 86.06 143 SER B CA 1
ATOM 5297 C C . SER B 1 143 ? -8.008 8.609 3.711 1 86.06 143 SER B C 1
ATOM 5299 O O . SER B 1 143 ? -8.703 9.625 3.838 1 86.06 143 SER B O 1
ATOM 5301 N N . ASP B 1 144 ? -7.133 8.227 4.582 1 89.81 144 ASP B N 1
ATOM 5302 C CA . ASP B 1 144 ? -6.82 9.07 5.73 1 89.81 144 ASP B CA 1
ATOM 5303 C C . ASP B 1 144 ? -5.883 10.211 5.336 1 89.81 144 ASP B C 1
ATOM 5305 O O . ASP B 1 144 ? -5.863 11.258 5.984 1 89.81 144 ASP B O 1
ATOM 5309 N N . GLY B 1 145 ? -5.18 9.992 4.332 1 87.12 145 GLY B N 1
ATOM 5310 C CA . GLY B 1 145 ? -4.055 10.859 4.027 1 87.12 145 GLY B CA 1
ATOM 5311 C C . GLY B 1 145 ? -4.465 12.289 3.715 1 87.12 145 GLY B C 1
ATOM 5312 O O . GLY B 1 145 ? -5.535 12.516 3.146 1 87.12 145 GLY B O 1
ATOM 5313 N N . GLY B 1 146 ? -3.623 13.211 4 1 87.81 146 GLY B N 1
ATOM 5314 C CA . GLY B 1 146 ? -3.789 14.633 3.742 1 87.81 146 GLY B CA 1
ATOM 5315 C C . GLY B 1 146 ? -2.484 15.406 3.781 1 87.81 146 GLY B C 1
ATOM 5316 O O . GLY B 1 146 ? -1.404 14.812 3.752 1 87.81 146 GLY B O 1
ATOM 5317 N N . TYR B 1 147 ? -2.689 16.703 3.744 1 89.25 147 TYR B N 1
ATOM 5318 C CA . TYR B 1 147 ? -1.533 17.594 3.717 1 89.25 147 TYR B CA 1
ATOM 5319 C C . TYR B 1 147 ? -1.833 18.906 4.441 1 89.25 147 TYR B C 1
ATOM 5321 O O . TYR B 1 147 ? -2.799 18.984 5.199 1 89.25 147 TYR B O 1
ATOM 5329 N N . TRP B 1 148 ? -0.937 19.797 4.336 1 91.56 148 TRP B N 1
ATOM 5330 C CA . TRP B 1 148 ? -1.082 21.062 5.031 1 91.56 148 TRP B CA 1
ATOM 5331 C C . TRP B 1 148 ? -2.367 21.766 4.609 1 91.56 148 TRP B C 1
ATOM 5333 O O . TRP B 1 148 ? -3.113 22.266 5.457 1 91.56 148 TRP B O 1
ATOM 5343 N N . HIS B 1 149 ? -2.656 21.766 3.303 1 87.5 149 HIS B N 1
ATOM 5344 C CA . HIS B 1 149 ? -3.83 22.484 2.818 1 87.5 149 HIS B CA 1
ATOM 5345 C C . HIS B 1 149 ? -5.117 21.859 3.346 1 87.5 149 HIS B C 1
ATOM 5347 O O . HIS B 1 149 ? -6.086 22.562 3.627 1 87.5 149 HIS B O 1
ATOM 5353 N N . THR B 1 150 ? -5.109 20.531 3.428 1 88.56 150 THR B N 1
ATOM 5354 C CA . THR B 1 150 ? -6.277 19.859 3.977 1 88.56 150 THR B CA 1
ATOM 5355 C C . THR B 1 150 ? -6.48 20.234 5.441 1 88.56 150 THR B C 1
ATOM 5357 O O . THR B 1 150 ? -7.609 20.484 5.867 1 88.56 150 THR B O 1
ATOM 5360 N N . PHE B 1 151 ? -5.418 20.234 6.152 1 92.75 151 PHE B N 1
ATOM 5361 C CA . PHE B 1 151 ? -5.484 20.609 7.559 1 92.75 151 PHE B CA 1
ATOM 5362 C C . PHE B 1 151 ? -5.996 22.031 7.715 1 92.75 151 PHE B C 1
ATOM 5364 O O . PHE B 1 151 ? -6.895 22.297 8.516 1 92.75 151 PHE B O 1
ATOM 5371 N N . TYR B 1 152 ? -5.375 22.875 6.945 1 91.19 152 TYR B N 1
ATOM 5372 C CA . TYR B 1 152 ? -5.742 24.281 6.973 1 91.19 152 TYR B CA 1
ATOM 5373 C C . TYR B 1 152 ? -7.23 24.469 6.715 1 91.19 152 TYR B C 1
ATOM 5375 O O . TYR B 1 152 ? -7.922 25.156 7.473 1 91.19 152 TYR B O 1
ATOM 5383 N N . ASP B 1 153 ? -7.727 23.828 5.684 1 89.06 153 ASP B N 1
ATOM 5384 C CA . ASP B 1 153 ? -9.133 23.969 5.309 1 89.06 153 ASP B CA 1
ATOM 5385 C C . ASP B 1 153 ? -10.047 23.469 6.426 1 89.06 153 ASP B C 1
ATOM 5387 O O . ASP B 1 153 ? -11.062 24.094 6.727 1 89.06 153 ASP B O 1
ATOM 5391 N N . LEU B 1 154 ? -9.727 22.391 7.008 1 93 154 LEU B N 1
ATOM 5392 C CA . LEU B 1 154 ? -10.555 21.797 8.055 1 93 154 LEU B CA 1
ATOM 5393 C C . LEU B 1 154 ? -10.609 22.703 9.281 1 93 154 LEU B C 1
ATOM 5395 O O . LEU B 1 154 ? -11.68 22.922 9.852 1 93 154 LEU B O 1
ATOM 5399 N N . VAL B 1 155 ? -9.492 23.234 9.688 1 93.5 155 VAL B N 1
ATOM 5400 C CA . VAL B 1 155 ? -9.445 24.062 10.891 1 93.5 155 VAL B CA 1
ATOM 5401 C C . VAL B 1 155 ? -10.203 25.375 10.648 1 93.5 155 VAL B C 1
ATOM 5403 O O . VAL B 1 155 ? -10.914 25.859 11.539 1 93.5 155 VAL B O 1
ATOM 5406 N N . GLN B 1 156 ? -10.023 25.891 9.438 1 90.06 156 GLN B N 1
ATOM 5407 C CA . GLN B 1 156 ? -10.711 27.141 9.117 1 90.06 156 GLN B CA 1
ATOM 5408 C C . GLN B 1 156 ? -12.227 26.953 9.148 1 90.06 156 GLN B C 1
ATOM 5410 O O . GLN B 1 156 ? -12.961 27.875 9.516 1 90.06 156 GLN B O 1
ATOM 5415 N N . LYS B 1 157 ? -12.648 25.797 8.75 1 91.31 157 LYS B N 1
ATOM 5416 C CA . LYS B 1 157 ? -14.078 25.562 8.617 1 91.31 157 LYS B CA 1
ATOM 5417 C C . LYS B 1 157 ? -14.672 25 9.906 1 91.31 157 LYS B C 1
ATOM 5419 O O . LYS B 1 157 ? -15.797 25.328 10.273 1 91.31 157 LYS B O 1
ATOM 5424 N N . TYR B 1 158 ? -13.93 24.172 10.68 1 95.12 158 TYR B N 1
ATOM 5425 C CA . TYR B 1 158 ? -14.539 23.422 11.766 1 95.12 158 TYR B CA 1
ATOM 5426 C C . TYR B 1 158 ? -13.859 23.719 13.094 1 95.12 158 TYR B C 1
ATOM 5428 O O . TYR B 1 158 ? -14.312 23.266 14.148 1 95.12 158 TYR B O 1
ATOM 5436 N N . GLY B 1 159 ? -12.766 24.484 13.117 1 95 159 GLY B N 1
ATOM 5437 C CA . GLY B 1 159 ? -12.055 24.812 14.344 1 95 159 GLY B CA 1
ATOM 5438 C C . GLY B 1 159 ? -11.375 23.625 14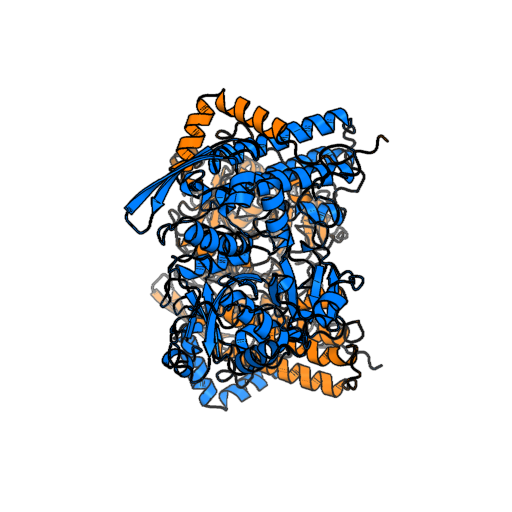.977 1 95 159 GLY B C 1
ATOM 5439 O O . GLY B 1 159 ? -11.008 22.672 14.281 1 95 159 GLY B O 1
ATOM 5440 N N . ILE B 1 160 ? -11.039 23.766 16.266 1 96.62 160 ILE B N 1
ATOM 5441 C CA . ILE B 1 160 ? -10.383 22.719 17.047 1 96.62 160 ILE B CA 1
ATOM 5442 C C . ILE B 1 160 ? -10.992 22.641 18.438 1 96.62 160 ILE B C 1
ATOM 5444 O O . ILE B 1 160 ? -11.641 23.594 18.891 1 96.62 160 ILE B O 1
ATOM 5448 N N . VAL B 1 161 ? -10.891 21.5 19.078 1 97.19 161 VAL B N 1
ATOM 5449 C CA . VAL B 1 161 ? -11.383 21.297 20.438 1 97.19 161 VAL B CA 1
ATOM 5450 C C . VAL B 1 161 ? -10.367 20.469 21.234 1 97.19 161 VAL B C 1
ATOM 5452 O O . VAL B 1 161 ? -9.539 19.766 20.641 1 97.19 161 VAL B O 1
ATOM 5455 N N . PRO B 1 162 ? -10.391 20.594 22.562 1 95.94 162 PRO B N 1
ATOM 5456 C CA . PRO B 1 162 ? -9.562 19.688 23.375 1 95.94 162 PRO B CA 1
ATOM 5457 C C . PRO B 1 162 ? -9.914 18.219 23.172 1 95.94 162 PRO B C 1
ATOM 5459 O O . PRO B 1 162 ? -11.062 17.891 22.859 1 95.94 162 PRO B O 1
ATOM 5462 N N . ASP B 1 163 ? -8.945 17.391 23.328 1 95.12 163 ASP B N 1
ATOM 5463 C CA . ASP B 1 163 ? -9.133 15.953 23.141 1 95.12 163 ASP B CA 1
ATOM 5464 C C . ASP B 1 163 ? -10.234 15.414 24.047 1 95.12 163 ASP B C 1
ATOM 5466 O O . ASP B 1 163 ? -10.984 14.516 23.656 1 95.12 163 ASP B O 1
ATOM 5470 N N . THR B 1 164 ? -10.391 15.945 25.25 1 93.44 164 THR B N 1
ATOM 5471 C CA . THR B 1 164 ? -11.344 15.445 26.234 1 93.44 164 THR B CA 1
ATOM 5472 C C . THR B 1 164 ? -12.773 15.805 25.828 1 93.44 164 THR B C 1
ATOM 5474 O O . THR B 1 164 ? -13.734 15.25 26.375 1 93.44 164 THR B O 1
ATOM 5477 N N . VAL B 1 165 ? -12.898 16.719 24.969 1 94.69 165 VAL B N 1
ATOM 5478 C CA . VAL B 1 165 ? -14.219 17.141 24.5 1 94.69 165 VAL B CA 1
ATOM 5479 C C . VAL B 1 165 ? -14.719 16.172 23.438 1 94.69 165 VAL B C 1
ATOM 5481 O O . VAL B 1 165 ? -15.922 15.938 23.328 1 94.69 165 VAL B O 1
ATOM 5484 N N . PHE B 1 166 ? -13.883 15.656 22.656 1 95.12 166 PHE B N 1
ATOM 5485 C CA . PHE B 1 166 ? -14.188 14.656 21.641 1 95.12 166 PHE B CA 1
ATOM 5486 C C . PHE B 1 166 ? -13.062 13.633 21.516 1 95.12 166 PHE B C 1
ATOM 5488 O O . PHE B 1 166 ? -12.32 13.625 20.531 1 95.12 166 PHE B O 1
ATOM 5495 N N . LYS B 1 167 ? -13.094 12.727 22.391 1 92 167 LYS B N 1
ATOM 5496 C CA . LYS B 1 167 ? -12.008 11.766 22.578 1 92 167 LYS B CA 1
ATOM 5497 C C . LYS B 1 167 ? -12.164 10.57 21.625 1 92 167 LYS B C 1
ATOM 5499 O O . LYS B 1 167 ? -13.273 10.078 21.422 1 92 167 LYS B O 1
ATOM 5504 N N . ARG B 1 168 ? -11.102 10.242 21.062 1 90.38 168 ARG B N 1
ATOM 5505 C CA . ARG B 1 168 ? -11.086 9.039 20.234 1 90.38 168 ARG B CA 1
ATOM 5506 C C . ARG B 1 168 ? -11.109 7.785 21.109 1 90.38 168 ARG B C 1
ATOM 5508 O O . ARG B 1 168 ? -10.344 7.672 22.062 1 90.38 168 ARG B O 1
ATOM 5515 N N . ARG B 1 169 ? -11.898 6.879 20.734 1 90.19 169 ARG B N 1
ATOM 5516 C CA . ARG B 1 169 ? -12.055 5.652 21.5 1 90.19 169 ARG B CA 1
ATOM 5517 C C . ARG B 1 169 ? -11.68 4.43 20.672 1 90.19 169 ARG B C 1
ATOM 5519 O O . ARG B 1 169 ? -11.141 4.562 19.578 1 90.19 169 ARG B O 1
ATOM 5526 N N . VAL B 1 170 ? -11.938 3.254 21.094 1 87.25 170 VAL B N 1
ATOM 5527 C CA . VAL B 1 170 ? -11.32 1.998 20.672 1 87.25 170 VAL B CA 1
ATOM 5528 C C . VAL B 1 170 ? -11.453 1.834 19.156 1 87.25 170 VAL B C 1
ATOM 5530 O O . VAL B 1 170 ? -10.445 1.814 18.453 1 87.25 170 VAL B O 1
ATOM 5533 N N . SER B 1 171 ? -12.609 1.897 18.609 1 82.06 171 SER B N 1
ATOM 5534 C CA . SER B 1 171 ? -12.805 1.603 17.203 1 82.06 171 SER B CA 1
ATOM 5535 C C . SER B 1 171 ? -12.344 2.766 16.328 1 82.06 171 SER B C 1
ATOM 5537 O O . SER B 1 171 ? -12.039 2.582 15.148 1 82.06 171 SER B O 1
ATOM 5539 N N . GLY B 1 172 ? -12.289 3.938 17 1 85.69 172 GLY B N 1
ATOM 5540 C CA . GLY B 1 172 ? -11.836 5.105 16.25 1 85.69 172 GLY B CA 1
ATOM 5541 C C . GLY B 1 172 ? -10.328 5.18 16.109 1 85.69 172 GLY B C 1
ATOM 5542 O O . GLY B 1 172 ? -9.812 5.977 15.328 1 85.69 172 GLY B O 1
ATOM 5543 N N . LYS B 1 173 ? -9.695 4.258 16.812 1 89.12 173 LYS B N 1
ATOM 5544 C CA . LYS B 1 173 ? -8.234 4.273 16.812 1 89.12 173 LYS B CA 1
ATOM 5545 C C . LYS B 1 173 ? -7.676 3.555 15.594 1 89.12 173 LYS B C 1
ATOM 5547 O O . LYS B 1 173 ? -6.5 3.725 15.25 1 89.12 173 LYS B O 1
ATOM 5552 N N . ASN B 1 174 ? -8.453 2.723 14.969 1 88.56 174 ASN B N 1
ATOM 5553 C CA . ASN B 1 174 ? -8.109 2.039 13.734 1 88.56 174 ASN B CA 1
ATOM 5554 C C . ASN B 1 174 ? -9.078 2.383 12.609 1 88.56 174 ASN B C 1
ATOM 5556 O O . ASN B 1 174 ? -10.234 1.958 12.633 1 88.56 174 ASN B O 1
ATOM 5560 N N . THR B 1 175 ? -8.555 3.084 11.609 1 92.19 175 THR B N 1
ATOM 5561 C CA . THR B 1 175 ? -9.477 3.664 10.633 1 92.19 175 THR B CA 1
ATOM 5562 C C . THR B 1 175 ? -9.656 2.729 9.445 1 92.19 175 THR B C 1
ATOM 5564 O O . THR B 1 175 ? -10.484 2.99 8.562 1 92.19 175 THR B O 1
ATOM 5567 N N . SER B 1 176 ? -8.984 1.627 9.352 1 89.12 176 SER B N 1
ATOM 5568 C CA . SER B 1 176 ? -9 0.767 8.172 1 89.12 176 SER B CA 1
ATOM 5569 C C . SER B 1 176 ? -10.398 0.235 7.898 1 89.12 176 SER B C 1
ATOM 5571 O O . SER B 1 176 ? -10.898 0.345 6.777 1 89.12 176 SER B O 1
ATOM 5573 N N . SER B 1 177 ? -11.031 -0.314 8.922 1 89.12 177 SER B N 1
ATOM 5574 C CA . SER B 1 177 ? -12.344 -0.922 8.742 1 89.12 177 SER B CA 1
ATOM 5575 C C . SER B 1 177 ? -13.391 0.124 8.367 1 89.12 177 SER B C 1
ATOM 5577 O O . SER B 1 177 ? -14.211 -0.098 7.477 1 89.12 177 SER B O 1
ATOM 5579 N N . MET B 1 178 ? -13.367 1.191 9.039 1 92.62 178 MET B N 1
ATOM 5580 C CA . MET B 1 178 ? -14.305 2.271 8.742 1 92.62 178 MET B CA 1
ATOM 5581 C C . MET B 1 178 ? -14.117 2.779 7.316 1 92.62 178 MET B C 1
ATOM 5583 O O . MET B 1 178 ? -15.102 3 6.602 1 92.62 178 MET B O 1
ATOM 5587 N N . ASN B 1 179 ? -12.891 2.961 6.914 1 93.88 179 ASN B N 1
ATOM 5588 C CA . ASN B 1 179 ? -12.602 3.4 5.555 1 93.88 179 ASN B CA 1
ATOM 5589 C C . ASN B 1 179 ? -13.148 2.42 4.52 1 93.88 179 ASN B C 1
ATOM 5591 O O . ASN B 1 179 ? -13.719 2.832 3.508 1 93.88 179 ASN B O 1
ATOM 5595 N N . LYS B 1 180 ? -12.992 1.184 4.793 1 93.38 180 LYS B N 1
ATOM 5596 C CA . LYS B 1 180 ? -13.469 0.166 3.861 1 93.38 180 LYS B CA 1
ATOM 5597 C C . LYS B 1 180 ? -14.984 0.247 3.691 1 93.38 180 LYS B C 1
ATOM 5599 O O . LYS B 1 180 ? -15.5 0.111 2.578 1 93.38 180 LYS B O 1
ATOM 5604 N N . LEU B 1 181 ? -15.688 0.41 4.77 1 95.94 181 LEU B N 1
ATOM 5605 C CA . LEU B 1 181 ? -17.141 0.518 4.715 1 95.94 181 LEU B CA 1
ATOM 5606 C C . LEU B 1 181 ? -17.562 1.752 3.926 1 95.94 181 LEU B C 1
ATOM 5608 O O . LEU B 1 181 ? -18.453 1.675 3.076 1 95.94 181 LEU B O 1
ATOM 5612 N N . ILE B 1 182 ? -16.891 2.846 4.234 1 97.38 182 ILE B N 1
ATOM 5613 C CA . ILE B 1 182 ? -17.234 4.086 3.543 1 97.38 182 ILE B CA 1
ATOM 5614 C C . ILE B 1 182 ? -16.906 3.951 2.057 1 97.38 182 ILE B C 1
ATOM 5616 O O . ILE B 1 182 ? -17.703 4.34 1.203 1 97.38 182 ILE B O 1
ATOM 5620 N N . GLN B 1 183 ? -15.789 3.373 1.717 1 96.62 183 GLN B N 1
ATOM 5621 C CA . GLN B 1 183 ? -15.391 3.16 0.327 1 96.62 183 GLN B CA 1
ATOM 5622 C C . GLN B 1 183 ? -16.422 2.309 -0.411 1 96.62 183 GLN B C 1
ATOM 5624 O O . GLN B 1 183 ? -16.766 2.604 -1.557 1 96.62 183 GLN B O 1
ATOM 5629 N N . TYR B 1 184 ? -16.875 1.274 0.224 1 97.5 184 TYR B N 1
ATOM 5630 C CA . TYR B 1 184 ? -17.891 0.426 -0.392 1 97.5 184 TYR B CA 1
ATOM 5631 C C . TYR B 1 184 ? -19.125 1.236 -0.759 1 97.5 184 TYR B C 1
ATOM 5633 O O . TYR B 1 184 ? -19.641 1.129 -1.877 1 97.5 184 TYR B O 1
ATOM 5641 N N . LYS B 1 185 ? -19.625 2.029 0.196 1 98.31 185 LYS B N 1
ATOM 5642 C CA . LYS B 1 185 ? -20.844 2.801 -0.033 1 98.31 185 LYS B CA 1
ATOM 5643 C C . LYS B 1 185 ? -20.641 3.834 -1.136 1 98.31 185 LYS B C 1
ATOM 5645 O O . LYS B 1 185 ? -21.531 4.082 -1.938 1 98.31 185 LYS B O 1
ATOM 5650 N N . LEU B 1 186 ? -19.5 4.434 -1.17 1 97.88 186 LEU B N 1
ATOM 5651 C CA . LEU B 1 186 ? -19.203 5.406 -2.215 1 97.88 186 LEU B CA 1
ATOM 5652 C C . LEU B 1 186 ? -19.141 4.738 -3.584 1 97.88 186 LEU B C 1
ATOM 5654 O O . LEU B 1 186 ? -19.688 5.262 -4.559 1 97.88 186 LEU B O 1
ATOM 5658 N N . ARG B 1 187 ? -18.516 3.6 -3.664 1 97.19 187 ARG B N 1
ATOM 5659 C CA . ARG B 1 187 ? -18.469 2.85 -4.914 1 97.19 187 ARG B CA 1
ATOM 5660 C C . ARG B 1 187 ? -19.859 2.381 -5.328 1 97.19 187 ARG B C 1
ATOM 5662 O O . ARG B 1 187 ? -20.203 2.393 -6.512 1 97.19 187 ARG B O 1
ATOM 5669 N N . GLU B 1 188 ? -20.625 1.909 -4.336 1 97.5 188 GLU B N 1
ATOM 5670 C CA . GLU B 1 188 ? -22 1.507 -4.605 1 97.5 188 GLU B CA 1
ATOM 5671 C C . GLU B 1 188 ? -22.812 2.656 -5.211 1 97.5 188 GLU B C 1
ATOM 5673 O O . GLU B 1 188 ? -23.531 2.465 -6.191 1 97.5 188 GLU B O 1
ATOM 5678 N N . PHE B 1 189 ? -22.688 3.844 -4.664 1 96.69 189 PHE B N 1
ATOM 5679 C CA . PHE B 1 189 ? -23.328 5.031 -5.211 1 96.69 189 PHE B CA 1
ATOM 5680 C C . PHE B 1 189 ? -22.922 5.25 -6.66 1 96.69 189 PHE B C 1
ATOM 5682 O O . PHE B 1 189 ? -23.766 5.469 -7.527 1 96.69 189 PHE B O 1
ATOM 5689 N N . ALA B 1 190 ? -21.625 5.199 -6.871 1 95.94 190 ALA B N 1
ATOM 5690 C CA . ALA B 1 190 ? -21.109 5.391 -8.227 1 95.94 190 ALA B CA 1
ATOM 5691 C C . ALA B 1 190 ? -21.703 4.371 -9.188 1 95.94 190 ALA B C 1
ATOM 5693 O O . ALA B 1 190 ? -22.109 4.715 -10.305 1 95.94 190 ALA B O 1
ATOM 5694 N N . SER B 1 191 ? -21.797 3.139 -8.773 1 95.12 191 SER B N 1
ATOM 5695 C CA . SER B 1 191 ? -22.312 2.078 -9.633 1 95.12 191 SER B CA 1
ATOM 5696 C C . SER B 1 191 ? -23.766 2.322 -10.008 1 95.12 191 SER B C 1
ATOM 5698 O O . SER B 1 191 ? -24.188 2.029 -11.133 1 95.12 191 SER B O 1
ATOM 5700 N N . ILE B 1 192 ? -24.562 2.861 -9.125 1 94.12 192 ILE B N 1
ATOM 5701 C CA . ILE B 1 192 ? -25.969 3.117 -9.359 1 94.12 192 ILE B CA 1
ATOM 5702 C C . ILE B 1 192 ? -26.125 4.324 -10.281 1 94.12 192 ILE B C 1
ATOM 5704 O O . ILE B 1 192 ? -26.859 4.27 -11.266 1 94.12 192 ILE B O 1
ATOM 5708 N N . VAL B 1 193 ? -25.406 5.391 -9.992 1 93.81 193 VAL B N 1
ATOM 5709 C CA . VAL B 1 193 ? -25.547 6.648 -10.719 1 93.81 193 VAL B CA 1
ATOM 5710 C C . VAL B 1 193 ? -25.016 6.488 -12.141 1 93.81 193 VAL B C 1
ATOM 5712 O O . VAL B 1 193 ? -25.547 7.066 -13.078 1 93.81 193 VAL B O 1
ATOM 5715 N N . MET B 1 194 ? -24.031 5.668 -12.305 1 90.5 194 MET B N 1
ATOM 5716 C CA . MET B 1 194 ? -23.391 5.516 -13.602 1 90.5 194 MET B CA 1
ATOM 5717 C C . MET B 1 194 ? -24.031 4.395 -14.406 1 90.5 194 MET B C 1
ATOM 5719 O O . MET B 1 194 ? -23.656 4.145 -15.547 1 90.5 194 MET B O 1
ATOM 5723 N N . SER B 1 195 ? -24.922 3.613 -13.797 1 80.12 195 SER B N 1
ATOM 5724 C CA . SER B 1 195 ? -25.531 2.426 -14.383 1 80.12 195 SER B CA 1
ATOM 5725 C C . SER B 1 195 ? -26.062 2.715 -15.781 1 80.12 195 SER B C 1
ATOM 5727 O O . SER B 1 195 ? -25.906 1.904 -16.703 1 80.12 195 SER B O 1
ATOM 5729 N N . PRO B 1 196 ? -26.766 3.863 -15.898 1 60.47 196 PRO B N 1
ATOM 5730 C CA . PRO B 1 196 ? -27.297 4.086 -17.25 1 60.47 196 PRO B CA 1
ATOM 5731 C C . PRO B 1 196 ? -26.188 4.098 -18.312 1 60.47 196 PRO B C 1
ATOM 5733 O O . PRO B 1 196 ? -26.469 3.945 -19.5 1 60.47 196 PRO B O 1
ATOM 5736 N N . ASN B 1 197 ? -25.031 4.336 -17.938 1 55.84 197 ASN B N 1
ATOM 5737 C CA . ASN B 1 197 ? -23.906 4.406 -18.844 1 55.84 197 ASN B CA 1
ATOM 5738 C C . ASN B 1 197 ? -23.188 3.061 -18.969 1 55.84 197 ASN B C 1
ATOM 5740 O O . ASN B 1 197 ? -22.109 2.971 -19.562 1 55.84 197 ASN B O 1
ATOM 5744 N N . LYS B 1 198 ? -23.969 2.152 -18.266 1 58.75 198 LYS B N 1
ATOM 5745 C CA . LYS B 1 198 ? -23.531 0.777 -18.484 1 58.75 198 LYS B CA 1
ATOM 5746 C C . LYS B 1 198 ? -24.219 0.173 -19.703 1 58.75 198 LYS B C 1
ATOM 5748 O O . LYS B 1 198 ? -25.25 0.661 -20.156 1 58.75 198 LYS B O 1
ATOM 5753 N N . PRO B 1 199 ? -23.5 -0.616 -20.406 1 51.09 199 PRO B N 1
ATOM 5754 C CA . PRO B 1 199 ? -24.094 -1.113 -21.656 1 51.09 199 PRO B CA 1
ATOM 5755 C C . PRO B 1 199 ? -25.562 -1.496 -21.484 1 51.09 199 PRO B C 1
ATOM 5757 O O . PRO B 1 199 ? -26.312 -1.51 -22.469 1 51.09 199 PRO B O 1
ATOM 5760 N N . VAL B 1 200 ? -25.953 -1.838 -20.219 1 50.91 200 VAL B N 1
ATOM 5761 C CA . VAL B 1 200 ? -27.359 -2.23 -20.141 1 50.91 200 VAL B CA 1
ATOM 5762 C C . VAL B 1 200 ? -28.219 -1.009 -19.828 1 50.91 200 VAL B C 1
ATOM 5764 O O . VAL B 1 200 ? -27.812 -0.132 -19.062 1 50.91 200 VAL B O 1
ATOM 5767 N N . ASN B 1 201 ? -29.188 -0.627 -20.656 1 52.16 201 ASN B N 1
ATOM 5768 C CA . ASN B 1 201 ? -30.141 0.469 -20.781 1 52.16 201 ASN B CA 1
ATOM 5769 C C . ASN B 1 201 ? -30.875 0.726 -19.469 1 52.16 201 ASN B C 1
ATOM 5771 O O . ASN B 1 201 ? -31.922 0.132 -19.203 1 52.16 201 ASN B O 1
ATOM 5775 N N . THR B 1 202 ? -30.203 0.977 -18.438 1 59.53 202 THR B N 1
ATOM 5776 C CA . THR B 1 202 ? -31 1.356 -17.266 1 59.53 202 THR B CA 1
ATOM 5777 C C . THR B 1 202 ? -31.453 2.805 -17.375 1 59.53 202 THR B C 1
ATOM 5779 O O . THR B 1 202 ? -30.734 3.656 -17.906 1 59.53 202 THR B O 1
ATOM 5782 N N . PRO B 1 203 ? -32.781 2.971 -17.141 1 60.84 203 PRO B N 1
ATOM 5783 C CA . PRO B 1 203 ? -33.281 4.344 -17.203 1 60.84 203 PRO B CA 1
ATOM 5784 C C . PRO B 1 203 ? -32.406 5.332 -16.438 1 60.84 203 PRO B C 1
ATOM 5786 O O . PRO B 1 203 ? -31.891 4.992 -15.367 1 60.84 203 PRO B O 1
ATOM 5789 N N . GLN B 1 204 ? -32.188 6.441 -17.109 1 72.06 204 GLN B N 1
ATOM 5790 C CA . GLN B 1 204 ? -31.406 7.516 -16.484 1 72.06 204 GLN B CA 1
ATOM 5791 C C . GLN B 1 204 ? -32.156 8.117 -15.305 1 72.06 204 GLN B C 1
ATOM 5793 O O . GLN B 1 204 ? -33.344 8.406 -15.406 1 72.06 204 GLN B O 1
ATOM 5798 N N . LEU B 1 205 ? -31.594 8.094 -14.188 1 83.44 205 LEU B N 1
ATOM 5799 C CA . LEU B 1 205 ? -32.125 8.734 -12.992 1 83.44 205 LEU B CA 1
ATOM 5800 C C . LEU B 1 205 ? -32.281 10.242 -13.211 1 83.44 205 LEU B C 1
ATOM 5802 O O . LEU B 1 205 ? -31.438 10.867 -13.859 1 83.44 205 LEU B O 1
ATOM 5806 N N . SER B 1 206 ? -33.406 10.836 -12.75 1 86.81 206 SER B N 1
ATOM 5807 C CA . SER B 1 206 ? -33.562 12.289 -12.758 1 86.81 206 SER B CA 1
ATOM 5808 C C . SER B 1 206 ? -32.562 12.945 -11.781 1 86.81 206 SER B C 1
ATOM 5810 O O . SER B 1 206 ? -32.062 12.289 -10.883 1 86.81 206 SER B O 1
ATOM 5812 N N . LEU B 1 207 ? -32.312 14.164 -12.039 1 88.69 207 LEU B N 1
ATOM 5813 C CA . LEU B 1 207 ? -31.406 14.898 -11.141 1 88.69 207 LEU B CA 1
ATOM 5814 C C . LEU B 1 207 ? -31.969 14.914 -9.719 1 88.69 207 LEU B C 1
ATOM 5816 O O . LEU B 1 207 ? -31.219 14.875 -8.75 1 88.69 207 LEU B O 1
ATOM 5820 N N . SER B 1 208 ? -33.25 15.062 -9.641 1 90.81 208 SER B N 1
ATOM 5821 C CA . SER B 1 208 ? -33.906 15.023 -8.328 1 90.81 208 SER B CA 1
ATOM 5822 C C . SER B 1 208 ? -33.688 13.672 -7.652 1 90.81 208 SER B C 1
ATOM 5824 O O . SER B 1 208 ? -33.406 13.602 -6.453 1 90.81 208 SER B O 1
ATOM 5826 N N . ASP B 1 209 ? -33.812 12.641 -8.414 1 91.81 209 ASP B N 1
ATOM 5827 C CA . ASP B 1 209 ? -33.562 11.305 -7.879 1 91.81 209 ASP B CA 1
ATOM 5828 C C . ASP B 1 209 ? -32.125 11.148 -7.426 1 91.81 209 ASP B C 1
ATOM 5830 O O . ASP B 1 209 ? -31.844 10.562 -6.379 1 91.81 209 ASP B O 1
ATOM 5834 N N . ILE B 1 210 ? -31.266 11.68 -8.211 1 93.75 210 ILE B N 1
ATOM 5835 C CA . ILE B 1 210 ? -29.844 11.586 -7.918 1 93.75 210 ILE B CA 1
ATOM 5836 C C . ILE B 1 210 ? -29.516 12.367 -6.645 1 93.75 210 ILE B C 1
ATOM 5838 O O . ILE B 1 210 ? -28.734 11.914 -5.809 1 93.75 210 ILE B O 1
ATOM 5842 N N . GLN B 1 211 ? -30.094 13.477 -6.512 1 92.94 211 GLN B N 1
ATOM 5843 C CA . GLN B 1 211 ? -29.906 14.273 -5.309 1 92.94 211 GLN B CA 1
ATOM 5844 C C . GLN B 1 211 ? -30.422 13.547 -4.074 1 92.94 211 GLN B C 1
ATOM 5846 O O . GLN B 1 211 ? -29.797 13.586 -3.01 1 92.94 211 GLN B O 1
ATOM 5851 N N . GLY B 1 212 ? -31.609 12.992 -4.207 1 94.88 212 GLY B N 1
ATOM 5852 C CA . GLY B 1 212 ? -32.125 12.172 -3.123 1 94.88 212 GLY B CA 1
ATOM 5853 C C . GLY B 1 212 ? -31.203 11.023 -2.748 1 94.88 212 GLY B C 1
ATOM 5854 O O . GLY B 1 212 ? -31 10.75 -1.563 1 94.88 212 GLY B O 1
ATOM 5855 N N . LEU B 1 213 ? -30.703 10.359 -3.756 1 95.62 213 LEU B N 1
ATOM 5856 C CA . LEU B 1 213 ? -29.766 9.266 -3.537 1 95.62 213 LEU B CA 1
ATOM 5857 C C . LEU B 1 213 ? -28.5 9.758 -2.84 1 95.62 213 LEU B C 1
ATOM 5859 O O . LEU B 1 213 ? -27.984 9.094 -1.942 1 95.62 213 LEU B O 1
ATOM 5863 N N . LYS B 1 214 ? -27.953 10.883 -3.295 1 96.5 214 LYS B N 1
ATOM 5864 C CA . LYS B 1 214 ? -26.766 11.477 -2.67 1 96.5 214 LYS B CA 1
ATOM 5865 C C . LYS B 1 214 ? -27 11.703 -1.178 1 96.5 214 LYS B C 1
ATOM 5867 O O . LYS B 1 214 ? -26.141 11.352 -0.359 1 96.5 214 LYS B O 1
ATOM 5872 N N . ASN B 1 215 ? -28.125 12.281 -0.846 1 97 215 ASN B N 1
ATOM 5873 C CA . ASN B 1 215 ? -28.453 12.547 0.553 1 97 215 ASN B CA 1
ATOM 5874 C C . ASN B 1 215 ? -28.547 11.25 1.357 1 97 215 ASN B C 1
ATOM 5876 O O . ASN B 1 215 ? -28.094 11.195 2.5 1 97 215 ASN B O 1
ATOM 5880 N N . GLN B 1 216 ? -29.141 10.273 0.78 1 97.19 216 GLN B N 1
ATOM 5881 C CA . GLN B 1 216 ? -29.281 8.984 1.445 1 97.19 216 GLN B CA 1
ATOM 5882 C C . GLN B 1 216 ? -27.906 8.359 1.734 1 97.19 216 GLN B C 1
ATOM 5884 O O . GLN B 1 216 ? -27.672 7.859 2.836 1 97.19 216 GLN B O 1
ATOM 5889 N N . TYR B 1 217 ? -27.062 8.352 0.762 1 97.94 217 TYR B N 1
ATOM 5890 C CA . TYR B 1 217 ? -25.75 7.746 0.94 1 97.94 217 TYR B CA 1
ATOM 5891 C C . TYR B 1 217 ? -24.906 8.562 1.902 1 97.94 217 TYR B C 1
ATOM 5893 O O . TYR B 1 217 ? -24.172 8.008 2.725 1 97.94 217 TYR B O 1
ATOM 5901 N N . LEU B 1 218 ? -24.922 9.883 1.782 1 97.81 218 LEU B N 1
ATOM 5902 C CA . LEU B 1 218 ? -24.203 10.719 2.738 1 97.81 218 LEU B CA 1
ATOM 5903 C C . LEU B 1 218 ? -24.703 10.477 4.156 1 97.81 218 LEU B C 1
ATOM 5905 O O . LEU B 1 218 ? -23.906 10.406 5.098 1 97.81 218 LEU B O 1
ATOM 5909 N N . ALA B 1 219 ? -26.016 10.336 4.336 1 97.62 219 ALA B N 1
ATOM 5910 C CA . ALA B 1 219 ? -26.594 10.031 5.645 1 97.62 219 ALA B CA 1
ATOM 5911 C C . ALA B 1 219 ? -26.078 8.695 6.176 1 97.62 219 ALA B C 1
ATOM 5913 O O . ALA B 1 219 ? -25.781 8.562 7.367 1 97.62 219 ALA B O 1
ATOM 5914 N N . THR B 1 220 ? -26 7.715 5.324 1 97.44 220 THR B N 1
ATOM 5915 C CA . THR B 1 220 ? -25.484 6.41 5.711 1 97.44 220 THR B CA 1
ATOM 5916 C C . THR B 1 220 ? -24.031 6.527 6.195 1 97.44 220 THR B C 1
ATOM 5918 O O . THR B 1 220 ? -23.672 5.938 7.211 1 97.44 220 THR B O 1
ATOM 5921 N N . ILE B 1 221 ? -23.219 7.262 5.496 1 98 221 ILE B N 1
ATOM 5922 C CA . ILE B 1 221 ? -21.812 7.445 5.848 1 98 221 ILE B CA 1
ATOM 5923 C C . ILE B 1 221 ? -21.703 8.18 7.188 1 98 221 ILE B C 1
ATOM 5925 O O . ILE B 1 221 ? -20.906 7.801 8.047 1 98 221 ILE B O 1
ATOM 5929 N N . ILE B 1 222 ? -22.531 9.203 7.336 1 97.69 222 ILE B N 1
ATOM 5930 C CA . ILE B 1 222 ? -22.562 9.922 8.609 1 97.69 222 ILE B CA 1
ATOM 5931 C C . ILE B 1 222 ? -22.953 8.961 9.734 1 97.69 222 ILE B C 1
ATOM 5933 O O . ILE B 1 222 ? -22.391 9.023 10.828 1 97.69 222 ILE B O 1
ATOM 5937 N N . THR B 1 223 ? -23.891 8.07 9.492 1 96.56 223 THR B N 1
ATOM 5938 C CA . THR B 1 223 ? -24.297 7.078 10.484 1 96.56 223 THR B CA 1
ATOM 5939 C C . THR B 1 223 ? -23.125 6.191 10.883 1 96.56 223 THR B C 1
ATOM 5941 O O . THR B 1 223 ? -22.891 5.949 12.07 1 96.56 223 THR B O 1
ATOM 5944 N N . ILE B 1 224 ? -22.359 5.719 9.914 1 96.12 224 ILE B N 1
ATOM 5945 C CA . ILE B 1 224 ? -21.172 4.906 10.172 1 96.12 224 ILE B CA 1
ATOM 5946 C C . ILE B 1 224 ? -20.203 5.68 11.055 1 96.12 224 ILE B C 1
ATOM 5948 O O . ILE B 1 224 ? -19.703 5.152 12.055 1 96.12 224 ILE B O 1
ATOM 5952 N N . LEU B 1 225 ? -19.969 6.914 10.719 1 96.81 225 LEU B N 1
ATOM 5953 C CA . LEU B 1 225 ? -19 7.742 11.43 1 96.81 225 LEU B CA 1
ATOM 5954 C C . LEU B 1 225 ? -19.469 8.031 12.852 1 96.81 225 LEU B C 1
ATOM 5956 O O . LEU B 1 225 ? -18.672 7.961 13.797 1 96.81 225 LEU B O 1
ATOM 5960 N N . VAL B 1 226 ? -20.719 8.328 13.008 1 95.69 226 VAL B N 1
ATOM 5961 C CA . VAL B 1 226 ? -21.25 8.641 14.328 1 95.69 226 VAL B CA 1
ATOM 5962 C C . VAL B 1 226 ? -21.125 7.414 15.234 1 95.69 226 VAL B C 1
ATOM 5964 O O . VAL B 1 226 ? -20.781 7.535 16.406 1 95.69 226 VAL B O 1
ATOM 5967 N N . GLN B 1 227 ? -21.391 6.297 14.711 1 93.81 227 GLN B N 1
ATOM 5968 C CA . GLN B 1 227 ? -21.344 5.07 15.508 1 93.81 227 GLN B CA 1
ATOM 5969 C C . GLN B 1 227 ? -19.922 4.715 15.883 1 93.81 227 GLN B C 1
ATOM 5971 O O . GLN B 1 227 ? -19.641 4.316 17.016 1 93.81 227 GLN B O 1
ATOM 5976 N N . ILE B 1 228 ? -18.984 4.859 14.984 1 94.38 228 ILE B N 1
ATOM 5977 C CA . ILE B 1 228 ? -17.609 4.387 15.195 1 94.38 228 ILE B CA 1
ATOM 5978 C C . ILE B 1 228 ? -16.781 5.488 15.844 1 94.38 228 ILE B C 1
ATOM 5980 O O . ILE B 1 228 ? -16.031 5.227 16.781 1 94.38 228 ILE B O 1
ATOM 5984 N N . VAL B 1 229 ? -16.922 6.727 15.391 1 94.5 229 VAL B N 1
ATOM 5985 C CA . VAL B 1 229 ? -16.078 7.84 15.812 1 94.5 229 VAL B CA 1
ATOM 5986 C C . VAL B 1 229 ? -16.734 8.578 16.969 1 94.5 229 VAL B C 1
ATOM 5988 O O . VAL B 1 229 ? -16.062 8.984 17.922 1 94.5 229 VAL B O 1
ATOM 5991 N N . GLY B 1 230 ? -18.016 8.742 16.875 1 93.75 230 GLY B N 1
ATOM 5992 C CA . GLY B 1 230 ? -18.766 9.445 17.906 1 93.75 230 GLY B CA 1
ATOM 5993 C C . GLY B 1 230 ? -19.516 10.656 17.375 1 93.75 230 GLY B C 1
ATOM 5994 O O . GLY B 1 230 ? -19.422 10.977 16.188 1 93.75 230 GLY B O 1
ATOM 5995 N N . HIS B 1 231 ? -20.312 11.266 18.312 1 94.19 231 HIS B N 1
ATOM 5996 C CA . HIS B 1 231 ? -21.109 12.438 17.953 1 94.19 231 HIS B CA 1
ATOM 5997 C C . HIS B 1 231 ? -20.219 13.641 17.672 1 94.19 231 HIS B C 1
ATOM 5999 O O . HIS B 1 231 ? -19.391 14.016 18.5 1 94.19 231 HIS B O 1
ATOM 6005 N N . PRO B 1 232 ? -20.406 14.234 16.469 1 95.44 232 PRO B N 1
ATOM 6006 C CA . PRO B 1 232 ? -19.562 15.375 16.141 1 95.44 232 PRO B CA 1
ATOM 6007 C C . PRO B 1 232 ? -19.906 16.625 16.953 1 95.44 232 PRO B C 1
ATOM 6009 O O . PRO B 1 232 ? -21.031 16.75 17.438 1 95.44 232 PRO B O 1
ATOM 6012 N N . ILE B 1 233 ? -18.891 17.438 17.078 1 96.12 233 ILE B N 1
ATOM 6013 C CA . ILE B 1 233 ? -19.109 18.797 17.578 1 96.12 233 ILE B CA 1
ATOM 6014 C C . ILE B 1 233 ? -19.203 19.766 16.391 1 96.12 233 ILE B C 1
ATOM 6016 O O . ILE B 1 233 ? -18.297 19.812 15.555 1 96.12 233 ILE B O 1
ATOM 6020 N N . TYR B 1 234 ? -20.266 20.469 16.344 1 95.06 234 TYR B N 1
ATOM 6021 C CA . TYR B 1 234 ? -20.469 21.391 15.234 1 95.06 234 TYR B CA 1
ATOM 6022 C C . TYR B 1 234 ? -19.672 22.672 15.422 1 95.06 234 TYR B C 1
ATOM 6024 O O . TYR B 1 234 ? -19.375 23.062 16.547 1 95.06 234 TYR B O 1
ATOM 6032 N N . PRO B 1 235 ? -19.25 23.281 14.266 1 91.44 235 PRO B N 1
ATOM 6033 C CA . PRO B 1 235 ? -18.391 24.453 14.375 1 91.44 235 PRO B CA 1
ATOM 6034 C C . PRO B 1 235 ? -19.062 25.594 15.148 1 91.44 235 PRO B C 1
ATOM 6036 O O . PRO B 1 235 ? -18.359 26.422 15.758 1 91.44 235 PRO B O 1
ATOM 6039 N N . ASP B 1 236 ? -20.391 25.641 15.156 1 91.69 236 ASP B N 1
ATOM 6040 C CA . ASP B 1 236 ? -21.125 26.719 15.828 1 91.69 236 ASP B CA 1
ATOM 6041 C C . ASP B 1 236 ? -21.719 26.234 17.141 1 91.69 236 ASP B C 1
ATOM 6043 O O . ASP B 1 236 ? -22.453 26.969 17.812 1 91.69 236 ASP B O 1
ATOM 6047 N N . GLU B 1 237 ? -21.406 25.016 17.5 1 94.62 237 GLU B N 1
ATOM 6048 C CA . GLU B 1 237 ? -21.906 24.453 18.75 1 94.62 237 GLU B CA 1
ATOM 6049 C C . GLU B 1 237 ? -21.016 24.875 19.922 1 94.62 237 GLU B C 1
ATOM 6051 O O . GLU B 1 237 ? -19.797 24.828 19.844 1 94.62 237 GLU B O 1
ATOM 6056 N N . LYS B 1 238 ? -21.672 25.297 20.953 1 96.5 238 LYS B N 1
ATOM 6057 C CA . LYS B 1 238 ? -20.922 25.719 22.141 1 96.5 238 LYS B CA 1
ATOM 6058 C C . LYS B 1 238 ? -20.625 24.547 23.047 1 96.5 238 LYS B C 1
ATOM 6060 O O . LYS B 1 238 ? -21.438 23.625 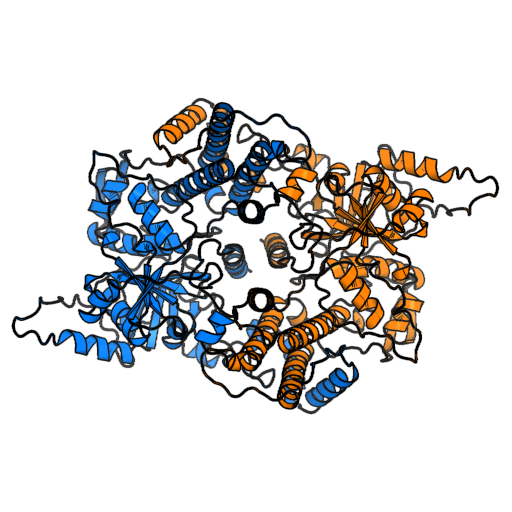23.188 1 96.5 238 LYS B O 1
ATOM 6065 N N . PHE B 1 239 ? -19.422 24.516 23.625 1 96.12 239 PHE B N 1
ATOM 6066 C CA . PHE B 1 239 ? -19.031 23.547 24.641 1 96.12 239 PHE B CA 1
ATOM 6067 C C . PHE B 1 239 ? -18.297 24.234 25.781 1 96.12 239 PHE B C 1
ATOM 6069 O O . PHE B 1 239 ? -17.875 25.391 25.656 1 96.12 239 PHE B O 1
ATOM 6076 N N . SER B 1 240 ? -18.297 23.562 26.891 1 95.81 240 SER B N 1
ATOM 6077 C CA . SER B 1 240 ? -17.5 24.016 28.031 1 95.81 240 SER B CA 1
ATOM 6078 C C . SER B 1 240 ? -16.391 23.016 28.359 1 95.81 240 SER B C 1
ATOM 6080 O O . SER B 1 240 ? -16.531 21.828 28.062 1 95.81 240 SER B O 1
ATOM 6082 N N . TRP B 1 241 ? -15.32 23.531 28.859 1 95.06 241 TRP B N 1
ATOM 6083 C CA . TRP B 1 241 ? -14.156 22.688 29.109 1 95.06 241 TRP B CA 1
ATOM 6084 C C . TRP B 1 241 ? -13.484 23.062 30.422 1 95.06 241 TRP B C 1
ATOM 6086 O O . TRP B 1 241 ? -13.211 24.25 30.672 1 95.06 241 TRP B O 1
ATOM 6096 N N . THR B 1 242 ? -13.398 22.062 31.25 1 93.56 242 THR B N 1
ATOM 6097 C CA . THR B 1 242 ? -12.688 22.203 32.531 1 93.56 242 THR B CA 1
ATOM 6098 C C . THR B 1 242 ? -11.289 21.594 32.438 1 93.56 242 THR B C 1
ATOM 6100 O O . THR B 1 242 ? -11.109 20.516 31.859 1 93.56 242 THR B O 1
ATOM 6103 N N . TYR B 1 243 ? -10.305 22.375 32.906 1 92.38 243 TYR B N 1
ATOM 6104 C CA . TYR B 1 243 ? -8.93 21.891 32.812 1 92.38 243 TYR B CA 1
ATOM 6105 C C . TYR B 1 243 ? -8.156 22.234 34.094 1 92.38 243 TYR B C 1
ATOM 6107 O O . TYR B 1 243 ? -8.609 23.031 34.906 1 92.38 243 TYR B O 1
ATOM 6115 N N . SER B 1 244 ? -7.109 21.516 34.25 1 89.75 244 SER B N 1
ATOM 6116 C CA . SER B 1 244 ? -6.176 21.781 35.344 1 89.75 244 SER B CA 1
ATOM 6117 C C . SER B 1 244 ? -4.895 22.422 34.812 1 89.75 244 SER B C 1
ATOM 6119 O O . SER B 1 244 ? -4.371 22.031 33.781 1 89.75 244 SER B O 1
ATOM 6121 N N . THR B 1 245 ? -4.418 23.406 35.469 1 89.5 245 THR B N 1
ATOM 6122 C CA . THR B 1 245 ? -3.162 24.047 35.125 1 89.5 245 THR B CA 1
ATOM 6123 C C . THR B 1 245 ? -1.979 23.312 35.75 1 89.5 245 THR B C 1
ATOM 6125 O O . THR B 1 245 ? -2.158 22.469 36.625 1 89.5 245 THR B O 1
ATOM 6128 N N . LYS B 1 246 ? -0.792 23.609 35.281 1 85.12 246 LYS B N 1
ATOM 6129 C CA . LYS B 1 246 ? 0.444 23.031 35.781 1 85.12 246 LYS B CA 1
ATOM 6130 C C . LYS B 1 246 ? 0.587 23.297 37.281 1 85.12 246 LYS B C 1
ATOM 6132 O O . LYS B 1 246 ? 1.228 22.516 38 1 85.12 246 LYS B O 1
ATOM 6137 N N . LYS B 1 247 ? -0.004 24.266 37.781 1 86.25 247 LYS B N 1
ATOM 6138 C CA . LYS B 1 247 ? 0.058 24.641 39.188 1 86.25 247 LYS B CA 1
ATOM 6139 C C . LYS B 1 247 ? -1.062 23.984 40 1 86.25 247 LYS B C 1
ATOM 6141 O O . LYS B 1 247 ? -1.247 24.266 41.188 1 86.25 247 LYS B O 1
ATOM 6146 N N . GLY B 1 248 ? -1.879 23.219 39.281 1 86.25 248 GLY B N 1
ATOM 6147 C CA . GLY B 1 248 ? -2.926 22.469 39.969 1 86.25 248 GLY B CA 1
ATOM 6148 C C . GLY B 1 248 ? -4.211 23.266 40.125 1 86.25 248 GLY B C 1
ATOM 6149 O O . GLY B 1 248 ? -5.07 22.891 40.938 1 86.25 248 GLY B O 1
ATOM 6150 N N . LYS B 1 249 ? -4.297 24.344 39.531 1 90.19 249 LYS B N 1
ATOM 6151 C CA . LYS B 1 249 ? -5.512 25.141 39.656 1 90.19 249 LYS B CA 1
ATOM 6152 C C . LYS B 1 249 ? -6.535 24.719 38.594 1 90.19 249 LYS B C 1
ATOM 6154 O O . LYS B 1 249 ? -6.172 24.375 37.469 1 90.19 249 LYS B O 1
ATOM 6159 N N . LYS B 1 250 ? -7.727 24.891 39.031 1 91.44 250 LYS B N 1
ATOM 6160 C CA . LYS B 1 250 ? -8.836 24.562 38.156 1 91.44 250 LYS B CA 1
ATOM 6161 C C . LYS B 1 250 ? -9.172 25.75 37.25 1 91.44 250 LYS B C 1
ATOM 6163 O O . LYS B 1 250 ? -9.312 26.875 37.719 1 91.44 250 LYS B O 1
ATOM 6168 N N . GLY B 1 251 ? -9.156 25.547 35.938 1 91.81 251 GLY B N 1
ATOM 6169 C CA . GLY B 1 251 ? -9.656 26.5 34.969 1 91.81 251 GLY B CA 1
ATOM 6170 C C . GLY B 1 251 ? -10.922 26.031 34.25 1 91.81 251 GLY B C 1
ATOM 6171 O O . GLY B 1 251 ? -11.18 24.828 34.156 1 91.81 251 GLY B O 1
ATOM 6172 N N . ILE B 1 252 ? -11.789 27.062 33.875 1 93.25 252 ILE B N 1
ATOM 6173 C CA . ILE B 1 252 ? -13.016 26.734 33.156 1 93.25 252 ILE B CA 1
ATOM 6174 C C . ILE B 1 252 ? -13.188 27.688 31.984 1 93.25 252 ILE B C 1
ATOM 6176 O O . ILE B 1 252 ? -13.039 28.906 32.125 1 93.25 252 ILE B O 1
ATOM 6180 N N . ILE B 1 253 ? -13.359 27.172 30.875 1 94.31 253 ILE B N 1
ATOM 6181 C CA . ILE B 1 253 ? -13.812 27.891 29.688 1 94.31 253 ILE B CA 1
ATOM 6182 C C . ILE B 1 253 ? -15.273 27.562 29.406 1 94.31 253 ILE B C 1
ATOM 6184 O O . ILE B 1 253 ? -15.625 26.391 29.234 1 94.31 253 ILE B O 1
ATOM 6188 N N . THR B 1 254 ? -16.125 28.594 29.422 1 94.5 254 THR B N 1
ATOM 6189 C CA . THR B 1 254 ? -17.562 28.344 29.281 1 94.5 254 THR B CA 1
ATOM 6190 C C . THR B 1 254 ? -18.062 28.828 27.922 1 94.5 254 THR B C 1
ATOM 6192 O O . THR B 1 254 ? -17.703 29.906 27.469 1 94.5 254 THR B O 1
ATOM 6195 N N . ASP B 1 255 ? -18.859 28.062 27.312 1 95.38 255 ASP B N 1
ATOM 6196 C CA . ASP B 1 255 ? -19.656 28.406 26.156 1 95.38 255 ASP B CA 1
ATOM 6197 C C . ASP B 1 255 ? -18.781 28.938 25.016 1 95.38 255 ASP B C 1
ATOM 6199 O O . ASP B 1 255 ? -19.016 30.031 24.5 1 95.38 255 ASP B O 1
ATOM 6203 N N . ILE B 1 256 ? -17.906 28.125 24.609 1 96.56 256 ILE B N 1
ATOM 6204 C CA . ILE B 1 256 ? -17.031 28.484 23.5 1 96.56 256 ILE B CA 1
ATOM 6205 C C . ILE B 1 256 ? -17.266 27.531 22.328 1 96.56 256 ILE B C 1
ATOM 6207 O O . ILE B 1 256 ? -17.609 26.359 22.531 1 96.56 256 ILE B O 1
ATOM 6211 N N . THR B 1 257 ? -17.203 28.031 21.125 1 97.56 257 THR B N 1
ATOM 6212 C CA . THR B 1 257 ? -17.328 27.172 19.953 1 97.56 257 THR B CA 1
ATOM 6213 C C . THR B 1 257 ? -15.953 26.656 19.516 1 97.56 257 THR B C 1
ATOM 6215 O O . THR B 1 257 ? -14.922 27.203 19.906 1 97.56 257 THR B O 1
ATOM 6218 N N . PRO B 1 258 ? -15.914 25.578 18.719 1 96.94 258 PRO B N 1
ATOM 6219 C CA . PRO B 1 258 ? -14.641 25.109 18.172 1 96.94 258 PRO B CA 1
ATOM 6220 C C . PRO B 1 258 ? -13.875 26.203 17.438 1 96.94 258 PRO B C 1
ATOM 6222 O O . PRO B 1 258 ? -12.648 26.297 17.578 1 96.94 258 PRO B O 1
ATOM 6225 N N . LEU B 1 259 ? -14.578 26.984 16.656 1 94.69 259 LEU B N 1
ATOM 6226 C CA . LEU B 1 259 ? -13.945 28.078 15.922 1 94.69 259 LEU B CA 1
ATOM 6227 C C . LEU B 1 259 ? -13.398 29.125 16.875 1 94.69 259 LEU B C 1
ATOM 6229 O O . LEU B 1 259 ? -12.305 29.656 16.656 1 94.69 259 LEU B O 1
ATOM 6233 N N . GLU B 1 260 ? -14.156 29.422 17.891 1 95.12 260 GLU B N 1
ATOM 6234 C CA . GLU B 1 260 ? -13.695 30.391 18.891 1 95.12 260 GLU B CA 1
ATOM 6235 C C . GLU B 1 260 ? -12.492 29.844 19.656 1 95.12 260 GLU B C 1
ATOM 6237 O O . GLU B 1 260 ? -11.578 30.609 20 1 95.12 260 GLU B O 1
ATOM 6242 N N . PHE B 1 261 ? -12.555 28.594 20.031 1 95.5 261 PHE B N 1
ATOM 6243 C CA . PHE B 1 261 ? -11.406 28 20.703 1 95.5 261 PHE B CA 1
ATOM 6244 C C . PHE B 1 261 ? -10.141 28.156 19.875 1 95.5 261 PHE B C 1
ATOM 6246 O O . PHE B 1 261 ? -9.086 28.516 20.391 1 95.5 261 PHE B O 1
ATOM 6253 N N . TYR B 1 262 ? -10.227 27.906 18.578 1 93.75 262 TYR B N 1
ATOM 6254 C CA . TYR B 1 262 ? -9.109 28.062 17.656 1 93.75 262 TYR B CA 1
ATOM 6255 C C . TYR B 1 262 ? -8.633 29.516 17.625 1 93.75 262 TYR B C 1
ATOM 6257 O O . TYR B 1 262 ? -7.441 29.781 17.812 1 93.75 262 TYR B O 1
ATOM 6265 N N . THR B 1 263 ? -9.477 30.469 17.469 1 91.75 263 THR B N 1
ATOM 6266 C CA . THR B 1 263 ? -9.102 31.859 17.25 1 91.75 263 THR B CA 1
ATOM 6267 C C . THR B 1 263 ? -8.664 32.531 18.547 1 91.75 263 THR B C 1
ATOM 6269 O O . THR B 1 263 ? -7.773 33.375 18.547 1 91.75 263 THR B O 1
ATOM 6272 N N . GLN B 1 264 ? -9.211 32.062 19.688 1 92 264 GLN B N 1
ATOM 6273 C CA . GLN B 1 264 ? -8.977 32.781 20.922 1 92 264 GLN B CA 1
ATOM 6274 C C . GLN B 1 264 ? -7.941 32.062 21.797 1 92 264 GLN B C 1
ATOM 6276 O O . GLN B 1 264 ? -7.199 32.719 22.531 1 92 264 GLN B O 1
ATOM 6281 N N . LYS B 1 265 ? -7.945 30.828 21.688 1 90.25 265 LYS B N 1
ATOM 6282 C CA . LYS B 1 265 ? -7.105 30.094 22.641 1 90.25 265 LYS B CA 1
ATOM 6283 C C . LYS B 1 265 ? -5.84 29.578 21.953 1 90.25 265 LYS B C 1
ATOM 6285 O O . LYS B 1 265 ? -4.805 29.422 22.609 1 90.25 265 LYS B O 1
ATOM 6290 N N . CYS B 1 266 ? -5.742 29.109 20.766 1 87.56 266 CYS B N 1
ATOM 6291 C CA . CYS B 1 266 ? -4.57 28.625 20.047 1 87.56 266 CYS B CA 1
ATOM 6292 C C . CYS B 1 266 ? -3.596 29.75 19.766 1 87.56 266 CYS B C 1
ATOM 6294 O O . CYS B 1 266 ? -2.381 29.578 19.844 1 87.56 266 CYS B O 1
ATOM 6296 N N . LYS B 1 267 ? -3.9 30.953 19.547 1 80.06 267 LYS B N 1
ATOM 6297 C CA . LYS B 1 267 ? -3.1 32.156 19.312 1 80.06 267 LYS B CA 1
ATOM 6298 C C . LYS B 1 267 ? -2.268 32 18.031 1 80.06 267 LYS B C 1
ATOM 6300 O O . LYS B 1 267 ? -1.247 32.688 17.875 1 80.06 267 LYS B O 1
ATOM 6305 N N . ILE B 1 268 ? -2.4 31 17.297 1 89.19 268 ILE B N 1
ATOM 6306 C CA . ILE B 1 268 ? -1.8 30.812 15.984 1 89.19 268 ILE B CA 1
ATOM 6307 C C . ILE B 1 268 ? -2.859 31.016 14.898 1 89.19 268 ILE B C 1
ATOM 6309 O O . ILE B 1 268 ? -3.904 30.359 14.922 1 89.19 268 ILE B O 1
ATOM 6313 N N . ASN B 1 269 ? -2.619 32 14.133 1 91.5 269 ASN B N 1
ATOM 6314 C CA . ASN B 1 269 ? -3.443 32.188 12.945 1 91.5 269 ASN B CA 1
ATOM 6315 C C . ASN B 1 269 ? -2.791 31.578 11.703 1 91.5 269 ASN B C 1
ATOM 6317 O O . ASN B 1 269 ? -1.835 32.125 11.164 1 91.5 269 ASN B O 1
ATOM 6321 N N . PHE B 1 270 ? -3.348 30.516 11.219 1 91.94 270 PHE B N 1
ATOM 6322 C CA . PHE B 1 270 ? -2.713 29.766 10.148 1 91.94 270 PHE B CA 1
ATOM 6323 C C . PHE B 1 270 ? -2.732 30.547 8.844 1 91.94 270 PHE B C 1
ATOM 6325 O O . PHE B 1 270 ? -2.012 30.219 7.898 1 91.94 270 PHE B O 1
ATOM 6332 N N . ASP B 1 271 ? -3.49 31.625 8.734 1 90 271 ASP B N 1
ATOM 6333 C CA . ASP B 1 271 ? -3.463 32.5 7.578 1 90 271 ASP B CA 1
ATOM 6334 C C . ASP B 1 271 ? -2.104 33.188 7.445 1 90 271 ASP B C 1
ATOM 6336 O O . ASP B 1 271 ? -1.748 33.688 6.367 1 90 271 ASP B O 1
ATOM 6340 N N . ASP B 1 272 ? -1.411 33.25 8.516 1 93.31 272 ASP B N 1
ATOM 6341 C CA . ASP B 1 272 ? -0.126 33.938 8.531 1 93.31 272 ASP B CA 1
ATOM 6342 C C . ASP B 1 272 ? 1.011 33 8.141 1 93.31 272 ASP B C 1
ATOM 6344 O O . ASP B 1 272 ? 2.176 33.406 8.125 1 93.31 272 ASP B O 1
ATOM 6348 N N . TYR B 1 273 ? 0.709 31.828 7.848 1 94.56 273 TYR B N 1
ATOM 6349 C CA . TYR B 1 273 ? 1.755 30.844 7.582 1 94.56 273 TYR B CA 1
ATOM 6350 C C . TYR B 1 273 ? 1.791 30.469 6.105 1 94.56 273 TYR B C 1
ATOM 6352 O O . TYR B 1 273 ? 0.76 30.5 5.43 1 94.56 273 TYR B O 1
ATOM 6360 N N . VAL B 1 274 ? 2.969 30.219 5.641 1 95 274 VAL B N 1
ATOM 6361 C CA . VAL B 1 274 ? 3.18 29.859 4.242 1 95 274 VAL B CA 1
ATOM 6362 C C . VAL B 1 274 ? 3.945 28.547 4.148 1 95 274 VAL B C 1
ATOM 6364 O O . VAL B 1 274 ? 4.66 28.172 5.082 1 95 274 VAL B O 1
ATOM 6367 N N . LEU B 1 275 ? 3.738 27.859 3.074 1 95.25 275 LEU B N 1
ATOM 6368 C CA . LEU B 1 275 ? 4.48 26.641 2.771 1 95.25 275 LEU B CA 1
ATOM 6369 C C . LEU B 1 275 ? 5.785 26.953 2.051 1 95.25 275 LEU B C 1
ATOM 6371 O O . LEU B 1 275 ? 5.785 27.688 1.057 1 95.25 275 LEU B O 1
ATOM 6375 N N . ILE B 1 276 ? 6.883 26.484 2.629 1 97.44 276 ILE B N 1
ATOM 6376 C CA . ILE B 1 276 ? 8.203 26.609 2.029 1 97.44 276 ILE B CA 1
ATOM 6377 C C . ILE B 1 276 ? 8.719 25.219 1.619 1 97.44 276 ILE B C 1
ATOM 6379 O O . ILE B 1 276 ? 8.633 24.266 2.396 1 97.44 276 ILE B O 1
ATOM 6383 N N . MET B 1 277 ? 9.164 25.094 0.39 1 96.62 277 MET B N 1
ATOM 6384 C CA . MET B 1 277 ? 9.695 23.812 -0.044 1 96.62 277 MET B CA 1
ATOM 6385 C C . MET B 1 277 ? 11.164 23.922 -0.427 1 96.62 277 MET B C 1
ATOM 6387 O O . MET B 1 277 ? 11.664 25.031 -0.668 1 96.62 277 MET B O 1
ATOM 6391 N N . ASN B 1 278 ? 11.875 22.906 -0.334 1 97.94 278 ASN B N 1
ATOM 6392 C CA . ASN B 1 278 ? 13.203 22.75 -0.915 1 97.94 278 ASN B CA 1
ATOM 6393 C C . ASN B 1 278 ? 13.211 21.672 -2.004 1 97.94 278 ASN B C 1
ATOM 6395 O O . ASN B 1 278 ? 13.234 20.484 -1.708 1 97.94 278 ASN B O 1
ATOM 6399 N N . ASP B 1 279 ? 13.117 22.125 -3.168 1 96.5 279 ASP B N 1
ATOM 6400 C CA . ASP B 1 279 ? 13.133 21.312 -4.383 1 96.5 279 ASP B CA 1
ATOM 6401 C C . ASP B 1 279 ? 14.289 21.703 -5.293 1 96.5 279 ASP B C 1
ATOM 6403 O O . ASP B 1 279 ? 14.227 22.719 -5.992 1 96.5 279 ASP B O 1
ATOM 6407 N N . PRO B 1 280 ? 15.328 20.891 -5.301 1 96.81 280 PRO B N 1
ATOM 6408 C CA . PRO B 1 280 ? 16.516 21.266 -6.059 1 96.81 280 PRO B CA 1
ATOM 6409 C C . PRO B 1 280 ? 16.406 20.953 -7.547 1 96.81 280 PRO B C 1
ATOM 6411 O O . PRO B 1 280 ? 17.359 21.156 -8.305 1 96.81 280 PRO B O 1
ATOM 6414 N N . ARG B 1 281 ? 15.266 20.5 -8.023 1 93.62 281 ARG B N 1
ATOM 6415 C CA . ARG B 1 281 ? 15.125 20.156 -9.438 1 93.62 281 ARG B CA 1
ATOM 6416 C C . ARG B 1 281 ? 15.148 21.391 -10.312 1 93.62 281 ARG B C 1
ATOM 6418 O O . ARG B 1 281 ? 14.539 22.406 -9.977 1 93.62 281 ARG B O 1
ATOM 6425 N N . GLN B 1 282 ? 15.75 21.281 -11.445 1 89.62 282 GLN B N 1
ATOM 6426 C CA . GLN B 1 282 ? 15.984 22.438 -12.312 1 89.62 282 GLN B CA 1
ATOM 6427 C C . GLN B 1 282 ? 14.672 23.031 -12.797 1 89.62 282 GLN B C 1
ATOM 6429 O O . GLN B 1 282 ? 14.57 24.25 -12.992 1 89.62 282 GLN B O 1
ATOM 6434 N N . ARG B 1 283 ? 13.719 22.25 -12.969 1 89.06 283 ARG B N 1
ATOM 6435 C CA . ARG B 1 283 ? 12.438 22.719 -13.477 1 89.06 283 ARG B CA 1
ATOM 6436 C C . ARG B 1 283 ? 11.703 23.562 -12.43 1 89.06 283 ARG B C 1
ATOM 6438 O O . ARG B 1 283 ? 10.719 24.219 -12.742 1 89.06 283 ARG B O 1
ATOM 6445 N N . HIS B 1 284 ? 12.227 23.609 -11.227 1 93.56 284 HIS B N 1
ATOM 6446 C CA . HIS B 1 284 ? 11.641 24.406 -10.148 1 93.56 284 HIS B CA 1
ATOM 6447 C C . HIS B 1 284 ? 12.664 25.359 -9.547 1 93.56 284 HIS B C 1
ATOM 6449 O O . HIS B 1 284 ? 13.125 25.156 -8.422 1 93.56 284 HIS B O 1
ATOM 6455 N N . PRO B 1 285 ? 12.891 26.406 -10.266 1 96 285 PRO B N 1
ATOM 6456 C CA . PRO B 1 285 ? 13.867 27.375 -9.758 1 96 285 PRO B CA 1
ATOM 6457 C C . PRO B 1 285 ? 13.508 27.891 -8.367 1 96 285 PRO B C 1
ATOM 6459 O O . PRO B 1 285 ? 12.328 27.984 -8.023 1 96 285 PRO B O 1
ATOM 6462 N N . TYR B 1 286 ? 14.523 28.297 -7.613 1 97.5 286 TYR B N 1
ATOM 6463 C CA . TYR B 1 286 ? 14.344 28.875 -6.281 1 97.5 286 TYR B CA 1
ATOM 6464 C C . TYR B 1 286 ? 13.75 30.266 -6.363 1 97.5 286 TYR B C 1
ATOM 6466 O O . TYR B 1 286 ? 13.805 30.906 -7.414 1 97.5 286 TYR B O 1
ATOM 6474 N N . ASN B 1 287 ? 13.141 30.672 -5.316 1 97.62 287 ASN B N 1
ATOM 6475 C CA . ASN B 1 287 ? 12.539 31.984 -5.16 1 97.62 287 ASN B CA 1
ATOM 6476 C C . ASN B 1 287 ? 11.375 32.188 -6.121 1 97.62 287 ASN B C 1
ATOM 6478 O O . ASN B 1 287 ? 11.188 33.281 -6.66 1 97.62 287 ASN B O 1
ATOM 6482 N N . ARG B 1 288 ? 10.742 31.172 -6.402 1 96.69 288 ARG B N 1
ATOM 6483 C CA . ARG B 1 288 ? 9.492 31.141 -7.16 1 96.69 288 ARG B CA 1
ATOM 6484 C C . ARG B 1 288 ? 8.438 30.297 -6.441 1 96.69 288 ARG B C 1
ATOM 6486 O O . ARG B 1 288 ? 8.758 29.516 -5.547 1 96.69 288 ARG B O 1
ATOM 6493 N N . THR B 1 289 ? 7.215 30.516 -6.863 1 95.5 289 THR B N 1
ATOM 6494 C CA . THR B 1 289 ? 6.117 29.812 -6.211 1 95.5 289 THR B CA 1
ATOM 6495 C C . THR B 1 289 ? 5.559 28.719 -7.117 1 95.5 289 THR B C 1
ATOM 6497 O O . THR B 1 289 ? 5.598 28.844 -8.344 1 95.5 289 THR B O 1
ATOM 6500 N N . TYR B 1 290 ? 5.09 27.688 -6.504 1 93.38 290 TYR B N 1
ATOM 6501 C CA . TYR B 1 290 ? 4.527 26.531 -7.188 1 93.38 290 TYR B CA 1
ATOM 6502 C C . TYR B 1 290 ? 3.201 26.109 -6.559 1 93.38 290 TYR B C 1
ATOM 6504 O O . TYR B 1 290 ? 3.061 26.109 -5.336 1 93.38 290 TYR B O 1
ATOM 6512 N N . GLU B 1 291 ? 2.262 25.797 -7.414 1 88.12 291 GLU B N 1
ATOM 6513 C CA . GLU B 1 291 ? 0.929 25.406 -6.965 1 88.12 291 GLU B CA 1
ATOM 6514 C C . GLU B 1 291 ? 0.722 23.906 -7.09 1 88.12 291 GLU B C 1
ATOM 6516 O O . GLU B 1 291 ? 0.917 23.328 -8.164 1 88.12 291 GLU B O 1
ATOM 6521 N N . LYS B 1 292 ? 0.396 23.344 -6.055 1 82.25 292 LYS B N 1
ATOM 6522 C CA . LYS B 1 292 ? 0.101 21.922 -6.043 1 82.25 292 LYS B CA 1
ATOM 6523 C C . LYS B 1 292 ? -1.303 21.641 -6.574 1 82.25 292 LYS B C 1
ATOM 6525 O O . LYS B 1 292 ? -2.236 22.391 -6.297 1 82.25 292 LYS B O 1
ATOM 6530 N N . ILE B 1 293 ? -1.388 20.609 -7.457 1 64.25 293 ILE B N 1
ATOM 6531 C CA . ILE B 1 293 ? -2.674 20.281 -8.062 1 64.25 293 ILE B CA 1
ATOM 6532 C C . ILE B 1 293 ? -3.441 19.312 -7.152 1 64.25 293 ILE B C 1
ATOM 6534 O O . ILE B 1 293 ? -4.215 18.484 -7.629 1 64.25 293 ILE B O 1
ATOM 6538 N N . THR B 1 294 ? -3.359 19.641 -5.984 1 58.25 294 THR B N 1
ATOM 6539 C CA . THR B 1 294 ? -3.996 18.703 -5.07 1 58.25 294 THR B CA 1
ATOM 6540 C C . THR B 1 294 ? -5.504 18.656 -5.297 1 58.25 294 THR B C 1
ATOM 6542 O O . THR B 1 294 ? -6.102 19.656 -5.691 1 58.25 294 THR B O 1
ATOM 6545 N N . THR B 1 295 ? -6.047 17.453 -5.531 1 54.41 295 THR B N 1
ATOM 6546 C CA . THR B 1 295 ? -7.5 17.312 -5.543 1 54.41 295 THR B CA 1
ATOM 6547 C C . THR B 1 295 ? -8.094 17.703 -4.188 1 54.41 295 THR B C 1
ATOM 6549 O O . THR B 1 295 ? -7.754 17.094 -3.166 1 54.41 295 THR B O 1
ATOM 6552 N N . ARG B 1 296 ? -8.414 19.016 -4.102 1 55.47 296 ARG B N 1
ATOM 6553 C CA . ARG B 1 296 ? -9.164 19.375 -2.904 1 55.47 296 ARG B CA 1
ATOM 6554 C C . ARG B 1 296 ? -10.234 18.344 -2.6 1 55.47 296 ARG B C 1
ATOM 6556 O O . ARG B 1 296 ? -11.023 17.969 -3.477 1 55.47 296 ARG B O 1
ATOM 6563 N N . GLN B 1 297 ? -10.047 17.594 -1.648 1 60.5 297 GLN B N 1
ATOM 6564 C CA . GLN B 1 297 ? -11.031 16.578 -1.293 1 60.5 297 GLN B CA 1
ATOM 6565 C C . GLN B 1 297 ? -12.172 17.188 -0.477 1 60.5 297 GLN B C 1
ATOM 6567 O O . GLN B 1 297 ? -12.648 16.578 0.485 1 60.5 297 GLN B O 1
ATOM 6572 N N . MET B 1 298 ? -12.453 18.656 -0.599 1 67.62 298 MET B N 1
ATOM 6573 C CA . MET B 1 298 ? -13.602 19.344 -0.022 1 67.62 298 MET B CA 1
ATOM 6574 C C . MET B 1 298 ? -14.242 20.281 -1.039 1 67.62 298 MET B C 1
ATOM 6576 O O . MET B 1 298 ? -13.555 20.859 -1.874 1 67.62 298 MET B O 1
ATOM 6580 N N . VAL B 1 299 ? -15.617 20.203 -1.116 1 57.81 299 VAL B N 1
ATOM 6581 C CA . VAL B 1 299 ? -16.312 21.156 -1.972 1 57.81 299 VAL B CA 1
ATOM 6582 C C . VAL B 1 299 ? -16.297 22.531 -1.321 1 57.81 299 VAL B C 1
ATOM 6584 O O . VAL B 1 299 ? -16.844 22.719 -0.226 1 57.81 299 VAL B O 1
ATOM 6587 N N . VAL B 1 300 ? -15.508 23.375 -1.734 1 52.59 300 VAL B N 1
ATOM 6588 C CA . VAL B 1 300 ? -15.453 24.719 -1.192 1 52.59 300 VAL B CA 1
ATOM 6589 C C . VAL B 1 300 ? -16.406 25.625 -1.969 1 52.59 300 VAL B C 1
ATOM 6591 O O . VAL B 1 300 ? -16.5 25.531 -3.193 1 52.59 300 VAL B O 1
ATOM 6594 N N . PRO B 1 301 ? -17.672 26.234 -1.156 1 44.84 301 PRO B N 1
ATOM 6595 C CA . PRO B 1 301 ? -18.594 27.141 -1.864 1 44.84 301 PRO B CA 1
ATOM 6596 C C . PRO B 1 301 ? -17.859 28.125 -2.781 1 44.84 301 PRO B C 1
ATOM 6598 O O . PRO B 1 301 ? -16.703 28.469 -2.525 1 44.84 301 PRO B O 1
ATOM 6601 N N . ASP B 1 302 ? -18.562 28.188 -3.959 1 37.44 302 ASP B N 1
ATOM 6602 C CA . ASP B 1 302 ? -18.188 29.375 -4.723 1 37.44 302 ASP B CA 1
ATOM 6603 C C . ASP B 1 302 ? -18.359 30.641 -3.885 1 37.44 302 ASP B C 1
ATOM 6605 O O . ASP B 1 302 ? -19.469 31.109 -3.672 1 37.44 302 ASP B O 1
ATOM 6609 N N . VAL B 1 303 ? -18.203 30.734 -2.68 1 31.38 303 VAL B N 1
ATOM 6610 C CA . VAL B 1 303 ? -18.516 31.938 -1.918 1 31.38 303 VAL B CA 1
ATOM 6611 C C . VAL B 1 303 ? -18.328 33.156 -2.791 1 31.38 303 VAL B C 1
ATOM 6613 O O . VAL B 1 303 ? -17.219 33.719 -2.855 1 31.38 303 VAL B O 1
ATOM 6616 N N . VAL B 1 304 ? -18.734 33.344 -3.996 1 30.55 304 VAL B N 1
ATOM 6617 C CA . VAL B 1 304 ? -18.922 34.75 -4.301 1 30.55 304 VAL B CA 1
ATOM 6618 C C . VAL B 1 304 ? -20.125 35.281 -3.529 1 30.55 304 VAL B C 1
ATOM 6620 O O . VAL B 1 304 ? -20.531 36.438 -3.713 1 30.55 304 VAL B O 1
ATOM 6623 N N . GLY B 1 305 ? -21.234 34.594 -3.092 1 27.86 305 GLY B N 1
ATOM 6624 C CA . GLY B 1 305 ? -22.344 35.438 -2.621 1 27.86 305 GLY B CA 1
ATOM 6625 C C . GLY B 1 305 ? -22.031 36.125 -1.312 1 27.86 305 GLY B C 1
ATOM 6626 O O . GLY B 1 305 ? -21.031 35.844 -0.667 1 27.86 305 GLY B O 1
ATOM 6627 N N . LYS B 1 306 ? -23.25 36.906 -0.678 1 28.08 306 LYS B N 1
ATOM 6628 C CA . LYS B 1 306 ? -23.359 38.031 0.224 1 28.08 306 LYS B CA 1
ATOM 6629 C C . LYS B 1 306 ? -22.656 37.781 1.551 1 28.08 306 LYS B C 1
ATOM 6631 O O . LYS B 1 306 ? -21.922 38.625 2.049 1 28.08 306 LYS B O 1
ATOM 6636 N N . THR B 1 307 ? -23.547 37.25 2.617 1 27.97 307 THR B N 1
ATOM 6637 C CA . THR B 1 307 ? -23.328 37.781 3.957 1 27.97 307 THR B CA 1
ATOM 6638 C C . THR B 1 307 ? -21.906 37.5 4.434 1 27.97 307 THR B C 1
ATOM 6640 O O . THR B 1 307 ? -21.188 38.406 4.844 1 27.97 307 THR B O 1
ATOM 6643 N N . ASN B 1 308 ? -21.891 36.594 5.699 1 26.72 308 ASN B N 1
ATOM 6644 C CA . ASN B 1 308 ? -20.672 36.938 6.438 1 26.72 308 ASN B CA 1
ATOM 6645 C C . ASN B 1 308 ? -19.438 36.812 5.562 1 26.72 308 ASN B C 1
ATOM 6647 O O . ASN B 1 308 ? -19.266 35.844 4.832 1 26.72 308 ASN B O 1
ATOM 6651 N N . LYS B 1 309 ? -18.812 37.875 5.086 1 27.36 309 LYS B N 1
ATOM 6652 C CA . LYS B 1 309 ? -17.531 38.375 4.633 1 27.36 309 LYS B CA 1
ATOM 6653 C C . LYS B 1 309 ? -16.391 37.438 5.07 1 27.36 309 LYS B C 1
ATOM 6655 O O . LYS B 1 309 ? -15.219 37.844 5.074 1 27.36 309 LYS B O 1
ATOM 6660 N N . VAL B 1 310 ? -16.734 36.656 6.07 1 27.17 310 VAL B N 1
ATOM 6661 C CA . VAL B 1 310 ? -15.406 36.125 6.375 1 27.17 310 VAL B CA 1
ATOM 6662 C C . VAL B 1 310 ? -14.75 35.625 5.098 1 27.17 310 VAL B C 1
ATOM 6664 O O . VAL B 1 310 ? -15.43 35.312 4.113 1 27.17 310 VAL B O 1
ATOM 6667 N N . ALA B 1 311 ? -13.484 35.25 5.328 1 26.53 311 ALA B N 1
ATOM 6668 C CA . ALA B 1 311 ? -12.234 35.062 4.598 1 26.53 311 ALA B CA 1
ATOM 6669 C C . ALA B 1 311 ? -12.359 33.969 3.547 1 26.53 311 ALA B C 1
ATOM 6671 O O . ALA B 1 311 ? -12.055 32.812 3.814 1 26.53 311 ALA B O 1
ATOM 6672 N N . THR B 1 312 ? -13.508 33.5 3.244 1 29.98 312 THR B N 1
ATOM 6673 C CA . THR B 1 312 ? -13.109 32.719 2.094 1 29.98 312 THR B CA 1
ATOM 6674 C C . THR B 1 312 ? -12.328 33.562 1.092 1 29.98 312 THR B C 1
ATOM 6676 O O . THR B 1 312 ? -12.781 33.781 -0.035 1 29.98 312 THR B O 1
ATOM 6679 N N . SER B 1 313 ? -12.188 34.938 1.409 1 29.14 313 SER B N 1
ATOM 6680 C CA . SER B 1 313 ? -11.18 35.75 0.735 1 29.14 313 SER B CA 1
ATOM 6681 C C . SER B 1 313 ? -10.141 34.875 0.039 1 29.14 313 SER B C 1
ATOM 6683 O O . SER B 1 313 ? -10.047 33.656 0.318 1 29.14 313 SER B O 1
ATOM 6685 N N . LYS B 1 314 ? -9.031 35.5 -0.337 1 33.47 314 LYS B N 1
ATOM 6686 C CA . LYS B 1 314 ? -7.68 35.094 -0.696 1 33.47 314 LYS B CA 1
ATOM 6687 C C . LYS B 1 314 ? -7.156 34.031 0.254 1 33.47 314 LYS B C 1
ATOM 6689 O O . LYS B 1 314 ? -6.207 34.25 1.004 1 33.47 314 LYS B O 1
ATOM 6694 N N . LEU B 1 315 ? -7.898 33.688 1.168 1 39.34 315 LEU B N 1
ATOM 6695 C CA . LEU B 1 315 ? -7.414 32.562 1.934 1 39.34 315 LEU B CA 1
ATOM 6696 C C . LEU B 1 315 ? -6.559 31.641 1.063 1 39.34 315 LEU B C 1
ATOM 6698 O O . LEU B 1 315 ? -6.984 30.547 0.699 1 39.34 315 LEU B O 1
ATOM 6702 N N . ASN B 1 316 ? -6.453 32.281 0.035 1 45.28 316 ASN B N 1
ATOM 6703 C CA . ASN B 1 316 ? -6.203 31.922 -1.354 1 45.28 316 ASN B CA 1
ATOM 6704 C C . ASN B 1 316 ? -5.426 30.609 -1.451 1 45.28 316 ASN B C 1
ATOM 6706 O O . ASN B 1 316 ? -4.855 30.141 -0.463 1 45.28 316 ASN B O 1
ATOM 6710 N N . ASN B 1 317 ? -5.215 30.016 -2.385 1 59.72 317 ASN B N 1
ATOM 6711 C CA . ASN B 1 317 ? -4.406 28.938 -2.936 1 59.72 317 ASN B CA 1
ATOM 6712 C C . ASN B 1 317 ? -3.029 28.875 -2.281 1 59.72 317 ASN B C 1
ATOM 6714 O O . ASN B 1 317 ? -2.15 28.141 -2.738 1 59.72 317 ASN B O 1
ATOM 6718 N N . ARG B 1 318 ? -3.236 29.844 -0.929 1 72.75 318 ARG B N 1
ATOM 6719 C CA . ARG B 1 318 ? -1.876 29.922 -0.408 1 72.75 318 ARG B CA 1
ATOM 6720 C C . ARG B 1 318 ? -1.427 28.578 0.16 1 72.75 318 ARG B C 1
ATOM 6722 O O . ARG B 1 318 ? -0.251 28.219 0.065 1 72.75 318 ARG B O 1
ATOM 6729 N N . ALA B 1 319 ? -2.428 28.016 0.854 1 78.38 319 ALA B N 1
ATOM 6730 C CA . ALA B 1 319 ? -2.082 26.734 1.448 1 78.38 319 ALA B CA 1
ATOM 6731 C C . ALA B 1 319 ? -1.709 25.703 0.374 1 78.38 319 ALA B C 1
ATOM 6733 O O . ALA B 1 319 ? -1.123 24.672 0.675 1 78.38 319 ALA B O 1
ATOM 6734 N N . HIS B 1 320 ? -1.989 26.109 -0.814 1 81.94 320 HIS B N 1
ATOM 6735 C CA . HIS B 1 320 ? -1.681 25.203 -1.923 1 81.94 320 HIS B CA 1
ATOM 6736 C C . HIS B 1 320 ? -0.429 25.656 -2.666 1 81.94 320 HIS B C 1
ATOM 6738 O O . HIS B 1 320 ? -0.025 25.047 -3.648 1 81.94 320 HIS B O 1
ATOM 6744 N N . ILE B 1 321 ? 0.106 26.766 -2.229 1 89 321 ILE B N 1
ATOM 6745 C CA . ILE B 1 321 ? 1.249 27.359 -2.912 1 89 321 ILE B CA 1
ATOM 6746 C C . ILE B 1 321 ? 2.496 27.234 -2.041 1 89 321 ILE B C 1
ATOM 6748 O O . ILE B 1 321 ? 2.451 27.516 -0.839 1 89 321 ILE B O 1
ATOM 6752 N N . SER B 1 322 ? 3.553 26.766 -2.658 1 93.62 322 SER B N 1
ATOM 6753 C CA . SER B 1 322 ? 4.824 26.641 -1.956 1 93.62 322 SER B CA 1
ATOM 6754 C C . SER B 1 322 ? 5.883 27.562 -2.555 1 93.62 322 SER B C 1
ATOM 6756 O O . SER B 1 322 ? 5.969 27.703 -3.775 1 93.62 322 SER B O 1
ATOM 6758 N N . LEU B 1 323 ? 6.562 28.281 -1.704 1 97.19 323 LEU B N 1
ATOM 6759 C CA . LEU B 1 323 ? 7.754 29.016 -2.115 1 97.19 323 LEU B CA 1
ATOM 6760 C C . LEU B 1 323 ? 8.992 28.125 -2.059 1 97.19 323 LEU B C 1
ATOM 6762 O O . LEU B 1 323 ? 9.273 27.516 -1.024 1 97.19 323 LEU B O 1
ATOM 6766 N N . ASN B 1 324 ? 9.711 28.016 -3.18 1 97.94 324 ASN B N 1
ATOM 6767 C CA . ASN B 1 324 ? 10.906 27.188 -3.229 1 97.94 324 ASN B CA 1
ATOM 6768 C C . ASN B 1 324 ? 12.148 27.953 -2.799 1 97.94 324 ASN B C 1
ATOM 6770 O O . ASN B 1 324 ? 12.453 29 -3.363 1 97.94 324 ASN B O 1
ATOM 6774 N N . LEU B 1 325 ? 12.82 27.469 -1.795 1 98.38 325 LEU B N 1
ATOM 6775 C CA . LEU B 1 325 ? 14.023 28.109 -1.291 1 98.38 325 LEU B CA 1
ATOM 6776 C C . LEU B 1 325 ? 15.172 27.109 -1.188 1 98.38 325 LEU B C 1
ATOM 6778 O O . LEU B 1 325 ? 14.945 25.906 -1.146 1 98.38 325 LEU B O 1
ATOM 6782 N N . GLU B 1 326 ? 16.406 27.688 -1.186 1 97.19 326 GLU B N 1
ATOM 6783 C CA . GLU B 1 326 ? 17.578 26.859 -0.908 1 97.19 326 GLU B CA 1
ATOM 6784 C C . GLU B 1 326 ? 17.562 26.328 0.521 1 97.19 326 GLU B C 1
ATOM 6786 O O . GLU B 1 326 ? 16.953 26.938 1.408 1 97.19 326 GLU B O 1
ATOM 6791 N N . PHE B 1 327 ? 18.266 25.281 0.721 1 97 327 PHE B N 1
ATOM 6792 C CA . PHE B 1 327 ? 18.156 24.562 1.978 1 97 327 PHE B CA 1
ATOM 6793 C C . PHE B 1 327 ? 18.625 25.406 3.146 1 97 327 PHE B C 1
ATOM 6795 O O . PHE B 1 327 ? 18.016 25.406 4.215 1 97 327 PHE B O 1
ATOM 6802 N N . ASP B 1 328 ? 19.688 26.125 2.986 1 96.19 328 ASP B N 1
ATOM 6803 C CA . ASP B 1 328 ? 20.203 26.953 4.07 1 96.19 328 ASP B CA 1
ATOM 6804 C C . ASP B 1 328 ? 19.172 28 4.508 1 96.19 328 ASP B C 1
ATOM 6806 O O . ASP B 1 328 ? 19.062 28.312 5.695 1 96.19 328 ASP B O 1
ATOM 6810 N N . GLU B 1 329 ? 18.469 28.531 3.549 1 97 329 GLU B N 1
ATOM 6811 C CA . GLU B 1 329 ? 17.406 29.484 3.865 1 97 329 GLU B CA 1
ATOM 6812 C C . GLU B 1 329 ? 16.266 28.828 4.637 1 97 329 GLU B C 1
ATOM 6814 O O . GLU B 1 329 ? 15.703 29.422 5.551 1 97 329 GLU B O 1
ATOM 6819 N N . VAL B 1 330 ? 15.938 27.609 4.266 1 97.94 330 VAL B N 1
ATOM 6820 C CA . VAL B 1 330 ? 14.898 26.844 4.961 1 97.94 330 VAL B CA 1
ATOM 6821 C C . VAL B 1 330 ? 15.312 26.641 6.418 1 97.94 330 VAL B C 1
ATOM 6823 O O . VAL B 1 330 ? 14.508 26.844 7.332 1 97.94 330 VAL B O 1
ATOM 6826 N N . VAL B 1 331 ? 16.562 26.266 6.629 1 97.69 331 VAL B N 1
ATOM 6827 C CA . VAL B 1 331 ? 17.062 26 7.973 1 97.69 331 VAL B CA 1
ATOM 6828 C C . VAL B 1 331 ? 16.969 27.266 8.82 1 97.69 331 VAL B C 1
ATOM 6830 O O . VAL B 1 331 ? 16.547 27.219 9.977 1 97.69 331 VAL B O 1
ATOM 6833 N N . LYS B 1 332 ? 17.312 28.422 8.258 1 96.88 332 LYS B N 1
ATOM 6834 C CA . LYS B 1 332 ? 17.234 29.688 8.977 1 96.88 332 LYS B CA 1
ATOM 6835 C C . LYS B 1 332 ? 15.812 29.969 9.445 1 96.88 332 LYS B C 1
ATOM 6837 O O . LYS B 1 332 ? 15.594 30.375 10.586 1 96.88 332 LYS B O 1
ATOM 6842 N N . LEU B 1 333 ? 14.922 29.734 8.539 1 97.81 333 LEU B N 1
ATOM 6843 C CA . LEU B 1 333 ? 13.516 29.984 8.844 1 97.81 333 LEU B CA 1
ATOM 6844 C C . LEU B 1 333 ? 13.023 29.047 9.93 1 97.81 333 LEU B C 1
ATOM 6846 O O . LEU B 1 333 ? 12.266 29.453 10.82 1 97.81 333 LEU B O 1
ATOM 6850 N N . VAL B 1 334 ? 13.438 27.766 9.852 1 97.88 334 VAL B N 1
ATOM 6851 C CA . VAL B 1 334 ? 13.062 26.781 10.852 1 97.88 334 VAL B CA 1
ATOM 6852 C C . VAL B 1 334 ? 13.578 27.203 12.227 1 97.88 334 VAL B C 1
ATOM 6854 O O . VAL B 1 334 ? 12.836 27.188 13.211 1 97.88 334 VAL B O 1
ATOM 6857 N N . ILE B 1 335 ? 14.812 27.641 12.289 1 95.94 335 ILE B N 1
ATOM 6858 C CA . ILE B 1 335 ? 15.438 28.062 13.539 1 95.94 335 ILE B CA 1
ATOM 6859 C C . ILE B 1 335 ? 14.688 29.266 14.109 1 95.94 335 ILE B C 1
ATOM 6861 O O . ILE B 1 335 ? 14.359 29.297 15.297 1 95.94 335 ILE B O 1
ATOM 6865 N N . LYS B 1 336 ? 14.344 30.234 13.258 1 95.94 336 LYS B N 1
ATOM 6866 C CA . LYS B 1 336 ? 13.617 31.422 13.695 1 95.94 336 LYS B CA 1
ATOM 6867 C C . LYS B 1 336 ? 12.281 31.047 14.328 1 95.94 336 LYS B C 1
ATOM 6869 O O . LYS B 1 336 ? 11.922 31.578 15.383 1 95.94 336 LYS B O 1
ATOM 6874 N N . GLN B 1 337 ? 11.617 30.188 13.664 1 95.94 337 GLN B N 1
ATOM 6875 C CA . GLN B 1 337 ? 10.297 29.812 14.148 1 95.94 337 GLN B CA 1
ATOM 6876 C C . GLN B 1 337 ? 10.391 29.016 15.445 1 95.94 337 GLN B C 1
ATOM 6878 O O . GLN B 1 337 ? 9.594 29.203 16.359 1 95.94 337 GLN B O 1
ATOM 6883 N N . ILE B 1 338 ? 11.359 28.125 15.562 1 94.88 338 ILE B N 1
ATOM 6884 C CA . ILE B 1 338 ? 11.57 27.391 16.797 1 94.88 338 ILE B CA 1
ATOM 6885 C C . ILE B 1 338 ? 11.906 28.359 17.938 1 94.88 338 ILE B C 1
ATOM 6887 O O . ILE B 1 338 ? 11.398 28.219 19.047 1 94.88 338 ILE B O 1
ATOM 6891 N N . ASP B 1 339 ? 12.703 29.328 17.656 1 92.31 339 ASP B N 1
ATOM 6892 C CA . ASP B 1 339 ? 13.086 30.312 18.656 1 92.31 339 ASP B CA 1
ATOM 6893 C C . ASP B 1 339 ? 11.875 31.125 19.109 1 92.31 339 ASP B C 1
ATOM 6895 O O . ASP B 1 339 ? 11.852 31.641 20.219 1 92.31 339 ASP B O 1
ATOM 6899 N N . ALA B 1 340 ? 10.938 31.219 18.219 1 91.38 340 ALA B N 1
ATOM 6900 C CA . ALA B 1 340 ? 9.711 31.938 18.531 1 91.38 340 ALA B CA 1
ATOM 6901 C C . ALA B 1 340 ? 8.742 31.047 19.312 1 91.38 340 ALA B C 1
ATOM 6903 O O . ALA B 1 340 ? 7.648 31.484 19.672 1 91.38 340 ALA B O 1
ATOM 6904 N N . GLY B 1 341 ? 9.094 29.812 19.531 1 90.12 341 GLY B N 1
ATOM 6905 C CA . GLY B 1 341 ? 8.305 28.922 20.359 1 90.12 341 GLY B CA 1
ATOM 6906 C C . GLY B 1 341 ? 7.219 28.188 19.578 1 90.12 341 GLY B C 1
ATOM 6907 O O . GLY B 1 341 ? 6.25 27.703 20.172 1 90.12 341 GLY B O 1
ATOM 6908 N N . VAL B 1 342 ? 7.32 28.156 18.297 1 93.12 342 VAL B N 1
ATOM 6909 C CA . VAL B 1 342 ? 6.301 27.5 17.484 1 93.12 342 VAL B CA 1
ATOM 6910 C C . VAL B 1 342 ? 6.906 26.312 16.766 1 93.12 342 VAL B C 1
ATOM 6912 O O . VAL B 1 342 ? 7.906 26.438 16.047 1 93.12 342 VAL B O 1
ATOM 6915 N N . PRO B 1 343 ? 6.32 25.125 16.969 1 95.44 343 PRO B N 1
ATOM 6916 C CA . PRO B 1 343 ? 6.793 23.969 16.203 1 95.44 343 PRO B CA 1
ATOM 6917 C C . PRO B 1 343 ? 6.695 24.172 14.695 1 95.44 343 PRO B C 1
ATOM 6919 O O . PRO B 1 343 ? 5.895 24.984 14.227 1 95.44 343 PRO B O 1
ATOM 6922 N N . VAL B 1 344 ? 7.48 23.391 13.992 1 97.81 344 VAL B N 1
ATOM 6923 C CA . VAL B 1 344 ? 7.504 23.547 12.539 1 97.81 344 VAL B CA 1
ATOM 6924 C C . VAL B 1 344 ? 6.977 22.266 11.891 1 97.81 344 VAL B C 1
ATOM 6926 O O . VAL B 1 344 ? 7.633 21.219 11.93 1 97.81 344 VAL B O 1
ATOM 6929 N N . TRP B 1 345 ? 5.75 22.328 11.305 1 97.38 345 TRP B N 1
ATOM 6930 C CA . TRP B 1 345 ? 5.211 21.281 10.453 1 97.38 345 TRP B CA 1
ATOM 6931 C C . TRP B 1 345 ? 6.137 21.016 9.273 1 97.38 345 TRP B C 1
ATOM 6933 O O . TRP B 1 345 ? 6.57 21.938 8.586 1 97.38 345 TRP B O 1
ATOM 6943 N N . PHE B 1 346 ? 6.566 19.734 9.023 1 97.94 346 PHE B N 1
ATOM 6944 C CA . PHE B 1 346 ? 7.398 19.5 7.852 1 97.94 346 PHE B CA 1
ATOM 6945 C C . PHE B 1 346 ? 7.109 18.125 7.254 1 97.94 346 PHE B C 1
ATOM 6947 O O . PHE B 1 346 ? 6.777 17.188 7.973 1 97.94 346 PHE B O 1
ATOM 6954 N N . SER B 1 347 ? 7.168 18.016 5.98 1 95.94 347 SER B N 1
ATOM 6955 C CA . SER B 1 347 ? 6.988 16.766 5.254 1 95.94 347 SER B CA 1
ATOM 6956 C C . SER B 1 347 ? 8.328 16.125 4.93 1 95.94 347 SER B C 1
ATOM 6958 O O . SER B 1 347 ? 9.32 16.812 4.711 1 95.94 347 SER B O 1
ATOM 6960 N N . CYS B 1 348 ? 8.32 14.82 4.926 1 96.5 348 CYS B N 1
ATOM 6961 C CA . CYS B 1 348 ? 9.57 14.102 4.715 1 96.5 348 CYS B CA 1
ATOM 6962 C C . CYS B 1 348 ? 9.312 12.688 4.211 1 96.5 348 CYS B C 1
ATOM 6964 O O . CYS B 1 348 ? 8.164 12.273 4.066 1 96.5 348 CYS B O 1
ATOM 6966 N N . ASP B 1 349 ? 10.367 12.023 3.832 1 94.81 349 ASP B N 1
ATOM 6967 C CA . ASP B 1 349 ? 10.336 10.594 3.551 1 94.81 349 ASP B CA 1
ATOM 6968 C C . ASP B 1 349 ? 10.922 9.789 4.711 1 94.81 349 ASP B C 1
ATOM 6970 O O . ASP B 1 349 ? 12.109 9.453 4.703 1 94.81 349 ASP B O 1
ATOM 6974 N N . VAL B 1 350 ? 10.078 9.398 5.613 1 93.5 350 VAL B N 1
ATOM 6975 C CA . VAL B 1 350 ? 10.523 8.82 6.875 1 93.5 350 VAL B CA 1
ATOM 6976 C C . VAL B 1 350 ? 11 7.387 6.648 1 93.5 350 VAL B C 1
ATOM 6978 O O . VAL B 1 350 ? 11.656 6.801 7.512 1 93.5 350 VAL B O 1
ATOM 6981 N N . GLY B 1 351 ? 10.656 6.816 5.539 1 90.5 351 GLY B N 1
ATOM 6982 C CA . GLY B 1 351 ? 11.062 5.457 5.23 1 90.5 351 GLY B CA 1
ATOM 6983 C C . GLY B 1 351 ? 12.539 5.34 4.871 1 90.5 351 GLY B C 1
ATOM 6984 O O . GLY B 1 351 ? 13.047 4.234 4.684 1 90.5 351 GLY B O 1
ATOM 6985 N N . LYS B 1 352 ? 13.227 6.453 4.816 1 94.56 352 LYS B N 1
ATOM 6986 C CA . LYS B 1 352 ? 14.625 6.457 4.406 1 94.56 352 LYS B CA 1
ATOM 6987 C C . LYS B 1 352 ? 15.555 6.672 5.598 1 94.56 352 LYS B C 1
ATOM 6989 O O . LYS B 1 352 ? 15.406 7.648 6.34 1 94.56 352 LYS B O 1
ATOM 6994 N N . TYR B 1 353 ? 16.484 5.738 5.832 1 95.56 353 TYR B N 1
ATOM 6995 C CA . TYR B 1 353 ? 17.531 5.824 6.836 1 95.56 353 TYR B CA 1
ATOM 6996 C C . TYR B 1 353 ? 16.969 6.227 8.188 1 95.56 353 TYR B C 1
ATOM 6998 O O . TYR B 1 353 ? 17.453 7.168 8.82 1 95.56 353 TYR B O 1
ATOM 7006 N N . ALA B 1 354 ? 15.953 5.582 8.602 1 95.12 354 ALA B N 1
ATOM 7007 C CA . ALA B 1 354 ? 15.266 5.832 9.859 1 95.12 354 ALA B CA 1
ATOM 7008 C C . ALA B 1 354 ? 15.242 4.582 10.734 1 95.12 354 ALA B C 1
ATOM 7010 O O . ALA B 1 354 ? 15.227 3.459 10.227 1 95.12 354 ALA B O 1
ATOM 7011 N N . ASN B 1 355 ? 15.359 4.699 11.984 1 95.69 355 ASN B N 1
ATOM 7012 C CA . ASN B 1 355 ? 15.172 3.637 12.961 1 95.69 355 ASN B CA 1
ATOM 7013 C C . ASN B 1 355 ? 14.242 4.074 14.094 1 95.69 355 ASN B C 1
ATOM 7015 O O . ASN B 1 355 ? 14.547 5.023 14.82 1 95.69 355 ASN B O 1
ATOM 7019 N N . HIS B 1 356 ? 13.219 3.395 14.281 1 93.38 356 HIS B N 1
ATOM 7020 C CA . HIS B 1 356 ? 12.156 3.834 15.172 1 93.38 356 HIS B CA 1
ATOM 7021 C C . HIS B 1 356 ? 12.391 3.346 16.594 1 93.38 356 HIS B C 1
ATOM 7023 O O . HIS B 1 356 ? 11.859 3.914 17.547 1 93.38 356 HIS B O 1
ATOM 7029 N N . LYS B 1 357 ? 13.148 2.32 16.781 1 93.81 357 LYS B N 1
ATOM 7030 C CA . LYS B 1 357 ? 13.547 1.876 18.109 1 93.81 357 LYS B CA 1
ATOM 7031 C C . LYS B 1 357 ? 14.469 2.893 18.781 1 93.81 357 LYS B C 1
ATOM 7033 O O . LYS B 1 357 ? 14.328 3.18 19.969 1 93.81 357 LYS B O 1
ATOM 7038 N N . TYR B 1 358 ? 15.344 3.473 18 1 95.69 358 TYR B N 1
ATOM 7039 C CA . TYR B 1 358 ? 16.328 4.391 18.547 1 95.69 358 TYR B CA 1
ATOM 7040 C C . TYR B 1 358 ? 15.914 5.84 18.344 1 95.69 358 TYR B C 1
ATOM 7042 O O . TYR B 1 358 ? 16.547 6.762 18.859 1 95.69 358 TYR B O 1
ATOM 7050 N N . ASN B 1 359 ? 14.844 6.062 17.516 1 96.88 359 ASN B N 1
ATOM 7051 C CA . ASN B 1 359 ? 14.344 7.387 17.172 1 96.88 359 ASN B CA 1
ATOM 7052 C C . ASN B 1 359 ? 15.43 8.258 16.531 1 96.88 359 ASN B C 1
ATOM 7054 O O . ASN B 1 359 ? 15.648 9.391 16.969 1 96.88 359 ASN B O 1
ATOM 7058 N N . ILE B 1 360 ? 15.969 7.688 15.453 1 97.62 360 ILE B N 1
ATOM 7059 C CA . ILE B 1 360 ? 17.078 8.359 14.781 1 97.62 360 ILE B CA 1
ATOM 7060 C C . ILE B 1 360 ? 16.797 8.461 13.281 1 97.62 360 ILE B C 1
ATOM 7062 O O . ILE B 1 360 ? 16.359 7.484 12.664 1 97.62 360 ILE B O 1
ATOM 7066 N N . LEU B 1 361 ? 16.938 9.617 12.734 1 97.88 361 LEU B N 1
ATOM 7067 C CA . LEU B 1 361 ? 16.984 9.906 11.305 1 97.88 361 LEU B CA 1
ATOM 7068 C C . LEU B 1 361 ? 18.359 10.406 10.891 1 97.88 361 LEU B C 1
ATOM 7070 O O . LEU B 1 361 ? 18.719 11.547 11.172 1 97.88 361 LEU B O 1
ATOM 7074 N N . ASP B 1 362 ? 19.094 9.562 10.242 1 97.88 362 ASP B N 1
ATOM 7075 C CA . ASP B 1 362 ? 20.484 9.852 9.891 1 97.88 362 ASP B CA 1
ATOM 7076 C C . ASP B 1 362 ? 20.875 9.148 8.594 1 97.88 362 ASP B C 1
ATOM 7078 O O . ASP B 1 362 ? 20.75 7.93 8.477 1 97.88 362 ASP B O 1
ATOM 7082 N N . THR B 1 363 ? 21.406 9.898 7.648 1 96.5 363 THR B N 1
ATOM 7083 C CA . THR B 1 363 ? 21.75 9.375 6.332 1 96.5 363 THR B CA 1
ATOM 7084 C C . THR B 1 363 ? 22.828 8.312 6.441 1 96.5 363 THR B C 1
ATOM 7086 O O . THR B 1 363 ? 23.047 7.543 5.504 1 96.5 363 THR B O 1
ATOM 7089 N N . ASN B 1 364 ? 23.5 8.242 7.574 1 96 364 ASN B N 1
ATOM 7090 C CA . ASN B 1 364 ? 24.609 7.309 7.746 1 96 364 ASN B CA 1
ATOM 7091 C C . ASN B 1 364 ? 24.219 6.156 8.672 1 96 364 ASN B C 1
ATOM 7093 O O . ASN B 1 364 ? 25.078 5.359 9.062 1 96 364 ASN B O 1
ATOM 7097 N N . LEU B 1 365 ? 23.016 6.102 9.031 1 96 365 LEU B N 1
ATOM 7098 C CA . LEU B 1 365 ? 22.562 5.152 10.039 1 96 365 LEU B CA 1
ATOM 7099 C C . LEU B 1 365 ? 22.766 3.717 9.562 1 96 365 LEU B C 1
ATOM 7101 O O . LEU B 1 365 ? 23 2.818 10.375 1 96 365 LEU B O 1
ATOM 7105 N N . TYR B 1 366 ? 22.703 3.443 8.273 1 95.69 366 TYR B N 1
ATOM 7106 C CA . TYR B 1 366 ? 22.844 2.104 7.715 1 95.69 366 TYR B CA 1
ATOM 7107 C C . TYR B 1 366 ? 23.953 2.061 6.668 1 95.69 366 TYR B C 1
ATOM 7109 O O . TYR B 1 366 ? 24.094 2.98 5.855 1 95.69 366 TYR B O 1
ATOM 7117 N N . ASN B 1 367 ? 24.734 1.052 6.754 1 94 367 ASN B N 1
ATOM 7118 C CA . ASN B 1 367 ? 25.734 0.769 5.73 1 94 367 ASN B CA 1
ATOM 7119 C C . ASN B 1 367 ? 25.219 -0.236 4.707 1 94 367 ASN B C 1
ATOM 7121 O O . ASN B 1 367 ? 25.672 -1.388 4.684 1 94 367 ASN B O 1
ATOM 7125 N N . PHE B 1 368 ? 24.516 0.225 3.771 1 93.06 368 PHE B N 1
ATOM 7126 C CA . PHE B 1 368 ? 23.891 -0.64 2.779 1 93.06 368 PHE B CA 1
ATOM 7127 C C . PHE B 1 368 ? 24.891 -1.054 1.71 1 93.06 368 PHE B C 1
ATOM 7129 O O . PHE B 1 368 ? 24.688 -2.057 1.02 1 93.06 368 PHE B O 1
ATOM 7136 N N . GLY B 1 369 ? 25.922 -0.332 1.548 1 93 369 GLY B N 1
ATOM 7137 C CA . GLY B 1 369 ? 26.781 -0.482 0.387 1 93 369 GLY B CA 1
ATOM 7138 C C . GLY B 1 369 ? 27.891 -1.508 0.589 1 93 369 GLY B C 1
ATOM 7139 O O . GLY B 1 369 ? 28.109 -2.359 -0.273 1 93 369 GLY B O 1
ATOM 7140 N N . SER B 1 370 ? 28.531 -1.537 1.707 1 90.75 370 SER B N 1
ATOM 7141 C CA . SER B 1 370 ? 29.766 -2.283 1.942 1 90.75 370 SER B CA 1
ATOM 7142 C C . SER B 1 370 ? 29.562 -3.775 1.702 1 90.75 370 SER B C 1
ATOM 7144 O O . SER B 1 370 ? 30.406 -4.434 1.087 1 90.75 370 SER B O 1
ATOM 7146 N N . PRO B 1 371 ? 28.438 -4.293 2.164 1 91.19 371 PRO B N 1
ATOM 7147 C CA . PRO B 1 371 ? 28.281 -5.734 1.971 1 91.19 371 PRO B CA 1
ATOM 7148 C C . PRO B 1 371 ? 28.219 -6.129 0.497 1 91.19 371 PRO B C 1
ATOM 7150 O O . PRO B 1 371 ? 28.469 -7.285 0.151 1 91.19 371 PRO B O 1
ATOM 7153 N N . PHE B 1 372 ? 27.938 -5.211 -0.377 1 92.75 372 PHE B N 1
ATOM 7154 C CA . PHE B 1 372 ? 27.703 -5.539 -1.777 1 92.75 372 PHE B CA 1
ATOM 7155 C C . PHE B 1 372 ? 28.703 -4.836 -2.68 1 92.75 372 PHE B C 1
ATOM 7157 O O . PHE B 1 372 ? 28.578 -4.855 -3.904 1 92.75 372 PHE B O 1
ATOM 7164 N N . ASN B 1 373 ? 29.656 -4.164 -2.135 1 90.69 373 ASN B N 1
ATOM 7165 C CA . ASN B 1 373 ? 30.703 -3.441 -2.857 1 90.69 373 ASN B CA 1
ATOM 7166 C C . ASN B 1 373 ? 30.109 -2.398 -3.801 1 90.69 373 ASN B C 1
ATOM 7168 O O . ASN B 1 373 ? 30.469 -2.355 -4.98 1 90.69 373 ASN B O 1
ATOM 7172 N N . THR B 1 374 ? 29.156 -1.71 -3.287 1 93.94 374 THR B N 1
ATOM 7173 C CA . THR B 1 374 ? 28.484 -0.652 -4.039 1 93.94 374 THR B CA 1
ATOM 7174 C C . THR B 1 374 ? 28.031 0.464 -3.104 1 93.94 374 THR B C 1
ATOM 7176 O O . THR B 1 374 ? 28.484 0.555 -1.964 1 93.94 374 THR B O 1
ATOM 7179 N N . SER B 1 375 ? 27.359 1.469 -3.658 1 93.94 375 SER B N 1
ATOM 7180 C CA . SER B 1 375 ? 26.859 2.582 -2.865 1 93.94 375 SER B CA 1
ATOM 7181 C C . SER B 1 375 ? 25.375 2.824 -3.145 1 93.94 375 SER B C 1
ATOM 7183 O O . SER B 1 375 ? 24.875 2.51 -4.23 1 93.94 375 SER B O 1
ATOM 7185 N N . PHE B 1 376 ? 24.719 3.305 -2.131 1 94.31 376 PHE B N 1
ATOM 7186 C CA . PHE B 1 376 ? 23.297 3.584 -2.27 1 94.31 376 PHE B CA 1
ATOM 7187 C C . PHE B 1 376 ? 23 5.043 -1.951 1 94.31 376 PHE B C 1
ATOM 7189 O O . PHE B 1 376 ? 21.906 5.367 -1.463 1 94.31 376 PHE B O 1
ATOM 7196 N N . ASN B 1 377 ? 23.891 5.898 -2.154 1 90.12 377 ASN B N 1
ATOM 7197 C CA . ASN B 1 377 ? 23.734 7.328 -1.916 1 90.12 377 ASN B CA 1
ATOM 7198 C C . ASN B 1 377 ? 24.188 8.148 -3.123 1 90.12 377 ASN B C 1
ATOM 7200 O O . ASN B 1 377 ? 24.562 9.312 -2.98 1 90.12 377 ASN B O 1
ATOM 7204 N N . ASN B 1 378 ? 24.062 7.547 -4.27 1 93 378 ASN B N 1
ATOM 7205 C CA . ASN B 1 378 ? 24.609 8.188 -5.461 1 93 378 ASN B CA 1
ATOM 7206 C C . ASN B 1 378 ? 23.562 9.031 -6.18 1 93 378 ASN B C 1
ATOM 7208 O O . ASN B 1 378 ? 23.891 9.852 -7.031 1 93 378 ASN B O 1
ATOM 7212 N N . MET B 1 379 ? 22.391 8.867 -5.887 1 95.75 379 MET B N 1
ATOM 7213 C CA . MET B 1 379 ? 21.359 9.688 -6.52 1 95.75 379 MET B CA 1
ATOM 7214 C C . MET B 1 379 ? 21.188 11.016 -5.785 1 95.75 379 MET B C 1
ATOM 7216 O O . MET B 1 379 ? 21.062 11.031 -4.559 1 95.75 379 MET B O 1
ATOM 7220 N N . SER B 1 380 ? 21.234 12.078 -6.527 1 95.94 380 SER B N 1
ATOM 7221 C CA . SER B 1 380 ? 20.938 13.375 -5.926 1 95.94 380 SER B CA 1
ATOM 7222 C C . SER B 1 380 ? 19.5 13.461 -5.449 1 95.94 380 SER B C 1
ATOM 7224 O O . SER B 1 380 ? 18.656 12.648 -5.852 1 95.94 380 SER B O 1
ATOM 7226 N N . LYS B 1 381 ? 19.281 14.414 -4.582 1 96.75 381 LYS B N 1
ATOM 7227 C CA . LYS B 1 381 ? 17.906 14.648 -4.152 1 96.75 381 LYS B CA 1
ATOM 7228 C C . LYS B 1 381 ? 16.984 14.898 -5.348 1 96.75 381 LYS B C 1
ATOM 7230 O O . LYS B 1 381 ? 15.867 14.383 -5.402 1 96.75 381 LYS B O 1
ATOM 7235 N N . ALA B 1 382 ? 17.406 15.672 -6.34 1 95.06 382 ALA B N 1
ATOM 7236 C CA . ALA B 1 382 ? 16.656 15.945 -7.555 1 95.06 382 ALA B CA 1
ATOM 7237 C C . ALA B 1 382 ? 16.344 14.656 -8.305 1 95.06 382 ALA B C 1
ATOM 7239 O O . ALA B 1 382 ? 15.195 14.43 -8.711 1 95.06 382 ALA B O 1
ATOM 7240 N N . ASP B 1 383 ? 17.328 13.789 -8.469 1 94.81 383 ASP B N 1
ATOM 7241 C CA . ASP B 1 383 ? 17.141 12.531 -9.188 1 94.81 383 ASP B CA 1
ATOM 7242 C C . ASP B 1 383 ? 16.172 11.609 -8.445 1 94.81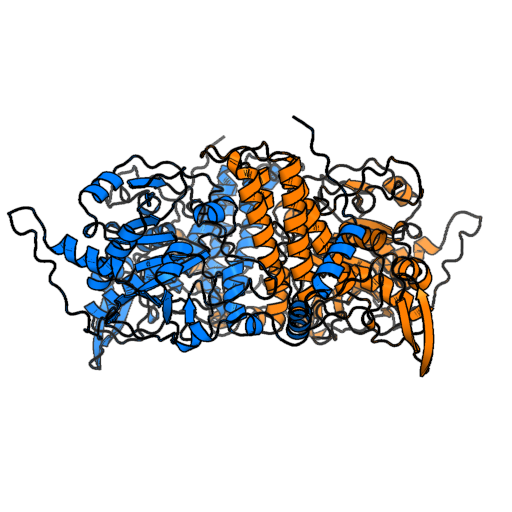 383 ASP B C 1
ATOM 7244 O O . ASP B 1 383 ? 15.359 10.93 -9.07 1 94.81 383 ASP B O 1
ATOM 7248 N N . ARG B 1 384 ? 16.344 11.586 -7.145 1 96.62 384 ARG B N 1
ATOM 7249 C CA . ARG B 1 384 ? 15.453 10.734 -6.359 1 96.62 384 ARG B CA 1
ATOM 7250 C C . ARG B 1 384 ? 14 11.156 -6.516 1 96.62 384 ARG B C 1
ATOM 7252 O O . ARG B 1 384 ? 13.102 10.32 -6.57 1 96.62 384 ARG B O 1
ATOM 7259 N N . LEU B 1 385 ? 13.742 12.438 -6.602 1 93.94 385 LEU B N 1
ATOM 7260 C CA . LEU B 1 385 ? 12.398 12.938 -6.844 1 93.94 385 LEU B CA 1
ATOM 7261 C C . LEU B 1 385 ? 11.945 12.617 -8.266 1 93.94 385 LEU B C 1
ATOM 7263 O O . LEU B 1 385 ? 10.828 12.141 -8.469 1 93.94 385 LEU B O 1
ATOM 7267 N N . ASP B 1 386 ? 12.797 12.797 -9.211 1 92.44 386 ASP B N 1
ATOM 7268 C CA . ASP B 1 386 ? 12.445 12.633 -10.617 1 92.44 386 ASP B CA 1
ATOM 7269 C C . ASP B 1 386 ? 12.172 11.172 -10.945 1 92.44 386 ASP B C 1
ATOM 7271 O O . ASP B 1 386 ? 11.336 10.867 -11.797 1 92.44 386 ASP B O 1
ATOM 7275 N N . PHE B 1 387 ? 12.891 10.305 -10.305 1 94.06 387 PHE B N 1
ATOM 7276 C CA . PHE B 1 387 ? 12.773 8.898 -10.672 1 94.06 387 PHE B CA 1
ATOM 7277 C C . PHE B 1 387 ? 12.102 8.094 -9.562 1 94.06 387 PHE B C 1
ATOM 7279 O O . PHE B 1 387 ? 12.344 6.895 -9.422 1 94.06 387 PHE B O 1
ATOM 7286 N N . ASN B 1 388 ? 11.352 8.773 -8.672 1 92.06 388 ASN B N 1
ATOM 7287 C CA . ASN B 1 388 ? 10.406 8.195 -7.73 1 92.06 388 ASN B CA 1
ATOM 7288 C C . ASN B 1 388 ? 11.109 7.363 -6.668 1 92.06 388 ASN B C 1
ATOM 7290 O O . ASN B 1 388 ? 10.586 6.332 -6.23 1 92.06 388 ASN B O 1
ATOM 7294 N N . GLU B 1 389 ? 12.344 7.719 -6.359 1 94.94 389 GLU B N 1
ATOM 7295 C CA . GLU B 1 389 ? 13.078 7.02 -5.305 1 94.94 389 GLU B CA 1
ATOM 7296 C C . GLU B 1 389 ? 12.703 7.555 -3.928 1 94.94 389 GLU B C 1
ATOM 7298 O O . GLU B 1 389 ? 12.781 6.828 -2.934 1 94.94 389 GLU B O 1
ATOM 7303 N N . SER B 1 390 ? 12.336 8.766 -3.889 1 93.31 390 SER B N 1
ATOM 7304 C CA . SER B 1 390 ? 11.938 9.406 -2.639 1 93.31 390 SER B CA 1
ATOM 7305 C C . SER B 1 390 ? 10.852 10.453 -2.871 1 93.31 390 SER B C 1
ATOM 7307 O O . SER B 1 390 ? 10.773 11.039 -3.949 1 93.31 390 SER B O 1
ATOM 7309 N N . TYR B 1 391 ? 9.977 10.609 -1.942 1 89.69 391 TYR B N 1
ATOM 7310 C CA . TYR B 1 391 ? 8.914 11.609 -1.945 1 89.69 391 TYR B CA 1
ATOM 7311 C C . TYR B 1 391 ? 8.43 11.891 -0.53 1 89.69 391 TYR B C 1
ATOM 7313 O O . TYR B 1 391 ? 8.82 11.203 0.417 1 89.69 391 TYR B O 1
ATOM 7321 N N . ALA B 1 392 ? 7.637 12.883 -0.375 1 90.5 392 ALA B N 1
ATOM 7322 C CA . ALA B 1 392 ? 7.078 13.203 0.937 1 90.5 392 ALA B CA 1
ATOM 7323 C C . ALA B 1 392 ? 6.031 12.172 1.353 1 90.5 392 ALA B C 1
ATOM 7325 O O . ALA B 1 392 ? 4.883 12.227 0.907 1 90.5 392 ALA B O 1
ATOM 7326 N N . SER B 1 393 ? 6.406 11.32 2.27 1 87.75 393 SER B N 1
ATOM 7327 C CA . SER B 1 393 ? 5.531 10.211 2.643 1 87.75 393 SER B CA 1
ATOM 7328 C C . SER B 1 393 ? 4.98 10.391 4.051 1 87.75 393 SER B C 1
ATOM 7330 O O . SER B 1 393 ? 4.109 9.641 4.488 1 87.75 393 SER B O 1
ATOM 7332 N N . HIS B 1 394 ? 5.422 11.328 4.797 1 93.06 394 HIS B N 1
ATOM 7333 C CA . HIS B 1 394 ? 5.07 11.508 6.199 1 93.06 394 HIS B CA 1
ATOM 7334 C C . HIS B 1 394 ? 5.254 12.953 6.637 1 93.06 394 HIS B C 1
ATOM 7336 O O . HIS B 1 394 ? 5.957 13.719 5.977 1 93.06 394 HIS B O 1
ATOM 7342 N N . VAL B 1 395 ? 4.488 13.289 7.617 1 95.25 395 VAL B N 1
ATOM 7343 C CA . VAL B 1 395 ? 4.609 14.617 8.203 1 95.25 395 VAL B CA 1
ATOM 7344 C C . VAL B 1 395 ? 4.934 14.5 9.688 1 95.25 395 VAL B C 1
ATOM 7346 O O . VAL B 1 395 ? 4.375 13.648 10.391 1 95.25 395 VAL B O 1
ATOM 7349 N N . MET B 1 396 ? 5.836 15.266 10.156 1 96.44 396 MET B N 1
ATOM 7350 C CA . MET B 1 396 ? 6.184 15.406 11.562 1 96.44 396 MET B CA 1
ATOM 7351 C C . MET B 1 396 ? 6.371 16.875 11.938 1 96.44 396 MET B C 1
ATOM 7353 O O . MET B 1 396 ? 5.992 17.766 11.172 1 96.44 396 MET B O 1
ATOM 7357 N N . CYS B 1 397 ? 6.879 17.156 13.18 1 96.81 397 CYS B N 1
ATOM 7358 C CA . CYS B 1 397 ? 7.094 18.516 13.625 1 96.81 397 CYS B CA 1
ATOM 7359 C C . CYS B 1 397 ? 8.5 18.688 14.195 1 96.81 397 CYS B C 1
ATOM 7361 O O . CYS B 1 397 ? 8.914 17.938 15.078 1 96.81 397 CYS B O 1
ATOM 7363 N N . ILE B 1 398 ? 9.18 19.656 13.688 1 97.88 398 ILE B N 1
ATOM 7364 C CA . ILE B 1 398 ? 10.453 20.031 14.289 1 97.88 398 ILE B CA 1
ATOM 7365 C C . ILE B 1 398 ? 10.211 20.906 15.516 1 97.88 398 ILE B C 1
ATOM 7367 O O . ILE B 1 398 ? 9.484 21.906 15.438 1 97.88 398 ILE B O 1
ATOM 7371 N N . VAL B 1 399 ? 10.891 20.578 16.688 1 96.56 399 VAL B N 1
ATOM 7372 C CA . VAL B 1 399 ? 10.562 21.266 17.922 1 96.56 399 VAL B CA 1
ATOM 7373 C C . VAL B 1 399 ? 11.852 21.719 18.609 1 96.56 399 VAL B C 1
ATOM 7375 O O . VAL B 1 399 ? 11.805 22.266 19.719 1 96.56 399 VAL B O 1
ATOM 7378 N N . GLY B 1 400 ? 12.961 21.516 18.031 1 95.88 400 GLY B N 1
ATOM 7379 C CA . GLY B 1 400 ? 14.242 21.938 18.578 1 95.88 400 GLY B CA 1
ATOM 7380 C C . GLY B 1 400 ? 15.391 21.734 17.609 1 95.88 400 GLY B C 1
ATOM 7381 O O . GLY B 1 400 ? 15.203 21.219 16.5 1 95.88 400 GLY B O 1
ATOM 7382 N N . TYR B 1 401 ? 16.547 22.234 18 1 96 401 TYR B N 1
ATOM 7383 C CA . TYR B 1 401 ? 17.781 22.047 17.234 1 96 401 TYR B CA 1
ATOM 7384 C C . TYR B 1 401 ? 19 22.094 18.141 1 96 401 TYR B C 1
ATOM 7386 O O . TYR B 1 401 ? 18.891 22.438 19.312 1 96 401 TYR B O 1
ATOM 7394 N N . ASP B 1 402 ? 20.016 21.594 17.578 1 94.25 402 ASP B N 1
ATOM 7395 C CA . ASP B 1 402 ? 21.297 21.547 18.281 1 94.25 402 ASP B CA 1
ATOM 7396 C C . ASP B 1 402 ? 22.391 22.25 17.469 1 94.25 402 ASP B C 1
ATOM 7398 O O . ASP B 1 402 ? 22.5 22.047 16.266 1 94.25 402 ASP B O 1
ATOM 7402 N N . LEU B 1 403 ? 23.125 23.094 18.094 1 91.56 403 LEU B N 1
ATOM 7403 C CA . LEU B 1 403 ? 24.266 23.781 17.484 1 91.56 403 LEU B CA 1
ATOM 7404 C C . LEU B 1 403 ? 25.578 23.141 17.906 1 91.56 403 LEU B C 1
ATOM 7406 O O . LEU B 1 403 ? 25.75 22.766 19.062 1 91.56 403 LEU B O 1
ATOM 7410 N N . ASP B 1 404 ? 26.391 23.031 16.859 1 84.31 404 ASP B N 1
ATOM 7411 C CA . ASP B 1 404 ? 27.719 22.5 17.156 1 84.31 404 ASP B CA 1
ATOM 7412 C C . ASP B 1 404 ? 28.422 23.328 18.219 1 84.31 404 ASP B C 1
ATOM 7414 O O . ASP B 1 404 ? 28.484 24.562 18.109 1 84.31 404 ASP B O 1
ATOM 7418 N N . GLY B 1 405 ? 29 22.75 19.188 1 71.38 405 GLY B N 1
ATOM 7419 C CA . GLY B 1 405 ? 29.797 23.406 20.219 1 71.38 405 GLY B CA 1
ATOM 7420 C C . GLY B 1 405 ? 28.953 24.156 21.234 1 71.38 405 GLY B C 1
ATOM 7421 O O . GLY B 1 405 ? 29.469 24.75 22.188 1 71.38 405 GLY B O 1
ATOM 7422 N N . ALA B 1 406 ? 27.672 24.234 20.922 1 61.03 406 ALA B N 1
ATOM 7423 C CA . ALA B 1 406 ? 26.828 24.984 21.844 1 61.03 406 ALA B CA 1
ATOM 7424 C C . ALA B 1 406 ? 26.531 24.172 23.109 1 61.03 406 ALA B C 1
ATOM 7426 O O . ALA B 1 406 ? 26.328 22.969 23.047 1 61.03 406 ALA B O 1
ATOM 7427 N N . VAL B 1 407 ? 26.922 24.625 24.234 1 52.25 407 VAL B N 1
ATOM 7428 C CA . VAL B 1 407 ? 26.531 24.047 25.531 1 52.25 407 VAL B CA 1
ATOM 7429 C C . VAL B 1 407 ? 25.109 24.5 25.875 1 52.25 407 VAL B C 1
ATOM 7431 O O . VAL B 1 407 ? 24.672 25.578 25.453 1 52.25 407 VAL B O 1
ATOM 7434 N N . GLY B 1 408 ? 24.141 23.797 26.234 1 49.78 408 GLY B N 1
ATOM 7435 C CA . GLY B 1 408 ? 22.703 23.766 26.469 1 49.78 408 GLY B CA 1
ATOM 7436 C C . GLY B 1 408 ? 22.141 25.094 26.922 1 49.78 408 GLY B C 1
ATOM 7437 O O . GLY B 1 408 ? 22.516 25.594 27.984 1 49.78 408 GLY B O 1
ATOM 7438 N N . HIS B 1 409 ? 22.172 26.203 26.172 1 38.69 409 HIS B N 1
ATOM 7439 C CA . HIS B 1 409 ? 21.391 27.344 26.656 1 38.69 409 HIS B CA 1
ATOM 7440 C C . HIS B 1 409 ? 19.891 27.109 26.469 1 38.69 409 HIS B C 1
ATOM 7442 O O . HIS B 1 409 ? 19.469 26.625 25.422 1 38.69 409 HIS B O 1
ATOM 7448 N N . ARG B 1 410 ? 19.172 26.875 27.422 1 36.78 410 ARG B N 1
ATOM 7449 C CA . ARG B 1 410 ? 17.719 26.969 27.375 1 36.78 410 ARG B CA 1
ATOM 7450 C C . ARG B 1 410 ? 17.266 28.125 26.5 1 36.78 410 ARG B C 1
ATOM 7452 O O . ARG B 1 410 ? 17.812 29.219 26.578 1 36.78 410 ARG B O 1
ATOM 7459 N N . ALA B 1 411 ? 16.547 27.953 25.359 1 39.91 411 ALA B N 1
ATOM 7460 C CA . ALA B 1 411 ? 15.984 28.938 24.438 1 39.91 411 ALA B CA 1
ATOM 7461 C C . ALA B 1 411 ? 15.484 30.172 25.203 1 39.91 411 ALA B C 1
ATOM 7463 O O . ALA B 1 411 ? 14.531 30.078 25.984 1 39.91 411 ALA B O 1
ATOM 7464 N N . LYS B 1 412 ? 16.234 31.094 25.766 1 33.12 412 LYS B N 1
ATOM 7465 C CA . LYS B 1 412 ? 15.672 32.375 26.219 1 33.12 412 LYS B CA 1
ATOM 7466 C C . LYS B 1 412 ? 14.977 33.094 25.078 1 33.12 412 LYS B C 1
ATOM 7468 O O . LYS B 1 412 ? 15.469 33.125 23.953 1 33.12 412 LYS B O 1
ATOM 7473 N N . LYS B 1 413 ? 13.648 33.469 25.188 1 34.94 413 LYS B N 1
ATOM 7474 C CA . LYS B 1 413 ? 12.859 34.375 24.375 1 34.94 413 LYS B CA 1
ATOM 7475 C C . LYS B 1 413 ? 13.727 35.5 23.797 1 34.94 413 LYS B C 1
ATOM 7477 O O . LYS B 1 413 ? 14.156 36.406 24.531 1 34.94 413 LYS B O 1
ATOM 7482 N N . ARG B 1 414 ? 14.516 35.219 22.812 1 38.47 414 ARG B N 1
ATOM 7483 C CA . ARG B 1 414 ? 15.117 36.406 22.203 1 38.47 414 ARG B CA 1
ATOM 7484 C C . ARG B 1 414 ? 14.047 37.312 21.609 1 38.47 414 ARG B C 1
ATOM 7486 O O . ARG B 1 414 ? 13.172 36.844 20.875 1 38.47 414 ARG B O 1
ATOM 7493 N N . LYS B 1 415 ? 13.648 38.375 22.266 1 31.66 415 LYS B N 1
ATOM 7494 C CA . LYS B 1 415 ? 12.766 39.406 21.719 1 31.66 415 LYS B CA 1
ATOM 7495 C C . LYS B 1 415 ? 13.172 39.781 20.297 1 31.66 415 LYS B C 1
ATOM 7497 O O . LYS B 1 415 ? 14.312 40.188 20.062 1 31.66 415 LYS B O 1
ATOM 7502 N N . ILE B 1 416 ? 12.531 39.219 19.312 1 36.62 416 ILE B N 1
ATOM 7503 C CA . ILE B 1 416 ? 12.656 39.781 17.984 1 36.62 416 ILE B CA 1
ATOM 7504 C C . ILE B 1 416 ? 12.555 41.312 18.062 1 36.62 416 ILE B C 1
ATOM 7506 O O . ILE B 1 416 ? 11.508 41.844 18.422 1 36.62 416 ILE B O 1
ATOM 7510 N N . SER B 1 417 ? 13.477 42.094 18.656 1 29.41 417 SER B N 1
ATOM 7511 C CA . SER B 1 417 ? 13.352 43.531 18.594 1 29.41 417 SER B CA 1
ATOM 7512 C C . SER B 1 417 ? 12.961 44 17.203 1 29.41 417 SER B C 1
ATOM 7514 O O . SER B 1 417 ? 13.367 43.438 16.203 1 29.41 417 SER B O 1
ATOM 7516 N N . LYS B 1 418 ? 11.828 44.781 17.062 1 32.94 418 LYS B N 1
ATOM 7517 C CA . LYS B 1 418 ? 11.43 45.531 15.875 1 32.94 418 LYS B CA 1
ATOM 7518 C C . LYS B 1 418 ? 12.641 46.094 15.148 1 32.94 418 LYS B C 1
ATOM 7520 O O . LYS B 1 418 ? 13.68 46.375 15.766 1 32.94 418 LYS B O 1
ATOM 7525 N N . THR B 1 419 ? 12.586 46.125 13.836 1 32.19 419 THR B N 1
ATOM 7526 C CA . THR B 1 419 ? 13.484 46.906 12.969 1 32.19 419 THR B CA 1
ATOM 7527 C C . THR B 1 419 ? 13.938 48.188 13.648 1 32.19 419 THR B C 1
ATOM 7529 O O . THR B 1 419 ? 13.109 49 14.078 1 32.19 419 THR B O 1
ATOM 7532 N N . ASP B 1 420 ? 14.992 48.25 14.367 1 30.17 420 ASP B N 1
ATOM 7533 C CA . ASP B 1 420 ? 15.5 49.594 14.539 1 30.17 420 ASP B CA 1
ATOM 7534 C C . ASP B 1 420 ? 15.492 50.344 13.211 1 30.17 420 ASP B C 1
ATOM 7536 O O . ASP B 1 420 ? 15.469 49.75 12.141 1 30.17 420 ASP B O 1
ATOM 7540 N N . SER B 1 421 ? 15.227 51.75 13.18 1 31.75 421 SER B N 1
ATOM 7541 C CA . SER B 1 421 ? 15.055 52.656 12.031 1 31.75 421 SER B CA 1
ATOM 7542 C C . SER B 1 421 ? 16.031 52.312 10.922 1 31.75 421 SER B C 1
ATOM 7544 O O . SER B 1 421 ? 15.836 52.688 9.766 1 31.75 421 SER B O 1
ATOM 7546 N N . ASN B 1 422 ? 17.391 52.281 11.32 1 34.97 422 ASN B N 1
ATOM 7547 C CA . ASN B 1 422 ? 18.375 52.469 10.273 1 34.97 422 ASN B CA 1
ATOM 7548 C C . ASN B 1 422 ? 18.578 51.188 9.453 1 34.97 422 ASN B C 1
ATOM 7550 O O . ASN B 1 422 ? 19.484 51.094 8.633 1 34.97 422 ASN B O 1
ATOM 7554 N N . GLY B 1 423 ? 17.578 50.375 8.961 1 34.19 423 GLY B N 1
ATOM 7555 C CA . GLY B 1 423 ? 17.328 49.344 7.973 1 34.19 423 GLY B CA 1
ATOM 7556 C C . GLY B 1 423 ? 18.234 48.125 8.141 1 34.19 423 GLY B C 1
ATOM 7557 O O . GLY B 1 423 ? 18.156 47.188 7.352 1 34.19 423 GLY B O 1
ATOM 7558 N N . GLU B 1 424 ? 19.516 48.219 8.523 1 33.81 424 GLU B N 1
ATOM 7559 C CA . GLU B 1 424 ? 20.422 47.094 8.469 1 33.81 424 GLU B CA 1
ATOM 7560 C C . GLU B 1 424 ? 20.172 46.125 9.633 1 33.81 424 GLU B C 1
ATOM 7562 O O . GLU B 1 424 ? 20.328 46.5 10.797 1 33.81 424 GLU B O 1
ATOM 7567 N N . ASP B 1 425 ? 19.188 45.281 9.797 1 35.75 425 ASP B N 1
ATOM 7568 C CA . ASP B 1 425 ? 18.828 44.406 10.898 1 35.75 425 ASP B CA 1
ATOM 7569 C C . ASP B 1 425 ? 19.953 43.406 11.211 1 35.75 425 ASP B C 1
ATOM 7571 O O . ASP B 1 425 ? 20.344 42.625 10.359 1 35.75 425 ASP B O 1
ATOM 7575 N N . SER B 1 426 ? 20.844 43.594 12.086 1 39.22 426 SER B N 1
ATOM 7576 C CA . SER B 1 426 ? 21.812 42.719 12.75 1 39.22 426 SER B CA 1
ATOM 7577 C C . SER B 1 426 ? 21.203 41.344 13.055 1 39.22 426 SER B C 1
ATOM 7579 O O . SER B 1 426 ? 21.922 40.438 13.445 1 39.22 426 SER B O 1
ATOM 7581 N N . ALA B 1 427 ? 20.016 41.156 13.188 1 41.09 427 ALA B N 1
ATOM 7582 C CA . ALA B 1 427 ? 19.344 39.906 13.5 1 41.09 427 ALA B CA 1
ATOM 7583 C C . ALA B 1 427 ? 19.484 38.906 12.359 1 41.09 427 ALA B C 1
ATOM 7585 O O . ALA B 1 427 ? 19.484 37.688 12.578 1 41.09 427 ALA B O 1
ATOM 7586 N N . SER B 1 428 ? 19.672 39.281 11.094 1 48.78 428 SER B N 1
ATOM 7587 C CA . SER B 1 428 ? 19.875 38.406 9.961 1 48.78 428 SER B CA 1
ATOM 7588 C C . SER B 1 428 ? 21.156 37.594 10.109 1 48.78 428 SER B C 1
ATOM 7590 O O . SER B 1 428 ? 21.188 36.406 9.789 1 48.78 428 SER B O 1
ATOM 7592 N N . ASP B 1 429 ? 22.25 38.188 10.789 1 53.72 429 ASP B N 1
ATOM 7593 C CA . ASP B 1 429 ? 23.562 37.562 10.883 1 53.72 429 ASP B CA 1
ATOM 7594 C C . ASP B 1 429 ? 23.562 36.406 11.875 1 53.72 429 ASP B C 1
ATOM 7596 O O . ASP B 1 429 ? 24.234 35.406 11.656 1 53.72 429 ASP B O 1
ATOM 7600 N N . VAL B 1 430 ? 22.688 36.531 12.875 1 53.88 430 VAL B N 1
ATOM 7601 C CA . VAL B 1 430 ? 22.703 35.5 13.906 1 53.88 430 VAL B CA 1
ATOM 7602 C C . VAL B 1 430 ? 22.109 34.188 13.359 1 53.88 430 VAL B C 1
ATOM 7604 O O . VAL B 1 430 ? 22.609 33.125 13.633 1 53.88 430 VAL B O 1
ATOM 7607 N N . TYR B 1 431 ? 21.172 34.312 12.633 1 74.81 431 TYR B N 1
ATOM 7608 C CA . TYR B 1 431 ? 20.531 33.094 12.125 1 74.81 431 TYR B CA 1
ATOM 7609 C C . TYR B 1 431 ? 21.344 32.5 10.984 1 74.81 431 TYR B C 1
ATOM 7611 O O . TYR B 1 431 ? 21.297 31.281 10.773 1 74.81 431 TYR B O 1
ATOM 7619 N N . ASP B 1 432 ? 22.141 33.406 10.344 1 70.81 432 ASP B N 1
ATOM 7620 C CA . ASP B 1 432 ? 23.062 32.875 9.344 1 70.81 432 ASP B CA 1
ATOM 7621 C C . ASP B 1 432 ? 24.094 31.953 9.977 1 70.81 432 ASP B C 1
ATOM 7623 O O . ASP B 1 432 ? 24.359 30.844 9.492 1 70.81 432 ASP B O 1
ATOM 7627 N N . GLU B 1 433 ? 24.609 32.438 11.023 1 68.12 433 GLU B N 1
ATOM 7628 C CA . GLU B 1 433 ? 25.609 31.656 11.727 1 68.12 433 GLU B CA 1
ATOM 7629 C C . GLU B 1 433 ? 25 30.391 12.328 1 68.12 433 GLU B C 1
ATOM 7631 O O . GLU B 1 433 ? 25.578 29.312 12.242 1 68.12 433 GLU B O 1
ATOM 7636 N N . SER B 1 434 ? 23.875 30.5 12.852 1 73.19 434 SER B N 1
ATOM 7637 C CA . SER B 1 434 ? 23.219 29.344 13.469 1 73.19 434 SER B CA 1
ATOM 7638 C C . SER B 1 434 ? 22.859 28.297 12.43 1 73.19 434 SER B C 1
ATOM 7640 O O . SER B 1 434 ? 22.984 27.094 12.68 1 73.19 434 SER B O 1
ATOM 7642 N N . ALA B 1 435 ? 22.438 28.75 11.391 1 78.06 435 ALA B N 1
ATOM 7643 C CA . ALA B 1 435 ? 22.016 27.828 10.352 1 78.06 435 ALA B CA 1
ATOM 7644 C C . ALA B 1 435 ? 23.203 26.969 9.867 1 78.06 435 ALA B C 1
ATOM 7646 O O . ALA B 1 435 ? 23.031 25.797 9.531 1 78.06 435 ALA B O 1
ATOM 7647 N N . THR B 1 436 ? 24.344 27.562 9.875 1 77.38 436 THR B N 1
ATOM 7648 C CA . THR B 1 436 ? 25.5 26.828 9.406 1 77.38 436 THR B CA 1
ATOM 7649 C C . THR B 1 436 ? 26.047 25.922 10.5 1 77.38 436 THR B C 1
ATOM 7651 O O . THR B 1 436 ? 26.766 24.953 10.211 1 77.38 436 THR B O 1
ATOM 7654 N N . LYS B 1 437 ? 25.594 26.188 11.664 1 85.31 437 LYS B N 1
ATOM 7655 C CA . LYS B 1 437 ? 26.172 25.438 12.781 1 85.31 437 LYS B CA 1
ATOM 7656 C C . LYS B 1 437 ? 25.219 24.375 13.297 1 85.31 437 LYS B C 1
ATOM 7658 O O . LYS B 1 437 ? 25.562 23.594 14.18 1 85.31 437 LYS B O 1
ATOM 7663 N N . VAL B 1 438 ? 24.047 24.344 12.773 1 94.19 438 VAL B N 1
ATOM 7664 C CA . VAL B 1 438 ? 23.078 23.344 13.227 1 94.19 438 VAL B CA 1
ATOM 7665 C C . VAL B 1 438 ? 23.562 21.953 12.836 1 94.19 438 VAL B C 1
ATOM 7667 O O . VAL B 1 438 ? 23.938 21.719 11.688 1 94.19 438 VAL B O 1
ATOM 7670 N N . VAL B 1 439 ? 23.516 21.031 13.797 1 94.25 439 VAL B N 1
ATOM 7671 C CA . VAL B 1 439 ? 24 19.688 13.508 1 94.25 439 VAL B CA 1
ATOM 7672 C C . VAL B 1 439 ? 22.844 18.703 13.508 1 94.25 439 VAL B C 1
ATOM 7674 O O . VAL B 1 439 ? 22.891 17.672 12.836 1 94.25 439 VAL B O 1
ATOM 7677 N N . LYS B 1 440 ? 21.859 18.969 14.32 1 96.56 440 LYS B N 1
ATOM 7678 C CA . LYS B 1 440 ? 20.703 18.078 14.359 1 96.56 440 LYS B CA 1
ATOM 7679 C C . LYS B 1 440 ? 19.469 18.812 14.852 1 96.56 440 LYS B C 1
ATOM 7681 O O . LYS B 1 440 ? 19.562 19.906 15.414 1 96.56 440 LYS B O 1
ATOM 7686 N N . PHE B 1 441 ? 18.344 18.234 14.602 1 97.62 441 PHE B N 1
ATOM 7687 C CA . PHE B 1 441 ? 17.031 18.75 15.008 1 97.62 441 PHE B CA 1
ATOM 7688 C C . PHE B 1 441 ? 16.312 17.734 15.883 1 97.62 441 PHE B C 1
ATOM 7690 O O . PHE B 1 441 ? 16.531 16.531 15.773 1 97.62 441 PHE B O 1
ATOM 7697 N N . LYS B 1 442 ? 15.516 18.219 16.797 1 96.94 442 LYS B N 1
ATOM 7698 C CA . LYS B 1 442 ? 14.562 17.422 17.547 1 96.94 442 LYS B CA 1
ATOM 7699 C C . LYS B 1 442 ? 13.211 17.359 16.844 1 96.94 442 LYS B C 1
ATOM 7701 O O . LYS B 1 442 ? 12.625 18.391 16.516 1 96.94 442 LYS B O 1
ATOM 7706 N N . VAL B 1 443 ? 12.742 16.141 16.547 1 97.62 443 VAL B N 1
ATOM 7707 C CA . VAL B 1 443 ? 11.523 15.969 15.758 1 97.62 443 VAL B CA 1
ATOM 7708 C C . VAL B 1 443 ? 10.492 15.18 16.562 1 97.62 443 VAL B C 1
ATOM 7710 O O . VAL B 1 443 ? 10.789 14.109 17.094 1 97.62 443 VAL B O 1
ATOM 7713 N N . GLU B 1 444 ? 9.305 15.727 16.719 1 95.88 444 GLU B N 1
ATOM 7714 C CA . GLU B 1 444 ? 8.172 15 17.297 1 95.88 444 GLU B CA 1
ATOM 7715 C C . GLU B 1 444 ? 7.438 14.188 16.234 1 95.88 444 GLU B C 1
ATOM 7717 O O . GLU B 1 444 ? 6.898 14.75 15.281 1 95.88 444 GLU B O 1
ATOM 7722 N N . ASN B 1 445 ? 7.473 12.906 16.422 1 95.25 445 ASN B N 1
ATOM 7723 C CA . ASN B 1 445 ? 6.703 12.031 15.539 1 95.25 445 ASN B CA 1
ATOM 7724 C C . ASN B 1 445 ? 5.289 11.805 16.078 1 95.25 445 ASN B C 1
ATOM 7726 O O . ASN B 1 445 ? 4.949 12.281 17.156 1 95.25 445 ASN B O 1
ATOM 7730 N N . SER B 1 446 ? 4.484 11.125 15.266 1 94.06 446 SER B N 1
ATOM 7731 C CA . SER B 1 446 ? 3.08 10.945 15.617 1 94.06 446 SER B CA 1
ATOM 7732 C C . SER B 1 446 ? 2.77 9.492 15.938 1 94.06 446 SER B C 1
ATOM 7734 O O . SER B 1 446 ? 1.652 9.023 15.711 1 94.06 446 SER B O 1
ATOM 7736 N N . TRP B 1 447 ? 3.74 8.773 16.375 1 91.88 447 TRP B N 1
ATOM 7737 C CA . TRP B 1 447 ? 3.531 7.352 16.625 1 91.88 447 TRP B CA 1
ATOM 7738 C C . TRP B 1 447 ? 3.645 7.031 18.109 1 91.88 447 TRP B C 1
ATOM 7740 O O . TRP B 1 447 ? 4.062 5.93 18.484 1 91.88 447 TRP B O 1
ATOM 7750 N N . GLY B 1 448 ? 3.365 7.996 18.938 1 91.5 448 GLY B N 1
ATOM 7751 C CA . GLY B 1 448 ? 3.354 7.785 20.375 1 91.5 448 GLY B CA 1
ATOM 7752 C C . GLY B 1 448 ? 4.734 7.859 21 1 91.5 448 GLY B C 1
ATOM 7753 O O . GLY B 1 448 ? 5.699 8.258 20.344 1 91.5 448 GLY B O 1
ATOM 7754 N N . ASP B 1 449 ? 4.781 7.559 22.297 1 91.56 449 ASP B N 1
ATOM 7755 C CA . ASP B 1 449 ? 6.008 7.695 23.078 1 91.56 449 ASP B CA 1
ATOM 7756 C C . ASP B 1 449 ? 6.812 6.398 23.062 1 91.56 449 ASP B C 1
ATOM 7758 O O . ASP B 1 449 ? 7.148 5.859 24.125 1 91.56 449 ASP B O 1
ATOM 7762 N N . ILE B 1 450 ? 7.203 6.031 21.922 1 91.12 450 ILE B N 1
ATOM 7763 C CA . ILE B 1 450 ? 7.91 4.766 21.781 1 91.12 450 ILE B CA 1
ATOM 7764 C C . ILE B 1 450 ? 9.352 5.027 21.328 1 91.12 450 ILE B C 1
ATOM 7766 O O . ILE B 1 450 ? 9.633 6.035 20.688 1 91.12 450 ILE B O 1
ATOM 7770 N N . GLY B 1 451 ? 10.281 4.16 21.781 1 93.06 451 GLY B N 1
ATOM 7771 C CA . GLY B 1 451 ? 11.688 4.234 21.391 1 93.06 451 GLY B CA 1
ATOM 7772 C C . GLY B 1 451 ? 12.547 4.953 22.422 1 93.06 451 GLY B C 1
ATOM 7773 O O . GLY B 1 451 ? 12.047 5.406 23.453 1 93.06 451 GLY B O 1
ATOM 7774 N N . ASP B 1 452 ? 13.812 5.121 22.125 1 93.44 452 ASP B N 1
ATOM 7775 C CA . ASP B 1 452 ? 14.797 5.664 23.062 1 93.44 452 ASP B CA 1
ATOM 7776 C C . ASP B 1 452 ? 14.555 7.152 23.312 1 93.44 452 ASP B C 1
ATOM 7778 O O . ASP B 1 452 ? 14.93 7.68 24.359 1 93.44 452 ASP B O 1
ATOM 7782 N N . GLY B 1 453 ? 13.938 7.797 22.406 1 93.88 453 GLY B N 1
ATOM 7783 C CA . GLY B 1 453 ? 13.664 9.219 22.547 1 93.88 453 GLY B CA 1
ATOM 7784 C C . GLY B 1 453 ? 12.227 9.516 22.922 1 93.88 453 GLY B C 1
ATOM 7785 O O . GLY B 1 453 ? 11.766 10.648 22.797 1 93.88 453 GLY B O 1
ATOM 7786 N N . ASP B 1 454 ? 11.461 8.492 23.281 1 93.44 454 ASP B N 1
ATOM 7787 C CA . ASP B 1 454 ? 10.07 8.625 23.719 1 93.44 454 ASP B CA 1
ATOM 7788 C C . ASP B 1 454 ? 9.219 9.312 22.656 1 93.44 454 ASP B C 1
ATOM 7790 O O . ASP B 1 454 ? 8.453 10.227 22.969 1 93.44 454 ASP B O 1
ATOM 7794 N N . GLY B 1 455 ? 9.492 9.008 21.453 1 94.56 455 GLY B N 1
ATOM 7795 C CA . GLY B 1 455 ? 8.695 9.531 20.359 1 94.56 455 GLY B CA 1
ATOM 7796 C C . GLY B 1 455 ? 9.305 10.758 19.703 1 94.56 455 GLY B C 1
ATOM 7797 O O . GLY B 1 455 ? 8.805 11.234 18.688 1 94.56 455 GLY B O 1
ATOM 7798 N N . PHE B 1 456 ? 10.391 11.289 20.297 1 95.88 456 PHE B N 1
ATOM 7799 C CA . PHE B 1 456 ? 11.133 12.391 19.719 1 95.88 456 PHE B CA 1
ATOM 7800 C C . PHE B 1 456 ? 12.398 11.883 19.031 1 95.88 456 PHE B C 1
ATOM 7802 O O . PHE B 1 456 ? 13.164 11.117 19.625 1 95.88 456 PHE B O 1
ATOM 7809 N N . TYR B 1 457 ? 12.586 12.297 17.828 1 97.12 457 TYR B N 1
ATOM 7810 C CA . TYR B 1 457 ? 13.68 11.797 17.016 1 97.12 457 TYR B CA 1
ATOM 7811 C C . TYR B 1 457 ? 14.828 12.797 16.953 1 97.12 457 TYR B C 1
ATOM 7813 O O . TYR B 1 457 ? 14.602 14.008 16.984 1 97.12 457 TYR B O 1
ATOM 7821 N N . LEU B 1 458 ? 15.969 12.25 16.906 1 97.44 458 LEU B N 1
ATOM 7822 C CA . LEU B 1 458 ? 17.141 12.977 16.438 1 97.44 458 LEU B CA 1
ATOM 7823 C C . LEU B 1 458 ? 17.219 12.953 14.914 1 97.44 458 LEU B C 1
ATOM 7825 O O . LEU B 1 458 ? 17.25 11.875 14.312 1 97.44 458 LEU B O 1
ATOM 7829 N N . MET B 1 459 ? 17.156 14.055 14.289 1 98.5 459 MET B N 1
ATOM 7830 C CA . MET B 1 459 ? 17.297 14.18 12.844 1 98.5 459 MET B CA 1
ATOM 7831 C C . MET B 1 459 ? 18.531 14.992 12.484 1 98.5 459 MET B C 1
ATOM 7833 O O . MET B 1 459 ? 18.625 16.172 12.82 1 98.5 459 MET B O 1
ATOM 7837 N N . THR B 1 460 ? 19.453 14.391 11.805 1 97.81 460 THR B N 1
ATOM 7838 C CA . THR B 1 460 ? 20.641 15.141 11.414 1 97.81 460 THR B CA 1
ATOM 7839 C C . THR B 1 460 ? 20.312 16.188 10.352 1 97.81 460 THR B C 1
ATOM 7841 O O . THR B 1 460 ? 19.344 16.031 9.609 1 97.81 460 THR B O 1
ATOM 7844 N N . ARG B 1 461 ? 21.109 17.234 10.352 1 97.25 461 ARG B N 1
ATOM 7845 C CA . ARG B 1 461 ? 20.938 18.266 9.336 1 97.25 461 ARG B CA 1
ATOM 7846 C C . ARG B 1 461 ? 20.984 17.688 7.934 1 97.25 461 ARG B C 1
ATOM 7848 O O . ARG B 1 461 ? 20.203 18.062 7.066 1 97.25 461 ARG B O 1
ATOM 7855 N N . GLU B 1 462 ? 21.891 16.781 7.699 1 96.94 462 GLU B N 1
ATOM 7856 C CA . GLU B 1 462 ? 22.047 16.156 6.383 1 96.94 462 GLU B CA 1
ATOM 7857 C C . GLU B 1 462 ? 20.797 15.367 6.004 1 96.94 462 GLU B C 1
ATOM 7859 O O . GLU B 1 462 ? 20.359 15.398 4.852 1 96.94 462 GLU B O 1
ATOM 7864 N N . TRP B 1 463 ? 20.25 14.602 6.957 1 98.25 463 TRP B N 1
ATOM 7865 C CA . TRP B 1 463 ? 19.031 13.852 6.68 1 98.25 463 TRP B CA 1
ATOM 7866 C C . TRP B 1 463 ? 17.891 14.789 6.273 1 98.25 463 TRP B C 1
ATOM 7868 O O . TRP B 1 463 ? 17.172 14.516 5.312 1 98.25 463 TRP B O 1
ATOM 7878 N N . PHE B 1 464 ? 17.781 15.891 7.012 1 98.5 464 PHE B N 1
ATOM 7879 C CA . PHE B 1 464 ? 16.766 16.891 6.688 1 98.5 464 PHE B CA 1
ATOM 7880 C C . PHE B 1 464 ? 16.969 17.422 5.273 1 98.5 464 PHE B C 1
ATOM 7882 O O . PHE B 1 464 ? 16.016 17.547 4.512 1 98.5 464 PHE B O 1
ATOM 7889 N N . GLU B 1 465 ? 18.109 17.656 4.91 1 97.88 465 GLU B N 1
ATOM 7890 C CA . GLU B 1 465 ? 18.422 18.172 3.584 1 97.88 465 GLU B CA 1
ATOM 7891 C C . GLU B 1 465 ? 18.031 17.188 2.488 1 97.88 465 GLU B C 1
ATOM 7893 O O . GLU B 1 465 ? 17.5 17.594 1.445 1 97.88 465 GLU B O 1
ATOM 7898 N N . GLN B 1 466 ? 18.281 15.961 2.74 1 97.94 466 GLN B N 1
ATOM 7899 C CA . GLN B 1 466 ? 18.109 14.953 1.703 1 97.94 466 GLN B CA 1
ATOM 7900 C C . GLN B 1 466 ? 16.672 14.461 1.641 1 97.94 466 GLN B C 1
ATOM 7902 O O . GLN B 1 466 ? 16.156 14.172 0.56 1 97.94 466 GLN B O 1
ATOM 7907 N N . TYR B 1 467 ? 15.969 14.43 2.797 1 97.62 467 TYR B N 1
ATOM 7908 C CA . TYR B 1 467 ? 14.703 13.703 2.811 1 97.62 467 TYR B CA 1
ATOM 7909 C C . TYR B 1 467 ? 13.586 14.562 3.4 1 97.62 467 TYR B C 1
ATOM 7911 O O . TYR B 1 467 ? 12.461 14.102 3.568 1 97.62 467 TYR B O 1
ATOM 7919 N N . GLY B 1 468 ? 13.891 15.805 3.766 1 97.75 468 GLY B N 1
ATOM 7920 C CA . GLY B 1 468 ? 12.875 16.797 4.047 1 97.75 468 GLY B CA 1
ATOM 7921 C C . GLY B 1 468 ? 12.469 17.594 2.822 1 97.75 468 GLY B C 1
ATOM 7922 O O . GLY B 1 468 ? 13.305 17.922 1.978 1 97.75 468 GLY B O 1
ATOM 7923 N N . TYR B 1 469 ? 11.188 18.047 2.805 1 97.25 469 TYR B N 1
ATOM 7924 C CA . TYR B 1 469 ? 10.758 18.625 1.533 1 97.25 469 TYR B CA 1
ATOM 7925 C C . TYR B 1 469 ? 10.055 19.953 1.748 1 97.25 469 TYR B C 1
ATOM 7927 O O . TYR B 1 469 ? 10.266 20.906 0.99 1 97.25 469 TYR B O 1
ATOM 7935 N N . GLU B 1 470 ? 9.172 19.984 2.703 1 97 470 GLU B N 1
ATOM 7936 C CA . GLU B 1 470 ? 8.43 21.219 2.926 1 97 470 GLU B CA 1
ATOM 7937 C C . GLU B 1 470 ? 8.305 21.531 4.414 1 97 470 GLU B C 1
ATOM 7939 O O . GLU B 1 470 ? 8.312 20.609 5.246 1 97 470 GLU B O 1
ATOM 7944 N N . VAL B 1 471 ? 8.219 22.812 4.688 1 98.06 471 VAL B N 1
ATOM 7945 C CA . VAL B 1 471 ? 7.988 23.281 6.047 1 98.06 471 VAL B CA 1
ATOM 7946 C C . VAL B 1 471 ? 6.945 24.391 6.039 1 98.06 471 VAL B C 1
ATOM 7948 O O . VAL B 1 471 ? 6.773 25.094 5.031 1 98.06 471 VAL B O 1
ATOM 7951 N N . VAL B 1 472 ? 6.246 24.531 7.094 1 97.31 472 VAL B N 1
ATOM 7952 C CA . VAL B 1 472 ? 5.281 25.609 7.262 1 97.31 472 VAL B CA 1
ATOM 7953 C C . VAL B 1 472 ? 5.863 26.688 8.172 1 97.31 472 VAL B C 1
ATOM 7955 O O . VAL B 1 472 ? 6.203 26.422 9.328 1 97.31 472 VAL B O 1
ATOM 7958 N N . ILE B 1 473 ? 5.934 27.938 7.637 1 97.5 473 ILE B N 1
ATOM 7959 C CA . ILE B 1 473 ? 6.633 29.031 8.305 1 97.5 473 ILE B CA 1
ATOM 7960 C C . ILE B 1 473 ? 5.734 30.266 8.359 1 97.5 473 ILE B C 1
ATOM 7962 O O . ILE B 1 473 ? 5.039 30.578 7.391 1 97.5 473 ILE B O 1
ATOM 7966 N N . LYS B 1 474 ? 5.789 30.906 9.5 1 96.12 474 LYS B N 1
ATOM 7967 C CA . LYS B 1 474 ? 5.109 32.188 9.586 1 96.12 474 LYS B CA 1
ATOM 7968 C C . LYS B 1 474 ? 5.734 33.219 8.625 1 96.12 474 LYS B C 1
ATOM 7970 O O . LYS B 1 474 ? 6.957 33.281 8.523 1 96.12 474 LYS B O 1
ATOM 7975 N N . ASP B 1 475 ? 4.914 33.906 7.926 1 94.69 475 ASP B N 1
ATOM 7976 C CA . ASP B 1 475 ? 5.402 34.812 6.879 1 94.69 475 ASP B CA 1
ATOM 7977 C C . ASP B 1 475 ? 6.242 35.938 7.473 1 94.69 475 ASP B C 1
ATOM 7979 O O . ASP B 1 475 ? 7.113 36.5 6.797 1 94.69 475 ASP B O 1
ATOM 7983 N N . GLU B 1 476 ? 6.051 36.281 8.727 1 95.12 476 GLU B N 1
ATOM 7984 C CA . GLU B 1 476 ? 6.789 37.375 9.398 1 95.12 476 GLU B CA 1
ATOM 7985 C C . GLU B 1 476 ? 8.281 37.031 9.477 1 95.12 476 GLU B C 1
ATOM 7987 O O . GLU B 1 476 ? 9.109 37.938 9.633 1 95.12 476 GLU B O 1
ATOM 7992 N N . TYR B 1 477 ? 8.633 35.812 9.375 1 95.94 477 TYR B N 1
ATOM 7993 C CA . TYR B 1 477 ? 10.031 35.406 9.523 1 95.94 477 TYR B CA 1
ATOM 7994 C C . TYR B 1 477 ? 10.758 35.469 8.188 1 95.94 477 TYR B C 1
ATOM 7996 O O . TYR B 1 477 ? 11.984 35.375 8.141 1 95.94 477 TYR B O 1
ATOM 8004 N N . LEU B 1 478 ? 10.07 35.688 7.109 1 96.75 478 LEU B N 1
ATOM 8005 C CA . LEU B 1 478 ? 10.664 35.75 5.781 1 96.75 478 LEU B CA 1
ATOM 8006 C C . LEU B 1 478 ? 11.43 37.062 5.578 1 96.75 478 LEU B C 1
ATOM 8008 O O . LEU B 1 478 ? 11.078 38.094 6.16 1 96.75 478 LEU B O 1
ATOM 8012 N N . THR B 1 479 ? 12.438 37.031 4.766 1 95.5 479 THR B N 1
ATOM 8013 C CA . THR B 1 479 ? 13.133 38.25 4.355 1 95.5 479 THR B CA 1
ATOM 8014 C C . THR B 1 479 ? 12.297 39.031 3.355 1 95.5 479 THR B C 1
ATOM 8016 O O . THR B 1 479 ? 11.359 38.5 2.758 1 95.5 479 THR B O 1
ATOM 8019 N N . PRO B 1 480 ? 12.688 40.281 3.201 1 95.69 480 PRO B N 1
ATOM 8020 C CA . PRO B 1 480 ? 11.969 41.062 2.199 1 95.69 480 PRO B CA 1
ATOM 8021 C C . PRO B 1 480 ? 12.008 40.438 0.809 1 95.69 480 PRO B C 1
ATOM 8023 O O . PRO B 1 480 ? 10.992 40.438 0.104 1 95.69 480 PRO B O 1
ATOM 8026 N N . ASP B 1 481 ? 13.094 39.875 0.444 1 96.56 481 ASP B N 1
ATOM 8027 C CA . ASP B 1 481 ? 13.227 39.219 -0.855 1 96.56 481 ASP B CA 1
ATOM 8028 C C . ASP B 1 481 ? 12.305 38.031 -0.958 1 96.56 481 ASP B C 1
ATOM 8030 O O . ASP B 1 481 ? 11.711 37.781 -2.01 1 96.56 481 ASP B O 1
ATOM 8034 N N . GLN B 1 482 ? 12.211 37.312 0.083 1 96.44 482 GLN B N 1
ATOM 8035 C CA . GLN B 1 482 ? 11.352 36.125 0.102 1 96.44 482 GLN B CA 1
ATOM 8036 C C . GLN B 1 482 ? 9.875 36.5 0.037 1 96.44 482 GLN B C 1
ATOM 8038 O O . GLN B 1 482 ? 9.078 35.812 -0.611 1 96.44 482 GLN B O 1
ATOM 8043 N N . ILE B 1 483 ? 9.5 37.562 0.695 1 96.56 483 ILE B N 1
ATOM 8044 C CA . ILE B 1 483 ? 8.141 38.062 0.634 1 96.56 483 ILE B CA 1
ATOM 8045 C C . ILE B 1 483 ? 7.801 38.469 -0.8 1 96.56 483 ILE B C 1
ATOM 8047 O O . ILE B 1 483 ? 6.703 38.188 -1.29 1 96.56 483 ILE B O 1
ATOM 8051 N N . GLU B 1 484 ? 8.758 39.125 -1.466 1 95.56 484 GLU B N 1
ATOM 8052 C CA . GLU B 1 484 ? 8.562 39.5 -2.867 1 95.56 484 GLU B CA 1
ATOM 8053 C C . GLU B 1 484 ? 8.43 38.25 -3.74 1 95.56 484 GLU B C 1
ATOM 8055 O O . GLU B 1 484 ? 7.613 38.219 -4.664 1 95.56 484 GLU B O 1
ATOM 8060 N N . ALA B 1 485 ? 9.211 37.25 -3.426 1 96.06 485 ALA B N 1
ATOM 8061 C CA . ALA B 1 485 ? 9.164 36 -4.18 1 96.06 485 ALA B CA 1
ATOM 8062 C C . ALA B 1 485 ? 7.812 35.312 -4.023 1 96.06 485 ALA B C 1
ATOM 8064 O O . ALA B 1 485 ? 7.328 34.656 -4.953 1 96.06 485 ALA B O 1
ATOM 8065 N N . LEU B 1 486 ? 7.223 35.406 -2.891 1 94.56 486 LEU B N 1
ATOM 8066 C CA . LEU B 1 486 ? 5.922 34.812 -2.607 1 94.56 486 LEU B CA 1
ATOM 8067 C C . LEU B 1 486 ? 4.852 35.375 -3.533 1 94.56 486 LEU B C 1
ATOM 8069 O O . LEU B 1 486 ? 3.805 34.75 -3.729 1 94.56 486 LEU B O 1
ATOM 8073 N N . LYS B 1 487 ? 5.078 36.531 -4.145 1 92.19 487 LYS B N 1
ATOM 8074 C CA . LYS B 1 487 ? 4.094 37.188 -4.984 1 92.19 487 LYS B CA 1
ATOM 8075 C C . LYS B 1 487 ? 4.203 36.75 -6.438 1 92.19 487 LYS B C 1
ATOM 8077 O O . LYS B 1 487 ? 3.377 37.125 -7.273 1 92.19 487 LYS B O 1
ATOM 8082 N N . THR B 1 488 ? 5.18 35.938 -6.711 1 93.56 488 THR B N 1
ATOM 8083 C CA . THR B 1 488 ? 5.332 35.469 -8.078 1 93.56 488 THR B CA 1
ATOM 8084 C C . THR B 1 488 ? 4.137 34.625 -8.492 1 93.56 488 THR B C 1
ATOM 8086 O O . THR B 1 488 ? 3.506 33.969 -7.645 1 93.56 488 THR B O 1
ATOM 8089 N N . LYS B 1 489 ? 3.783 34.656 -9.734 1 91.81 489 LYS B N 1
ATOM 8090 C CA . LYS B 1 489 ? 2.723 33.812 -10.234 1 91.81 489 LYS B CA 1
ATOM 8091 C C . LYS B 1 489 ? 3.094 32.344 -10.078 1 91.81 489 LYS B C 1
ATOM 8093 O O . LYS B 1 489 ? 4.109 31.875 -10.609 1 91.81 489 LYS B O 1
ATOM 8098 N N . PRO B 1 490 ? 2.344 31.625 -9.367 1 92.5 490 PRO B N 1
ATOM 8099 C CA . PRO B 1 490 ? 2.697 30.219 -9.117 1 92.5 490 PRO B CA 1
ATOM 8100 C C . PRO B 1 490 ? 2.662 29.375 -10.391 1 92.5 490 PRO B C 1
ATOM 8102 O O . PRO B 1 490 ? 1.756 29.516 -11.211 1 92.5 490 PRO B O 1
ATOM 8105 N N . THR B 1 491 ? 3.641 28.609 -10.586 1 91.38 491 THR B N 1
ATOM 8106 C CA . THR B 1 491 ? 3.639 27.594 -11.633 1 91.38 491 THR B CA 1
ATOM 8107 C C . THR B 1 491 ? 2.898 26.344 -11.164 1 91.38 491 THR B C 1
ATOM 8109 O O . THR B 1 491 ? 3.18 25.812 -10.086 1 91.38 491 THR B O 1
ATOM 8112 N N . LYS B 1 492 ? 2.002 25.844 -11.984 1 86.5 492 LYS B N 1
ATOM 8113 C CA . LYS B 1 492 ? 1.252 24.656 -11.625 1 86.5 492 LYS B CA 1
ATOM 8114 C C . LYS B 1 492 ? 2.113 23.406 -11.781 1 86.5 492 LYS B C 1
ATOM 8116 O O . LYS B 1 492 ? 2.719 23.188 -12.828 1 86.5 492 LYS B O 1
ATOM 8121 N N . MET B 1 493 ? 2.184 22.688 -10.727 1 85.62 493 MET B N 1
ATOM 8122 C CA . MET B 1 493 ? 2.926 21.438 -10.789 1 85.62 493 MET B CA 1
ATOM 8123 C C . MET B 1 493 ? 2.119 20.359 -11.508 1 85.62 493 MET B C 1
ATOM 8125 O O . MET B 1 493 ? 0.887 20.391 -11.492 1 85.62 493 MET B O 1
ATOM 8129 N N . LYS B 1 494 ? 2.818 19.438 -12.078 1 77.88 494 LYS B N 1
ATOM 8130 C CA . LYS B 1 494 ? 2.143 18.328 -12.734 1 77.88 494 LYS B CA 1
ATOM 8131 C C . LYS B 1 494 ? 1.493 17.391 -11.711 1 77.88 494 LYS B C 1
ATOM 8133 O O . LYS B 1 494 ? 1.99 17.25 -10.594 1 77.88 494 LYS B O 1
ATOM 8138 N N . PHE B 1 495 ? 0.455 16.703 -12.094 1 71.88 495 PHE B N 1
ATOM 8139 C CA . PHE B 1 495 ? -0.289 15.797 -11.227 1 71.88 495 PHE B CA 1
ATOM 8140 C C . PHE B 1 495 ? 0.581 14.617 -10.797 1 71.88 495 PHE B C 1
ATOM 8142 O O . PHE B 1 495 ? 0.444 14.117 -9.688 1 71.88 495 PHE B O 1
ATOM 8149 N N . THR B 1 496 ? 1.499 14.281 -11.602 1 72.12 496 THR B N 1
ATOM 8150 C CA . THR B 1 496 ? 2.32 13.109 -11.32 1 72.12 496 THR B CA 1
ATOM 8151 C C . THR B 1 496 ? 3.58 13.508 -10.555 1 72.12 496 THR B C 1
ATOM 8153 O O . THR B 1 496 ? 4.398 12.648 -10.211 1 72.12 496 THR B O 1
ATOM 8156 N N . ASP B 1 497 ? 3.68 14.758 -10.266 1 83.31 497 ASP B N 1
ATOM 8157 C CA . ASP B 1 497 ? 4.875 15.211 -9.555 1 83.31 497 ASP B CA 1
ATOM 8158 C C . ASP B 1 497 ? 4.875 14.719 -8.117 1 83.31 497 ASP B C 1
ATOM 8160 O O . ASP B 1 497 ? 3.875 14.859 -7.406 1 83.31 497 ASP B O 1
ATOM 8164 N N . PRO B 1 498 ? 5.965 14.18 -7.68 1 83.94 498 PRO B N 1
ATOM 8165 C CA . PRO B 1 498 ? 6.027 13.633 -6.324 1 83.94 498 PRO B CA 1
ATOM 8166 C C . PRO B 1 498 ? 5.785 14.695 -5.25 1 83.94 498 PRO B C 1
ATOM 8168 O O . PRO B 1 498 ? 5.402 14.359 -4.125 1 83.94 498 PRO B O 1
ATOM 8171 N N . LEU B 1 499 ? 6.012 15.93 -5.512 1 85.44 499 LEU B N 1
ATOM 8172 C CA . LEU B 1 499 ? 5.785 16.984 -4.535 1 85.44 499 LEU B CA 1
ATOM 8173 C C . LEU B 1 499 ? 4.473 17.719 -4.816 1 85.44 499 LEU B C 1
ATOM 8175 O O . LEU B 1 499 ? 4.094 18.625 -4.078 1 85.44 499 LEU B O 1
ATOM 8179 N N . GLY B 1 500 ? 3.811 17.375 -5.922 1 72 500 GLY B N 1
ATOM 8180 C CA . GLY B 1 500 ? 2.607 18.078 -6.332 1 72 500 GLY B CA 1
ATOM 8181 C C . GLY B 1 500 ? 1.33 17.375 -5.914 1 72 500 GLY B C 1
ATOM 8182 O O . GLY B 1 500 ? 0.256 17.984 -5.914 1 72 500 GLY B O 1
ATOM 8183 N N . SER B 1 501 ? 1.348 16.125 -5.895 1 58.66 501 SER B N 1
ATOM 8184 C CA . SER B 1 501 ? 0.107 15.391 -5.656 1 58.66 501 SER B CA 1
ATOM 8185 C C . SER B 1 501 ? 0.167 14.609 -4.344 1 58.66 501 SER B C 1
ATOM 8187 O O . SER B 1 501 ? 0.946 13.664 -4.215 1 58.66 501 SER B O 1
ATOM 8189 N N . PHE B 1 502 ? 0.036 15.289 -3.25 1 52.19 502 PHE B N 1
ATOM 8190 C CA . PHE B 1 502 ? 0.158 14.594 -1.974 1 52.19 502 PHE B CA 1
ATOM 8191 C C . PHE B 1 502 ? -1.15 13.898 -1.606 1 52.19 502 PHE B C 1
ATOM 8193 O O . PHE B 1 502 ? -1.222 13.188 -0.602 1 52.19 502 PHE B O 1
ATOM 8200 N N . GLY B 1 503 ? -2.166 14.258 -2.258 1 42.78 503 GLY B N 1
ATOM 8201 C CA . GLY B 1 503 ? -3.436 13.812 -1.707 1 42.78 503 GLY B CA 1
ATOM 8202 C C . GLY B 1 503 ? -3.48 12.312 -1.466 1 42.78 503 GLY B C 1
ATOM 8203 O O . GLY B 1 503 ? -4.219 11.844 -0.597 1 42.78 503 GLY B O 1
ATOM 8204 N N . GLU B 1 504 ? -2.93 11.477 -2.322 1 44.66 504 GLU B N 1
ATOM 8205 C CA . GLU B 1 504 ? -3.281 10.07 -2.189 1 44.66 504 GLU B CA 1
ATOM 8206 C C . GLU B 1 504 ? -2.162 9.281 -1.514 1 44.66 504 GLU B C 1
ATOM 8208 O O . GLU B 1 504 ? -1.439 8.531 -2.17 1 44.66 504 GLU B O 1
ATOM 8213 N N . CYS B 1 505 ? -1.476 10 -0.621 1 41.66 505 CYS B N 1
ATOM 8214 C CA . CYS B 1 505 ? -0.488 9.164 0.056 1 41.66 505 CYS B CA 1
ATOM 8215 C C . CYS B 1 505 ? -1.06 7.789 0.372 1 41.66 505 CYS B C 1
ATOM 8217 O O . CYS B 1 505 ? -2.125 7.68 0.98 1 41.66 505 CYS B O 1
ATOM 8219 N N . ASP B 1 506 ? -0.819 6.852 -0.378 1 43.12 506 ASP B N 1
ATOM 8220 C CA . ASP B 1 506 ? -1.188 5.477 -0.067 1 43.12 506 ASP B CA 1
ATOM 8221 C C . ASP B 1 506 ? -0.899 5.148 1.396 1 43.12 506 ASP B C 1
ATOM 8223 O O . ASP B 1 506 ? 0.24 4.84 1.757 1 43.12 506 ASP B O 1
ATOM 8227 N N . CYS B 1 507 ? -1.582 5.871 2.297 1 43.22 507 CYS B N 1
ATOM 8228 C CA . CYS B 1 507 ? -1.507 5.734 3.748 1 43.22 507 CYS B CA 1
ATOM 8229 C C . CYS B 1 507 ? -1.294 4.277 4.148 1 43.22 507 CYS B C 1
ATOM 8231 O O . CYS B 1 507 ? -1.084 3.979 5.324 1 43.22 507 CYS B O 1
ATOM 8233 N N . ASP B 1 508 ? -1.334 3.379 3.156 1 44.31 508 ASP B N 1
ATOM 8234 C CA . ASP B 1 508 ? -1.045 1.995 3.521 1 44.31 508 ASP B CA 1
ATOM 8235 C C . ASP B 1 508 ? 0.388 1.85 4.027 1 44.31 508 ASP B C 1
ATOM 8237 O O . ASP B 1 508 ? 0.664 1.014 4.891 1 44.31 508 ASP B O 1
ATOM 8241 N N . SER B 1 509 ? 1.185 2.822 3.559 1 38.91 509 SER B N 1
ATOM 8242 C CA . SER B 1 509 ? 2.553 2.816 4.066 1 38.91 509 SER B CA 1
ATOM 8243 C C . SER B 1 509 ? 2.596 3.225 5.539 1 38.91 509 SER B C 1
ATOM 8245 O O . SER B 1 509 ? 3.324 2.625 6.332 1 38.91 509 SER B O 1
ATOM 8247 N N . CYS B 1 510 ? 1.782 4.328 5.797 1 42 510 CYS B N 1
ATOM 8248 C CA . CYS B 1 510 ? 1.776 4.754 7.191 1 42 510 CYS B CA 1
ATOM 8249 C C . CYS B 1 510 ? 1.262 3.643 8.102 1 42 510 CYS B C 1
ATOM 8251 O O . CYS B 1 510 ? 1.812 3.41 9.18 1 42 510 CYS B O 1
ATOM 8253 N N . HIS B 1 511 ? 0.291 2.93 7.59 1 41.41 511 HIS B N 1
ATOM 8254 C CA . HIS B 1 511 ? -0.252 1.815 8.359 1 41.41 511 HIS B CA 1
ATOM 8255 C C . HIS B 1 511 ? 0.777 0.7 8.516 1 41.41 511 HIS B C 1
ATOM 8257 O O . HIS B 1 511 ? 0.91 0.118 9.594 1 41.41 511 HIS B O 1
ATOM 8263 N N . SER B 1 512 ? 1.512 0.457 7.383 1 41.72 512 SER B N 1
ATOM 8264 C CA . SER B 1 512 ? 2.492 -0.624 7.406 1 41.72 512 SER B CA 1
ATOM 8265 C C . SER B 1 512 ? 3.682 -0.273 8.289 1 41.72 512 SER B C 1
ATOM 8267 O O . SER B 1 512 ? 4.176 -1.12 9.039 1 41.72 512 SER B O 1
ATOM 8269 N N . GLN B 1 513 ? 4.129 0.99 8.227 1 37.72 513 GLN B N 1
ATOM 8270 C CA . GLN B 1 513 ? 5.293 1.378 9.016 1 37.72 513 GLN B CA 1
ATOM 8271 C C . GLN B 1 513 ? 4.984 1.329 10.508 1 37.72 513 GLN B C 1
ATOM 8273 O O . GLN B 1 513 ? 5.809 0.872 11.305 1 37.72 513 GLN B O 1
ATOM 8278 N N . GLU B 1 514 ? 3.795 1.829 10.844 1 38.19 514 GLU B N 1
ATOM 8279 C CA . GLU B 1 514 ? 3.4 1.756 12.242 1 38.19 514 GLU B CA 1
ATOM 8280 C C . GLU B 1 514 ? 3.334 0.308 12.727 1 38.19 514 GLU B C 1
ATOM 8282 O O . GLU B 1 514 ? 3.758 -0.001 13.844 1 38.19 514 GLU B O 1
ATOM 8287 N N . ALA B 1 515 ? 2.848 -0.6 11.805 1 41.62 515 ALA B N 1
ATOM 8288 C CA . ALA B 1 515 ? 2.713 -2.006 12.18 1 41.62 515 ALA B CA 1
ATOM 8289 C C . ALA B 1 515 ? 4.078 -2.658 12.359 1 41.62 515 ALA B C 1
ATOM 8291 O O . ALA B 1 515 ? 4.223 -3.594 13.156 1 41.62 515 ALA B O 1
ATOM 8292 N N . ASN B 1 516 ? 5.023 -2.113 11.648 1 38.78 516 ASN B N 1
ATOM 8293 C CA . ASN B 1 516 ? 6.367 -2.668 11.773 1 38.78 516 ASN B CA 1
ATOM 8294 C C . ASN B 1 516 ? 7.043 -2.223 13.062 1 38.78 516 ASN B C 1
ATOM 8296 O O . ASN B 1 516 ? 8.141 -2.688 13.391 1 38.78 516 ASN B O 1
ATOM 8300 N N . LEU B 1 517 ? 6.547 -1.155 13.664 1 36.16 517 LEU B N 1
ATOM 8301 C CA . LEU B 1 517 ? 7.121 -0.715 14.93 1 36.16 517 LEU B CA 1
ATOM 8302 C C . LEU B 1 517 ? 6.879 -1.748 16.031 1 36.16 517 LEU B C 1
ATOM 8304 O O . LEU B 1 517 ? 7.641 -1.819 17 1 36.16 517 LEU B O 1
ATOM 8308 N N . THR B 1 518 ? 5.738 -2.49 15.891 1 36.06 518 THR B N 1
ATOM 8309 C CA . THR B 1 518 ? 5.402 -3.402 16.984 1 36.06 518 THR B CA 1
ATOM 8310 C C . THR B 1 518 ? 5.953 -4.797 16.703 1 36.06 518 THR B C 1
ATOM 8312 O O . THR B 1 518 ? 5.852 -5.688 17.547 1 36.06 518 THR B O 1
ATOM 8315 N N . SER B 1 519 ? 6.363 -5.102 15.469 1 33.31 519 SER B N 1
ATOM 8316 C CA . SER B 1 519 ? 6.926 -6.438 15.312 1 33.31 519 SER B CA 1
ATOM 8317 C C . SER B 1 519 ? 8.414 -6.457 15.656 1 33.31 519 SER B C 1
ATOM 8319 O O . SER B 1 519 ? 9.133 -5.504 15.359 1 33.31 519 SER B O 1
#

InterPro domains:
  IPR004134 Peptidase C1B, bleomycin hydrolase [PF03051] (9-428)
  IPR004134 Peptidase C1B, bleomycin hydrolase [PF03051] (434-500)
  IPR004134 Peptidase C1B, bleomycin hydrolase [PIRSF005700] (9-502)
  IPR004134 Peptidase C1B, bleomycin hydrolase [PTHR10363] (7-429)
  IPR038765 Papain-like cysteine peptidase superfamily [SSF54001] (23-501)

Secondary structure (DSSP, 8-state):
----------HHHHHHHHHHHHT-HHHHHHHHHHHHS-HHHHHB-HHHHHH-----SEE-SS--PPPB--BS--HHHHHHHHHHHHHHHHHHTB-TT--B-HHHHHHHHHHHHHHHHHHHHHHTTTS-TTSHHHHHHHHSS--S---HHHHHHHHHHH---BTTTS---GGGGB-HHHHHHHHHHHHHHHHHHTGGGSSS-PPPPPHHHHHHHHHHHHHHHHHHHHHHT-PPPPTT--EEEEEEBTTS-EEEEEEE-HHHIIIIII---GGGEEEEE----TTS-SS-EEE-----SS----TTSSS---S-SSSTTGGGEEEE--HHHHHHHHHHHHHTT--EEEEE-TTSSEETTTTEE-TTSB--SGGGTS-S--S-HHHHHHTTS----EEEEEEEEEETT---------------TTS--THHHHHHHHHHHEEEEEEE-SB-S-TTTTTEEEEEHHHHHHHEEEEEEEGGGS-HHHHHHTTSPPEEPPTT-TTT--TT--THHHHHHHHHH--/----------HHHHHHHHHHHHT-HHHHHHHHHHHHS-HHHHHB-HHHHHH-----SEE-S---PPPB--BS--HHHHHHHHHHHHHHHHHHTB-TT--B-HHHHHHHHHHHHHHHHHHHHHHTTTS-TTSHHHHHHHHSS--S---HHHHHHHHHHH---BTTTS---GGGGB-HHHHHHHHHHHHHHHHHHTGGGSSS-PPPPPHHHHHHHHHHHHHHHHHHHHHHT-PPPPTT--EEEEEEBTTS-EEEEEEE-HHHIIIIII---GGGEEEEE----TTS-SS-EEE-----SS----TTSSS---S-SS--TTTTEEEE--HHHHHHHHHHHHHTT--EEEEE-TTSSEETTTTEE-TTSB--SGGGTS-S--S-HHHHHHTTS----EEEEEEEEEETT---------------TTS--THHHHHHHHHHHEEEEEEE-SB-S-TTTTTEEEEEHHHHHHHEEEEEEEGGGS-HHHHHHTTSPPEEPPTT-TTT--TT--THHHHHHHHHHH-

Sequence (1038 aa):
MSTYKSAPLDTDFVRKVVADIDNEPKNVVSANAFQSVEFSKLVLNHSVLDKADHVFSHQITDEVEAVDQESAGLCWMCGGLSMCRRSVINSLGLDKDFHLSLNHLMFWDKVERSNYFLNFIIENRHLPFDSRKIDSATSHPISDGGYWHTFYDLVQKYGIVPDTVFKRRVSGKNTSSMNKLIQYKLREFASIVMSPNKPVNTPQLSLSDIQGLKNQYLATIITILVQIVGHPIYPDEKFSWTYSTKKGKKGIITDITPLEFYTQKCKINFDDYVLIMNDPRQRHPYNRTYEKITTRQMVVPDVVGKTNKVATSKLNNRAHISLNLEFDEVVKLVIKQIDAGVPVWFSCDVGKYANHKYNILDTNLYNFGSPFNTSFNNMSKADRLDFNESYASHVMCIVGYDLDGAVGHRAKKRKISKTDSNGEDSASDVYDESATKVVKFKVENSWGDIGDGDGFYLMTREWFEQYGYEVVIKDEYLTPDQIEALKTKPTKMKFTDPLGSFGECDCDSCHSQEANLTSMSTYKSAPLDTDFVRKVVADIDNEPKNVVSANAFQSVEFSKLVLNHSVLDKADHVFSHQITDEVEAVDQESAGLCWMCGGLSMCRRSVINSLGLDKDFHLSLNHLMFWDKVERSNYFLNFIIENRHLPFDSRKIDSATSHPISDGGYWHTFYDLVQKYGIVPDTVFKRRVSGKNTSSMNKLIQYKLREFASIVMSPNKPVNTPQLSLSDIQGLKNQYLATIITILVQIVGHPIYPDEKFSWTYSTKKGKKGIITDITPLEFYTQKCKINFDDYVLIMNDPRQRHPYNRTYEKITTRQMVVPDVVGKTNKVATSKLNNRAHISLNLEFDEVVKLVIKQIDAGVPVWFSCDVGKYANHKYNILDTNLYNFGSPFNTSFNNMSKADRLDFNESYASHVMCIVGYDLDGAVGHRAKKRKISKTDSNGEDSASDVYDESATKVVKFKVENSWGDIGDGDGFYLMTREWFEQYGYEVVIKDEYLTPDQIEALKTKPTKMKFTDPLGSFGECDCDSCHSQEANLTS

pLDDT: mean 84.5, std 18.97, range [26.53, 98.56]

Nearest PDB structures (foldseek):
  7v5l-assembly1_A  TM=8.845E-01  e=2.166E-38  Homo sapiens
  7v5s-assembly1_A  TM=8.881E-01  e=2.166E-38  Homo sapiens
  1cb5-assembly1_A  TM=8.868E-01  e=3.979E-38  Homo sapiens
  7v5t-assembly1_A  TM=8.870E-01  e=2.702E-38  Homo sapiens
  7xf9-assembly1_A  TM=8.952E-01  e=1.585E-37  Homo sapiens

Solvent-accessible surface area (backbone atoms only — not comparable to full-atom values): 55320 Å² total; per-residue (Å²): 127,87,76,75,73,80,68,41,85,54,68,66,59,53,50,51,46,53,51,57,46,68,70,35,66,67,41,52,54,42,23,54,46,23,42,71,33,53,56,70,71,70,29,48,29,60,73,49,58,72,67,58,66,90,77,59,28,32,46,47,80,73,68,57,69,34,47,60,46,63,54,39,36,38,38,34,50,49,20,54,49,50,38,35,42,54,36,31,30,64,72,66,38,40,44,47,81,68,53,62,28,62,43,56,54,51,54,52,49,54,52,34,28,49,51,30,48,54,38,50,46,63,70,47,38,85,45,55,55,80,32,70,70,48,42,57,48,34,64,57,56,65,75,62,33,55,38,70,38,54,42,52,52,45,38,75,67,41,24,44,52,52,21,87,79,39,54,69,36,51,25,43,37,41,42,64,66,58,47,51,54,46,37,50,54,53,34,47,50,47,52,60,67,26,33,40,54,34,93,58,85,41,79,74,74,50,71,67,54,48,50,52,49,50,52,51,52,52,44,47,48,49,45,48,42,35,30,37,55,38,83,80,78,51,39,84,40,66,45,67,48,77,46,55,28,67,85,69,44,82,44,76,48,74,71,39,23,21,41,50,38,30,68,69,44,24,73,62,63,72,86,50,43,39,38,37,26,46,54,80,36,79,93,44,56,65,62,29,24,33,27,42,49,46,73,72,56,52,52,71,68,78,71,77,77,80,72,90,71,65,67,71,60,85,62,59,64,44,62,39,32,28,34,22,40,56,64,66,59,51,45,28,47,52,51,53,38,32,66,71,59,36,46,28,35,31,32,18,28,64,89,56,49,51,40,66,63,62,20,39,31,30,75,62,39,48,50,78,17,70,74,53,77,51,76,84,75,79,62,49,62,42,49,25,41,67,38,50,70,46,46,68,73,41,36,28,24,39,38,29,33,21,43,67,90,55,70,68,47,76,66,66,83,69,75,78,71,71,79,64,87,85,74,74,65,71,67,64,59,55,41,52,54,47,44,74,33,43,50,31,32,35,29,40,36,42,73,20,63,46,43,75,41,41,17,33,23,35,32,28,45,66,28,45,66,62,38,35,40,36,36,50,40,56,54,86,72,49,50,74,68,51,55,56,22,62,68,40,79,56,45,75,41,52,64,84,34,55,87,14,36,51,49,73,49,67,34,62,52,54,49,43,54,59,54,54,68,76,100,126,87,78,75,72,79,68,41,85,53,68,65,57,53,50,51,46,53,52,57,45,66,73,36,67,70,42,53,54,42,22,53,46,24,41,70,31,55,57,71,72,69,30,50,30,60,73,49,58,73,69,58,67,89,77,58,26,30,44,47,80,74,68,56,68,32,47,58,44,64,55,39,36,37,38,35,50,48,19,54,48,50,38,35,43,54,35,31,29,64,70,66,38,41,44,48,81,70,54,63,28,61,44,56,53,51,53,54,47,52,52,34,27,50,51,30,47,54,40,51,46,63,68,48,39,85,45,56,54,78,32,69,70,47,42,57,46,33,62,56,57,65,76,61,33,52,36,68,40,55,43,51,53,47,39,74,67,41,25,44,50,50,20,88,80,40,54,68,36,52,26,44,38,41,41,63,65,58,46,52,55,48,36,50,54,52,35,48,50,47,52,60,67,26,33,40,54,35,94,58,84,40,79,74,75,49,70,69,54,47,51,53,50,48,52,52,53,52,44,47,46,50,44,46,42,35,30,36,55,38,83,80,78,51,38,83,39,66,44,68,51,77,46,55,26,68,85,68,42,82,46,77,48,74,70,40,23,21,41,49,40,31,68,69,45,26,74,60,62,71,88,49,43,39,37,37,26,46,54,80,34,80,92,46,56,64,62,31,24,33,27,41,54,48,71,69,56,51,50,70,63,77,67,75,74,79,72,91,72,65,66,74,52,79,71,34,69,45,66,39,27,30,35,23,39,58,62,66,60,51,45,28,46,50,51,54,38,33,60,69,58,35,46,29,33,31,31,20,30,64,89,56,49,53,40,66,64,63,21,38,32,29,74,63,40,50,48,76,17,70,74,54,77,52,77,84,75,78,60,48,61,41,49,24,41,66,37,51,71,46,46,68,72,41,35,28,24,40,40,28,34,22,44,67,90,54,70,68,46,75,63,66,78,67,73,79,69,71,79,62,88,86,72,76,63,72,68,61,58,55,40,52,53,45,45,73,34,44,51,31,32,34,28,41,36,41,72,20,64,46,42,74,42,39,17,33,25,36,31,29,46,66,29,44,66,61,38,35,41,34,36,49,40,55,53,87,71,50,50,74,68,51,56,58,22,61,67,41,77,56,44,74,41,52,68,82,34,56,88,13,38,52,49,71,48,66,34,62,52,54,49,42,55,58,54,53,70,76,100

Radius of gyration: 30.64 Å; Cα contacts (8 Å, |Δi|>4): 1912; chains: 2; bounding box: 71×99×76 Å

Organism: NCBI:txid2420051

Foldseek 3Di:
DPDDDDDDDDVVVVVVVVVVLVVDVLLVVLVVDVVPDPPQVVFFDVVCVVPDDDDAQEFQPQQAFFAALALAQAQQLSLVQQLLQQQLCVQVQAHRDWGWAPLQLQLVLLLQLLLLLLVQLLVCLVDQCPDPSNVVCLVDVDGRFDHQVSNLVSCQAQAIGTCVVFPFDDLSNHCVVLSVVLSVLSVVLSCVQNVCSPPPNDDHDDPVRSVVSSVVSSVVNSVSSCVRRHDHAGQQFFDKDWGAHPVGDIDIDGGAGNSRCRVPRSVDDLLQKAKAWAAPAPVDDALAKAFFPEPPSGDDPPPPDDPDPPDCDVSDSRSRMYHYHHLLQVLLQCQVCLLVSGWKKWFWFCVACHDQQAQEQDNSRTRPCVSPVGDDPPAALNRCQVVVVAFGQGIWIWGGWHFPPNDRDYSDNPPPPDPDPVRPPPVVVVSSVRSVGTFWTWIAGNNALHHPNGRIHTHGSVSCNRIITMIMGRPVSDDPSSVVSSPHDHHYDDCPGRHRYRRPSVCVVVSVVSVVSVD/DPDDDDDDDDVVVVVVVVVVLVVDVLLVVLVVCVVPDPPQVVFFDVVCVVPDDDDFQEFQPQQAFFAALALAQQQQLSLVQQLLQQQLCVQVQAHRDWGWAPLQLQLVLLLQLLLLLLVQLLVCLVDQCPDPSNVVCLVDVDGRFDHQVSNVVSCQAQAIDTCVVFPFDDLSNHCVVLSVVLSVLSVVLSCVQNVCSPPDNDDHDDPVRSVVSSVVSSVVNSVSSCVRRHDHAGQQFFDKDWGAHPVGDIDIDGGAGNSRCRVPRSVDDLLQKAKAWAAPAPVDDALAKAFFPEPPSGDDPPPPDDPDPPPVPCSPSRSRMYHYHHLLQVLLQCQVCLLQSGKKKWFWFCVACADQQAQEQDNSRTRPCVSPVGDDPPAALNRCQVVVVAFGQGIWIWGGWHFPPNDRDYSDNPPPPPPDPPRPPPVVVVSSVRSVGTFWTWIAGNNALHHPNGRIHTHGSVSCNRIITMIMGRNVSDDPSSVVSSPHDHHYDDCPGRHRYRRPSVCVVVSVVSVVVVD